Protein AF-0000000069326154 (afdb_homodimer)

Organism: Aedes albopictus (NCBI:txid7160)

Radius of gyration: 34.36 Å; Cα contacts (8 Å, |Δi|>4): 1667; chains: 2; bounding box: 72×97×134 Å

Foldseek 3Di:
DPVVVVVVVVVVVVPVPPCPVVPPAFEEEEEEQDPAPLWVLLVVLLVVLSVVNPHAYEYEYCDDDDDPRPRYHYDHLVCLNVLCVVQAALLLCLVVVHALVVNVLSVLVSVLVSLLVSCPRPVNLVCLVVVVVDAGLEYEYAQAQLQLVLLVCVSRVFAYEHEYAADQRQVLCLLQVWDRDQQQDPHQNQQDFHHDDPVSNVVSVVVVCCVVPPVSVVSQVSSQVVNCVRNHDPTDGSSVSSNRHQAYEYADDCLLPSDTGHFPRYDYAHCSSADDADDFDPVVVVLQVPWDQFEEEEDAGDSDALVSDDPQVLCLVLLLQLVDSHAYEYQHPDDDCNVPRDRYDYDVDDPLLNSLLDPRHAEYEYQQDRNSVRSNLLSLHAYEHEHRGTCRSVSQNSSVVLLQAHYDYPVRRGSVVVNVRVCCNRVPCSNSVSSPVSNVVSPPDPDHRSRVSSVVVVVCSVVRGNVVRGDPCSPPDPCVVVVVVVVVVVVVVVVVVVVVVVVVVVVVVVVCVVPPCVVVVVVVVVVVD/DVVVVVVVVVVVVVPVPPCPVVPPAFEEEEEEQDPAPLWVLLVVLLVVLSVVNPHAYEYEYCDDDDDPRPRYHYDHLVCLNVLCVVQAAQLLCVVVVHALVVNVLSVLVSVLVSLLVSCPPPVNLVCLVVVVVDAGLEYEYAQALLQLSLLVCVSRVFAYEHEYAALQRQLLCLLQVWDRDQQQDPHQNQQDFHHDDPVSNVVSVVVVCCVVPPVSVVSQVSSQVVNCVRNNDPTDGRSVSSNRHQAYEYADDCLLPSDTGHFPRYDYAHCSSADDADDFDPVVVVLQVPWDQFEEEEDAGDSDALVSDDPVVLVLVLVLQLVDSHAYEYQHPDDDCNVPRDRYDYDVDDPLLNSLLDPRHAEYEYQQDRNSVRSNLLSLHAYEHEHRGTCRSVSQNSSVVLLQAHYDYPVRRGSVVVNVRVCCNRVPCSNSVSSPVSNVVSPPDPDHRSRVSSVVVVVCSVVRGNVVRGDPCSPPDPCVVVVVVVVVVVVVVVVVVVVVVVVVVVVVVVVCVVPPCVVVVVVVVVVVD

InterPro domains:
  IPR002213 UDP-glucuronosyl/UDP-glucosyltransferase [PF00201] (36-503)
  IPR002213 UDP-glucuronosyl/UDP-glucosyltransferase [cd03784] (26-456)
  IPR035595 UDP-glycosyltransferase family, conserved site [PS00375] (349-392)
  IPR050271 UDP-glycosyltransferase [PTHR48043] (37-496)

Sequence (1058 aa):
MLAHKILDFAVLFAIVMTVASIVEGARILAIFPSPAKSHQIVFQALIKGLLERGHSMVVMTPDPFETDNPNITQINWNYAHKIMEENFDVAKLRQQNCNSLDIATGLLKVSEQFIKAEIAHPEVQALIRNANEEHFDVLIVEYFQMTPFFAFAELFDVPMIGVTSIDSISMAHQVIGNVMNVVAHQEMYHKFSTNPDFFQRIEAVVANLILDYYLMPREFVKYDRIIEQNFGSNMSKSMDLMHRIDFLMTNVDPTMGFIRPIVPQAIQLGFLHVKPPKPLPQELQQYLDASRHGVIYFSLGTLIRSDSINQKNLKIFVDTFKSLKYDILWKCDSEVNLNDTRNIKISKWFPQQDVLAHPNVKLFVTQGGQQSMEEAVDRQVPMVVIPFNFDQFGNGDKIVERGIGKSIWMENLSTDSLLSAIVEVIGNKKYKRNIERLSKLVRDQPMQPLDKAIWWTEYIIRNKGASHLRYKQARMPAWQYHYYDVVATLLAAALVIVALIAYVVKRLLSYLLLRGPWLAALRVKQKALMLAHKILDFAVLFAIVMTVASIVEGARILAIFPSPAKSHQIVFQALIKGLLERGHSMVVMTPDPFETDNPNITQINWNYAHKIMEENFDVAKLRQQNCNSLDIATGLLKVSEQFIKAEIAHPEVQALIRNANEEHFDVLIVEYFQMTPFFAFAELFDVPMIGVTSIDSISMAHQVIGNVMNVVAHQEMYHKFSTNPDFFQRIEAVVANLILDYYLMPREFVKYDRIIEQNFGSNMSKSMDLMHRIDFLMTNVDPTMGFIRPIVPQAIQLGFLHVKPPKPLPQELQQYLDASRHGVIYFSLGTLIRSDSINQKNLKIFVDTFKSLKYDILWKCDSEVNLNDTRNIKISKWFPQQDVLAHPNVKLFVTQGGQQSMEEAVDRQVPMVVIPFNFDQFGNGDKIVERGIGKSIWMENLSTDSLLSAIVEVIGNKKYKRNIERLSKLVRDQPMQPLDKAIWWTEYIIRNKGASHLRYKQARMPAWQYHYYDVVATLLAAALVIVALIAYVVKRLLSYLLLRGPWLAALRVKQKAL

Structure (mmCIF, N/CA/C/O backbone):
data_AF-0000000069326154-model_v1
#
loop_
_entity.id
_entity.type
_entity.pdbx_description
1 polymer 'Uncharacterized protein'
#
loop_
_atom_site.group_PDB
_atom_site.id
_atom_site.type_symbol
_atom_site.label_atom_id
_atom_site.label_alt_id
_atom_site.label_comp_id
_atom_site.label_asym_id
_atom_site.label_entity_id
_atom_site.label_seq_id
_atom_site.pdbx_PDB_ins_code
_atom_site.Cartn_x
_atom_site.Cartn_y
_atom_site.Cartn_z
_atom_site.occupancy
_atom_site.B_iso_or_equiv
_atom_site.auth_seq_id
_atom_site.auth_comp_id
_atom_site.auth_asym_id
_atom_site.auth_atom_id
_atom_site.pdbx_PDB_model_num
ATOM 1 N N . MET A 1 1 ? -1.409 15.516 -55.75 1 26.41 1 MET A N 1
ATOM 2 C CA . MET A 1 1 ? -0.53 15.562 -54.594 1 26.41 1 MET A CA 1
ATOM 3 C C . MET A 1 1 ? -1.259 16.125 -53.375 1 26.41 1 MET A C 1
ATOM 5 O O . MET A 1 1 ? -0.934 15.797 -52.25 1 26.41 1 MET A O 1
ATOM 9 N N . LEU A 1 2 ? -2.211 17.062 -53.656 1 26.81 2 LEU A N 1
ATOM 10 C CA . LEU A 1 2 ? -2.967 17.844 -52.688 1 26.81 2 LEU A CA 1
ATOM 11 C C . LEU A 1 2 ? -4.078 17.016 -52.031 1 26.81 2 LEU A C 1
ATOM 13 O O . LEU A 1 2 ? -4.453 17.25 -50.906 1 26.81 2 LEU A O 1
ATOM 17 N N . ALA A 1 3 ? -4.758 16.109 -52.781 1 33.72 3 ALA A N 1
ATOM 18 C CA . ALA A 1 3 ? -5.941 15.367 -52.344 1 33.72 3 ALA A CA 1
ATOM 19 C C . ALA A 1 3 ? -5.605 14.414 -51.188 1 33.72 3 ALA A C 1
ATOM 21 O O . ALA A 1 3 ? -6.473 14.078 -50.375 1 33.72 3 ALA A O 1
ATOM 22 N N . HIS A 1 4 ? -4.363 13.828 -51.188 1 32.44 4 HIS A N 1
ATOM 23 C CA . HIS A 1 4 ? -4.094 12.789 -50.188 1 32.44 4 HIS A CA 1
ATOM 24 C C . HIS A 1 4 ? -3.869 13.375 -48.812 1 32.44 4 HIS A C 1
ATOM 26 O O . HIS A 1 4 ? -3.842 12.641 -47.812 1 32.44 4 HIS A O 1
ATOM 32 N N . LYS A 1 5 ? -3.529 14.695 -48.75 1 36.53 5 LYS A N 1
ATOM 33 C CA . LYS A 1 5 ? -3.23 15.312 -47.469 1 36.53 5 LYS A CA 1
ATOM 34 C C . LYS A 1 5 ? -4.508 15.57 -46.688 1 36.53 5 LYS A C 1
ATOM 36 O O . LYS A 1 5 ? -4.473 15.672 -45.469 1 36.53 5 LYS A O 1
ATOM 41 N N . ILE A 1 6 ? -5.586 15.828 -47.469 1 36.91 6 ILE A N 1
ATOM 42 C CA . ILE A 1 6 ? -6.824 16.219 -46.781 1 36.91 6 ILE A CA 1
ATOM 43 C C . ILE A 1 6 ? -7.414 15.008 -46.062 1 36.91 6 ILE A C 1
ATOM 45 O O . ILE A 1 6 ? -7.945 15.141 -44.969 1 36.91 6 ILE A O 1
ATOM 49 N N . LEU A 1 7 ? -7.211 13.828 -46.719 1 36.66 7 LEU A N 1
ATOM 50 C CA . LEU A 1 7 ? -7.828 12.656 -46.125 1 36.66 7 LEU A CA 1
ATOM 51 C C . LEU A 1 7 ? -7.109 12.273 -44.812 1 36.66 7 LEU A C 1
ATOM 53 O O . LEU A 1 7 ? -7.742 11.812 -43.875 1 36.66 7 LEU A O 1
ATOM 57 N N . ASP A 1 8 ? -5.754 12.633 -44.844 1 38.06 8 ASP A N 1
ATOM 58 C CA . ASP A 1 8 ? -4.98 12.156 -43.688 1 38.06 8 ASP A CA 1
ATOM 59 C C . ASP A 1 8 ? -5.258 13.008 -42.469 1 38.06 8 ASP A C 1
ATOM 61 O O . ASP A 1 8 ? -5.172 12.508 -41.312 1 38.06 8 ASP A O 1
ATOM 65 N N . PHE A 1 9 ? -5.574 14.359 -42.688 1 36.44 9 PHE A N 1
ATOM 66 C CA . PHE A 1 9 ? -5.82 15.195 -41.531 1 36.44 9 PHE A CA 1
ATOM 67 C C . PHE A 1 9 ? -7.137 14.805 -40.875 1 36.44 9 PHE A C 1
ATOM 69 O O . PHE A 1 9 ? -7.301 14.984 -39.656 1 36.44 9 PHE A O 1
ATOM 76 N N . ALA A 1 10 ? -8.172 14.391 -41.625 1 34.44 10 ALA A N 1
ATOM 77 C CA . ALA A 1 10 ? -9.445 13.977 -41.062 1 34.44 10 ALA A CA 1
ATOM 78 C C . ALA A 1 10 ? -9.273 12.758 -40.156 1 34.44 10 ALA A C 1
ATOM 80 O O . ALA A 1 10 ? -9.93 12.656 -39.125 1 34.44 10 ALA A O 1
ATOM 81 N N . VAL A 1 11 ? -8.352 11.891 -40.625 1 36.06 11 VAL A N 1
ATOM 82 C CA . VAL A 1 11 ? -8.258 10.664 -39.844 1 36.06 11 VAL A CA 1
ATOM 83 C C . VAL A 1 11 ? -7.527 10.938 -38.531 1 36.06 11 VAL A C 1
ATOM 85 O O . VAL A 1 11 ? -7.895 10.398 -37.469 1 36.06 11 VAL A O 1
ATOM 88 N N . LEU A 1 12 ? -6.492 11.883 -38.656 1 33.88 12 LEU A N 1
ATOM 89 C CA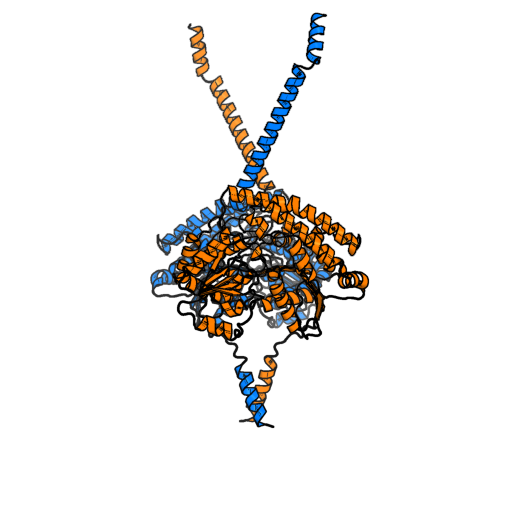 . LEU A 1 12 ? -5.746 12.07 -37.406 1 33.88 12 LEU A CA 1
ATOM 90 C C . LEU A 1 12 ? -6.586 12.812 -36.375 1 33.88 12 LEU A C 1
ATOM 92 O O . LEU A 1 12 ? -6.516 12.508 -35.188 1 33.88 12 LEU A O 1
ATOM 96 N N . PHE A 1 13 ? -7.391 13.805 -36.812 1 35.38 13 PHE A N 1
ATOM 97 C CA . PHE A 1 13 ? -8.281 14.492 -35.875 1 35.38 13 PHE A CA 1
ATOM 98 C C . PHE A 1 13 ? -9.25 13.508 -35.219 1 35.38 13 PHE A C 1
ATOM 100 O O . PHE A 1 13 ? -9.648 13.688 -34.062 1 35.38 13 PHE A O 1
ATOM 107 N N . ALA A 1 14 ? -9.648 12.484 -36 1 33.06 14 ALA A N 1
ATOM 108 C CA . ALA A 1 14 ? -10.609 11.562 -35.406 1 33.06 14 ALA A CA 1
ATOM 109 C C . ALA A 1 14 ? -9.984 10.812 -34.219 1 33.06 14 ALA A C 1
ATOM 111 O O . ALA A 1 14 ? -10.68 10.492 -33.25 1 33.06 14 ALA A O 1
ATOM 112 N N . ILE A 1 15 ? -8.656 10.484 -34.312 1 32.91 15 ILE A N 1
ATOM 113 C CA . ILE A 1 15 ? -8.273 9.438 -33.375 1 32.91 15 ILE A CA 1
ATOM 114 C C . ILE A 1 15 ? -7.945 10.062 -32.031 1 32.91 15 ILE A C 1
ATOM 116 O O . ILE A 1 15 ? -7.879 9.359 -31.016 1 32.91 15 ILE A O 1
ATOM 120 N N . VAL A 1 16 ? -7.383 11.273 -32.031 1 34.25 16 VAL A N 1
ATOM 121 C CA . VAL A 1 16 ? -7.199 11.625 -30.625 1 34.25 16 VAL A CA 1
ATOM 122 C C . VAL A 1 16 ? -8.562 11.812 -29.953 1 34.25 16 VAL A C 1
ATOM 124 O O . VAL A 1 16 ? -9.078 12.93 -29.875 1 34.25 16 VAL A O 1
ATOM 127 N N . MET A 1 17 ? -9.625 11.281 -30.484 1 30.34 17 MET A N 1
ATOM 128 C CA . MET A 1 17 ? -10.781 11.203 -29.594 1 30.34 17 MET A CA 1
ATOM 129 C C . MET A 1 17 ? -10.359 10.773 -28.188 1 30.34 17 MET A C 1
ATOM 131 O O . MET A 1 17 ? -9.938 9.641 -27.984 1 30.34 17 MET A O 1
ATOM 135 N N . THR A 1 18 ? -9.656 11.617 -27.391 1 34.66 18 THR A N 1
ATOM 136 C CA . THR A 1 18 ? -9.844 11.453 -25.953 1 34.66 18 THR A CA 1
ATOM 137 C C . THR A 1 18 ? -11.219 10.852 -25.656 1 34.66 18 THR A C 1
ATOM 139 O O . THR A 1 18 ? -12.242 11.461 -25.969 1 34.66 18 THR A O 1
ATOM 142 N N . VAL A 1 19 ? -11.414 9.719 -25.953 1 34.53 19 VAL A N 1
ATOM 143 C CA . VAL A 1 19 ? -12.586 9.141 -25.312 1 34.53 19 VAL A CA 1
ATOM 144 C C . VAL A 1 19 ? -12.766 9.742 -23.922 1 34.53 19 VAL A C 1
ATOM 146 O O . VAL A 1 19 ? -12.141 9.297 -22.969 1 34.53 19 VAL A O 1
ATOM 149 N N . ALA A 1 20 ? -12.68 11.039 -23.781 1 38.75 20 ALA A N 1
ATOM 150 C CA . ALA A 1 20 ? -13.398 11.539 -22.609 1 38.75 20 ALA A CA 1
ATOM 151 C C . ALA A 1 20 ? -14.664 10.727 -22.359 1 38.75 20 ALA A C 1
ATOM 153 O O . ALA A 1 20 ? -15.602 10.766 -23.156 1 38.75 20 ALA A O 1
ATOM 154 N N . SER A 1 21 ? -14.586 9.562 -21.891 1 41.5 21 SER A N 1
ATOM 155 C CA . SER A 1 21 ? -15.828 9 -21.359 1 41.5 21 SER A CA 1
ATOM 156 C C . SER A 1 21 ? -16.781 10.094 -20.906 1 41.5 21 SER A C 1
ATOM 158 O O . SER A 1 21 ? -16.422 10.914 -20.047 1 41.5 21 SER A O 1
ATOM 160 N N . ILE A 1 22 ? -17.422 10.711 -21.703 1 46.47 22 ILE A N 1
ATOM 161 C CA . ILE A 1 22 ? -18.562 11.516 -21.281 1 46.47 22 ILE A CA 1
ATOM 162 C C . ILE A 1 22 ? -19.109 10.969 -19.969 1 46.47 22 ILE A C 1
ATOM 164 O O . ILE A 1 22 ? -19.766 9.922 -19.953 1 46.47 22 ILE A O 1
ATOM 168 N N . VAL A 1 23 ? -18.281 10.961 -19.016 1 53.75 23 VAL A N 1
ATOM 169 C CA . VAL A 1 23 ? -18.891 10.609 -17.734 1 53.75 23 VAL A CA 1
ATOM 170 C C . VAL A 1 23 ? -20.109 11.484 -17.484 1 53.75 23 VAL A C 1
ATOM 172 O O . VAL A 1 23 ? -20.047 12.711 -17.641 1 53.75 23 VAL A O 1
ATOM 175 N N . GLU A 1 24 ? -21.219 11.047 -17.703 1 70.69 24 GLU A N 1
ATOM 176 C CA . GLU A 1 24 ? -22.422 11.695 -17.188 1 70.69 24 GLU A CA 1
ATOM 177 C C . GLU A 1 24 ? -22.188 12.25 -15.789 1 70.69 24 GLU A C 1
ATOM 179 O O . GLU A 1 24 ? -21.594 11.578 -14.938 1 70.69 24 GLU A O 1
ATOM 184 N N . GLY A 1 25 ? -22.141 13.555 -15.625 1 90.81 25 GLY A N 1
ATOM 185 C CA . GLY A 1 25 ? -21.969 14.234 -14.352 1 90.81 25 GLY A CA 1
ATOM 186 C C . GLY A 1 25 ? -22.719 13.578 -13.211 1 90.81 25 GLY A C 1
ATOM 187 O O . GLY A 1 25 ? -23.891 13.219 -13.352 1 90.81 25 GLY A O 1
ATOM 188 N N . ALA A 1 26 ? -21.953 13.195 -12.195 1 97.38 26 ALA A N 1
ATOM 189 C CA . ALA A 1 26 ? -22.547 12.609 -10.984 1 97.38 26 ALA A CA 1
ATOM 190 C C . ALA A 1 26 ? -22.953 13.695 -9.992 1 97.38 26 ALA A C 1
ATOM 192 O O . ALA A 1 26 ? -22.531 14.852 -10.125 1 97.38 26 ALA A O 1
ATOM 193 N N . ARG A 1 27 ? -23.859 13.375 -9.148 1 98.31 27 ARG A N 1
ATOM 194 C CA . ARG A 1 27 ? -24.25 14.25 -8.039 1 98.31 27 ARG A CA 1
ATOM 195 C C . ARG A 1 27 ? -23.547 13.836 -6.754 1 98.31 27 ARG A C 1
ATOM 197 O O . ARG A 1 27 ? -23.75 12.719 -6.262 1 98.31 27 ARG A O 1
ATOM 204 N N . ILE A 1 28 ? -22.719 14.727 -6.191 1 98.81 28 ILE A N 1
ATOM 205 C CA . ILE A 1 28 ? -21.797 14.383 -5.105 1 98.81 28 ILE A CA 1
ATOM 206 C C . ILE A 1 28 ? -22.156 15.203 -3.863 1 98.81 28 ILE A C 1
ATOM 208 O O . ILE A 1 28 ? -22.391 16.406 -3.953 1 98.81 28 ILE A O 1
ATOM 212 N N . LEU A 1 29 ? -22.312 14.555 -2.725 1 98.88 29 LEU A N 1
ATOM 213 C CA . LEU A 1 29 ? -22.359 15.227 -1.428 1 98.88 29 LEU A CA 1
ATOM 214 C C . LEU A 1 29 ? -20.984 15.25 -0.776 1 98.88 29 LEU A C 1
ATOM 216 O O . LEU A 1 29 ? -20.328 14.211 -0.634 1 98.88 29 LEU A O 1
ATOM 220 N N . ALA A 1 30 ? -20.453 16.438 -0.459 1 98.94 30 ALA A N 1
ATOM 221 C CA . ALA A 1 30 ? -19.156 16.594 0.166 1 98.94 30 ALA A CA 1
ATOM 222 C C . ALA A 1 30 ? -19.266 17.312 1.507 1 98.94 30 ALA A C 1
ATOM 224 O O . ALA A 1 30 ? -19.859 18.391 1.594 1 98.94 30 ALA A O 1
ATOM 225 N N . ILE A 1 31 ? -18.688 16.688 2.58 1 98.88 31 ILE A N 1
ATOM 226 C CA . ILE A 1 31 ? -18.828 17.219 3.926 1 98.88 31 ILE A CA 1
ATOM 227 C C . ILE A 1 31 ? -17.453 17.359 4.582 1 98.88 31 ILE A C 1
ATOM 229 O O . ILE A 1 31 ? -16.781 16.375 4.852 1 98.88 31 ILE A O 1
ATOM 233 N N . PHE A 1 32 ? -17.062 18.609 4.887 1 98.75 32 PHE A N 1
ATOM 234 C CA . PHE A 1 32 ? -15.766 18.922 5.477 1 98.75 32 PHE A CA 1
ATOM 235 C C . PHE A 1 32 ? -15.93 19.797 6.711 1 98.75 32 PHE A C 1
ATOM 237 O O . PHE A 1 32 ? -15.758 21.016 6.641 1 98.75 32 PHE A O 1
ATOM 244 N N . PRO A 1 33 ? -16.047 19.234 7.871 1 98.31 33 PRO A N 1
ATOM 245 C CA . PRO A 1 33 ? -16.547 19.969 9.047 1 98.31 33 PRO A CA 1
ATOM 246 C C . PRO A 1 33 ? -15.469 20.781 9.742 1 98.31 33 PRO A C 1
ATOM 248 O O . PRO A 1 33 ? -15.766 21.781 10.398 1 98.31 33 PRO A O 1
ATOM 251 N N . SER A 1 34 ? -14.234 20.422 9.711 1 96.12 34 SER A N 1
ATOM 252 C CA . SER A 1 34 ? -13.188 21.016 10.539 1 96.12 34 SER A CA 1
ATOM 253 C C . SER A 1 34 ? -12.977 22.484 10.203 1 96.12 34 SER A C 1
ATOM 255 O O . SER A 1 34 ? -12.695 22.828 9.055 1 96.12 34 SER A O 1
ATOM 257 N N . PRO A 1 35 ? -13.094 23.359 11.234 1 95.31 35 PRO A N 1
ATOM 258 C CA . PRO A 1 35 ? -12.812 24.766 10.992 1 95.31 35 PRO A CA 1
ATOM 259 C C . PRO A 1 35 ? -11.312 25.094 11.008 1 95.31 35 PRO A C 1
ATOM 261 O O . PRO A 1 35 ? -10.852 25.859 11.852 1 95.31 35 PRO A O 1
ATOM 264 N N . ALA A 1 36 ? -10.586 24.547 10.117 1 92.19 36 ALA A N 1
ATOM 265 C CA . ALA A 1 36 ? -9.156 24.734 9.898 1 92.19 36 ALA A CA 1
ATOM 266 C C . ALA A 1 36 ? -8.859 25.031 8.438 1 92.19 36 ALA A C 1
ATOM 268 O O . ALA A 1 36 ? -9.055 24.172 7.57 1 92.19 36 ALA A O 1
ATOM 269 N N . LYS A 1 37 ? -8.375 26.203 8.25 1 90.94 37 LYS A N 1
ATOM 270 C CA . LYS A 1 37 ? -8.148 26.656 6.883 1 90.94 37 LYS A CA 1
ATOM 271 C C . LYS A 1 37 ? -7.172 25.734 6.156 1 90.94 37 LYS A C 1
ATOM 273 O O . LYS A 1 37 ? -7.309 25.5 4.953 1 90.94 37 LYS A O 1
ATOM 278 N N . SER A 1 38 ? -6.168 25.25 6.879 1 91.19 38 SER A N 1
ATOM 279 C CA . SER A 1 38 ? -5.164 24.375 6.289 1 91.19 38 SER A CA 1
ATOM 280 C C . SER A 1 38 ? -5.793 23.094 5.762 1 91.19 38 SER A C 1
ATOM 282 O O . SER A 1 38 ? -5.34 22.547 4.758 1 91.19 38 SER A O 1
ATOM 284 N N . HIS A 1 39 ? -6.844 22.625 6.41 1 94.44 39 HIS A N 1
ATOM 285 C CA . HIS A 1 39 ? -7.574 21.469 5.922 1 94.44 39 HIS A CA 1
ATOM 286 C C . HIS A 1 39 ? -8.422 21.812 4.703 1 94.44 39 HIS A C 1
ATOM 288 O O . HIS A 1 39 ? -8.383 21.109 3.691 1 94.44 39 HIS A O 1
ATOM 294 N N . GLN A 1 40 ? -9.07 22.906 4.855 1 97 40 GLN A N 1
ATOM 295 C CA . GLN A 1 40 ? -10.109 23.266 3.9 1 97 40 GLN A CA 1
ATOM 296 C C . GLN A 1 40 ? -9.516 23.578 2.527 1 97 40 GLN A C 1
ATOM 298 O O . GLN A 1 40 ? -10.141 23.312 1.501 1 97 40 GLN A O 1
ATOM 303 N N . ILE A 1 41 ? -8.273 24.062 2.459 1 96.31 41 ILE A N 1
ATOM 304 C CA . ILE A 1 41 ? -7.684 24.391 1.165 1 96.31 41 ILE A CA 1
ATOM 305 C C . ILE A 1 41 ? -7.434 23.109 0.37 1 96.31 41 ILE A C 1
ATOM 307 O O . ILE A 1 41 ? -7.5 23.125 -0.862 1 96.31 41 ILE A O 1
ATOM 311 N N . VAL A 1 42 ? -7.156 22.047 1.034 1 97.94 42 VAL A N 1
ATOM 312 C CA . VAL A 1 42 ? -6.973 20.75 0.398 1 97.94 42 VAL A CA 1
ATOM 313 C C . VAL A 1 42 ? -8.305 20.266 -0.175 1 97.94 42 VAL A C 1
ATOM 315 O O . VAL A 1 42 ? -8.375 19.844 -1.335 1 97.94 42 VAL A O 1
ATOM 318 N N . PHE A 1 43 ? -9.344 20.344 0.611 1 98.5 43 PHE A N 1
ATOM 319 C CA . PHE A 1 43 ? -10.656 19.859 0.199 1 98.5 43 PHE A CA 1
ATOM 320 C C . PHE A 1 43 ? -11.211 20.719 -0.937 1 98.5 43 PHE A C 1
ATOM 322 O O . PHE A 1 43 ? -11.844 20.203 -1.857 1 98.5 43 PHE A O 1
ATOM 329 N N . GLN A 1 44 ? -10.938 22 -0.853 1 98.25 44 GLN A N 1
ATOM 330 C CA . GLN A 1 44 ? -11.391 22.906 -1.901 1 98.25 44 GLN A CA 1
ATOM 331 C C . GLN A 1 44 ? -10.766 22.547 -3.248 1 98.25 44 GLN A C 1
ATOM 333 O O . GLN A 1 44 ? -11.43 22.625 -4.285 1 98.25 44 GLN A O 1
ATOM 338 N N . ALA A 1 45 ? -9.492 22.172 -3.207 1 98.19 45 ALA A N 1
ATOM 339 C CA . ALA A 1 45 ? -8.82 21.766 -4.441 1 98.19 45 ALA A CA 1
ATOM 340 C C . ALA A 1 45 ? -9.531 20.578 -5.086 1 98.19 45 ALA A C 1
ATOM 342 O O . ALA A 1 45 ? -9.734 20.562 -6.301 1 98.19 45 ALA A O 1
ATOM 343 N N . LEU A 1 46 ? -9.906 19.609 -4.312 1 98.56 46 LEU A N 1
ATOM 344 C CA . LEU A 1 46 ? -10.617 18.438 -4.805 1 98.56 46 LEU A CA 1
ATOM 345 C C . LEU A 1 46 ? -11.977 18.828 -5.379 1 98.56 46 LEU A C 1
ATOM 347 O O . LEU A 1 46 ? -12.344 18.375 -6.469 1 98.56 46 LEU A O 1
ATOM 351 N N . ILE A 1 47 ? -12.727 19.688 -4.645 1 98.56 47 ILE A N 1
ATOM 352 C CA . ILE A 1 47 ? -14.062 20.125 -5.062 1 98.56 47 ILE A CA 1
ATOM 353 C C . ILE A 1 47 ? -13.969 20.844 -6.402 1 98.56 47 ILE A C 1
ATOM 355 O O . ILE A 1 47 ? -14.75 20.562 -7.32 1 98.56 47 ILE A O 1
ATOM 359 N N . LYS A 1 48 ? -13.047 21.719 -6.512 1 98.06 48 LYS A N 1
ATOM 360 C CA . LYS A 1 48 ? -12.891 22.469 -7.75 1 98.06 48 LYS A CA 1
ATOM 361 C C . LYS A 1 48 ? -12.555 21.562 -8.922 1 98.06 48 LYS A C 1
ATOM 363 O O . LYS A 1 48 ? -13.055 21.75 -10.031 1 98.06 48 LYS A O 1
ATOM 368 N N . GLY A 1 49 ? -11.656 20.547 -8.688 1 97.75 49 GLY A N 1
ATOM 369 C CA . GLY A 1 49 ? -11.344 19.578 -9.727 1 97.75 49 GLY A CA 1
ATOM 370 C C . GLY A 1 49 ? -12.555 18.797 -10.203 1 97.75 49 GLY A C 1
ATOM 371 O O . GLY A 1 49 ? -12.742 18.594 -11.406 1 97.75 49 GLY A O 1
ATOM 372 N N . LEU A 1 50 ? -13.391 18.391 -9.281 1 98.44 50 LEU A N 1
ATOM 373 C CA . LEU A 1 50 ? -14.586 17.625 -9.602 1 98.44 50 LEU A CA 1
ATOM 374 C C . LEU A 1 50 ? -15.609 18.484 -10.336 1 98.44 50 LEU A C 1
ATOM 376 O O . LEU A 1 50 ? -16.281 18 -11.25 1 98.44 50 LEU A O 1
ATOM 380 N N . LEU A 1 51 ? -15.75 19.766 -9.969 1 97.88 51 LEU A N 1
ATOM 381 C CA . LEU A 1 51 ? -16.641 20.703 -10.656 1 97.88 51 LEU A CA 1
ATOM 382 C C . LEU A 1 51 ? -16.203 20.891 -12.109 1 97.88 51 LEU A C 1
ATOM 384 O O . LEU A 1 51 ? -17.031 20.953 -13.008 1 97.88 51 LEU A O 1
ATOM 388 N N . GLU A 1 52 ? -14.875 20.984 -12.273 1 96.38 52 GLU A N 1
ATOM 389 C CA . GLU A 1 52 ? -14.328 21.188 -13.617 1 96.38 52 GLU A CA 1
ATOM 390 C C . GLU A 1 52 ? -14.633 19.984 -14.508 1 96.38 52 GLU A C 1
ATOM 392 O O . GLU A 1 52 ? -14.734 20.125 -15.734 1 96.38 52 GLU A O 1
ATOM 397 N N . ARG A 1 53 ? -14.797 18.828 -13.922 1 95.88 53 ARG A N 1
ATOM 398 C CA . ARG A 1 53 ? -15.109 17.609 -14.656 1 95.88 53 ARG A CA 1
ATOM 399 C C . ARG A 1 53 ? -16.594 17.516 -14.953 1 95.88 53 ARG A C 1
ATOM 401 O O . ARG A 1 53 ? -17.047 16.562 -15.586 1 95.88 53 ARG A O 1
ATOM 408 N N . GLY A 1 54 ? -17.422 18.422 -14.422 1 96.62 54 GLY A N 1
ATOM 409 C CA . GLY A 1 54 ? -18.828 18.5 -14.773 1 96.62 54 GLY A CA 1
ATOM 410 C C . GLY A 1 54 ? -19.734 17.875 -13.727 1 96.62 54 GLY A C 1
ATOM 411 O O . GLY A 1 54 ? -20.953 17.75 -13.945 1 96.62 54 GLY A O 1
ATOM 412 N N . HIS A 1 55 ? -19.234 17.547 -12.578 1 98.19 55 HIS A N 1
ATOM 413 C CA . HIS A 1 55 ? -20.062 16.969 -11.523 1 98.19 55 HIS A CA 1
ATOM 414 C C . HIS A 1 55 ? -20.875 18.047 -10.805 1 98.19 55 HIS A C 1
ATOM 416 O O . HIS A 1 55 ? -20.453 19.203 -10.75 1 98.19 55 HIS A O 1
ATOM 422 N N . SER A 1 56 ? -22.062 17.688 -10.344 1 97.94 56 SER A N 1
ATOM 423 C CA . SER A 1 56 ? -22.859 18.547 -9.477 1 97.94 56 SER A CA 1
ATOM 424 C C . SER A 1 56 ? -22.609 18.219 -8.008 1 97.94 56 SER A C 1
ATOM 426 O O . SER A 1 56 ? -22.484 17.047 -7.637 1 97.94 56 SER A O 1
ATOM 428 N N . MET A 1 57 ? -22.594 19.359 -7.18 1 98.12 57 MET A N 1
ATOM 429 C CA . MET A 1 57 ? -22.156 19.047 -5.816 1 98.12 57 MET A CA 1
ATOM 430 C C . MET A 1 57 ? -22.953 19.875 -4.797 1 98.12 57 MET A C 1
ATOM 432 O O . MET A 1 57 ? -23.328 21.016 -5.07 1 98.12 57 MET A O 1
ATOM 436 N N . VAL A 1 58 ? -23.266 19.266 -3.691 1 98.69 58 VAL A N 1
ATOM 437 C CA . VAL A 1 58 ? -23.625 19.938 -2.441 1 98.69 58 VAL A CA 1
ATOM 438 C C . VAL A 1 58 ? -22.469 19.828 -1.455 1 98.69 58 VAL A C 1
ATOM 440 O O . VAL A 1 58 ? -22.031 18.734 -1.109 1 98.69 58 VAL A O 1
ATOM 443 N N . VAL A 1 59 ? -21.938 20.984 -1.028 1 98.81 59 VAL A N 1
ATOM 444 C CA . VAL A 1 59 ? -20.75 21.016 -0.184 1 98.81 59 VAL A CA 1
ATOM 445 C C . VAL A 1 59 ? -21.078 21.672 1.15 1 98.81 59 VAL A C 1
ATOM 447 O O . VAL A 1 59 ? -21.609 22.781 1.182 1 98.81 59 VAL A O 1
ATOM 450 N N . MET A 1 60 ? -20.797 21 2.246 1 98.81 60 MET A N 1
ATOM 451 C CA . MET A 1 60 ? -20.875 21.578 3.586 1 98.81 60 MET A CA 1
ATOM 452 C C . MET A 1 60 ? -19.484 21.891 4.129 1 98.81 60 MET A C 1
ATOM 454 O O . MET A 1 60 ? -18.641 21.016 4.227 1 98.81 60 MET A O 1
ATOM 458 N N . THR A 1 61 ? -19.203 23.141 4.457 1 98.75 61 THR A N 1
ATOM 459 C CA . THR A 1 61 ? -17.844 23.516 4.816 1 98.75 61 THR A CA 1
ATOM 460 C C . THR A 1 61 ? -17.844 24.812 5.629 1 98.75 61 THR A C 1
ATOM 462 O O . THR A 1 61 ? -18.734 25.656 5.469 1 98.75 61 THR A O 1
ATOM 465 N N . PRO A 1 62 ? -16.891 24.969 6.512 1 98.31 62 PRO A N 1
ATOM 466 C CA . PRO A 1 62 ? -16.703 26.266 7.191 1 98.31 62 PRO A CA 1
ATOM 467 C C . PRO A 1 62 ? -16.062 27.312 6.297 1 98.31 62 PRO A C 1
ATOM 469 O O . PRO A 1 62 ? -16.031 28.5 6.648 1 98.31 62 PRO A O 1
ATOM 472 N N . ASP A 1 63 ? -15.547 26.875 5.156 1 97.5 63 ASP A N 1
ATOM 473 C CA . ASP A 1 63 ? -14.828 27.797 4.281 1 97.5 63 ASP A CA 1
ATOM 474 C C . ASP A 1 63 ? -15.367 27.734 2.854 1 97.5 63 ASP A C 1
ATOM 476 O O . ASP A 1 63 ? -14.641 27.359 1.927 1 97.5 63 ASP A O 1
ATOM 480 N N . PRO A 1 64 ? -16.578 28.172 2.691 1 97.75 64 PRO A N 1
ATOM 481 C CA . PRO A 1 64 ? -17.062 28.234 1.308 1 97.75 64 PRO A CA 1
ATOM 482 C C . PRO A 1 64 ? -16.219 29.172 0.436 1 97.75 64 PRO A C 1
ATOM 484 O O . PRO A 1 64 ? -15.523 30.047 0.953 1 97.75 64 PRO A O 1
ATOM 487 N N . PHE A 1 65 ? -16.172 28.891 -0.825 1 96.31 65 PHE A N 1
ATOM 488 C CA . PHE A 1 65 ? -15.414 29.734 -1.737 1 96.31 65 PHE A CA 1
ATOM 489 C C . PHE A 1 65 ? -16.328 30.344 -2.799 1 96.31 65 PHE A C 1
ATOM 491 O O . PHE A 1 65 ? -17.391 29.797 -3.092 1 96.31 65 PHE A O 1
ATOM 498 N N . GLU A 1 66 ? -15.922 31.469 -3.332 1 95.62 66 GLU A N 1
ATOM 499 C CA . GLU A 1 66 ? -16.688 32.156 -4.375 1 95.62 66 GLU A CA 1
ATOM 500 C C . GLU A 1 66 ? -16.516 31.469 -5.727 1 95.62 66 GLU A C 1
ATOM 502 O O . GLU A 1 66 ? -15.391 31.094 -6.098 1 95.62 66 GLU A O 1
ATOM 507 N N . THR A 1 67 ? -17.594 31.188 -6.285 1 96 67 THR A N 1
ATOM 508 C CA . THR A 1 67 ? -17.562 30.594 -7.617 1 96 67 THR A CA 1
ATOM 509 C C . THR A 1 67 ? -18.859 30.891 -8.359 1 96 67 THR A C 1
ATOM 511 O O . THR A 1 67 ? -19.922 31.062 -7.742 1 96 67 THR A O 1
ATOM 514 N N . ASP A 1 68 ? -18.766 30.984 -9.711 1 94.88 68 ASP A N 1
ATOM 515 C CA . ASP A 1 68 ? -19.953 31.188 -10.555 1 94.88 68 ASP A CA 1
ATOM 516 C C . ASP A 1 68 ? -20.422 29.875 -11.156 1 94.88 68 ASP A C 1
ATOM 518 O O . ASP A 1 68 ? -21.328 29.859 -12 1 94.88 68 ASP A O 1
ATOM 522 N N . ASN A 1 69 ? -19.781 28.828 -10.727 1 96.19 69 ASN A N 1
ATOM 523 C CA . ASN A 1 69 ? -20.203 27.531 -11.242 1 96.19 69 ASN A CA 1
ATOM 524 C C . ASN A 1 69 ? -21.594 27.141 -10.75 1 96.19 69 ASN A C 1
ATOM 526 O O . ASN A 1 69 ? -21.828 27.047 -9.547 1 96.19 69 ASN A O 1
ATOM 530 N N . PRO A 1 70 ? -22.594 26.906 -11.625 1 95.88 70 PRO A N 1
ATOM 531 C CA . PRO A 1 70 ? -23.969 26.641 -11.219 1 95.88 70 PRO A CA 1
ATOM 532 C C . PRO A 1 70 ? -24.156 25.25 -10.617 1 95.88 70 PRO A C 1
ATOM 534 O O . PRO A 1 70 ? -25.203 24.953 -10.039 1 95.88 70 PRO A O 1
ATOM 537 N N . ASN A 1 71 ? -23.109 24.391 -10.734 1 97.19 71 ASN A N 1
ATOM 538 C CA . ASN A 1 71 ? -23.25 22.984 -10.328 1 97.19 71 ASN A CA 1
ATOM 539 C C . ASN A 1 71 ? -22.938 22.812 -8.844 1 97.19 71 ASN A C 1
ATOM 541 O O . ASN A 1 71 ? -22.828 21.688 -8.359 1 97.19 71 ASN A O 1
ATOM 545 N N . ILE A 1 72 ? -22.812 23.906 -8.078 1 98 72 ILE A N 1
ATOM 546 C CA . ILE A 1 72 ? -22.406 23.734 -6.688 1 98 72 ILE A CA 1
ATOM 547 C C . ILE A 1 72 ? -23.375 24.484 -5.777 1 98 72 ILE A C 1
ATOM 549 O O . ILE A 1 72 ? -23.797 25.594 -6.098 1 98 72 ILE A O 1
ATOM 553 N N . THR A 1 73 ? -23.844 23.844 -4.785 1 98.12 73 THR A N 1
ATOM 554 C CA . THR A 1 73 ? -24.531 24.438 -3.637 1 98.12 73 THR A CA 1
ATOM 555 C C . THR A 1 73 ? -23.672 24.312 -2.377 1 98.12 73 THR A C 1
ATOM 557 O O . THR A 1 73 ? -23.266 23.203 -2.008 1 98.12 73 THR A O 1
ATOM 560 N N . GLN A 1 74 ? -23.391 25.406 -1.749 1 98.44 74 GLN A N 1
ATOM 561 C CA . GLN A 1 74 ? -22.547 25.375 -0.562 1 98.44 74 GLN A CA 1
ATOM 562 C C . GLN A 1 74 ? -23.344 25.719 0.693 1 98.44 74 GLN A C 1
ATOM 564 O O . GLN A 1 74 ? -24.031 26.734 0.733 1 98.44 74 GLN A O 1
ATOM 569 N N . ILE A 1 75 ? -23.312 24.828 1.663 1 98.62 75 ILE A N 1
ATOM 570 C CA . ILE A 1 75 ? -23.844 25.094 2.998 1 98.62 75 ILE A CA 1
ATOM 571 C C . ILE A 1 75 ? -22.75 25.688 3.877 1 98.62 75 ILE A C 1
ATOM 573 O O . ILE A 1 75 ? -21.734 25.031 4.152 1 98.62 75 ILE A O 1
ATOM 577 N N . ASN A 1 76 ? -22.938 26.891 4.367 1 98.44 76 ASN A N 1
ATOM 578 C CA . ASN A 1 76 ? -21.906 27.703 5.004 1 98.44 76 ASN A CA 1
ATOM 579 C C . ASN A 1 76 ? -21.875 27.484 6.516 1 98.44 76 ASN A C 1
ATOM 581 O O . ASN A 1 76 ? -22.797 27.891 7.227 1 98.44 76 ASN A O 1
ATOM 585 N N . TRP A 1 77 ? -20.75 26.922 7.035 1 98.5 77 TRP A N 1
ATOM 586 C CA . TRP A 1 77 ? -20.547 26.672 8.453 1 98.5 77 TRP A CA 1
ATOM 587 C C . TRP A 1 77 ? -19.484 27.594 9.023 1 98.5 77 TRP A C 1
ATOM 589 O O . TRP A 1 77 ? -18.734 27.219 9.93 1 98.5 77 TRP A O 1
ATOM 599 N N . ASN A 1 78 ? -19.359 28.766 8.508 1 97.25 78 ASN A N 1
ATOM 600 C CA . ASN A 1 78 ? -18.281 29.688 8.891 1 97.25 78 ASN A CA 1
ATOM 601 C C . ASN A 1 78 ? -18.297 29.953 10.391 1 97.25 78 ASN A C 1
ATOM 603 O O . ASN A 1 78 ? -17.25 30.25 10.969 1 97.25 78 ASN A O 1
ATOM 607 N N . TYR A 1 79 ? -19.453 29.828 11.086 1 97.25 79 TYR A N 1
ATOM 608 C CA . TYR A 1 79 ? -19.578 30.047 12.523 1 97.25 79 TYR A CA 1
ATOM 609 C C . TYR A 1 79 ? -18.734 29.047 13.305 1 97.25 79 TYR A C 1
ATOM 611 O O . TYR A 1 79 ? -18.438 29.281 14.484 1 97.25 79 TYR A O 1
ATOM 619 N N . ALA A 1 80 ? -18.391 27.922 12.719 1 97.12 80 ALA A N 1
ATOM 620 C CA . ALA A 1 80 ? -17.578 26.906 13.383 1 97.12 80 ALA A CA 1
ATOM 621 C C . ALA A 1 80 ? -16.203 27.453 13.766 1 97.12 80 ALA A C 1
ATOM 623 O O . ALA A 1 80 ? -15.633 27.047 14.781 1 97.12 80 ALA A O 1
ATOM 624 N N . HIS A 1 81 ? -15.648 28.391 12.984 1 94.44 81 HIS A N 1
ATOM 625 C CA . HIS A 1 81 ? -14.383 29.031 13.328 1 94.44 81 HIS A CA 1
ATOM 626 C C . HIS A 1 81 ? -14.477 29.766 14.656 1 94.44 81 HIS A C 1
ATOM 628 O O . HIS A 1 81 ? -13.547 29.734 15.461 1 94.44 81 HIS A O 1
ATOM 634 N N . LYS A 1 82 ? -15.523 30.453 14.805 1 94.44 82 LYS A N 1
ATOM 635 C CA . LYS A 1 82 ? -15.734 31.188 16.047 1 94.44 82 LYS A CA 1
ATOM 636 C C . LYS A 1 82 ? -15.82 30.234 17.234 1 94.44 82 LYS A C 1
ATOM 638 O O . LYS A 1 82 ? -15.266 30.516 18.297 1 94.44 82 LYS A O 1
ATOM 643 N N . ILE A 1 83 ? -16.5 29.109 17.062 1 95.5 83 ILE A N 1
ATOM 644 C CA . ILE A 1 83 ? -16.625 28.109 18.109 1 95.5 83 ILE A CA 1
ATOM 645 C C . ILE A 1 83 ? -15.234 27.609 18.5 1 95.5 83 ILE A C 1
ATOM 647 O O . ILE A 1 83 ? -14.914 27.484 19.688 1 95.5 83 ILE A O 1
ATOM 651 N N . MET A 1 84 ? -14.461 27.375 17.531 1 91.94 84 MET A N 1
ATOM 652 C CA . MET A 1 84 ? -13.094 26.906 17.766 1 91.94 84 MET A CA 1
ATOM 653 C C . MET A 1 84 ? -12.273 27.953 18.484 1 91.94 84 MET A C 1
ATOM 655 O O . MET A 1 84 ? -11.625 27.672 19.5 1 91.94 84 MET A O 1
ATOM 659 N N . GLU A 1 85 ? -12.305 29.172 18.016 1 87.75 85 GLU A N 1
ATOM 660 C CA . GLU A 1 85 ? -11.508 30.281 18.562 1 87.75 85 GLU A CA 1
ATOM 661 C C . GLU A 1 85 ? -11.867 30.547 20.016 1 87.75 85 GLU A C 1
ATOM 663 O O . GLU A 1 85 ? -10.992 30.859 20.828 1 87.75 85 GLU A O 1
ATOM 668 N N . GLU A 1 86 ? -13.07 30.391 20.359 1 90.19 86 GLU A N 1
ATOM 669 C CA . GLU A 1 86 ? -13.555 30.75 21.688 1 90.19 86 GLU A CA 1
ATOM 670 C C . GLU A 1 86 ? -13.297 29.625 22.688 1 90.19 86 GLU A C 1
ATOM 672 O O . GLU A 1 86 ? -13.25 29.875 23.906 1 90.19 86 GLU A O 1
ATOM 677 N N . ASN A 1 87 ? -13.047 28.438 22.141 1 88.38 87 ASN A N 1
ATOM 678 C CA . ASN A 1 87 ? -13.102 27.328 23.094 1 88.38 87 ASN A CA 1
ATOM 679 C C . ASN A 1 87 ? -11.797 26.531 23.094 1 88.38 87 ASN A C 1
ATOM 681 O O . ASN A 1 87 ? -11.578 25.703 23.984 1 88.38 87 ASN A O 1
ATOM 685 N N . PHE A 1 88 ? -10.938 26.812 22.219 1 83.81 88 PHE A N 1
ATOM 686 C CA . PHE A 1 88 ? -9.75 25.953 22.125 1 83.81 88 PHE A CA 1
ATOM 687 C C . PHE A 1 88 ? -8.57 26.734 21.562 1 83.81 88 PHE A C 1
ATOM 689 O O . PHE A 1 88 ? -8.633 27.266 20.438 1 83.81 88 PHE A O 1
ATOM 696 N N . ASP A 1 89 ? -7.516 26.781 22.25 1 79.12 89 ASP A N 1
ATOM 697 C CA . ASP A 1 89 ? -6.266 27.422 21.859 1 79.12 89 ASP A CA 1
ATOM 698 C C . ASP A 1 89 ? -5.07 26.516 22.156 1 79.12 89 ASP A C 1
ATOM 700 O O . ASP A 1 89 ? -4.527 26.547 23.266 1 79.12 89 ASP A O 1
ATOM 704 N N . VAL A 1 90 ? -4.605 25.891 21.109 1 75.88 90 VAL A N 1
ATOM 705 C CA . VAL A 1 90 ? -3.592 24.859 21.312 1 75.88 90 VAL A CA 1
ATOM 706 C C . VAL A 1 90 ? -2.254 25.5 21.656 1 75.88 90 VAL A C 1
ATOM 708 O O . VAL A 1 90 ? -1.486 24.969 22.453 1 75.88 90 VAL A O 1
ATOM 711 N N . ALA A 1 91 ? -1.948 26.609 21.047 1 72.94 91 ALA A N 1
ATOM 712 C CA . ALA A 1 91 ? -0.682 27.281 21.328 1 72.94 91 ALA A CA 1
ATOM 713 C C . ALA A 1 91 ? -0.582 27.672 22.812 1 72.94 91 ALA A C 1
ATOM 715 O O . ALA A 1 91 ? 0.466 27.5 23.438 1 72.94 91 ALA A O 1
ATOM 716 N N . LYS A 1 92 ? -1.652 28.156 23.281 1 75.44 92 LYS A N 1
ATOM 717 C CA . LYS A 1 92 ? -1.692 28.531 24.688 1 75.44 92 LYS A CA 1
ATOM 718 C C . LYS A 1 92 ? -1.532 27.312 25.578 1 75.44 92 LYS A C 1
ATOM 720 O O . LYS A 1 92 ? -0.776 27.344 26.562 1 75.44 92 LYS A O 1
ATOM 725 N N . LEU A 1 93 ? -2.145 26.281 25.234 1 77.38 93 LEU A N 1
ATOM 726 C CA . LEU A 1 93 ? -2.111 25.062 26.031 1 77.38 93 LEU A CA 1
ATOM 727 C C . LEU A 1 93 ? -0.709 24.453 26.047 1 77.38 93 LEU A C 1
ATOM 729 O O . LEU A 1 93 ? -0.235 24.016 27.094 1 77.38 93 LEU A O 1
ATOM 733 N N . ARG A 1 94 ? -0.071 24.5 24.938 1 73.62 94 ARG A N 1
ATOM 734 C CA . ARG A 1 94 ? 1.268 23.938 24.828 1 73.62 94 ARG A CA 1
ATOM 735 C C . ARG A 1 94 ? 2.281 24.766 25.594 1 73.62 94 ARG A C 1
ATOM 737 O O . ARG A 1 94 ? 3.189 24.234 26.234 1 73.62 94 ARG A O 1
ATOM 744 N N . GLN A 1 95 ? 2.117 26.062 25.5 1 71.5 95 GLN A N 1
ATOM 745 C CA . GLN A 1 95 ? 3.029 26.953 26.203 1 71.5 95 GLN A CA 1
ATOM 746 C C . GLN A 1 95 ? 2.836 26.859 27.719 1 71.5 95 GLN A C 1
ATOM 748 O O . GLN A 1 95 ? 3.732 27.203 28.484 1 71.5 95 GLN A O 1
ATOM 753 N N . GLN A 1 96 ? 1.627 26.312 28.094 1 72.62 96 GLN A N 1
ATOM 754 C CA . GLN A 1 96 ? 1.349 26.078 29.5 1 72.62 96 GLN A CA 1
ATOM 755 C C . GLN A 1 96 ? 1.737 24.672 29.922 1 72.62 96 GLN A C 1
ATOM 757 O O . GLN A 1 96 ? 1.42 24.234 31.031 1 72.62 96 GLN A O 1
ATOM 762 N N . ASN A 1 97 ? 2.338 23.969 29.062 1 70.25 97 ASN A N 1
ATOM 763 C CA . ASN A 1 97 ? 2.881 22.625 29.281 1 70.25 97 ASN A CA 1
ATOM 764 C C . ASN A 1 97 ? 1.775 21.609 29.578 1 70.25 97 ASN A C 1
ATOM 766 O O . ASN A 1 97 ? 1.926 20.75 30.438 1 70.25 97 ASN A O 1
ATOM 770 N N . CYS A 1 98 ? 0.732 21.828 28.922 1 73.69 98 CYS A N 1
ATOM 771 C CA . CYS A 1 98 ? -0.32 20.828 29.031 1 73.69 98 CYS A CA 1
ATOM 772 C C . CYS A 1 98 ? 0.087 19.531 28.328 1 73.69 98 CYS A C 1
ATOM 774 O O . CYS A 1 98 ? 0.767 19.562 27.312 1 73.69 98 CYS A O 1
ATOM 776 N N . ASN A 1 99 ? -0.316 18.438 28.906 1 73.88 99 ASN A N 1
ATOM 777 C CA . ASN A 1 99 ? 0.054 17.156 28.312 1 73.88 99 ASN A CA 1
ATOM 778 C C . ASN A 1 99 ? -0.8 16.844 27.094 1 73.88 99 ASN A C 1
ATOM 780 O O . ASN A 1 99 ? -1.803 17.516 26.844 1 73.88 99 ASN A O 1
ATOM 784 N N . SER A 1 100 ? -0.4 15.922 26.312 1 74.94 100 SER A N 1
ATOM 785 C CA . SER A 1 100 ? -1.024 15.578 25.031 1 74.94 100 SER A CA 1
ATOM 786 C C . SER A 1 100 ? -2.447 15.07 25.234 1 74.94 100 SER A C 1
ATOM 788 O O . SER A 1 100 ? -3.316 15.281 24.391 1 74.94 100 SER A O 1
ATOM 790 N N . LEU A 1 101 ? -2.68 14.492 26.375 1 77.5 101 LEU A N 1
ATOM 791 C CA . LEU A 1 101 ? -4.012 13.977 26.656 1 77.5 101 LEU A CA 1
ATOM 792 C C . LEU A 1 101 ? -5.004 15.109 26.875 1 77.5 101 LEU A C 1
ATOM 794 O O . LEU A 1 101 ? -6.152 15.031 26.438 1 77.5 101 LEU A O 1
ATOM 798 N N . ASP A 1 102 ? -4.5 16.109 27.531 1 79.5 102 ASP A N 1
ATOM 799 C CA . ASP A 1 102 ? -5.34 17.281 27.766 1 79.5 102 ASP A CA 1
ATOM 800 C C . ASP A 1 102 ? -5.66 18 26.453 1 79.5 102 ASP A C 1
ATOM 802 O O . ASP A 1 102 ? -6.785 18.453 26.25 1 79.5 102 ASP A O 1
ATOM 806 N N . ILE A 1 103 ? -4.742 18.078 25.688 1 81.38 103 ILE A N 1
ATOM 807 C CA . ILE A 1 103 ? -4.926 18.734 24.391 1 81.38 103 ILE A CA 1
ATOM 808 C C . ILE A 1 103 ? -5.914 17.922 23.547 1 81.38 103 ILE A C 1
ATOM 810 O O . ILE A 1 103 ? -6.824 18.484 22.938 1 81.38 103 ILE A O 1
ATOM 814 N N . ALA A 1 104 ? -5.754 16.641 23.578 1 83.62 104 ALA A N 1
ATOM 815 C CA . ALA A 1 104 ? -6.656 15.773 22.828 1 83.62 104 ALA A CA 1
ATOM 816 C C . ALA A 1 104 ? -8.086 15.883 23.344 1 83.62 104 ALA A C 1
ATOM 818 O O . ALA A 1 104 ? -9.031 15.953 22.547 1 83.62 104 ALA A O 1
ATOM 819 N N . THR A 1 105 ? -8.195 15.938 24.641 1 85.94 105 THR A N 1
ATOM 820 C CA . THR A 1 105 ? -9.516 16.031 25.25 1 85.94 105 THR A CA 1
ATOM 821 C C . THR A 1 105 ? -10.164 17.375 24.922 1 85.94 105 THR A C 1
ATOM 823 O O . THR A 1 105 ? -11.367 17.438 24.656 1 85.94 105 THR A O 1
ATOM 826 N N . GLY A 1 106 ? -9.32 18.438 24.984 1 86.44 106 GLY A N 1
ATOM 827 C CA . GLY A 1 106 ? -9.82 19.75 24.594 1 86.44 106 GLY A CA 1
ATOM 828 C C . GLY A 1 106 ? -10.289 19.812 23.156 1 86.44 106 GLY A C 1
ATOM 829 O O . GLY A 1 106 ? -11.336 20.406 22.859 1 86.44 106 GLY A O 1
ATOM 830 N N . LEU A 1 107 ? -9.547 19.203 22.312 1 88.06 107 LEU A N 1
ATOM 831 C CA . LEU A 1 107 ? -9.906 19.172 20.906 1 88.06 107 LEU A CA 1
ATOM 832 C C . LEU A 1 107 ? -11.203 18.391 20.688 1 88.06 107 LEU A C 1
ATOM 834 O O . LEU A 1 107 ? -12.047 18.812 19.875 1 88.06 107 LEU A O 1
ATOM 838 N N . LEU A 1 108 ? -11.352 17.297 21.344 1 91.06 108 LEU A N 1
ATOM 839 C CA . LEU A 1 108 ? -12.555 16.484 21.203 1 91.06 108 LEU A CA 1
ATOM 840 C C . LEU A 1 108 ? -13.781 17.234 21.719 1 91.06 108 LEU A C 1
ATOM 842 O O . LEU A 1 108 ? -14.859 17.141 21.125 1 91.06 108 LEU A O 1
ATOM 846 N N . LYS A 1 109 ? -13.57 17.969 22.781 1 92.56 109 LYS A N 1
ATOM 847 C CA . LYS A 1 109 ? -14.672 18.75 23.344 1 92.56 109 LYS A CA 1
ATOM 848 C C . LYS A 1 109 ? -15.148 19.812 22.375 1 92.56 109 LYS A C 1
ATOM 850 O O . LYS A 1 109 ? -16.344 19.984 22.156 1 92.56 109 LYS A O 1
ATOM 855 N N . VAL A 1 110 ? -14.227 20.547 21.844 1 94.44 110 VAL A N 1
ATOM 856 C CA . VAL A 1 110 ? -14.594 21.609 20.922 1 94.44 110 VAL A CA 1
ATOM 857 C C . VAL A 1 110 ? -15.172 21.016 19.641 1 94.44 110 VAL A C 1
ATOM 859 O O . VAL A 1 110 ? -16.078 21.578 19.031 1 94.44 110 VAL A O 1
ATOM 862 N N . SER A 1 111 ? -14.703 19.859 19.203 1 95.75 111 SER A N 1
ATOM 863 C CA . SER A 1 111 ? -15.234 19.172 18.047 1 95.75 111 SER A CA 1
ATOM 864 C C . SER A 1 111 ? -16.703 18.812 18.234 1 95.75 111 SER A C 1
ATOM 866 O O . SER A 1 111 ? -17.516 19 17.312 1 95.75 111 SER A O 1
ATOM 868 N N . GLU A 1 112 ? -16.969 18.312 19.391 1 96.12 112 GLU A N 1
ATOM 869 C CA . GLU A 1 112 ? -18.359 18.016 19.688 1 96.12 112 GLU A CA 1
ATOM 870 C C . GLU A 1 112 ? -19.25 19.25 19.531 1 96.12 112 GLU A C 1
ATOM 872 O O . GLU A 1 112 ? -20.359 19.156 19.016 1 96.12 112 GLU A O 1
ATOM 877 N N . GLN A 1 113 ? -18.75 20.391 19.953 1 96.62 113 GLN A N 1
ATOM 878 C CA . GLN A 1 113 ? -19.516 21.641 19.922 1 96.62 113 GLN A CA 1
ATOM 879 C C . GLN A 1 113 ? -19.812 22.062 18.484 1 96.62 113 GLN A C 1
ATOM 881 O O . GLN A 1 113 ? -20.953 22.375 18.141 1 96.62 113 GLN A O 1
ATOM 886 N N . PHE A 1 114 ? -18.812 22.047 17.656 1 97.25 114 PHE A N 1
ATOM 887 C CA . PHE A 1 114 ? -19.094 22.531 16.312 1 97.25 114 PHE A CA 1
ATOM 888 C C . PHE A 1 114 ? -19.844 21.484 15.516 1 97.25 114 PHE A C 1
ATOM 890 O O . PHE A 1 114 ? -20.625 21.828 14.609 1 97.25 114 PHE A O 1
ATOM 897 N N . ILE A 1 115 ? -19.688 20.188 15.805 1 98.12 115 ILE A N 1
ATOM 898 C CA . ILE A 1 115 ? -20.438 19.141 15.133 1 98.12 115 ILE A CA 1
ATOM 899 C C . ILE A 1 115 ? -21.938 19.312 15.438 1 98.12 115 ILE A C 1
ATOM 901 O O . ILE A 1 115 ? -22.766 19.234 14.531 1 98.12 115 ILE A O 1
ATOM 905 N N . LYS A 1 116 ? -22.25 19.562 16.719 1 97.75 116 LYS A N 1
ATOM 906 C CA . LYS A 1 116 ? -23.641 19.766 17.125 1 97.75 116 LYS A CA 1
ATOM 907 C C . LYS A 1 116 ? -24.234 20.984 16.406 1 97.75 116 LYS A C 1
ATOM 909 O O . LYS A 1 116 ? -25.359 20.938 15.922 1 97.75 116 LYS A O 1
ATOM 914 N N . ALA A 1 117 ? -23.438 22.016 16.344 1 98.25 117 ALA A N 1
ATOM 915 C CA . ALA A 1 117 ? -23.891 23.234 15.68 1 98.25 117 ALA A CA 1
ATOM 916 C C . ALA A 1 117 ? -24.078 23.016 14.18 1 98.25 117 ALA A C 1
ATOM 918 O O . ALA A 1 117 ? -25.047 23.516 13.594 1 98.25 117 ALA A O 1
ATOM 919 N N . GLU A 1 118 ? -23.203 22.297 13.57 1 98.69 118 GLU A N 1
ATOM 920 C CA . GLU A 1 118 ? -23.219 22.047 12.133 1 98.69 118 GLU A CA 1
ATOM 921 C C . GLU A 1 118 ? -24.391 21.156 11.742 1 98.69 118 GLU A C 1
ATOM 923 O O . GLU A 1 118 ? -25.078 21.422 10.758 1 98.69 118 GLU A O 1
ATOM 928 N N . ILE A 1 119 ? -24.609 20.094 12.516 1 98.38 119 ILE A N 1
ATOM 929 C CA . ILE A 1 119 ? -25.703 19.172 12.219 1 98.38 119 ILE A CA 1
ATOM 930 C C . ILE A 1 119 ? -27.047 19.875 12.406 1 98.38 119 ILE A C 1
ATOM 932 O O . ILE A 1 119 ? -28.016 19.609 11.695 1 98.38 119 ILE A O 1
ATOM 936 N N . ALA A 1 120 ? -27.094 20.844 13.289 1 97.81 120 ALA A N 1
ATOM 937 C CA . ALA A 1 120 ? -28.328 21.578 13.617 1 97.81 120 ALA A CA 1
ATOM 938 C C . ALA A 1 120 ? -28.625 22.641 12.57 1 97.81 120 ALA A C 1
ATOM 940 O O . ALA A 1 120 ? -29.719 23.219 12.547 1 97.81 120 ALA A O 1
ATOM 941 N N . HIS A 1 121 ? -27.672 22.922 11.688 1 98.19 121 HIS A N 1
ATOM 942 C CA . HIS A 1 121 ? -27.875 23.906 10.648 1 98.19 121 HIS A CA 1
ATOM 943 C C . HIS A 1 121 ? -29.172 23.641 9.891 1 98.19 121 HIS A C 1
ATOM 945 O O . HIS A 1 121 ? -29.469 22.5 9.531 1 98.19 121 HIS A O 1
ATOM 951 N N . PRO A 1 122 ? -29.969 24.656 9.562 1 98 122 PRO A N 1
ATOM 952 C CA . PRO A 1 122 ? -31.297 24.453 8.961 1 98 122 PRO A CA 1
ATOM 953 C C . PRO A 1 122 ? -31.219 23.734 7.617 1 98 122 PRO A C 1
ATOM 955 O O . PRO A 1 122 ? -32.062 22.859 7.336 1 98 122 PRO A O 1
ATOM 958 N N . GLU A 1 123 ? -30.281 24.078 6.812 1 98 123 GLU A N 1
ATOM 959 C CA . GLU A 1 123 ? -30.172 23.453 5.5 1 98 123 GLU A CA 1
ATOM 960 C C . GLU A 1 123 ? -29.75 21.984 5.621 1 98 123 GLU A C 1
ATOM 962 O O . GLU A 1 123 ? -30.125 21.156 4.789 1 98 123 GLU A O 1
ATOM 967 N N . VAL A 1 124 ? -28.938 21.688 6.605 1 98.56 124 VAL A N 1
ATOM 968 C CA . VAL A 1 124 ? -28.562 20.297 6.867 1 98.56 124 VAL A CA 1
ATOM 969 C C . VAL A 1 124 ? -29.781 19.516 7.332 1 98.56 124 VAL A C 1
ATOM 971 O O . VAL A 1 124 ? -30.031 18.406 6.844 1 98.56 124 VAL A O 1
ATOM 974 N N . GLN A 1 125 ? -30.531 20.125 8.273 1 98.25 125 GLN A N 1
ATOM 975 C CA . GLN A 1 125 ? -31.734 19.484 8.773 1 98.25 125 GLN A CA 1
ATOM 976 C C . GLN A 1 125 ? -32.75 19.281 7.648 1 98.25 125 GLN A C 1
ATOM 978 O O . GLN A 1 125 ? -33.438 18.266 7.617 1 98.25 125 GLN A O 1
ATOM 983 N N . ALA A 1 126 ? -32.844 20.203 6.75 1 97.69 126 ALA A N 1
ATOM 984 C CA . ALA A 1 126 ? -33.75 20.062 5.605 1 97.69 126 ALA A CA 1
ATOM 985 C C . ALA A 1 126 ? -33.344 18.875 4.727 1 97.69 126 ALA A C 1
ATOM 987 O O . ALA A 1 126 ? -34.188 18.156 4.219 1 97.69 126 ALA A O 1
ATOM 988 N N . LEU A 1 127 ? -32.031 18.75 4.504 1 97.38 127 LEU A N 1
ATOM 989 C CA . LEU A 1 127 ? -31.531 17.625 3.709 1 97.38 127 LEU A CA 1
ATOM 990 C C . LEU A 1 127 ? -31.875 16.297 4.363 1 97.38 127 LEU A C 1
ATOM 992 O O . LEU A 1 127 ? -32.219 15.336 3.672 1 97.38 127 LEU A O 1
ATOM 996 N N . ILE A 1 128 ? -31.781 16.203 5.707 1 97.81 128 ILE A N 1
ATOM 997 C CA . ILE A 1 128 ? -32.062 15 6.457 1 97.81 128 ILE A CA 1
ATOM 998 C C . ILE A 1 128 ? -33.562 14.695 6.367 1 97.81 128 ILE A C 1
ATOM 1000 O O . ILE A 1 128 ? -33.969 13.562 6.074 1 97.81 128 ILE A O 1
ATOM 1004 N N . ARG A 1 129 ? -34.406 15.664 6.508 1 96.44 129 ARG A N 1
ATOM 1005 C CA . ARG A 1 129 ? -35.844 15.5 6.52 1 96.44 129 ARG A CA 1
ATOM 1006 C C . ARG A 1 129 ? -36.375 15.117 5.137 1 96.44 129 ARG A C 1
ATOM 1008 O O . ARG A 1 129 ? -37.312 14.328 5.02 1 96.44 129 ARG A O 1
ATOM 1015 N N . ASN A 1 130 ? -35.719 15.672 4.121 1 96.06 130 ASN A N 1
ATOM 1016 C CA . ASN A 1 130 ? -36.188 15.453 2.758 1 96.06 130 ASN A CA 1
ATOM 1017 C C . ASN A 1 130 ? -35.281 14.477 2.004 1 96.06 130 ASN A C 1
ATOM 1019 O O . ASN A 1 130 ? -35.062 14.633 0.802 1 96.06 130 ASN A O 1
ATOM 1023 N N . ALA A 1 131 ? -34.656 13.594 2.674 1 95.5 131 ALA A N 1
ATOM 1024 C CA . ALA A 1 131 ? -33.688 12.68 2.098 1 95.5 131 ALA A CA 1
ATOM 1025 C C . ALA A 1 131 ? -34.281 11.898 0.934 1 95.5 131 ALA A C 1
ATOM 1027 O O . ALA A 1 131 ? -33.594 11.578 -0.031 1 95.5 131 ALA A O 1
ATOM 1028 N N . ASN A 1 132 ? -35.531 11.633 0.95 1 94.31 132 ASN A N 1
ATOM 1029 C CA . ASN A 1 132 ? -36.188 10.844 -0.084 1 94.31 132 ASN A CA 1
ATOM 1030 C C . ASN A 1 132 ? -36.344 11.633 -1.38 1 94.31 132 ASN A C 1
ATOM 1032 O O . ASN A 1 132 ? -36.625 11.055 -2.438 1 94.31 132 ASN A O 1
ATOM 1036 N N . GLU A 1 133 ? -36.188 12.883 -1.295 1 93.62 133 GLU A N 1
ATOM 1037 C CA . GLU A 1 133 ? -36.344 13.75 -2.461 1 93.62 133 GLU A CA 1
ATOM 1038 C C . GLU A 1 133 ? -35 14.062 -3.1 1 93.62 133 GLU A C 1
ATOM 1040 O O . GLU A 1 133 ? -34.938 14.711 -4.141 1 93.62 133 GLU A O 1
ATOM 1045 N N . GLU A 1 134 ? -34.031 13.617 -2.473 1 92.94 134 GLU A N 1
ATOM 1046 C CA . GLU A 1 134 ? -32.656 13.898 -2.926 1 92.94 134 GLU A CA 1
ATOM 1047 C C . GLU A 1 134 ? -31.922 12.617 -3.311 1 92.94 134 GLU A C 1
ATOM 1049 O O . GLU A 1 134 ? -32.219 11.547 -2.787 1 92.94 134 GLU A O 1
ATOM 1054 N N . HIS A 1 135 ? -31.094 12.805 -4.285 1 95.06 135 HIS A N 1
ATOM 1055 C CA . HIS A 1 135 ? -30.266 11.68 -4.711 1 95.06 135 HIS A CA 1
ATOM 1056 C C . HIS A 1 135 ? -28.812 12.086 -4.855 1 95.06 135 HIS A C 1
ATOM 1058 O O . HIS A 1 135 ? -28.516 13.18 -5.348 1 95.06 135 HIS A O 1
ATOM 1064 N N . PHE A 1 136 ? -27.938 11.25 -4.379 1 98.44 136 PHE A N 1
ATOM 1065 C CA . PHE A 1 136 ? -26.5 11.406 -4.555 1 98.44 136 PHE A CA 1
ATOM 1066 C C . PHE A 1 136 ? -25.875 10.109 -5.07 1 98.44 136 PHE A C 1
ATOM 1068 O O . PHE A 1 136 ? -26.453 9.031 -4.922 1 98.44 136 PHE A O 1
ATOM 1075 N N . ASP A 1 137 ? -24.703 10.25 -5.703 1 98.56 137 ASP A N 1
ATOM 1076 C CA . ASP A 1 137 ? -24 9.078 -6.223 1 98.56 137 ASP A CA 1
ATOM 1077 C C . ASP A 1 137 ? -22.875 8.656 -5.285 1 98.56 137 ASP A C 1
ATOM 1079 O O . ASP A 1 137 ? -22.438 7.508 -5.324 1 98.56 137 ASP A O 1
ATOM 1083 N N . VAL A 1 138 ? -22.422 9.578 -4.461 1 98.75 138 VAL A N 1
ATOM 1084 C CA . VAL A 1 138 ? -21.312 9.289 -3.559 1 98.75 138 VAL A CA 1
ATOM 1085 C C . VAL A 1 138 ? -21.234 10.359 -2.473 1 98.75 138 VAL A C 1
ATOM 1087 O O . VAL A 1 138 ? -21.688 11.492 -2.676 1 98.75 138 VAL A O 1
ATOM 1090 N N . LEU A 1 139 ? -20.781 9.992 -1.32 1 98.81 139 LEU A N 1
ATOM 1091 C CA . LEU A 1 139 ? -20.438 10.898 -0.231 1 98.81 139 LEU A CA 1
ATOM 1092 C C . LEU A 1 139 ? -18.938 11.023 -0.08 1 98.81 139 LEU A C 1
ATOM 1094 O O . LEU A 1 139 ? -18.234 10.008 0.008 1 98.81 139 LEU A O 1
ATOM 1098 N N . ILE A 1 140 ? -18.406 12.227 -0.138 1 98.88 140 ILE A N 1
ATOM 1099 C CA . ILE A 1 140 ? -17.016 12.516 0.21 1 98.88 140 ILE A CA 1
ATOM 1100 C C . ILE A 1 140 ? -16.953 13.227 1.562 1 98.88 140 ILE A C 1
ATOM 1102 O O . ILE A 1 140 ? -17.594 14.266 1.755 1 98.88 140 ILE A O 1
ATOM 1106 N N . VAL A 1 141 ? -16.188 12.703 2.492 1 98.69 141 VAL A N 1
ATOM 1107 C CA . VAL A 1 141 ? -16.203 13.266 3.838 1 98.69 141 VAL A CA 1
ATOM 1108 C C . VAL A 1 141 ? -14.781 13.438 4.344 1 98.69 141 VAL A C 1
ATOM 1110 O O . VAL A 1 141 ? -13.891 12.656 3.986 1 98.69 141 VAL A O 1
ATOM 1113 N N . GLU A 1 142 ? -14.555 14.516 5.074 1 98.38 142 GLU A N 1
ATOM 1114 C CA . GLU A 1 142 ? -13.352 14.555 5.902 1 98.38 142 GLU A CA 1
ATOM 1115 C C . GLU A 1 142 ? -13.328 13.391 6.891 1 98.38 142 GLU A C 1
ATOM 1117 O O . GLU A 1 142 ? -14.18 13.305 7.773 1 98.38 142 GLU A O 1
ATOM 1122 N N . TYR A 1 143 ? -12.336 12.508 6.73 1 97 143 TYR A N 1
ATOM 1123 C CA . TYR A 1 143 ? -12.414 11.227 7.418 1 97 143 TYR A CA 1
ATOM 1124 C C . TYR A 1 143 ? -11.555 11.227 8.672 1 97 143 TYR A C 1
ATOM 1126 O O . TYR A 1 143 ? -10.469 10.633 8.695 1 97 143 TYR A O 1
ATOM 1134 N N . PHE A 1 144 ? -12.07 11.82 9.672 1 91.5 144 PHE A N 1
ATOM 1135 C CA . PHE A 1 144 ? -11.578 11.75 11.039 1 91.5 144 PHE A CA 1
ATOM 1136 C C . PHE A 1 144 ? -12.57 11.023 11.938 1 91.5 144 PHE A C 1
ATOM 1138 O O . PHE A 1 144 ? -13.18 10.031 11.523 1 91.5 144 PHE A O 1
ATOM 1145 N N . GLN A 1 145 ? -12.836 11.5 13.109 1 90.38 145 GLN A N 1
ATOM 1146 C CA . GLN A 1 145 ? -13.719 10.781 14.016 1 90.38 145 GLN A CA 1
ATOM 1147 C C . GLN A 1 145 ? -15.125 11.375 14.008 1 90.38 145 GLN A C 1
ATOM 1149 O O . GLN A 1 145 ? -15.953 11.031 14.859 1 90.38 145 GLN A O 1
ATOM 1154 N N . MET A 1 146 ? -15.469 12.227 13.008 1 96.12 146 MET A N 1
ATOM 1155 C CA . MET A 1 146 ? -16.75 12.945 13.016 1 96.12 146 MET A CA 1
ATOM 1156 C C . MET A 1 146 ? -17.844 12.117 12.352 1 96.12 146 MET A C 1
ATOM 1158 O O . MET A 1 146 ? -18.375 12.508 11.312 1 96.12 146 MET A O 1
ATOM 1162 N N . THR A 1 147 ? -18.297 11.086 13.008 1 97.88 147 THR A N 1
ATOM 1163 C CA . THR A 1 147 ? -19.094 10 12.445 1 97.88 147 THR A CA 1
ATOM 1164 C C . THR A 1 147 ? -20.547 10.445 12.219 1 97.88 147 THR A C 1
ATOM 1166 O O . THR A 1 147 ? -21.266 9.852 11.414 1 97.88 147 THR A O 1
ATOM 1169 N N . PRO A 1 148 ? -21.078 11.5 12.969 1 98.5 148 PRO A N 1
ATOM 1170 C CA . PRO A 1 148 ? -22.422 11.953 12.617 1 98.5 148 PRO A CA 1
ATOM 1171 C C . PRO A 1 148 ? -22.562 12.297 11.141 1 98.5 148 PRO A C 1
ATOM 1173 O O . PRO A 1 148 ? -23.625 12.094 10.555 1 98.5 148 PRO A O 1
ATOM 1176 N N . PHE A 1 149 ? -21.531 12.719 10.523 1 98.75 149 PHE A N 1
ATOM 1177 C CA . PHE A 1 149 ? -21.594 13.086 9.109 1 98.75 149 PHE A CA 1
ATOM 1178 C C . PHE A 1 149 ? -21.469 11.859 8.227 1 98.75 149 PHE A C 1
ATOM 1180 O O . PHE A 1 149 ? -21.797 11.898 7.039 1 98.75 149 PHE A O 1
ATOM 1187 N N . PHE A 1 150 ? -20.938 10.758 8.781 1 98.62 150 PHE A N 1
ATOM 1188 C CA . PHE A 1 150 ? -20.844 9.508 8.023 1 98.62 150 PHE A CA 1
ATOM 1189 C C . PHE A 1 150 ? -22.219 8.883 7.855 1 98.62 150 PHE A C 1
ATOM 1191 O O . PHE A 1 150 ? -22.422 8.055 6.965 1 98.62 150 PHE A O 1
ATOM 1198 N N . ALA A 1 151 ? -23.156 9.297 8.727 1 98.56 151 ALA A N 1
ATOM 1199 C CA . ALA A 1 151 ? -24.531 8.781 8.688 1 98.56 151 ALA A CA 1
ATOM 1200 C C . ALA A 1 151 ? -25.203 9.109 7.355 1 98.56 151 ALA A C 1
ATOM 1202 O O . ALA A 1 151 ? -26.109 8.398 6.926 1 98.56 151 ALA A O 1
ATOM 1203 N N . PHE A 1 152 ? -24.734 10.117 6.672 1 98.69 152 PHE A N 1
ATOM 1204 C CA . PHE A 1 152 ? -25.312 10.508 5.395 1 98.69 152 PHE A CA 1
ATOM 1205 C C . PHE A 1 152 ? -25.109 9.422 4.348 1 98.69 152 PHE A C 1
ATOM 1207 O O . PHE A 1 152 ? -25.891 9.289 3.416 1 98.69 152 PHE A O 1
ATOM 1214 N N . ALA A 1 153 ? -24 8.672 4.449 1 98.38 153 ALA A N 1
ATOM 1215 C CA . ALA A 1 153 ? -23.781 7.562 3.521 1 98.38 153 ALA A CA 1
ATOM 1216 C C . ALA A 1 153 ? -24.891 6.531 3.615 1 98.38 153 ALA A C 1
ATOM 1218 O O . ALA A 1 153 ? -25.312 5.965 2.602 1 98.38 153 ALA A O 1
ATOM 1219 N N . GLU A 1 154 ? -25.281 6.254 4.844 1 97.31 154 GLU A N 1
ATOM 1220 C CA . GLU A 1 154 ? -26.375 5.312 5.062 1 97.31 154 GLU A CA 1
ATOM 1221 C C . GLU A 1 154 ? -27.719 5.934 4.707 1 97.31 154 GLU A C 1
ATOM 1223 O O . GLU A 1 154 ? -28.578 5.27 4.121 1 97.31 154 GLU A O 1
ATOM 1228 N N . LEU A 1 155 ? -27.922 7.188 5.102 1 97.94 155 LEU A N 1
ATOM 1229 C CA . LEU A 1 155 ? -29.156 7.895 4.816 1 97.94 155 LEU A CA 1
ATOM 1230 C C . LEU A 1 155 ? -29.484 7.848 3.328 1 97.94 155 LEU A C 1
ATOM 1232 O O . LEU A 1 155 ? -30.625 7.594 2.949 1 97.94 155 LEU A O 1
ATOM 1236 N N . PHE A 1 156 ? -28.516 8.047 2.475 1 98.06 156 PHE A N 1
ATOM 1237 C CA . PHE A 1 156 ? -28.734 8.125 1.035 1 98.06 156 PHE A CA 1
ATOM 1238 C C . PHE A 1 156 ? -28.344 6.812 0.361 1 98.06 156 PHE A C 1
ATOM 1240 O O . PHE A 1 156 ? -28.5 6.66 -0.851 1 98.06 156 PHE A O 1
ATOM 1247 N N . ASP A 1 157 ? -27.766 5.828 1.118 1 97.19 157 ASP A N 1
ATOM 1248 C CA . ASP A 1 157 ? -27.328 4.527 0.633 1 97.19 157 ASP A CA 1
ATOM 1249 C C . ASP A 1 157 ? -26.328 4.684 -0.522 1 97.19 157 ASP A C 1
ATOM 1251 O O . ASP A 1 157 ? -26.547 4.141 -1.607 1 97.19 157 ASP A O 1
ATOM 1255 N N . VAL A 1 158 ? -25.266 5.367 -0.277 1 98.31 158 VAL A N 1
ATOM 1256 C CA . VAL A 1 158 ? -24.266 5.648 -1.287 1 98.31 158 VAL A CA 1
ATOM 1257 C C . VAL A 1 158 ? -22.875 5.262 -0.758 1 98.31 158 VAL A C 1
ATOM 1259 O O . VAL A 1 158 ? -22.688 5.148 0.455 1 98.31 158 VAL A O 1
ATOM 1262 N N . PRO A 1 159 ? -21.922 4.992 -1.673 1 98.62 159 PRO A N 1
ATOM 1263 C CA . PRO A 1 159 ? -20.547 4.766 -1.225 1 98.62 159 PRO A CA 1
ATOM 1264 C C . PRO A 1 159 ? -19.938 5.984 -0.525 1 98.62 159 PRO A C 1
ATOM 1266 O O . PRO A 1 159 ? -20.375 7.113 -0.76 1 98.62 159 PRO A O 1
ATOM 1269 N N . MET A 1 160 ? -18.969 5.742 0.326 1 98.75 160 MET A N 1
ATOM 1270 C CA . MET A 1 160 ? -18.344 6.805 1.105 1 98.75 160 MET A CA 1
ATOM 1271 C C . MET A 1 160 ? -16.844 6.859 0.836 1 98.75 160 MET A C 1
ATOM 1273 O O . MET A 1 160 ? -16.141 5.867 1.013 1 98.75 160 MET A O 1
ATOM 1277 N N . ILE A 1 161 ? -16.391 7.996 0.388 1 98.88 161 ILE A N 1
ATOM 1278 C CA . ILE A 1 161 ? -14.961 8.281 0.216 1 98.88 161 ILE A CA 1
ATOM 1279 C C . ILE A 1 161 ? -14.477 9.172 1.357 1 98.88 161 ILE A C 1
ATOM 1281 O O . ILE A 1 161 ? -15.039 10.234 1.613 1 98.88 161 ILE A O 1
ATOM 1285 N N . GLY A 1 162 ? -13.523 8.656 2.078 1 98.62 162 GLY A N 1
ATOM 1286 C CA . GLY A 1 162 ? -12.859 9.484 3.078 1 98.62 162 GLY A CA 1
ATOM 1287 C C . GLY A 1 162 ? -11.656 10.227 2.539 1 98.62 162 GLY A C 1
ATOM 1288 O O . GLY A 1 162 ? -10.867 9.664 1.771 1 98.62 162 GLY A O 1
ATOM 1289 N N . VAL A 1 163 ? -11.531 11.5 2.924 1 98.56 163 VAL A N 1
ATOM 1290 C CA . VAL A 1 163 ? -10.367 12.289 2.559 1 98.56 163 VAL A CA 1
ATOM 1291 C C . VAL A 1 163 ? -9.75 12.914 3.811 1 98.56 163 VAL A C 1
ATOM 1293 O O . VAL A 1 163 ? -10.477 13.383 4.695 1 98.56 163 VAL A O 1
ATOM 1296 N N . THR A 1 164 ? -8.477 12.82 3.895 1 97.06 164 THR A N 1
ATOM 1297 C CA . THR A 1 164 ? -7.758 13.469 4.984 1 97.06 164 THR A CA 1
ATOM 1298 C C . THR A 1 164 ? -6.742 14.477 4.445 1 97.06 164 THR A C 1
ATOM 1300 O O . THR A 1 164 ? -6.219 14.297 3.342 1 97.06 164 THR A O 1
ATOM 1303 N N . SER A 1 165 ? -6.488 15.492 5.223 1 95.44 165 SER A N 1
ATOM 1304 C CA . SER A 1 165 ? -5.508 16.5 4.828 1 95.44 165 SER A CA 1
ATOM 1305 C C . SER A 1 165 ? -4.125 16.188 5.383 1 95.44 165 SER A C 1
ATOM 1307 O O . SER A 1 165 ? -3.129 16.781 4.973 1 95.44 165 SER A O 1
ATOM 1309 N N . ILE A 1 166 ? -4.043 15.164 6.285 1 92.12 166 ILE A N 1
ATOM 1310 C CA . ILE A 1 166 ? -2.789 14.758 6.906 1 92.12 166 ILE A CA 1
ATOM 1311 C C . ILE A 1 166 ? -2.713 13.234 6.969 1 92.12 166 ILE A C 1
ATOM 1313 O O . ILE A 1 166 ? -3.715 12.547 6.758 1 92.12 166 ILE A O 1
ATOM 1317 N N . ASP A 1 167 ? -1.558 12.68 7.285 1 87.62 167 ASP A N 1
ATOM 1318 C CA . ASP A 1 167 ? -1.346 11.242 7.348 1 87.62 167 ASP A CA 1
ATOM 1319 C C . ASP A 1 167 ? -1.583 10.711 8.758 1 87.62 167 ASP A C 1
ATOM 1321 O O . ASP A 1 167 ? -2.035 9.578 8.938 1 87.62 167 ASP A O 1
ATOM 1325 N N . SER A 1 168 ? -1.213 11.492 9.719 1 79.88 168 SER A N 1
ATOM 1326 C CA . SER A 1 168 ? -1.146 11.031 11.102 1 79.88 168 SER A CA 1
ATOM 1327 C C . SER A 1 168 ? -2.539 10.867 11.695 1 79.88 168 SER A C 1
ATOM 1329 O O . SER A 1 168 ? -2.873 11.508 12.695 1 79.88 168 SER A O 1
ATOM 1331 N N . ILE A 1 169 ? -3.312 10.047 11.086 1 86.06 169 ILE A N 1
ATOM 1332 C CA . ILE A 1 169 ? -4.664 9.695 11.516 1 86.06 169 ILE A CA 1
ATOM 1333 C C . ILE A 1 169 ? -4.77 8.188 11.711 1 86.06 169 ILE A C 1
ATOM 1335 O O . ILE A 1 169 ? -5.332 7.484 10.875 1 86.06 169 ILE A O 1
ATOM 1339 N N . SER A 1 170 ? -4.43 7.75 12.836 1 89.19 170 SER A N 1
ATOM 1340 C CA . SER A 1 170 ? -4.262 6.328 13.141 1 89.19 170 SER A CA 1
ATOM 1341 C C . SER A 1 170 ? -5.562 5.562 12.922 1 89.19 170 SER A C 1
ATOM 1343 O O . SER A 1 170 ? -5.566 4.492 12.312 1 89.19 170 SER A O 1
ATOM 1345 N N . MET A 1 171 ? -6.672 6.164 13.391 1 90.5 171 MET A N 1
ATOM 1346 C CA . MET A 1 171 ? -7.949 5.461 13.328 1 90.5 171 MET A CA 1
ATOM 1347 C C . MET A 1 171 ? -8.367 5.219 11.883 1 90.5 171 MET A C 1
ATOM 1349 O O . MET A 1 171 ? -8.891 4.152 11.555 1 90.5 171 MET A O 1
ATOM 1353 N N . ALA A 1 172 ? -8.188 6.195 11.031 1 93.81 172 ALA A N 1
ATOM 1354 C CA . ALA A 1 172 ? -8.531 6.051 9.617 1 93.81 172 ALA A CA 1
ATOM 1355 C C . ALA A 1 172 ? -7.738 4.914 8.977 1 93.81 172 ALA A C 1
ATOM 1357 O O . ALA A 1 172 ? -8.297 4.102 8.234 1 93.81 172 ALA A O 1
ATOM 1358 N N . HIS A 1 173 ? -6.438 4.855 9.273 1 95.12 173 HIS A N 1
ATOM 1359 C CA . HIS A 1 173 ? -5.57 3.814 8.742 1 95.12 173 HIS A CA 1
ATOM 1360 C C . HIS A 1 173 ? -5.977 2.439 9.258 1 95.12 173 HIS A C 1
ATOM 1362 O O . HIS A 1 173 ? -6.047 1.476 8.492 1 95.12 173 HIS A O 1
ATOM 1368 N N . GLN A 1 174 ? -6.254 2.432 10.508 1 93 174 GLN A N 1
ATOM 1369 C CA . GLN A 1 174 ? -6.633 1.165 11.125 1 93 174 GLN A CA 1
ATOM 1370 C C . GLN A 1 174 ? -7.926 0.624 10.523 1 93 174 GLN A C 1
ATOM 1372 O O . GLN A 1 174 ? -8.016 -0.563 10.203 1 93 174 GLN A O 1
ATOM 1377 N N . VAL A 1 175 ? -8.922 1.484 10.375 1 94.5 175 VAL A N 1
ATOM 1378 C CA . VAL A 1 175 ? -10.25 1.074 9.93 1 94.5 175 VAL A CA 1
ATOM 1379 C C . VAL A 1 175 ? -10.18 0.558 8.492 1 94.5 175 VAL A C 1
ATOM 1381 O O . VAL A 1 175 ? -10.758 -0.484 8.172 1 94.5 175 VAL A O 1
ATOM 1384 N N . ILE A 1 176 ? -9.406 1.224 7.625 1 95.81 176 ILE A N 1
ATOM 1385 C CA . ILE A 1 176 ? -9.383 0.862 6.211 1 95.81 176 ILE A CA 1
ATOM 1386 C C . ILE A 1 176 ? -8.453 -0.328 6 1 95.81 176 ILE A C 1
ATOM 1388 O O . ILE A 1 176 ? -8.539 -1.021 4.984 1 95.81 176 ILE A O 1
ATOM 1392 N N . GLY A 1 177 ? -7.496 -0.556 6.926 1 95.31 177 GLY A N 1
ATOM 1393 C CA . GLY A 1 177 ? -6.609 -1.707 6.84 1 95.31 177 GLY A CA 1
ATOM 1394 C C . GLY A 1 177 ? -5.184 -1.336 6.48 1 95.31 177 GLY A C 1
ATOM 1395 O O . GLY A 1 177 ? -4.34 -2.213 6.277 1 95.31 177 GLY A O 1
ATOM 1396 N N . ASN A 1 178 ? -4.863 -0.032 6.391 1 96.5 178 ASN A N 1
ATOM 1397 C CA . ASN A 1 178 ? -3.465 0.382 6.324 1 96.5 178 ASN A CA 1
ATOM 1398 C C . ASN A 1 178 ? -2.701 -0.009 7.586 1 96.5 178 ASN A C 1
ATOM 1400 O O . ASN A 1 178 ? -3.305 -0.221 8.641 1 96.5 178 ASN A O 1
ATOM 1404 N N . VAL A 1 179 ? -1.403 -0.077 7.41 1 93 179 VAL A N 1
ATOM 1405 C CA . VAL A 1 179 ? -0.614 -0.375 8.602 1 93 179 VAL A CA 1
ATOM 1406 C C . VAL A 1 179 ? -0.663 0.809 9.562 1 93 179 VAL A C 1
ATOM 1408 O O . VAL A 1 179 ? -0.345 1.938 9.18 1 93 179 VAL A O 1
ATOM 1411 N N . MET A 1 180 ? -1.146 0.519 10.695 1 91.62 180 MET A N 1
ATOM 1412 C CA . MET A 1 180 ? -1.104 1.45 11.82 1 91.62 180 MET A CA 1
ATOM 1413 C C . MET A 1 180 ? -0.201 0.923 12.93 1 91.62 180 MET A C 1
ATOM 1415 O O . MET A 1 180 ? -0.546 -0.045 13.609 1 91.62 180 MET A O 1
ATOM 1419 N N . ASN A 1 181 ? 0.954 1.427 13 1 91.62 181 ASN A N 1
ATOM 1420 C CA . ASN A 1 181 ? 1.97 1.048 13.977 1 91.62 181 ASN A CA 1
ATOM 1421 C C . ASN A 1 181 ? 2.533 2.266 14.703 1 91.62 181 ASN A C 1
ATOM 1423 O O . ASN A 1 181 ? 3.291 3.045 14.125 1 91.62 181 ASN A O 1
ATOM 1427 N N . VAL A 1 182 ? 2.307 2.385 15.945 1 88.75 182 VAL A N 1
ATOM 1428 C CA . VAL A 1 182 ? 2.584 3.609 16.688 1 88.75 182 VAL A CA 1
ATOM 1429 C C . VAL A 1 182 ? 4.086 3.729 16.953 1 88.75 182 VAL A C 1
ATOM 1431 O O . VAL A 1 182 ? 4.578 4.805 17.297 1 88.75 182 VAL A O 1
ATOM 1434 N N . VAL A 1 183 ? 4.75 2.662 16.781 1 89.12 183 VAL A N 1
ATOM 1435 C CA . VAL A 1 183 ? 6.195 2.699 16.984 1 89.12 183 VAL A CA 1
ATOM 1436 C C . VAL A 1 183 ? 6.891 3.006 15.664 1 89.12 183 VAL A C 1
ATOM 1438 O O . VAL A 1 183 ? 7.934 3.664 15.641 1 89.12 183 VAL A O 1
ATOM 1441 N N . ALA A 1 184 ? 6.266 2.57 14.586 1 90.12 184 ALA A N 1
ATOM 1442 C CA . ALA A 1 184 ? 6.875 2.725 13.266 1 90.12 184 ALA A CA 1
ATOM 1443 C C . ALA A 1 184 ? 6.461 4.047 12.625 1 90.12 184 ALA A C 1
ATOM 1445 O O . ALA A 1 184 ? 7.199 4.602 11.805 1 90.12 184 ALA A O 1
ATOM 1446 N N . HIS A 1 185 ? 5.262 4.504 12.984 1 89.69 185 HIS A N 1
ATOM 1447 C CA . HIS A 1 185 ? 4.73 5.711 12.359 1 89.69 185 HIS A CA 1
ATOM 1448 C C . HIS A 1 185 ? 4.41 6.773 13.406 1 89.69 185 HIS A C 1
ATOM 1450 O O . HIS A 1 185 ? 3.744 6.488 14.406 1 89.69 185 HIS A O 1
ATOM 1456 N N . GLN A 1 186 ? 4.832 7.902 13.109 1 83.25 186 GLN A N 1
ATOM 1457 C CA . GLN A 1 186 ? 4.539 9.008 14.023 1 83.25 186 GLN A CA 1
ATOM 1458 C C . GLN A 1 186 ? 3.102 9.492 13.844 1 83.25 186 GLN A C 1
ATOM 1460 O O . GLN A 1 186 ? 2.686 9.828 12.734 1 83.25 186 GLN A O 1
ATOM 1465 N N . GLU A 1 187 ? 2.43 9.5 14.891 1 83.25 187 GLU A N 1
ATOM 1466 C CA . GLU A 1 187 ? 1.065 10.016 14.914 1 83.25 187 GLU A CA 1
ATOM 1467 C C . GLU A 1 187 ? 1.012 11.398 15.562 1 83.25 187 GLU A C 1
ATOM 1469 O O . GLU A 1 187 ? 1.998 11.859 16.141 1 83.25 187 GLU A O 1
ATOM 1474 N N . MET A 1 188 ? -0.068 12.039 15.43 1 77.94 188 MET A N 1
ATOM 1475 C CA . MET A 1 188 ? -0.187 13.453 15.789 1 77.94 188 MET A CA 1
ATOM 1476 C C . MET A 1 188 ? 0.026 13.648 17.281 1 77.94 188 MET A C 1
ATOM 1478 O O . MET A 1 188 ? 0.403 14.734 17.719 1 77.94 188 MET A O 1
ATOM 1482 N N . TYR A 1 189 ? -0.105 12.648 18.062 1 72.19 189 TYR A N 1
ATOM 1483 C CA . TYR A 1 189 ? -0.006 12.82 19.5 1 72.19 189 TYR A CA 1
ATOM 1484 C C . TYR A 1 189 ? 1.388 12.453 20 1 72.19 189 TYR A C 1
ATOM 1486 O O . TYR A 1 189 ? 1.674 12.562 21.203 1 72.19 189 TYR A O 1
ATOM 1494 N N . HIS A 1 190 ? 2.225 12.086 19.062 1 75.88 190 HIS A N 1
ATOM 1495 C CA . HIS A 1 190 ? 3.574 11.695 19.453 1 75.88 190 HIS A CA 1
ATOM 1496 C C . HIS A 1 190 ? 4.523 12.883 19.438 1 75.88 190 HIS A C 1
ATOM 1498 O O . HIS A 1 190 ? 4.438 13.734 18.547 1 75.88 190 HIS A O 1
ATOM 1504 N N . LYS A 1 191 ? 5.289 12.945 20.516 1 71.12 191 LYS A N 1
ATOM 1505 C CA . LYS A 1 191 ? 6.332 13.961 20.562 1 71.12 191 LYS A CA 1
ATOM 1506 C C . LYS A 1 191 ? 7.723 13.328 20.547 1 71.12 191 LYS A C 1
ATOM 1508 O O . LYS A 1 191 ? 8.508 13.523 21.469 1 71.12 191 LYS A O 1
ATOM 1513 N N . PHE A 1 192 ? 7.953 12.422 19.656 1 68.44 192 PHE A N 1
ATOM 1514 C CA . PHE A 1 192 ? 9.297 11.875 19.516 1 68.44 192 PHE A CA 1
ATOM 1515 C C . PHE A 1 192 ? 9.648 11.703 18.047 1 68.44 192 PHE A C 1
ATOM 1517 O O . PHE A 1 192 ? 8.766 11.68 17.188 1 68.44 192 PHE A O 1
ATOM 1524 N N . SER A 1 193 ? 10.938 11.719 17.859 1 66 193 SER A N 1
ATOM 1525 C CA . SER A 1 193 ? 11.484 11.617 16.5 1 66 193 SER A CA 1
ATOM 1526 C C . SER A 1 193 ? 11.43 10.18 16 1 66 193 SER A C 1
ATOM 1528 O O . SER A 1 193 ? 10.961 9.281 16.703 1 66 193 SER A O 1
ATOM 1530 N N . THR A 1 194 ? 12.062 10.078 14.758 1 68.25 194 THR A N 1
ATOM 1531 C CA . THR A 1 194 ? 12.133 8.797 14.062 1 68.25 194 THR A CA 1
ATOM 1532 C C . THR A 1 194 ? 12.992 7.805 14.844 1 68.25 194 THR A C 1
ATOM 1534 O O . THR A 1 194 ? 13.977 8.195 15.477 1 68.25 194 THR A O 1
ATOM 1537 N N . ASN A 1 195 ? 12.664 6.676 15.406 1 78.56 195 ASN A N 1
ATOM 1538 C CA . ASN A 1 195 ? 13.328 5.586 16.109 1 78.56 195 ASN A CA 1
ATOM 1539 C C . ASN A 1 195 ? 13.172 5.723 17.625 1 78.56 195 ASN A C 1
ATOM 1541 O O . ASN A 1 195 ? 14.148 5.941 18.344 1 78.56 195 ASN A O 1
ATOM 1545 N N . PRO A 1 196 ? 12.125 5.641 18.047 1 86.81 196 PRO A N 1
ATOM 1546 C CA . PRO A 1 196 ? 11.859 5.816 19.484 1 86.81 196 PRO A CA 1
ATOM 1547 C C . PRO A 1 196 ? 12.625 4.82 20.344 1 86.81 196 PRO A C 1
ATOM 1549 O O . PRO A 1 196 ? 12.805 3.664 19.953 1 86.81 196 PRO A O 1
ATOM 1552 N N . ASP A 1 197 ? 13.07 5.324 21.5 1 89.88 197 ASP A N 1
ATOM 1553 C CA . ASP A 1 197 ? 13.664 4.414 22.469 1 89.88 197 ASP A CA 1
ATOM 1554 C C . ASP A 1 197 ? 12.594 3.6 23.203 1 89.88 197 ASP A C 1
ATOM 1556 O O . ASP A 1 197 ? 11.414 3.68 22.859 1 89.88 197 ASP A O 1
ATOM 1560 N N . PHE A 1 198 ? 13.078 2.738 24.203 1 92.88 198 PHE A N 1
ATOM 1561 C CA . PHE A 1 198 ? 12.164 1.795 24.844 1 92.88 198 PHE A CA 1
ATOM 1562 C C . PHE A 1 198 ? 11.047 2.529 25.562 1 92.88 198 PHE A C 1
ATOM 1564 O O . PHE A 1 198 ? 9.875 2.146 25.453 1 92.88 198 PHE A O 1
ATOM 1571 N N . PHE A 1 199 ? 11.289 3.596 26.25 1 91.19 199 PHE A N 1
ATOM 1572 C CA . PHE A 1 199 ? 10.289 4.32 27.031 1 91.19 199 PHE A CA 1
ATOM 1573 C C . PHE A 1 199 ? 9.344 5.094 26.109 1 91.19 199 PHE A C 1
ATOM 1575 O O . PHE A 1 199 ? 8.156 5.215 26.406 1 91.19 199 PHE A O 1
ATOM 1582 N N . GLN A 1 200 ? 9.891 5.648 25.062 1 90.12 200 GLN A N 1
ATOM 1583 C CA . GLN A 1 200 ? 9.055 6.324 24.078 1 90.12 200 GLN A CA 1
ATOM 1584 C C . GLN A 1 200 ? 8.078 5.348 23.422 1 90.12 200 GLN A C 1
ATOM 1586 O O . GLN A 1 200 ? 6.941 5.715 23.125 1 90.12 200 GLN A O 1
ATOM 1591 N N . ARG A 1 201 ? 8.57 4.133 23.219 1 92.69 201 ARG A N 1
ATOM 1592 C CA . ARG A 1 201 ? 7.691 3.113 22.656 1 92.69 201 ARG A CA 1
ATOM 1593 C C . ARG A 1 201 ? 6.578 2.752 23.641 1 92.69 201 ARG A C 1
ATOM 1595 O O . ARG A 1 201 ? 5.434 2.545 23.234 1 92.69 201 ARG A O 1
ATOM 1602 N N . ILE A 1 202 ? 6.926 2.678 24.906 1 92.69 202 ILE A N 1
ATOM 1603 C CA . ILE A 1 202 ? 5.906 2.428 25.922 1 92.69 202 ILE A CA 1
ATOM 1604 C C . ILE A 1 202 ? 4.867 3.547 25.891 1 92.69 202 ILE A C 1
ATOM 1606 O O . ILE A 1 202 ? 3.66 3.283 25.906 1 92.69 202 ILE A O 1
ATOM 1610 N N . GLU A 1 203 ? 5.34 4.781 25.859 1 89.12 203 GLU A N 1
ATOM 1611 C CA . GLU A 1 203 ? 4.441 5.934 25.812 1 89.12 203 GLU A CA 1
ATOM 1612 C C . GLU A 1 203 ? 3.527 5.871 24.594 1 89.12 203 GLU A C 1
ATOM 1614 O O . GLU A 1 203 ? 2.33 6.145 24.688 1 89.12 203 GLU A O 1
ATOM 1619 N N . ALA A 1 204 ? 4.133 5.543 23.484 1 89.12 204 ALA A N 1
ATOM 1620 C CA . ALA A 1 204 ? 3.373 5.48 22.234 1 89.12 204 ALA A CA 1
ATOM 1621 C C . ALA A 1 204 ? 2.277 4.422 22.312 1 89.12 204 ALA A C 1
ATOM 1623 O O . ALA A 1 204 ? 1.131 4.676 21.938 1 89.12 204 ALA A O 1
ATOM 1624 N N . VAL A 1 205 ? 2.643 3.258 22.812 1 91.06 205 VAL A N 1
ATOM 1625 C CA . VAL A 1 205 ? 1.699 2.146 22.875 1 91.06 205 VAL A CA 1
ATOM 1626 C C . VAL A 1 205 ? 0.598 2.467 23.891 1 91.06 205 VAL A C 1
ATOM 1628 O O . VAL A 1 205 ? -0.586 2.262 23.609 1 91.06 205 VAL A O 1
ATOM 1631 N N . VAL A 1 206 ? 0.956 2.963 25 1 90.31 206 VAL A N 1
ATOM 1632 C CA . VAL A 1 206 ? -0.004 3.275 26.047 1 90.31 206 VAL A CA 1
ATOM 1633 C C . VAL A 1 206 ? -0.942 4.387 25.578 1 90.31 206 VAL A C 1
ATOM 1635 O O . VAL A 1 206 ? -2.154 4.316 25.797 1 90.31 206 VAL A O 1
ATOM 1638 N N . ALA A 1 207 ? -0.368 5.449 24.969 1 87.5 207 ALA A N 1
ATOM 1639 C CA . ALA A 1 207 ? -1.189 6.535 24.438 1 87.5 207 ALA A CA 1
ATOM 1640 C C . ALA A 1 207 ? -2.211 6.008 23.438 1 87.5 207 ALA A C 1
ATOM 1642 O O . ALA A 1 207 ? -3.367 6.441 23.422 1 87.5 207 ALA A O 1
ATOM 1643 N N . ASN A 1 208 ? -1.755 5.125 22.641 1 88.56 208 ASN A N 1
ATOM 1644 C CA . ASN A 1 208 ? -2.654 4.543 21.641 1 88.56 208 ASN A CA 1
ATOM 1645 C C . ASN A 1 208 ? -3.766 3.732 22.297 1 88.56 208 ASN A C 1
ATOM 1647 O O . ASN A 1 208 ? -4.914 3.76 21.859 1 88.56 208 ASN A O 1
ATOM 1651 N N . LEU A 1 209 ? -3.443 2.984 23.312 1 88.88 209 LEU A N 1
ATOM 1652 C CA . LEU A 1 209 ? -4.438 2.201 24.031 1 88.88 209 LEU A CA 1
ATOM 1653 C C . LEU A 1 209 ? -5.469 3.107 24.688 1 88.88 209 LEU A C 1
ATOM 1655 O O . LEU A 1 209 ? -6.668 2.82 24.656 1 88.88 209 LEU A O 1
ATOM 1659 N N . ILE A 1 210 ? -5.02 4.156 25.266 1 89.88 210 ILE A N 1
ATOM 1660 C CA . ILE A 1 210 ? -5.914 5.109 25.906 1 89.88 210 ILE A CA 1
ATOM 1661 C C . ILE A 1 210 ? -6.836 5.742 24.875 1 89.88 210 ILE A C 1
ATOM 1663 O O . ILE A 1 210 ? -8.039 5.887 25.094 1 89.88 210 ILE A O 1
ATOM 1667 N N . LEU A 1 211 ? -6.258 6.098 23.766 1 88.19 211 LEU A N 1
ATOM 1668 C CA . LEU A 1 211 ? -7.051 6.703 22.703 1 88.19 211 LEU A CA 1
ATOM 1669 C C . LEU A 1 211 ? -8.109 5.734 22.188 1 88.19 211 LEU A C 1
ATOM 1671 O O . LEU A 1 211 ? -9.289 6.082 22.109 1 88.19 211 LEU A O 1
ATOM 1675 N N . ASP A 1 212 ? -7.75 4.52 21.922 1 87.88 212 ASP A N 1
ATOM 1676 C CA . ASP A 1 212 ? -8.609 3.549 21.234 1 87.88 212 ASP A CA 1
ATOM 1677 C C . ASP A 1 212 ? -9.664 2.986 22.188 1 87.88 212 ASP A C 1
ATOM 1679 O O . ASP A 1 212 ? -10.781 2.68 21.781 1 87.88 212 ASP A O 1
ATOM 1683 N N . TYR A 1 213 ? -9.273 2.879 23.469 1 90.81 213 TYR A N 1
ATOM 1684 C CA . TYR A 1 213 ? -10.148 2.096 24.328 1 90.81 213 TYR A CA 1
ATOM 1685 C C . TYR A 1 213 ? -10.766 2.971 25.406 1 90.81 213 TYR A C 1
ATOM 1687 O O . TYR A 1 213 ? -11.648 2.523 26.156 1 90.81 213 TYR A O 1
ATOM 1695 N N . TYR A 1 214 ? -10.344 4.156 25.453 1 92.44 214 TYR A N 1
ATOM 1696 C CA . TYR A 1 214 ? -10.93 5.023 26.469 1 92.44 214 TYR A CA 1
ATOM 1697 C C . TYR A 1 214 ? -11.5 6.289 25.844 1 92.44 214 TYR A C 1
ATOM 1699 O O . TYR A 1 214 ? -12.703 6.547 25.938 1 92.44 214 TYR A O 1
ATOM 1707 N N . LEU A 1 215 ? -10.719 7.07 25.156 1 91.56 215 LEU A N 1
ATOM 1708 C CA . LEU A 1 215 ? -11.141 8.375 24.656 1 91.56 215 LEU A CA 1
ATOM 1709 C C . LEU A 1 215 ? -12.141 8.234 23.531 1 91.56 215 LEU A C 1
ATOM 1711 O O . LEU A 1 215 ? -13.227 8.812 23.578 1 91.56 215 LEU A O 1
ATOM 1715 N N . MET A 1 216 ? -11.82 7.453 22.531 1 92.5 216 MET A N 1
ATOM 1716 C CA . MET A 1 216 ? -12.641 7.387 21.328 1 92.5 216 MET A CA 1
ATOM 1717 C C . MET A 1 216 ? -13.984 6.719 21.625 1 92.5 216 MET A C 1
ATOM 1719 O O . MET A 1 216 ? -15.031 7.199 21.188 1 92.5 216 MET A O 1
ATOM 1723 N N . PRO A 1 217 ? -14.008 5.621 22.375 1 93.94 217 PRO A N 1
ATOM 1724 C CA . PRO A 1 217 ? -15.312 5.035 22.688 1 93.94 217 PRO A CA 1
ATOM 1725 C C . PRO A 1 217 ? -16.234 6.012 23.422 1 93.94 217 PRO A C 1
ATOM 1727 O O . PRO A 1 217 ? -17.438 6.035 23.172 1 93.94 217 PRO A O 1
ATOM 1730 N N . ARG A 1 218 ? -15.68 6.781 24.281 1 94.5 218 ARG A N 1
ATOM 1731 C CA . ARG A 1 218 ? -16.469 7.777 24.984 1 94.5 218 ARG A CA 1
ATOM 1732 C C . ARG A 1 218 ? -17 8.844 24.031 1 94.5 218 ARG A C 1
ATOM 1734 O O . ARG A 1 218 ? -18.141 9.289 24.172 1 94.5 218 ARG A O 1
ATOM 1741 N N . GLU A 1 219 ? -16.156 9.297 23.156 1 95.06 219 GLU A N 1
ATOM 1742 C CA . GLU A 1 219 ? -16.578 10.266 22.141 1 95.06 219 GLU A CA 1
ATOM 1743 C C . GLU A 1 219 ? -17.672 9.695 21.25 1 95.06 219 GLU A C 1
ATOM 1745 O O . GLU A 1 219 ? -18.609 10.398 20.891 1 95.06 219 GLU A O 1
ATOM 1750 N N . PHE A 1 220 ? -17.562 8.445 20.906 1 97.06 220 PHE A N 1
ATOM 1751 C CA . PHE A 1 220 ? -18.516 7.809 19.984 1 97.06 220 PHE A CA 1
ATOM 1752 C C . PHE A 1 220 ? -19.875 7.656 20.641 1 97.06 220 PHE A C 1
ATOM 1754 O O . PHE A 1 220 ? -20.906 7.719 19.969 1 97.06 220 PHE A O 1
ATOM 1761 N N . VAL A 1 221 ? -19.891 7.508 21.953 1 97.12 221 VAL A N 1
ATOM 1762 C CA . VAL A 1 221 ? -21.172 7.469 22.656 1 97.12 221 VAL A CA 1
ATOM 1763 C C . VAL A 1 221 ? -21.906 8.789 22.469 1 97.12 221 VAL A C 1
ATOM 1765 O O . VAL A 1 221 ? -23.125 8.797 22.219 1 97.12 221 VAL A O 1
ATOM 1768 N N . LYS A 1 222 ? -21.219 9.875 22.609 1 97.25 222 LYS A N 1
ATOM 1769 C CA . LYS A 1 222 ? -21.812 11.195 22.375 1 97.25 222 LYS A CA 1
ATOM 1770 C C . LYS A 1 222 ? -22.281 11.336 20.938 1 97.25 222 LYS A C 1
ATOM 1772 O O . LYS A 1 222 ? -23.391 11.836 20.688 1 97.25 222 LYS A O 1
ATOM 1777 N N . TYR A 1 223 ? -21.469 10.93 20 1 98.19 223 TYR A N 1
ATOM 1778 C CA . TYR A 1 223 ? -21.812 11.016 18.594 1 98.19 223 TYR A CA 1
ATOM 1779 C C . TYR A 1 223 ? -23.016 10.133 18.266 1 98.19 223 TYR A C 1
ATOM 1781 O O . TYR A 1 223 ? -23.859 10.5 17.438 1 98.19 223 TYR A O 1
ATOM 1789 N N . ASP A 1 224 ? -23.078 8.977 18.891 1 98.25 224 ASP A N 1
ATOM 1790 C CA . ASP A 1 224 ? -24.203 8.086 18.688 1 98.25 224 ASP A CA 1
ATOM 1791 C C . ASP A 1 224 ? -25.516 8.758 19.109 1 98.25 224 ASP A C 1
ATOM 1793 O O . ASP A 1 224 ? -26.547 8.555 18.469 1 98.25 224 ASP A O 1
ATOM 1797 N N . ARG A 1 225 ? -25.469 9.508 20.172 1 97.88 225 ARG A N 1
ATOM 1798 C CA . ARG A 1 225 ? -26.656 10.258 20.594 1 97.88 225 ARG A CA 1
ATOM 1799 C C . ARG A 1 225 ? -27.047 11.312 19.562 1 97.88 225 ARG A C 1
ATOM 1801 O O . ARG A 1 225 ? -28.219 11.477 19.25 1 97.88 225 ARG A O 1
ATOM 1808 N N . ILE A 1 226 ? -26.062 12 19.031 1 98.12 226 ILE A N 1
ATOM 1809 C CA . ILE A 1 226 ? -26.297 13 18 1 98.12 226 ILE A CA 1
ATOM 1810 C C . ILE A 1 226 ? -26.922 12.328 16.766 1 98.12 226 ILE A C 1
ATOM 1812 O O . ILE A 1 226 ? -27.875 12.852 16.188 1 98.12 226 ILE A O 1
ATOM 1816 N N . ILE A 1 227 ? -26.391 11.18 16.375 1 98.5 227 ILE A N 1
ATOM 1817 C CA . ILE A 1 227 ? -26.875 10.43 15.219 1 98.5 227 ILE A CA 1
ATOM 1818 C C . ILE A 1 227 ? -28.312 9.992 15.445 1 98.5 227 ILE A C 1
ATOM 1820 O O . ILE A 1 227 ? -29.172 10.195 14.586 1 98.5 227 ILE A O 1
ATOM 1824 N N . GLU A 1 228 ? -28.578 9.477 16.594 1 97.94 228 GLU A N 1
ATOM 1825 C CA . GLU A 1 228 ? -29.922 9 16.922 1 97.94 228 GLU A CA 1
ATOM 1826 C C . GLU A 1 228 ? -30.938 10.148 16.922 1 97.94 228 GLU A C 1
ATOM 1828 O O . GLU A 1 228 ? -32.031 10.008 16.391 1 97.94 228 GLU A O 1
ATOM 1833 N N . GLN A 1 229 ? -30.594 11.234 17.438 1 97.75 229 GLN A N 1
ATOM 1834 C CA . GLN A 1 229 ? -31.484 12.391 17.578 1 97.75 229 GLN A CA 1
ATOM 1835 C C . GLN A 1 229 ? -31.797 13.008 16.219 1 97.75 229 GLN A C 1
ATOM 1837 O O . GLN A 1 229 ? -32.875 13.547 16.016 1 97.75 229 GLN A O 1
ATOM 1842 N N . ASN A 1 230 ? -30.891 12.922 15.281 1 97.81 230 ASN A N 1
ATOM 1843 C CA . ASN A 1 230 ? -31.062 13.672 14.039 1 97.81 230 ASN A CA 1
ATOM 1844 C C . ASN A 1 230 ? -31.438 12.758 12.875 1 97.81 230 ASN A C 1
ATOM 1846 O O . ASN A 1 230 ? -32.094 13.188 11.938 1 97.81 230 ASN A O 1
ATOM 1850 N N . PHE A 1 231 ? -30.984 11.492 12.891 1 97.62 231 PHE A N 1
ATOM 1851 C CA . PHE A 1 231 ? -31.172 10.602 11.758 1 97.62 231 PHE A CA 1
ATOM 1852 C C . PHE A 1 231 ? -32.156 9.492 12.102 1 97.62 231 PHE A C 1
ATOM 1854 O O . PHE A 1 231 ? -32.656 8.789 11.211 1 97.62 231 PHE A O 1
ATOM 1861 N N . GLY A 1 232 ? -32.469 9.273 13.383 1 95.75 232 GLY A N 1
ATOM 1862 C CA . GLY A 1 232 ? -33.375 8.234 13.805 1 95.75 232 GLY A CA 1
ATOM 1863 C C . GLY A 1 232 ? -32.688 7.078 14.508 1 95.75 232 GLY A C 1
ATOM 1864 O O . GLY A 1 232 ? -31.484 6.914 14.406 1 95.75 232 GLY A O 1
ATOM 1865 N N . SER A 1 233 ? -33.375 6.254 15.172 1 93.81 233 SER A N 1
ATOM 1866 C CA . SER A 1 233 ? -32.875 5.195 16.031 1 93.81 233 SER A CA 1
ATOM 1867 C C . SER A 1 233 ? -32.406 3.998 15.219 1 93.81 233 SER A C 1
ATOM 1869 O O . SER A 1 233 ? -31.656 3.152 15.719 1 93.81 233 SER A O 1
ATOM 1871 N N . ASN A 1 234 ? -32.719 3.906 13.992 1 95.12 234 ASN A N 1
ATOM 1872 C CA . ASN A 1 234 ? -32.375 2.764 13.164 1 95.12 234 ASN A CA 1
ATOM 1873 C C . ASN A 1 234 ? -31 2.975 12.492 1 95.12 234 ASN A C 1
ATOM 1875 O O . ASN A 1 234 ? -30.469 2.062 11.859 1 95.12 234 ASN A O 1
ATOM 1879 N N . MET A 1 235 ? -30.469 4.141 12.609 1 96.81 235 MET A N 1
ATOM 1880 C CA . MET A 1 235 ? -29.172 4.434 12.016 1 96.81 235 MET A CA 1
ATOM 1881 C C . MET A 1 235 ? -28.062 3.674 12.727 1 96.81 235 MET A C 1
ATOM 1883 O O . MET A 1 235 ? -28.125 3.457 13.938 1 96.81 235 MET A O 1
ATOM 1887 N N . SER A 1 236 ? -27.031 3.229 11.961 1 97.75 236 SER A N 1
ATOM 1888 C CA . SER A 1 236 ? -25.875 2.547 12.523 1 97.75 236 SER A CA 1
ATOM 1889 C C . SER A 1 236 ? -25.125 3.443 13.5 1 97.75 236 SER A C 1
ATOM 1891 O O . SER A 1 236 ? -25.219 4.672 13.43 1 97.75 236 SER A O 1
ATOM 1893 N N . LYS A 1 237 ? -24.391 2.816 14.359 1 97.5 237 LYS A N 1
ATOM 1894 C CA . LYS A 1 237 ? -23.594 3.535 15.344 1 97.5 237 LYS A CA 1
ATOM 1895 C C . LYS A 1 237 ? -22.234 3.947 14.75 1 97.5 237 LYS A C 1
ATOM 1897 O O . LYS A 1 237 ? -21.891 3.541 13.641 1 97.5 237 LYS A O 1
ATOM 1902 N N . SER A 1 238 ? -21.547 4.766 15.539 1 97.44 238 SER A N 1
ATOM 1903 C CA . SER A 1 238 ? -20.328 5.438 15.07 1 97.44 238 SER A CA 1
ATOM 1904 C C . SER A 1 238 ? -19.312 4.434 14.547 1 97.44 238 SER A C 1
ATOM 1906 O O . SER A 1 238 ? -18.781 4.598 13.445 1 97.44 238 SER A O 1
ATOM 1908 N N . MET A 1 239 ? -19 3.406 15.273 1 94.44 239 MET A N 1
ATOM 1909 C CA . MET A 1 239 ? -17.984 2.453 14.859 1 94.44 239 MET A CA 1
ATOM 1910 C C . MET A 1 239 ? -18.375 1.746 13.57 1 94.44 239 MET A C 1
ATOM 1912 O O . MET A 1 239 ? -17.531 1.525 12.695 1 94.44 239 MET A O 1
ATOM 1916 N N . ASP A 1 240 ? -19.594 1.373 13.469 1 96.12 240 ASP A N 1
ATOM 1917 C CA . ASP A 1 240 ? -20.094 0.738 12.258 1 96.12 240 ASP A CA 1
ATOM 1918 C C . ASP A 1 240 ? -20.031 1.701 11.07 1 96.12 240 ASP A C 1
ATOM 1920 O O . ASP A 1 240 ? -19.719 1.296 9.945 1 96.12 240 ASP A O 1
ATOM 1924 N N . LEU A 1 241 ? -20.359 2.945 11.344 1 97.75 241 LEU A N 1
ATOM 1925 C CA . LEU A 1 241 ? -20.328 3.953 10.289 1 97.75 241 LEU A CA 1
ATOM 1926 C C . LEU A 1 241 ? -18.891 4.184 9.812 1 97.75 241 LEU A C 1
ATOM 1928 O O . LEU A 1 241 ? -18.656 4.43 8.633 1 97.75 241 LEU A O 1
ATOM 1932 N N . MET A 1 242 ? -17.969 4.172 10.75 1 96.44 242 MET A N 1
ATOM 1933 C CA . MET A 1 242 ? -16.562 4.27 10.352 1 96.44 242 MET A CA 1
ATOM 1934 C C . MET A 1 242 ? -16.188 3.152 9.383 1 96.44 242 MET A C 1
ATOM 1936 O O . MET A 1 242 ? -15.508 3.393 8.383 1 96.44 242 MET A O 1
ATOM 1940 N N . HIS A 1 243 ? -16.703 1.944 9.617 1 94.94 243 HIS A N 1
ATOM 1941 C CA . HIS A 1 243 ? -16.328 0.761 8.852 1 94.94 243 HIS A CA 1
ATOM 1942 C C . HIS A 1 243 ? -17.047 0.731 7.508 1 94.94 243 HIS A C 1
ATOM 1944 O O . HIS A 1 243 ? -16.75 -0.114 6.66 1 94.94 243 HIS A O 1
ATOM 1950 N N . ARG A 1 244 ? -17.891 1.672 7.219 1 95.81 244 ARG A N 1
ATOM 1951 C CA . ARG A 1 244 ? -18.625 1.741 5.953 1 95.81 244 ARG A CA 1
ATOM 1952 C C . ARG A 1 244 ? -17.75 2.369 4.863 1 95.81 244 ARG A C 1
ATOM 1954 O O . ARG A 1 244 ? -18.125 2.363 3.688 1 95.81 244 ARG A O 1
ATOM 1961 N N . ILE A 1 245 ? -16.625 2.865 5.188 1 97.25 245 ILE A N 1
ATOM 1962 C CA . ILE A 1 245 ? -15.781 3.572 4.234 1 97.25 245 ILE A CA 1
ATOM 1963 C C . ILE A 1 245 ? -15.453 2.658 3.057 1 97.25 245 ILE A C 1
ATOM 1965 O O . ILE A 1 245 ? -15.172 1.473 3.244 1 97.25 245 ILE A O 1
ATOM 1969 N N . ASP A 1 246 ? -15.555 3.199 1.854 1 97.94 246 ASP A N 1
ATOM 1970 C CA . ASP A 1 246 ? -15.273 2.438 0.641 1 97.94 246 ASP A CA 1
ATOM 1971 C C . ASP A 1 246 ? -13.875 2.75 0.111 1 97.94 246 ASP A C 1
ATOM 1973 O O . ASP A 1 246 ? -13.258 1.911 -0.546 1 97.94 246 ASP A O 1
ATOM 1977 N N . PHE A 1 247 ? -13.406 3.926 0.362 1 98.5 247 PHE A N 1
ATOM 1978 C CA . PHE A 1 247 ? -12.141 4.363 -0.207 1 98.5 247 PHE A CA 1
ATOM 1979 C C . PHE A 1 247 ? -11.539 5.5 0.614 1 98.5 247 PHE A C 1
ATOM 1981 O O . PHE A 1 247 ? -12.266 6.379 1.087 1 98.5 247 PHE A O 1
ATOM 1988 N N . LEU A 1 248 ? -10.227 5.477 0.804 1 98.5 248 LEU A N 1
ATOM 1989 C CA . LEU A 1 248 ? -9.555 6.492 1.607 1 98.5 248 LEU A CA 1
ATOM 1990 C C . LEU A 1 248 ? -8.508 7.23 0.784 1 98.5 248 LEU A C 1
ATOM 1992 O O . LEU A 1 248 ? -7.668 6.602 0.138 1 98.5 248 LEU A O 1
ATOM 1996 N N . MET A 1 249 ? -8.609 8.516 0.791 1 98.5 249 MET A N 1
ATOM 1997 C CA . MET A 1 249 ? -7.59 9.367 0.181 1 98.5 249 MET A CA 1
ATOM 1998 C C . MET A 1 249 ? -6.863 10.195 1.238 1 98.5 249 MET A C 1
ATOM 2000 O O . MET A 1 249 ? -7.492 10.969 1.966 1 98.5 249 MET A O 1
ATOM 2004 N N . THR A 1 250 ? -5.594 9.992 1.341 1 97.38 250 THR A N 1
ATOM 2005 C CA . THR A 1 250 ? -4.801 10.805 2.258 1 97.38 250 THR A CA 1
ATOM 2006 C C . THR A 1 250 ? -3.938 11.797 1.489 1 97.38 250 THR A C 1
ATOM 2008 O O . THR A 1 250 ? -3.219 11.422 0.562 1 97.38 250 THR A O 1
ATOM 2011 N N . ASN A 1 251 ? -4.02 13.062 1.836 1 97 251 ASN A N 1
ATOM 2012 C CA . ASN A 1 251 ? -3.275 14.094 1.119 1 97 251 ASN A CA 1
ATOM 2013 C C . ASN A 1 251 ? -1.822 14.156 1.583 1 97 251 ASN A C 1
ATOM 2015 O O . ASN A 1 251 ? -1.385 15.172 2.125 1 97 251 ASN A O 1
ATOM 2019 N N . VAL A 1 252 ? -1.077 13.133 1.282 1 95.12 252 VAL A N 1
ATOM 2020 C CA . VAL A 1 252 ? 0.346 13.078 1.601 1 95.12 252 VAL A CA 1
ATOM 2021 C C . VAL A 1 252 ? 1.106 12.422 0.451 1 95.12 252 VAL A C 1
ATOM 2023 O O . VAL A 1 252 ? 0.553 11.594 -0.274 1 95.12 252 VAL A O 1
ATOM 2026 N N . ASP A 1 253 ? 2.273 12.844 0.287 1 96.31 253 ASP A N 1
ATOM 2027 C CA . ASP A 1 253 ? 3.154 12.266 -0.724 1 96.31 253 ASP A CA 1
ATOM 2028 C C . ASP A 1 253 ? 4.246 11.414 -0.079 1 96.31 253 ASP A C 1
ATOM 2030 O O . ASP A 1 253 ? 5.035 11.914 0.728 1 96.31 253 ASP A O 1
ATOM 2034 N N . PRO A 1 254 ? 4.324 10.172 -0.49 1 96.06 254 PRO A N 1
ATOM 2035 C CA . PRO A 1 254 ? 5.32 9.305 0.14 1 96.06 254 PRO A CA 1
ATOM 2036 C C . PRO A 1 254 ? 6.75 9.82 -0.04 1 96.06 254 PRO A C 1
ATOM 2038 O O . PRO A 1 254 ? 7.609 9.57 0.81 1 96.06 254 PRO A O 1
ATOM 2041 N N . THR A 1 255 ? 7.082 10.562 -1.077 1 96.69 255 THR A N 1
ATOM 2042 C CA . THR A 1 255 ? 8.43 11.062 -1.332 1 96.69 255 THR A CA 1
ATOM 2043 C C . THR A 1 255 ? 8.867 12.023 -0.229 1 96.69 255 THR A C 1
ATOM 2045 O O . THR A 1 255 ? 10.062 12.188 0.012 1 96.69 255 THR A O 1
ATOM 2048 N N . MET A 1 256 ? 7.879 12.562 0.516 1 95.56 256 MET A N 1
ATOM 2049 C CA . MET A 1 256 ? 8.164 13.5 1.594 1 95.56 256 MET A CA 1
ATOM 2050 C C . MET A 1 256 ? 8.523 12.766 2.879 1 95.56 256 MET A C 1
ATOM 2052 O O . MET A 1 256 ? 8.953 13.383 3.855 1 95.56 256 MET A O 1
ATOM 2056 N N . GLY A 1 257 ? 8.32 11.531 2.836 1 92.5 257 GLY A N 1
ATOM 2057 C CA . GLY A 1 257 ? 8.68 10.75 4.008 1 92.5 257 GLY A CA 1
ATOM 2058 C C . GLY A 1 257 ? 7.5 10.047 4.641 1 92.5 257 GLY A C 1
ATOM 2059 O O . GLY A 1 257 ? 7.656 9.312 5.617 1 92.5 257 GLY A O 1
ATOM 2060 N N . PHE A 1 258 ? 6.34 10.258 4.105 1 92.31 258 PHE A N 1
ATOM 2061 C CA . PHE A 1 258 ? 5.141 9.602 4.613 1 92.31 258 PHE A CA 1
ATOM 2062 C C . PHE A 1 258 ? 5.008 8.195 4.039 1 92.31 258 PHE A C 1
ATOM 2064 O O . PHE A 1 258 ? 4.137 7.941 3.205 1 92.31 258 PHE A O 1
ATOM 2071 N N . ILE A 1 259 ? 5.863 7.344 4.578 1 94.62 259 ILE A N 1
ATOM 2072 C CA . ILE A 1 259 ? 5.941 5.992 4.035 1 94.62 259 ILE A CA 1
ATOM 2073 C C . ILE A 1 259 ? 5.23 5.02 4.977 1 94.62 259 ILE A C 1
ATOM 2075 O O . ILE A 1 259 ? 5.578 4.922 6.156 1 94.62 259 ILE A O 1
ATOM 2079 N N . ARG A 1 260 ? 4.223 4.391 4.48 1 94 260 ARG A N 1
ATOM 2080 C CA . ARG A 1 260 ? 3.455 3.371 5.191 1 94 260 ARG A CA 1
ATOM 2081 C C . ARG A 1 260 ? 2.834 2.375 4.215 1 94 260 ARG A C 1
ATOM 2083 O O . ARG A 1 260 ? 2.412 2.752 3.121 1 94 260 ARG A O 1
ATOM 2090 N N . PRO A 1 261 ? 2.818 1.071 4.605 1 97.19 261 PRO A N 1
ATOM 2091 C CA . PRO A 1 261 ? 2.059 0.153 3.754 1 97.19 261 PRO A CA 1
ATOM 2092 C C . PRO A 1 261 ? 0.564 0.466 3.734 1 97.19 261 PRO A C 1
ATOM 2094 O O . PRO A 1 261 ? -0.041 0.671 4.789 1 97.19 261 PRO A O 1
ATOM 2097 N N . ILE A 1 262 ? 0.025 0.506 2.602 1 97.94 262 ILE A N 1
ATOM 2098 C CA . ILE A 1 262 ? -1.392 0.831 2.471 1 97.94 262 ILE A CA 1
ATOM 2099 C C . ILE A 1 262 ? -2.092 -0.239 1.637 1 97.94 262 ILE A C 1
ATOM 2101 O O . ILE A 1 262 ? -1.44 -0.993 0.91 1 97.94 262 ILE A O 1
ATOM 2105 N N . VAL A 1 263 ? -3.377 -0.348 1.789 1 97.88 263 VAL A N 1
ATOM 2106 C CA . VAL A 1 263 ? -4.184 -1.315 1.053 1 97.88 263 VAL A CA 1
ATOM 2107 C C . VAL A 1 263 ? -4.664 -0.698 -0.259 1 97.88 263 VAL A C 1
ATOM 2109 O O . VAL A 1 263 ? -4.582 0.518 -0.446 1 97.88 263 VAL A O 1
ATOM 2112 N N . PRO A 1 264 ? -5.199 -1.503 -1.169 1 97.19 264 PRO A N 1
ATOM 2113 C CA . PRO A 1 264 ? -5.637 -0.992 -2.469 1 97.19 264 PRO A CA 1
ATOM 2114 C C . PRO A 1 264 ? -6.844 -0.063 -2.359 1 97.19 264 PRO A C 1
ATOM 2116 O O . PRO A 1 264 ? -7.125 0.701 -3.287 1 97.19 264 PRO A O 1
ATOM 2119 N N . GLN A 1 265 ? -7.543 -0.031 -1.272 1 97.5 265 GLN A N 1
ATOM 2120 C CA . GLN A 1 265 ? -8.68 0.851 -1.04 1 97.5 265 GLN A CA 1
ATOM 2121 C C . GLN A 1 265 ? -8.219 2.236 -0.592 1 97.5 265 GLN A C 1
ATOM 2123 O O . GLN A 1 265 ? -9.039 3.08 -0.229 1 97.5 265 GLN A O 1
ATOM 2128 N N . ALA A 1 266 ? -6.961 2.42 -0.615 1 97.88 266 ALA A N 1
ATOM 2129 C CA . ALA A 1 266 ? -6.426 3.707 -0.178 1 97.88 266 ALA A CA 1
ATOM 2130 C C . ALA A 1 266 ? -5.371 4.219 -1.152 1 97.88 266 ALA A C 1
ATOM 2132 O O . ALA A 1 266 ? -4.645 3.432 -1.763 1 97.88 266 ALA A O 1
ATOM 2133 N N . ILE A 1 267 ? -5.309 5.527 -1.269 1 97.5 267 ILE A N 1
ATOM 2134 C CA . ILE A 1 267 ? -4.254 6.133 -2.072 1 97.5 267 ILE A CA 1
ATOM 2135 C C . ILE A 1 267 ? -3.656 7.324 -1.324 1 97.5 267 ILE A C 1
ATOM 2137 O O . ILE A 1 267 ? -4.312 7.914 -0.462 1 97.5 267 ILE A O 1
ATOM 2141 N N . GLN A 1 268 ? -2.453 7.516 -1.61 1 97.25 268 GLN A N 1
ATOM 2142 C CA . GLN A 1 268 ? -1.759 8.711 -1.143 1 97.25 268 GLN A CA 1
ATOM 2143 C C . GLN A 1 268 ? -1.64 9.75 -2.256 1 97.25 268 GLN A C 1
ATOM 2145 O O . GLN A 1 268 ? -1.402 9.398 -3.414 1 97.25 268 GLN A O 1
ATOM 2150 N N . LEU A 1 269 ? -1.895 10.969 -1.941 1 97.81 269 LEU A N 1
ATOM 2151 C CA . LEU A 1 269 ? -1.874 12.086 -2.883 1 97.81 269 LEU A CA 1
ATOM 2152 C C . LEU A 1 269 ? -0.767 13.078 -2.531 1 97.81 269 LEU A C 1
ATOM 2154 O O . LEU A 1 269 ? 0.418 12.75 -2.643 1 97.81 269 LEU A O 1
ATOM 2158 N N . GLY A 1 270 ? -1.073 14.211 -2.127 1 96.62 270 GLY A N 1
ATOM 2159 C CA . GLY A 1 270 ? -0.16 15.273 -1.75 1 96.62 270 GLY A CA 1
ATOM 2160 C C . GLY A 1 270 ? -0.243 16.484 -2.664 1 96.62 270 GLY A C 1
ATOM 2161 O O . GLY A 1 270 ? -0.68 16.375 -3.812 1 96.62 270 GLY A O 1
ATOM 2162 N N . PHE A 1 271 ? -0.072 17.641 -2.164 1 97.69 271 PHE A N 1
ATOM 2163 C CA . PHE A 1 271 ? 0.115 18.875 -2.92 1 97.69 271 PHE A CA 1
ATOM 2164 C C . PHE A 1 271 ? -1.171 19.266 -3.633 1 97.69 271 PHE A C 1
ATOM 2166 O O . PHE A 1 271 ? -1.134 19.984 -4.633 1 97.69 271 PHE A O 1
ATOM 2173 N N . LEU A 1 272 ? -2.297 18.797 -3.188 1 97.88 272 LEU A N 1
ATOM 2174 C CA . LEU A 1 272 ? -3.559 19.078 -3.863 1 97.88 272 LEU A CA 1
ATOM 2175 C C . LEU A 1 272 ? -3.812 20.594 -3.93 1 97.88 272 LEU A C 1
ATOM 2177 O O . LEU A 1 272 ? -4.348 21.094 -4.922 1 97.88 272 LEU A O 1
ATOM 2181 N N . HIS A 1 273 ? -3.391 21.297 -2.867 1 97.31 273 HIS A N 1
ATOM 2182 C CA . HIS A 1 273 ? -3.738 22.703 -2.719 1 97.31 273 HIS A CA 1
ATOM 2183 C C . HIS A 1 273 ? -2.746 23.594 -3.455 1 97.31 273 HIS A C 1
ATOM 2185 O O . HIS A 1 273 ? -2.971 24.797 -3.592 1 97.31 273 HIS A O 1
ATOM 2191 N N . VAL A 1 274 ? -1.643 23.031 -3.873 1 97.38 274 VAL A N 1
ATOM 2192 C CA . VAL A 1 274 ? -0.574 23.828 -4.465 1 97.38 274 VAL A CA 1
ATOM 2193 C C . VAL A 1 274 ? -0.985 24.281 -5.859 1 97.38 274 VAL A C 1
ATOM 2195 O O . VAL A 1 274 ? -1.405 23.469 -6.691 1 97.38 274 VAL A O 1
ATOM 2198 N N . LYS A 1 275 ? -0.854 25.578 -6.098 1 95.06 275 LYS A N 1
ATOM 2199 C CA . LYS A 1 275 ? -1.215 26.203 -7.367 1 95.06 275 LYS A CA 1
ATOM 2200 C C . LYS A 1 275 ? -0.002 26.859 -8.023 1 95.06 275 LYS A C 1
ATOM 2202 O O . LYS A 1 275 ? 0.993 27.141 -7.352 1 95.06 275 LYS A O 1
ATOM 2207 N N . PRO A 1 276 ? -0.079 27.047 -9.336 1 95 276 PRO A N 1
ATOM 2208 C CA . PRO A 1 276 ? 0.999 27.828 -9.969 1 95 276 PRO A CA 1
ATOM 2209 C C . PRO A 1 276 ? 1.152 29.219 -9.375 1 95 276 PRO A C 1
ATOM 2211 O O . PRO A 1 276 ? 0.16 29.844 -9 1 95 276 PRO A O 1
ATOM 2214 N N . PRO A 1 277 ? 2.35 29.688 -9.344 1 96.06 277 PRO A N 1
ATOM 2215 C CA . PRO A 1 277 ? 2.584 31.016 -8.75 1 96.06 277 PRO A CA 1
ATOM 2216 C C . PRO A 1 277 ? 1.886 32.125 -9.523 1 96.06 277 PRO A C 1
ATOM 2218 O O . PRO A 1 277 ? 1.836 32.094 -10.75 1 96.06 277 PRO A O 1
ATOM 2221 N N . LYS A 1 278 ? 1.425 33.094 -8.773 1 96.31 278 LYS A N 1
ATOM 2222 C CA . LYS A 1 278 ? 0.849 34.312 -9.32 1 96.31 278 LYS A CA 1
ATOM 2223 C C . LYS A 1 278 ? 1.749 35.5 -9.039 1 96.31 278 LYS A C 1
ATOM 2225 O O . LYS A 1 278 ? 2.59 35.469 -8.141 1 96.31 278 LYS A O 1
ATOM 2230 N N . PRO A 1 279 ? 1.521 36.594 -9.844 1 96.56 279 PRO A N 1
ATOM 2231 C CA . PRO A 1 279 ? 2.305 37.781 -9.562 1 96.56 279 PRO A CA 1
ATOM 2232 C C . PRO A 1 279 ? 2.01 38.375 -8.188 1 96.56 279 PRO A C 1
ATOM 2234 O O . PRO A 1 279 ? 0.855 38.406 -7.75 1 96.56 279 PRO A O 1
ATOM 2237 N N . LEU A 1 280 ? 3.08 38.906 -7.617 1 97.56 280 LEU A N 1
ATOM 2238 C CA . LEU A 1 280 ? 2.939 39.531 -6.305 1 97.56 280 LEU A CA 1
ATOM 2239 C C . LEU A 1 280 ? 2.404 40.938 -6.43 1 97.56 280 LEU A C 1
ATOM 2241 O O . LEU A 1 280 ? 2.609 41.594 -7.453 1 97.56 280 LEU A O 1
ATOM 2245 N N . PRO A 1 281 ? 1.69 41.406 -5.285 1 96.31 281 PRO A N 1
ATOM 2246 C CA . PRO A 1 281 ? 1.409 42.844 -5.262 1 96.31 281 PRO A CA 1
ATOM 2247 C C . PRO A 1 281 ? 2.664 43.688 -5.441 1 96.31 281 PRO A C 1
ATOM 2249 O O . PRO A 1 281 ? 3.73 43.344 -4.93 1 96.31 281 PRO A O 1
ATOM 2252 N N . GLN A 1 282 ? 2.52 44.812 -6.09 1 96.19 282 GLN A N 1
ATOM 2253 C CA . GLN A 1 282 ? 3.645 45.625 -6.535 1 96.19 282 GLN A CA 1
ATOM 2254 C C . GLN A 1 282 ? 4.559 46 -5.367 1 96.19 282 GLN A C 1
ATOM 2256 O O . GLN A 1 282 ? 5.781 45.844 -5.465 1 96.19 282 GLN A O 1
ATOM 2261 N N . GLU A 1 283 ? 4.027 46.406 -4.301 1 95.69 283 GLU A N 1
ATOM 2262 C CA . GLU A 1 283 ? 4.82 46.812 -3.143 1 95.69 283 GLU A CA 1
ATOM 2263 C C . GLU A 1 283 ? 5.633 45.656 -2.592 1 95.69 283 GLU A C 1
ATOM 2265 O O . GLU A 1 283 ? 6.797 45.812 -2.223 1 95.69 283 GLU A O 1
ATOM 2270 N N . LEU A 1 284 ? 5.004 44.531 -2.504 1 96.94 284 LEU A N 1
ATOM 2271 C CA . LEU A 1 284 ? 5.672 43.344 -1.993 1 96.94 284 LEU A CA 1
ATOM 2272 C C . LEU A 1 284 ? 6.754 42.875 -2.957 1 96.94 284 LEU A C 1
ATOM 2274 O O . LEU A 1 284 ? 7.836 42.469 -2.529 1 96.94 284 LEU A O 1
ATOM 2278 N N . GLN A 1 285 ? 6.473 42.875 -4.25 1 97.25 285 GLN A N 1
ATOM 2279 C CA . GLN A 1 285 ? 7.449 42.531 -5.273 1 97.25 285 GLN A CA 1
ATOM 2280 C C . GLN A 1 285 ? 8.703 43.406 -5.16 1 97.25 285 GLN A C 1
ATOM 2282 O O . GLN A 1 285 ? 9.82 42.906 -5.184 1 97.25 285 GLN A O 1
ATOM 2287 N N . GLN A 1 286 ? 8.469 44.688 -5.02 1 96.5 286 GLN A N 1
ATOM 2288 C CA . GLN A 1 286 ? 9.578 45.625 -4.918 1 96.5 286 GLN A CA 1
ATOM 2289 C C . GLN A 1 286 ? 10.406 45.375 -3.664 1 96.5 286 GLN A C 1
ATOM 2291 O O . GLN A 1 286 ? 11.641 45.438 -3.701 1 96.5 286 GLN A O 1
ATOM 2296 N N . TYR A 1 287 ? 9.672 45.094 -2.639 1 95.94 287 TYR A N 1
ATOM 2297 C CA . TYR A 1 287 ? 10.336 44.812 -1.374 1 95.94 287 TYR A CA 1
ATOM 2298 C C . TYR A 1 287 ? 11.25 43.594 -1.504 1 95.94 287 TYR A C 1
ATOM 2300 O O . TYR A 1 287 ? 12.398 43.625 -1.055 1 95.94 287 TYR A O 1
ATOM 2308 N N . LEU A 1 288 ? 10.82 42.562 -2.098 1 97.94 288 LEU A N 1
ATOM 2309 C CA . LEU A 1 288 ? 11.578 41.344 -2.25 1 97.94 288 LEU A CA 1
ATOM 2310 C C . LEU A 1 288 ? 12.719 41.531 -3.24 1 97.94 288 LEU A C 1
ATOM 2312 O O . LEU A 1 288 ? 13.828 41.031 -3.01 1 97.94 288 LEU A O 1
ATOM 2316 N N . ASP A 1 289 ? 12.508 42.25 -4.301 1 97.25 289 ASP A N 1
ATOM 2317 C CA . ASP A 1 289 ? 13.516 42.5 -5.324 1 97.25 289 ASP A CA 1
ATOM 2318 C C . ASP A 1 289 ? 14.688 43.312 -4.758 1 97.25 289 ASP A C 1
ATOM 2320 O O . ASP A 1 289 ? 15.828 43.156 -5.18 1 97.25 289 ASP A O 1
ATOM 2324 N N . ALA A 1 290 ? 14.391 44.156 -3.889 1 95.88 290 ALA A N 1
ATOM 2325 C CA . ALA A 1 290 ? 15.375 45.094 -3.377 1 95.88 290 ALA A CA 1
ATOM 2326 C C . ALA A 1 290 ? 16.297 44.438 -2.354 1 95.88 290 ALA A C 1
ATOM 2328 O O . ALA A 1 290 ? 17.344 44.969 -2.014 1 95.88 290 ALA A O 1
ATOM 2329 N N . SER A 1 291 ? 15.859 43.281 -1.929 1 96.69 291 SER A N 1
ATOM 2330 C CA . SER A 1 291 ? 16.656 42.625 -0.896 1 96.69 291 SER A CA 1
ATOM 2331 C C . SER A 1 291 ? 18.031 42.188 -1.431 1 96.69 291 SER A C 1
ATOM 2333 O O . SER A 1 291 ? 18.109 41.469 -2.424 1 96.69 291 SER A O 1
ATOM 2335 N N . ARG A 1 292 ? 19.031 42.531 -0.771 1 95.25 292 ARG A N 1
ATOM 2336 C CA . ARG A 1 292 ? 20.391 42.312 -1.247 1 95.25 292 ARG A CA 1
ATOM 2337 C C . ARG A 1 292 ? 20.891 40.938 -0.859 1 95.25 292 ARG A C 1
ATOM 2339 O O . ARG A 1 292 ? 21.609 40.281 -1.631 1 95.25 292 ARG A O 1
ATOM 2346 N N . HIS A 1 293 ? 20.562 40.5 0.305 1 96.31 293 HIS A N 1
ATOM 2347 C CA . HIS A 1 293 ? 21.141 39.281 0.825 1 96.31 293 HIS A CA 1
ATOM 2348 C C . HIS A 1 293 ? 20.109 38.156 0.823 1 96.31 293 HIS A C 1
ATOM 2350 O O . HIS A 1 293 ? 20.453 37 1.085 1 96.31 293 HIS A O 1
ATOM 2356 N N . GLY A 1 294 ? 18.875 38.5 0.547 1 97.69 294 GLY A N 1
ATOM 2357 C CA . GLY A 1 294 ? 17.812 37.5 0.552 1 97.69 294 GLY A CA 1
ATOM 2358 C C . GLY A 1 294 ? 16.766 37.75 1.621 1 97.69 294 GLY A C 1
ATOM 2359 O O . GLY A 1 294 ? 16.969 38.562 2.508 1 97.69 294 GLY A O 1
ATOM 2360 N N . VAL A 1 295 ? 15.695 37 1.521 1 98.56 295 VAL A N 1
ATOM 2361 C CA . VAL A 1 295 ? 14.547 37.188 2.398 1 98.56 295 VAL A CA 1
ATOM 2362 C C . VAL A 1 295 ? 14.234 35.906 3.135 1 98.56 295 VAL A C 1
ATOM 2364 O O . VAL A 1 295 ? 14.336 34.812 2.562 1 98.56 295 VAL A O 1
ATOM 2367 N N . ILE A 1 296 ? 13.922 36 4.406 1 98.56 296 ILE A N 1
ATOM 2368 C CA . ILE A 1 296 ? 13.375 34.938 5.215 1 98.56 296 ILE A CA 1
ATOM 2369 C C . ILE A 1 296 ? 11.883 35.156 5.434 1 98.56 296 ILE A C 1
ATOM 2371 O O . ILE A 1 296 ? 11.469 36.219 5.891 1 98.56 296 ILE A O 1
ATOM 2375 N N . TYR A 1 297 ? 11.102 34.219 4.988 1 98.38 297 TYR A N 1
ATOM 2376 C CA . TYR A 1 297 ? 9.672 34.25 5.262 1 98.38 297 TYR A CA 1
ATOM 2377 C C . TYR A 1 297 ? 9.328 33.531 6.551 1 98.38 297 TYR A C 1
ATOM 2379 O O . TYR A 1 297 ? 9.664 32.344 6.707 1 98.38 297 TYR A O 1
ATOM 2387 N N . PHE A 1 298 ? 8.75 34.219 7.523 1 96.62 298 PHE A N 1
ATOM 2388 C CA . PHE A 1 298 ? 8.383 33.656 8.82 1 96.62 298 PHE A CA 1
ATOM 2389 C C . PHE A 1 298 ? 6.871 33.656 9.008 1 96.62 298 PHE A C 1
ATOM 2391 O O . PHE A 1 298 ? 6.246 34.719 9.031 1 96.62 298 PHE A O 1
ATOM 2398 N N . SER A 1 299 ? 6.324 32.406 9.109 1 93.25 299 SER A N 1
ATOM 2399 C CA . SER A 1 299 ? 4.895 32.219 9.344 1 93.25 299 SER A CA 1
ATOM 2400 C C . SER A 1 299 ? 4.633 31.031 10.242 1 93.25 299 SER A C 1
ATOM 2402 O O . SER A 1 299 ? 5.129 29.938 9.984 1 93.25 299 SER A O 1
ATOM 2404 N N . LEU A 1 300 ? 3.846 31.219 11.266 1 84.5 300 LEU A N 1
ATOM 2405 C CA . LEU A 1 300 ? 3.531 30.125 12.172 1 84.5 300 LEU A CA 1
ATOM 2406 C C . LEU A 1 300 ? 2.115 29.609 11.938 1 84.5 300 LEU A C 1
ATOM 2408 O O . LEU A 1 300 ? 1.474 29.094 12.852 1 84.5 300 LEU A O 1
ATOM 2412 N N . GLY A 1 301 ? 1.648 29.797 10.789 1 75 301 GLY A N 1
ATOM 2413 C CA . GLY A 1 301 ? 0.395 29.203 10.359 1 75 301 GLY A CA 1
ATOM 2414 C C . GLY A 1 301 ? -0.826 29.891 10.945 1 75 301 GLY A C 1
ATOM 2415 O O . GLY A 1 301 ? -0.727 30.984 11.484 1 75 301 GLY A O 1
ATOM 2416 N N . THR A 1 302 ? -1.952 29.281 10.766 1 65.62 302 THR A N 1
ATOM 2417 C CA . THR A 1 302 ? -3.242 29.875 11.109 1 65.62 302 THR A CA 1
ATOM 2418 C C . THR A 1 302 ? -3.637 29.516 12.539 1 65.62 302 THR A C 1
ATOM 2420 O O . THR A 1 302 ? -4.438 30.203 13.164 1 65.62 302 THR A O 1
ATOM 2423 N N . LEU A 1 303 ? -3.021 28.484 12.945 1 58.75 303 LEU A N 1
ATOM 2424 C CA . LEU A 1 303 ? -3.484 27.969 14.234 1 58.75 303 LEU A CA 1
ATOM 2425 C C . LEU A 1 303 ? -2.797 28.688 15.383 1 58.75 303 LEU A C 1
ATOM 2427 O O . LEU A 1 303 ? -3.309 28.703 16.5 1 58.75 303 LEU A O 1
ATOM 2431 N N . ILE A 1 304 ? -1.671 29.172 15.055 1 62.12 304 ILE A N 1
ATOM 2432 C CA . ILE A 1 304 ? -0.924 29.875 16.094 1 62.12 304 ILE A CA 1
ATOM 2433 C C . ILE A 1 304 ? -1.151 31.375 15.961 1 62.12 304 ILE A C 1
ATOM 2435 O O . ILE A 1 304 ? -0.604 32.031 15.062 1 62.12 304 ILE A O 1
ATOM 2439 N N . ARG A 1 305 ? -1.991 31.766 16.844 1 66.38 305 ARG A N 1
ATOM 2440 C CA . ARG A 1 305 ? -2.227 33.188 16.891 1 66.38 305 ARG A CA 1
ATOM 2441 C C . ARG A 1 305 ? -1.05 33.938 17.547 1 66.38 305 ARG A C 1
ATOM 2443 O O . ARG A 1 305 ? -0.456 33.438 18.5 1 66.38 305 ARG A O 1
ATOM 2450 N N . SER A 1 306 ? -0.685 34.844 16.922 1 61.94 306 SER A N 1
ATOM 2451 C CA . SER A 1 306 ? 0.466 35.594 17.406 1 61.94 306 SER A CA 1
ATOM 2452 C C . SER A 1 306 ? 0.242 36.094 18.844 1 61.94 306 SER A C 1
ATOM 2454 O O . SER A 1 306 ? 1.191 36.188 19.625 1 61.94 306 SER A O 1
ATOM 2456 N N . ASP A 1 307 ? -1.009 36.219 19.094 1 67.38 307 ASP A N 1
ATOM 2457 C CA . ASP A 1 307 ? -1.278 36.656 20.453 1 67.38 307 ASP A CA 1
ATOM 2458 C C . ASP A 1 307 ? -1.119 35.5 21.453 1 67.38 307 ASP A C 1
ATOM 2460 O O . ASP A 1 307 ? -1.086 35.75 22.656 1 67.38 307 ASP A O 1
ATOM 2464 N N . SER A 1 308 ? -0.931 34.406 20.828 1 73.19 308 SER A N 1
ATOM 2465 C CA . SER A 1 308 ? -0.795 33.219 21.688 1 73.19 308 SER A CA 1
ATOM 2466 C C . SER A 1 308 ? 0.67 32.938 21.984 1 73.19 308 SER A C 1
ATOM 2468 O O . SER A 1 308 ? 0.978 32.094 22.844 1 73.19 308 SER A O 1
ATOM 2470 N N . ILE A 1 309 ? 1.5 33.688 21.312 1 76.19 309 ILE A N 1
ATOM 2471 C CA . ILE A 1 309 ? 2.926 33.5 21.562 1 76.19 309 ILE A CA 1
ATOM 2472 C C . ILE A 1 309 ? 3.348 34.281 22.797 1 76.19 309 ILE A C 1
ATOM 2474 O O . ILE A 1 309 ? 3.084 35.469 22.891 1 76.19 309 ILE A O 1
ATOM 2478 N N . ASN A 1 310 ? 3.924 33.594 23.672 1 80.69 310 ASN A N 1
ATOM 2479 C CA . ASN A 1 310 ? 4.324 34.281 24.891 1 80.69 310 ASN A CA 1
ATOM 2480 C C . ASN A 1 310 ? 5.473 35.25 24.641 1 80.69 310 ASN A C 1
ATOM 2482 O O . ASN A 1 310 ? 6.148 35.156 23.609 1 80.69 310 ASN A O 1
ATOM 2486 N N . GLN A 1 311 ? 5.711 36.094 25.531 1 82.75 311 GLN A N 1
ATOM 2487 C CA . GLN A 1 311 ? 6.672 37.188 25.406 1 82.75 311 GLN A CA 1
ATOM 2488 C C . GLN A 1 311 ? 8.094 36.656 25.266 1 82.75 311 GLN A C 1
ATOM 2490 O O . GLN A 1 311 ? 8.914 37.25 24.547 1 82.75 311 GLN A O 1
ATOM 2495 N N . LYS A 1 312 ? 8.305 35.625 25.906 1 86.38 312 LYS A N 1
ATOM 2496 C CA . LYS A 1 312 ? 9.641 35.031 25.844 1 86.38 312 LYS A CA 1
ATOM 2497 C C . LYS A 1 312 ? 9.984 34.594 24.422 1 86.38 312 LYS A C 1
ATOM 2499 O O . LYS A 1 312 ? 11.047 34.938 23.906 1 86.38 312 LYS A O 1
ATOM 2504 N N . ASN A 1 313 ? 9.141 33.875 23.828 1 86.88 313 ASN A N 1
ATOM 2505 C CA . ASN A 1 313 ? 9.383 33.406 22.484 1 86.88 313 ASN A CA 1
ATOM 2506 C C . ASN A 1 313 ? 9.383 34.531 21.469 1 86.88 313 ASN A C 1
ATOM 2508 O O . ASN A 1 313 ? 10.164 34.531 20.516 1 86.88 313 ASN A O 1
ATOM 2512 N N . LEU A 1 314 ? 8.523 35.469 21.703 1 87.44 314 LEU A N 1
ATOM 2513 C CA . LEU A 1 314 ? 8.492 36.625 20.828 1 87.44 314 LEU A CA 1
ATOM 2514 C C . LEU A 1 314 ? 9.836 37.375 20.844 1 87.44 314 LEU A C 1
ATOM 2516 O O . LEU A 1 314 ? 10.32 37.812 19.797 1 87.44 314 LEU A O 1
ATOM 2520 N N . LYS A 1 315 ? 10.32 37.5 21.984 1 89.06 315 LYS A N 1
ATOM 2521 C CA . LYS A 1 315 ? 11.617 38.156 22.141 1 89.06 315 LYS A CA 1
ATOM 2522 C C . LYS A 1 315 ? 12.711 37.375 21.406 1 89.06 315 LYS A C 1
ATOM 2524 O O . LYS A 1 315 ? 13.594 37.969 20.797 1 89.06 315 LYS A O 1
ATOM 2529 N N . ILE A 1 316 ? 12.641 36.094 21.484 1 92.69 316 ILE A N 1
ATOM 2530 C CA . ILE A 1 316 ? 13.617 35.25 20.797 1 92.69 316 ILE A CA 1
ATOM 2531 C C . ILE A 1 316 ? 13.562 35.5 19.297 1 92.69 316 ILE A C 1
ATOM 2533 O O . ILE A 1 316 ? 14.594 35.688 18.641 1 92.69 316 ILE A O 1
ATOM 2537 N N . PHE A 1 317 ? 12.367 35.562 18.75 1 92.25 317 PHE A N 1
ATOM 2538 C CA . PHE A 1 317 ? 12.195 35.781 17.312 1 92.25 317 PHE A CA 1
ATOM 2539 C C . PHE A 1 317 ? 12.727 37.156 16.906 1 92.25 317 PHE A C 1
ATOM 2541 O O . PHE A 1 317 ? 13.516 37.281 15.969 1 92.25 317 PHE A O 1
ATOM 2548 N N . VAL A 1 318 ? 12.344 38.156 17.672 1 91.5 318 VAL A N 1
ATOM 2549 C CA . VAL A 1 318 ? 12.727 39.531 17.344 1 91.5 318 VAL A CA 1
ATOM 2550 C C . VAL A 1 318 ? 14.242 39.688 17.438 1 91.5 318 VAL A C 1
ATOM 2552 O O . VAL A 1 318 ? 14.867 40.219 16.516 1 91.5 318 VAL A O 1
ATOM 2555 N N . ASP A 1 319 ? 14.781 39.156 18.5 1 92.88 319 ASP A N 1
ATOM 2556 C CA . ASP A 1 319 ? 16.219 39.281 18.703 1 92.88 319 ASP A CA 1
ATOM 2557 C C . ASP A 1 319 ? 17 38.562 17.609 1 92.88 319 ASP A C 1
ATOM 2559 O O . ASP A 1 319 ? 18.016 39.062 17.125 1 92.88 319 ASP A O 1
ATOM 2563 N N . THR A 1 320 ? 16.547 37.406 17.266 1 95.81 320 THR A N 1
ATOM 2564 C CA . THR A 1 320 ? 17.203 36.625 16.234 1 95.81 320 THR A CA 1
ATOM 2565 C C . THR A 1 320 ? 17.125 37.312 14.883 1 95.81 320 THR A C 1
ATOM 2567 O O . THR A 1 320 ? 18.141 37.5 14.211 1 95.81 320 THR A O 1
ATOM 2570 N N . PHE A 1 321 ? 16.016 37.812 14.516 1 95.25 321 PHE A N 1
ATOM 2571 C CA . PHE A 1 321 ? 15.773 38.375 13.188 1 95.25 321 PHE A CA 1
ATOM 2572 C C . PHE A 1 321 ? 16.484 39.719 13.031 1 95.25 321 PHE A C 1
ATOM 2574 O O . PHE A 1 321 ? 16.984 40.031 11.953 1 95.25 321 PHE A O 1
ATOM 2581 N N . LYS A 1 322 ? 16.516 40.375 14.094 1 92.75 322 LYS A N 1
ATOM 2582 C CA . LYS A 1 322 ? 17.203 41.688 14.07 1 92.75 322 LYS A CA 1
ATOM 2583 C C . LYS A 1 322 ? 18.703 41.5 13.828 1 92.75 322 LYS A C 1
ATOM 2585 O O . LYS A 1 322 ? 19.344 42.406 13.258 1 92.75 322 LYS A O 1
ATOM 2590 N N . SER A 1 323 ? 19.203 40.469 14.234 1 93.38 323 SER A N 1
ATOM 2591 C CA . SER A 1 323 ? 20.641 40.25 14.18 1 93.38 323 SER A CA 1
ATOM 2592 C C . SER A 1 323 ? 21.062 39.719 12.82 1 93.38 323 SER A C 1
ATOM 2594 O O . SER A 1 323 ? 22.266 39.625 12.523 1 93.38 323 SER A O 1
ATOM 2596 N N . LEU A 1 324 ? 20.172 39.438 11.922 1 96 324 LEU A N 1
ATOM 2597 C CA . LEU A 1 324 ? 20.469 38.812 10.641 1 96 324 LEU A CA 1
ATOM 2598 C C . LEU A 1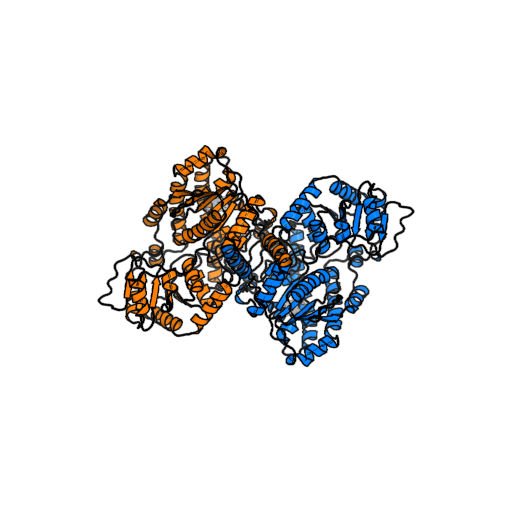 324 ? 20.656 39.875 9.547 1 96 324 LEU A C 1
ATOM 2600 O O . LEU A 1 324 ? 20.062 40.969 9.609 1 96 324 LEU A O 1
ATOM 2604 N N . LYS A 1 325 ? 21.469 39.594 8.57 1 95.81 325 LYS A N 1
ATOM 2605 C CA . LYS A 1 325 ? 21.656 40.469 7.422 1 95.81 325 LYS A CA 1
ATOM 2606 C C . LYS A 1 325 ? 20.5 40.344 6.445 1 95.81 325 LYS A C 1
ATOM 2608 O O . LYS A 1 325 ? 20.344 41.188 5.555 1 95.81 325 LYS A O 1
ATOM 2613 N N . TYR A 1 326 ? 19.656 39.344 6.613 1 97.56 326 TYR A N 1
ATOM 2614 C CA . TYR A 1 326 ? 18.531 39.062 5.719 1 97.56 326 TYR A CA 1
ATOM 2615 C C . TYR A 1 326 ? 17.344 39.938 6.062 1 97.56 326 TYR A C 1
ATOM 2617 O O . TYR A 1 326 ? 17.203 40.375 7.203 1 97.56 326 TYR A O 1
ATOM 2625 N N . ASP A 1 327 ? 16.531 40.188 5.086 1 97.31 327 ASP A N 1
ATOM 2626 C CA . ASP A 1 327 ? 15.234 40.812 5.336 1 97.31 327 ASP A CA 1
ATOM 2627 C C . ASP A 1 327 ? 14.203 39.75 5.77 1 97.31 327 ASP A C 1
ATOM 2629 O O . ASP A 1 327 ? 14.242 38.625 5.312 1 97.31 327 ASP A O 1
ATOM 2633 N N . ILE A 1 328 ? 13.328 40.219 6.684 1 96.94 328 ILE A N 1
ATOM 2634 C CA . ILE A 1 328 ? 12.367 39.281 7.25 1 96.94 328 ILE A CA 1
ATOM 2635 C C . ILE A 1 328 ? 10.953 39.688 6.855 1 96.94 328 ILE A C 1
ATOM 2637 O O . ILE A 1 328 ? 10.539 40.812 7.082 1 96.94 328 ILE A O 1
ATOM 2641 N N . LEU A 1 329 ? 10.258 38.781 6.238 1 96.12 329 LEU A N 1
ATOM 2642 C CA . LEU A 1 329 ? 8.812 38.906 6.086 1 96.12 329 LEU A CA 1
ATOM 2643 C C . LEU A 1 329 ? 8.086 38.094 7.145 1 96.12 329 LEU A C 1
ATOM 2645 O O . LEU A 1 329 ? 8.141 36.844 7.121 1 96.12 329 LEU A O 1
ATOM 2649 N N . TRP A 1 330 ? 7.402 38.75 8.039 1 93.81 330 TRP A N 1
ATOM 2650 C CA . TRP A 1 330 ? 6.805 38.094 9.195 1 93.81 330 TRP A CA 1
ATOM 2651 C C . TRP A 1 330 ? 5.285 38.219 9.156 1 93.81 330 TRP A C 1
ATOM 2653 O O . TRP A 1 330 ? 4.73 39.312 9.336 1 93.81 330 TRP A O 1
ATOM 2663 N N . LYS A 1 331 ? 4.633 37.094 8.914 1 92.38 331 LYS A N 1
ATOM 2664 C CA . LYS A 1 331 ? 3.178 37.031 9.031 1 92.38 331 LYS A CA 1
ATOM 2665 C C . LYS A 1 331 ? 2.742 36.938 10.492 1 92.38 331 LYS A C 1
ATOM 2667 O O . LYS A 1 331 ? 2.949 35.906 11.148 1 92.38 331 LYS A O 1
ATOM 2672 N N . CYS A 1 332 ? 2.162 38 10.961 1 83.75 332 CYS A N 1
ATOM 2673 C CA . CYS A 1 332 ? 1.782 38.094 12.367 1 83.75 332 CYS A CA 1
ATOM 2674 C C . CYS A 1 332 ? 0.52 38.938 12.539 1 83.75 332 CYS A C 1
ATOM 2676 O O . CYS A 1 332 ? 0.399 40 11.953 1 83.75 332 CYS A O 1
ATOM 2678 N N . ASP A 1 333 ? -0.406 38.344 13.344 1 75.38 333 ASP A N 1
ATOM 2679 C CA . ASP A 1 333 ? -1.687 39 13.539 1 75.38 333 ASP A CA 1
ATOM 2680 C C . ASP A 1 333 ? -1.599 40.031 14.672 1 75.38 333 ASP A C 1
ATOM 2682 O O . ASP A 1 333 ? -2.527 40.812 14.875 1 75.38 333 ASP A O 1
ATOM 2686 N N . SER A 1 334 ? -0.537 40.031 15.352 1 73.69 334 SER A N 1
ATOM 2687 C CA . SER A 1 334 ? -0.442 40.938 16.516 1 73.69 334 SER A CA 1
ATOM 2688 C C . SER A 1 334 ? 0.568 42.031 16.281 1 73.69 334 SER A C 1
ATOM 2690 O O . SER A 1 334 ? 1.357 42 15.336 1 73.69 334 SER A O 1
ATOM 2692 N N . GLU A 1 335 ? 0.367 43.031 17.188 1 72.62 335 GLU A N 1
ATOM 2693 C CA . GLU A 1 335 ? 1.317 44.125 17.156 1 72.62 335 GLU A CA 1
ATOM 2694 C C . GLU A 1 335 ? 2.623 43.75 17.844 1 72.62 335 GLU A C 1
ATOM 2696 O O . GLU A 1 335 ? 2.607 43.219 18.953 1 72.62 335 GLU A O 1
ATOM 2701 N N . VAL A 1 336 ? 3.572 43.781 17.078 1 77.69 336 VAL A N 1
ATOM 2702 C CA . VAL A 1 336 ? 4.898 43.469 17.625 1 77.69 336 VAL A CA 1
ATOM 2703 C C . VAL A 1 336 ? 5.727 44.75 17.656 1 77.69 336 VAL A C 1
ATOM 2705 O O . VAL A 1 336 ? 5.699 45.562 16.719 1 77.69 336 VAL A O 1
ATOM 2708 N N . ASN A 1 337 ? 6.258 45.062 18.812 1 75.88 337 ASN A N 1
ATOM 2709 C CA . ASN A 1 337 ? 7.152 46.219 18.922 1 75.88 337 ASN A CA 1
ATOM 2710 C C . ASN A 1 337 ? 8.516 45.906 18.297 1 75.88 337 ASN A C 1
ATOM 2712 O O . ASN A 1 337 ? 9.312 45.156 18.844 1 75.88 337 ASN A O 1
ATOM 2716 N N . LEU A 1 338 ? 8.773 46.469 17.156 1 77.81 338 LEU A N 1
ATOM 2717 C CA . LEU A 1 338 ? 10 46.156 16.406 1 77.81 338 LEU A CA 1
ATOM 2718 C C . LEU A 1 338 ? 11.094 47.188 16.75 1 77.81 338 LEU A C 1
ATOM 2720 O O . LEU A 1 338 ? 12.258 46.969 16.391 1 77.81 338 LEU A O 1
ATOM 2724 N N . ASN A 1 339 ? 10.93 47.969 17.891 1 66.12 339 ASN A N 1
ATOM 2725 C CA . ASN A 1 339 ? 11.875 48.938 18.406 1 66.12 339 ASN A CA 1
ATOM 2726 C C . ASN A 1 339 ? 12.828 49.438 17.312 1 66.12 339 ASN A C 1
ATOM 2728 O O . ASN A 1 339 ? 14.047 49.375 17.469 1 66.12 339 ASN A O 1
ATOM 2732 N N . ASP A 1 340 ? 12.531 49.875 16.094 1 67.5 340 ASP A N 1
ATOM 2733 C CA . ASP A 1 340 ? 13.344 50.562 15.102 1 67.5 340 ASP A CA 1
ATOM 2734 C C . ASP A 1 340 ? 14.07 49.562 14.203 1 67.5 340 ASP A C 1
ATOM 2736 O O . ASP A 1 340 ? 15.148 49.875 13.688 1 67.5 340 ASP A O 1
ATOM 2740 N N . THR A 1 341 ? 13.633 48.375 14.125 1 76 341 THR A N 1
ATOM 2741 C CA . THR A 1 341 ? 14.258 47.406 13.234 1 76 341 THR A CA 1
ATOM 2742 C C . THR A 1 341 ? 13.883 47.719 11.781 1 76 341 THR A C 1
ATOM 2744 O O . THR A 1 341 ? 12.727 48.031 11.484 1 76 341 THR A O 1
ATOM 2747 N N . ARG A 1 342 ? 14.914 47.688 10.883 1 82.75 342 ARG A N 1
ATOM 2748 C CA . ARG A 1 342 ? 14.703 48.094 9.5 1 82.75 342 ARG A CA 1
ATOM 2749 C C . ARG A 1 342 ? 14.531 46.875 8.586 1 82.75 342 ARG A C 1
ATOM 2751 O O . ARG A 1 342 ? 14.023 47 7.473 1 82.75 342 ARG A O 1
ATOM 2758 N N . ASN A 1 343 ? 14.859 45.75 9.102 1 93.31 343 ASN A N 1
ATOM 2759 C CA . ASN A 1 343 ? 14.875 44.656 8.156 1 93.31 343 ASN A CA 1
ATOM 2760 C C . ASN A 1 343 ? 13.68 43.719 8.352 1 93.31 343 ASN A C 1
ATOM 2762 O O . ASN A 1 343 ? 13.648 42.625 7.809 1 93.31 343 ASN A O 1
ATOM 2766 N N . ILE A 1 344 ? 12.711 44.125 9.195 1 94.12 344 ILE A N 1
ATOM 2767 C CA . ILE A 1 344 ? 11.562 43.25 9.461 1 94.12 344 ILE A CA 1
ATOM 2768 C C . ILE A 1 344 ? 10.289 43.906 8.961 1 94.12 344 ILE A C 1
ATOM 2770 O O . ILE A 1 344 ? 9.961 45.031 9.375 1 94.12 344 ILE A O 1
ATOM 2774 N N . LYS A 1 345 ? 9.617 43.25 8.102 1 92.38 345 LYS A N 1
ATOM 2775 C CA . LYS A 1 345 ? 8.305 43.688 7.633 1 92.38 345 LYS A CA 1
ATOM 2776 C C . LYS A 1 345 ? 7.207 42.75 8.148 1 92.38 345 LYS A C 1
ATOM 2778 O O . LYS A 1 345 ? 7.266 41.531 7.934 1 92.38 345 LYS A O 1
ATOM 2783 N N . ILE A 1 346 ? 6.184 43.281 8.812 1 91.06 346 ILE A N 1
ATOM 2784 C CA . ILE A 1 346 ? 5.113 42.5 9.414 1 91.06 346 ILE A CA 1
ATOM 2785 C C . ILE A 1 346 ? 3.799 42.781 8.688 1 91.06 346 ILE A C 1
ATOM 2787 O O . ILE A 1 346 ? 3.518 43.906 8.305 1 91.06 346 ILE A O 1
ATOM 2791 N N . SER A 1 347 ? 3.109 41.75 8.422 1 89.62 347 SER A N 1
ATOM 2792 C CA . SER A 1 347 ? 1.757 41.875 7.887 1 89.62 347 SER A CA 1
ATOM 2793 C C . SER A 1 347 ? 0.864 40.75 8.398 1 89.62 347 SER A C 1
ATOM 2795 O O . SER A 1 347 ? 1.355 39.688 8.789 1 89.62 347 SER A O 1
ATOM 2797 N N . LYS A 1 348 ? -0.424 41 8.422 1 87.19 348 LYS A N 1
ATOM 2798 C CA . LYS A 1 348 ? -1.389 40 8.883 1 87.19 348 LYS A CA 1
ATOM 2799 C C . LYS A 1 348 ? -1.543 38.875 7.871 1 87.19 348 LYS A C 1
ATOM 2801 O O . LYS A 1 348 ? -1.982 37.781 8.219 1 87.19 348 LYS A O 1
ATOM 2806 N N . TRP A 1 349 ? -1.265 39.25 6.664 1 89.12 349 TRP A N 1
ATOM 2807 C CA . TRP A 1 349 ? -1.422 38.25 5.621 1 89.12 349 TRP A CA 1
ATOM 2808 C C . TRP A 1 349 ? -0.419 38.469 4.492 1 89.12 349 TRP A C 1
ATOM 2810 O O . TRP A 1 349 ? -0.115 39.625 4.141 1 89.12 349 TRP A O 1
ATOM 2820 N N . PHE A 1 350 ? 0.131 37.375 3.955 1 94.12 350 PHE A N 1
ATOM 2821 C CA . PHE A 1 350 ? 0.927 37.312 2.734 1 94.12 350 PHE A CA 1
ATOM 2822 C C . PHE A 1 350 ? 0.45 36.219 1.808 1 94.12 350 PHE A C 1
ATOM 2824 O O . PHE A 1 350 ? -0.053 35.188 2.27 1 94.12 350 PHE A O 1
ATOM 2831 N N . PRO A 1 351 ? 0.449 36.469 0.497 1 95.88 351 PRO A N 1
ATOM 2832 C CA . PRO A 1 351 ? 0.245 35.312 -0.399 1 95.88 351 PRO A CA 1
ATOM 2833 C C . PRO A 1 351 ? 1.392 34.312 -0.342 1 95.88 351 PRO A C 1
ATOM 2835 O O . PRO A 1 351 ? 2.258 34.312 -1.221 1 95.88 351 PRO A O 1
ATOM 2838 N N . GLN A 1 352 ? 1.365 33.469 0.579 1 96.12 352 GLN A N 1
ATOM 2839 C CA . GLN A 1 352 ? 2.471 32.594 0.991 1 96.12 352 GLN A CA 1
ATOM 2840 C C . GLN A 1 352 ? 3.053 31.844 -0.199 1 96.12 352 GLN A C 1
ATOM 2842 O O . GLN A 1 352 ? 4.27 31.828 -0.405 1 96.12 352 GLN A O 1
ATOM 2847 N N . GLN A 1 353 ? 2.211 31.188 -0.989 1 97.06 353 GLN A N 1
ATOM 2848 C CA . GLN A 1 353 ? 2.693 30.375 -2.109 1 97.06 353 GLN A CA 1
ATOM 2849 C C . GLN A 1 353 ? 3.461 31.234 -3.109 1 97.06 353 GLN A C 1
ATOM 2851 O O . GLN A 1 353 ? 4.484 30.812 -3.648 1 97.06 353 GLN A O 1
ATOM 2856 N N . ASP A 1 354 ? 2.959 32.438 -3.295 1 98.31 354 ASP A N 1
ATOM 2857 C CA . ASP A 1 354 ? 3.594 33.344 -4.25 1 98.31 354 ASP A CA 1
ATOM 2858 C C . ASP A 1 354 ? 4.875 33.969 -3.668 1 98.31 354 ASP A C 1
ATOM 2860 O O . ASP A 1 354 ? 5.844 34.188 -4.395 1 98.31 354 ASP A O 1
ATOM 2864 N N . VAL A 1 355 ? 4.859 34.219 -2.404 1 98.25 355 VAL A N 1
ATOM 2865 C CA . VAL A 1 355 ? 6.051 34.719 -1.726 1 98.25 355 VAL A CA 1
ATOM 2866 C C . VAL A 1 355 ? 7.168 33.688 -1.81 1 98.25 355 VAL A C 1
ATOM 2868 O O . VAL A 1 355 ? 8.305 34 -2.17 1 98.25 355 VAL A O 1
ATOM 2871 N N . LEU A 1 356 ? 6.844 32.438 -1.561 1 98.44 356 LEU A N 1
ATOM 2872 C CA . LEU A 1 356 ? 7.824 31.359 -1.555 1 98.44 356 LEU A CA 1
ATOM 2873 C C . LEU A 1 356 ? 8.391 31.141 -2.951 1 98.44 356 LEU A C 1
ATOM 2875 O O . LEU A 1 356 ? 9.484 30.578 -3.102 1 98.44 356 LEU A O 1
ATOM 2879 N N . ALA A 1 357 ? 7.656 31.578 -3.939 1 98.38 357 ALA A N 1
ATOM 2880 C CA . ALA A 1 357 ? 8.078 31.359 -5.32 1 98.38 357 ALA A CA 1
ATOM 2881 C C . ALA A 1 357 ? 9.109 32.406 -5.742 1 98.38 357 ALA A C 1
ATOM 2883 O O . ALA A 1 357 ? 9.773 32.25 -6.773 1 98.38 357 ALA A O 1
ATOM 2884 N N . HIS A 1 358 ? 9.289 33.469 -5.004 1 98.38 358 HIS A N 1
ATOM 2885 C CA . HIS A 1 358 ? 10.227 34.531 -5.363 1 98.38 358 HIS A CA 1
ATOM 2886 C C . HIS A 1 358 ? 11.664 34.062 -5.195 1 98.38 358 HIS A C 1
ATOM 2888 O O . HIS A 1 358 ? 12.016 33.469 -4.176 1 98.38 358 HIS A O 1
ATOM 2894 N N . PRO A 1 359 ? 12.555 34.344 -6.105 1 97.25 359 PRO A N 1
ATOM 2895 C CA . PRO A 1 359 ? 13.922 33.812 -6.086 1 97.25 359 PRO A CA 1
ATOM 2896 C C . PRO A 1 359 ? 14.742 34.344 -4.914 1 97.25 359 PRO A C 1
ATOM 2898 O O . PRO A 1 359 ? 15.719 33.719 -4.504 1 97.25 359 PRO A O 1
ATOM 2901 N N . ASN A 1 360 ? 14.312 35.469 -4.332 1 98.25 360 ASN A N 1
ATOM 2902 C CA . ASN A 1 360 ? 15.094 36.031 -3.24 1 98.25 360 ASN A CA 1
ATOM 2903 C C . ASN A 1 360 ? 14.703 35.438 -1.893 1 98.25 360 ASN A C 1
ATOM 2905 O O . ASN A 1 360 ? 15.352 35.719 -0.878 1 98.25 360 ASN A O 1
ATOM 2909 N N . VAL A 1 361 ? 13.656 34.656 -1.831 1 98.69 361 VAL A N 1
ATOM 2910 C CA . VAL A 1 361 ? 13.305 33.969 -0.589 1 98.69 361 VAL A CA 1
ATOM 2911 C C . VAL A 1 361 ? 14.219 32.75 -0.394 1 98.69 361 VAL A C 1
ATOM 2913 O O . VAL A 1 361 ? 14.18 31.812 -1.18 1 98.69 361 VAL A O 1
ATOM 2916 N N . LYS A 1 362 ? 14.969 32.844 0.673 1 98.44 362 LYS A N 1
ATOM 2917 C CA . LYS A 1 362 ? 16.031 31.844 0.855 1 98.44 362 LYS A CA 1
ATOM 2918 C C . LYS A 1 362 ? 15.633 30.797 1.904 1 98.44 362 LYS A C 1
ATOM 2920 O O . LYS A 1 362 ? 16.203 29.703 1.946 1 98.44 362 LYS A O 1
ATOM 2925 N N . LEU A 1 363 ? 14.719 31.188 2.719 1 98.75 363 LEU A N 1
ATOM 2926 C CA . LEU A 1 363 ? 14.375 30.328 3.846 1 98.75 363 LEU A CA 1
ATOM 2927 C C . LEU A 1 363 ? 12.93 30.562 4.281 1 98.75 363 LEU A C 1
ATOM 2929 O O . LEU A 1 363 ? 12.445 31.703 4.273 1 98.75 363 LEU A O 1
ATOM 2933 N N . PHE A 1 364 ? 12.266 29.516 4.613 1 98.75 364 PHE A N 1
ATOM 2934 C CA . PHE A 1 364 ? 10.938 29.562 5.215 1 98.75 364 PHE A CA 1
ATOM 2935 C C . PHE A 1 364 ? 10.984 29.062 6.66 1 98.75 364 PHE A C 1
ATOM 2937 O O . PHE A 1 364 ? 11.266 27.891 6.914 1 98.75 364 PHE A O 1
ATOM 2944 N N . VAL A 1 365 ? 10.805 29.906 7.602 1 97.81 365 VAL A N 1
ATOM 2945 C CA . VAL A 1 365 ? 10.656 29.531 9.008 1 97.81 365 VAL A CA 1
ATOM 2946 C C . VAL A 1 365 ? 9.18 29.328 9.336 1 97.81 365 VAL A C 1
ATOM 2948 O O . VAL A 1 365 ? 8.375 30.266 9.219 1 97.81 365 VAL A O 1
ATOM 2951 N N . THR A 1 366 ? 8.812 28.109 9.711 1 95.44 366 THR A N 1
ATOM 2952 C CA . THR A 1 366 ? 7.402 27.766 9.852 1 95.44 366 THR A CA 1
ATOM 2953 C C . THR A 1 366 ? 7.199 26.797 11.008 1 95.44 366 THR A C 1
ATOM 2955 O O . THR A 1 366 ? 8.172 26.328 11.609 1 95.44 366 THR A O 1
ATOM 2958 N N . GLN A 1 367 ? 5.996 26.578 11.375 1 91.75 367 GLN A N 1
ATOM 2959 C CA . GLN A 1 367 ? 5.676 25.641 12.445 1 91.75 367 GLN A CA 1
ATOM 2960 C C . GLN A 1 367 ? 5.699 24.203 11.938 1 91.75 367 GLN A C 1
ATOM 2962 O O . GLN A 1 367 ? 5.715 23.25 12.727 1 91.75 367 GLN A O 1
ATOM 2967 N N . GLY A 1 368 ? 5.637 24.047 10.641 1 92.25 368 GLY A N 1
ATOM 2968 C CA . GLY A 1 368 ? 5.754 22.703 10.094 1 92.25 368 GLY A CA 1
ATOM 2969 C C . GLY A 1 368 ? 4.414 22.062 9.766 1 92.25 368 GLY A C 1
ATOM 2970 O O . GLY A 1 368 ? 4.246 20.859 9.875 1 92.25 368 GLY A O 1
ATOM 2971 N N . GLY A 1 369 ? 3.424 22.922 9.406 1 92.25 369 GLY A N 1
ATOM 2972 C CA . GLY A 1 369 ? 2.203 22.359 8.844 1 92.25 369 GLY A CA 1
ATOM 2973 C C . GLY A 1 369 ? 2.428 21.641 7.531 1 92.25 369 GLY A C 1
ATOM 2974 O O . GLY A 1 369 ? 3.25 22.047 6.715 1 92.25 369 GLY A O 1
ATOM 2975 N N . GLN A 1 370 ? 1.714 20.641 7.355 1 93.06 370 GLN A N 1
ATOM 2976 C CA . GLN A 1 370 ? 1.923 19.781 6.188 1 93.06 370 GLN A CA 1
ATOM 2977 C C . GLN A 1 370 ? 1.751 20.578 4.895 1 93.06 370 GLN A C 1
ATOM 2979 O O . GLN A 1 370 ? 2.543 20.438 3.963 1 93.06 370 GLN A O 1
ATOM 2984 N N . GLN A 1 371 ? 0.719 21.406 4.805 1 95.06 371 GLN A N 1
ATOM 2985 C CA . GLN A 1 371 ? 0.452 22.172 3.584 1 95.06 371 GLN A CA 1
ATOM 2986 C C . GLN A 1 371 ? 1.552 23.188 3.322 1 95.06 371 GLN A C 1
ATOM 2988 O O . GLN A 1 371 ? 1.955 23.406 2.176 1 95.06 371 GLN A O 1
ATOM 2993 N N . SER A 1 372 ? 1.998 23.797 4.371 1 95.5 372 SER A N 1
ATOM 2994 C CA . SER A 1 372 ? 3.1 24.75 4.238 1 95.5 372 SER A CA 1
ATOM 2995 C C . SER A 1 372 ? 4.375 24.047 3.777 1 95.5 372 SER A C 1
ATOM 2997 O O . SER A 1 372 ? 5.113 24.578 2.943 1 95.5 372 SER A O 1
ATOM 2999 N N . MET A 1 373 ? 4.609 22.969 4.336 1 95.81 373 MET A N 1
ATOM 3000 C CA . MET A 1 373 ? 5.777 22.188 3.941 1 95.81 373 MET A CA 1
ATOM 3001 C C . MET A 1 373 ? 5.715 21.812 2.463 1 95.81 373 MET A C 1
ATOM 3003 O O . MET A 1 373 ? 6.723 21.891 1.758 1 95.81 373 MET A O 1
ATOM 3007 N N . GLU A 1 374 ? 4.555 21.375 2.037 1 97.5 374 GLU A N 1
ATOM 3008 C CA . GLU A 1 374 ? 4.371 21.047 0.63 1 97.5 374 GLU A CA 1
ATOM 3009 C C . GLU A 1 374 ? 4.641 22.25 -0.27 1 97.5 374 GLU A C 1
ATOM 3011 O O . GLU A 1 374 ? 5.27 22.109 -1.32 1 97.5 374 GLU A O 1
ATOM 3016 N N . GLU A 1 375 ? 4.18 23.406 0.143 1 97.88 375 GLU A N 1
ATOM 3017 C CA . GLU A 1 375 ? 4.418 24.625 -0.625 1 97.88 375 GLU A CA 1
ATOM 3018 C C . GLU A 1 375 ? 5.906 24.938 -0.712 1 97.88 375 GLU A C 1
ATOM 3020 O O . GLU A 1 375 ? 6.41 25.297 -1.778 1 97.88 375 GLU A O 1
ATOM 3025 N N . ALA A 1 376 ? 6.543 24.781 0.41 1 98.44 376 ALA A N 1
ATOM 3026 C CA . ALA A 1 376 ? 7.98 25.047 0.445 1 98.44 376 ALA A CA 1
ATOM 3027 C C . ALA A 1 376 ? 8.734 24.109 -0.488 1 98.44 376 ALA A C 1
ATOM 3029 O O . ALA A 1 376 ? 9.641 24.531 -1.206 1 98.44 376 ALA A O 1
ATOM 3030 N N . VAL A 1 377 ? 8.375 22.859 -0.483 1 98.5 377 VAL A N 1
ATOM 3031 C CA . VAL A 1 377 ? 9.031 21.859 -1.328 1 98.5 377 VAL A CA 1
ATOM 3032 C C . VAL A 1 377 ? 8.758 22.172 -2.797 1 98.5 377 VAL A C 1
ATOM 3034 O O . VAL A 1 377 ? 9.672 22.141 -3.627 1 98.5 377 VAL A O 1
ATOM 3037 N N . ASP A 1 378 ? 7.516 22.469 -3.068 1 98.25 378 ASP A N 1
ATOM 3038 C CA . ASP A 1 378 ? 7.148 22.797 -4.445 1 98.25 378 ASP A CA 1
ATOM 3039 C C . ASP A 1 378 ? 7.938 23.984 -4.957 1 98.25 378 ASP A C 1
ATOM 3041 O O . ASP A 1 378 ? 8.305 24.047 -6.133 1 98.25 378 ASP A O 1
ATOM 3045 N N . ARG A 1 379 ? 8.188 24.938 -4.082 1 98.56 379 ARG A N 1
ATOM 3046 C CA . ARG A 1 379 ? 8.867 26.172 -4.457 1 98.56 379 ARG A CA 1
ATOM 3047 C C . ARG A 1 379 ? 10.367 26.062 -4.234 1 98.56 379 ARG A C 1
ATOM 3049 O O . ARG A 1 379 ? 11.117 27 -4.523 1 98.56 379 ARG A O 1
ATOM 3056 N N . GLN A 1 380 ? 10.844 24.953 -3.668 1 98.5 380 GLN A N 1
ATOM 3057 C CA . GLN A 1 380 ? 12.25 24.656 -3.465 1 98.5 380 GLN A CA 1
ATOM 3058 C C . GLN A 1 380 ? 12.891 25.625 -2.471 1 98.5 380 GLN A C 1
ATOM 3060 O O . GLN A 1 380 ? 13.977 26.141 -2.719 1 98.5 380 GLN A O 1
ATOM 3065 N N . VAL A 1 381 ? 12.18 25.891 -1.387 1 98.81 381 VAL A N 1
ATOM 3066 C CA . VAL A 1 381 ? 12.688 26.766 -0.329 1 98.81 381 VAL A CA 1
ATOM 3067 C C . VAL A 1 381 ? 12.961 25.938 0.929 1 98.81 381 VAL A C 1
ATOM 3069 O O . VAL A 1 381 ? 12.039 25.375 1.523 1 98.81 381 VAL A O 1
ATOM 3072 N N . PRO A 1 382 ? 14.195 25.844 1.375 1 98.75 382 PRO A N 1
ATOM 3073 C CA . PRO A 1 382 ? 14.492 25.125 2.615 1 98.75 382 PRO A CA 1
ATOM 3074 C C . PRO A 1 382 ? 13.766 25.703 3.824 1 98.75 382 PRO A C 1
ATOM 3076 O O . PRO A 1 382 ? 13.227 26.812 3.756 1 98.75 382 PRO A O 1
ATOM 3079 N N . MET A 1 383 ? 13.812 24.922 4.961 1 98.75 383 MET A N 1
ATOM 3080 C CA . MET A 1 383 ? 12.938 25.328 6.055 1 98.75 383 MET A CA 1
ATOM 3081 C C . MET A 1 383 ? 13.648 25.188 7.398 1 98.75 383 MET A C 1
ATOM 3083 O O . MET A 1 383 ? 14.555 24.359 7.543 1 98.75 383 MET A O 1
ATOM 3087 N N . VAL A 1 384 ? 13.297 26.016 8.281 1 98.44 384 VAL A N 1
ATOM 3088 C CA . VAL A 1 384 ? 13.461 25.797 9.719 1 98.44 384 VAL A CA 1
ATOM 3089 C C . VAL A 1 384 ? 12.094 25.656 10.383 1 98.44 384 VAL A C 1
ATOM 3091 O O . VAL A 1 384 ? 11.289 26.594 10.352 1 98.44 384 VAL A O 1
ATOM 3094 N N . VAL A 1 385 ? 11.883 24.5 10.93 1 96.5 385 VAL A N 1
ATOM 3095 C CA . VAL A 1 385 ? 10.562 24.188 11.477 1 96.5 385 VAL A CA 1
ATOM 3096 C C . VAL A 1 385 ? 10.602 24.266 13 1 96.5 385 VAL A C 1
ATOM 3098 O O . VAL A 1 385 ? 11.5 23.688 13.633 1 96.5 385 VAL A O 1
ATOM 3101 N N . ILE A 1 386 ? 9.703 24.984 13.523 1 93.06 386 ILE A N 1
ATOM 3102 C CA . ILE A 1 386 ? 9.492 25.078 14.961 1 93.06 386 ILE A CA 1
ATOM 3103 C C . ILE A 1 386 ? 8.109 24.547 15.32 1 93.06 386 ILE A C 1
ATOM 3105 O O . ILE A 1 386 ? 7.145 25.312 15.406 1 93.06 386 ILE A O 1
ATOM 3109 N N . PRO A 1 387 ? 8.055 23.203 15.617 1 89.5 387 PRO A N 1
ATOM 3110 C CA . PRO A 1 387 ? 6.742 22.594 15.836 1 89.5 387 PRO A CA 1
ATOM 3111 C C . PRO A 1 387 ? 6.121 23 17.172 1 89.5 387 PRO A C 1
ATOM 3113 O O . PRO A 1 387 ? 6.832 23.125 18.172 1 89.5 387 PRO A O 1
ATOM 3116 N N . PHE A 1 388 ? 4.789 23.203 17.156 1 79 388 PHE A N 1
ATOM 3117 C CA . PHE A 1 388 ? 4.051 23.562 18.359 1 79 388 PHE A CA 1
ATOM 3118 C C . PHE A 1 388 ? 3.102 22.438 18.766 1 79 388 PHE A C 1
ATOM 3120 O O . PHE A 1 388 ? 2.928 22.156 19.953 1 79 388 PHE A O 1
ATOM 3127 N N . ASN A 1 389 ? 2.486 21.875 17.656 1 76.06 389 ASN A N 1
ATOM 3128 C CA . ASN A 1 389 ? 1.438 20.938 18.031 1 76.06 389 ASN A CA 1
ATOM 3129 C C . ASN A 1 389 ? 1.204 19.891 16.953 1 76.06 389 ASN A C 1
ATOM 3131 O O . ASN A 1 389 ? 1.608 20.078 15.797 1 76.06 389 ASN A O 1
ATOM 3135 N N . PHE A 1 390 ? 0.597 18.688 17.438 1 82.06 390 PHE A N 1
ATOM 3136 C CA . PHE A 1 390 ? -0.006 17.656 16.609 1 82.06 390 PHE A CA 1
ATOM 3137 C C . PHE A 1 390 ? 1.02 17.062 15.648 1 82.06 390 PHE A C 1
ATOM 3139 O O . PHE A 1 390 ? 2.057 16.562 16.078 1 82.06 390 PHE A O 1
ATOM 3146 N N . ASP A 1 391 ? 0.704 17.234 14.273 1 85.75 391 ASP A N 1
ATOM 3147 C CA . ASP A 1 391 ? 1.503 16.5 13.297 1 85.75 391 ASP A CA 1
ATOM 3148 C C . ASP A 1 391 ? 2.791 17.25 12.969 1 85.75 391 ASP A C 1
ATOM 3150 O O . ASP A 1 391 ? 3.666 16.719 12.281 1 85.75 391 ASP A O 1
ATOM 3154 N N . GLN A 1 392 ? 2.98 18.359 13.586 1 89.75 392 GLN A N 1
ATOM 3155 C CA . GLN A 1 392 ? 4.094 19.234 13.227 1 89.75 392 GLN A CA 1
ATOM 3156 C C . GLN A 1 392 ? 5.43 18.625 13.648 1 89.75 392 GLN A C 1
ATOM 3158 O O . GLN A 1 392 ? 6.445 18.828 12.977 1 89.75 392 GLN A O 1
ATOM 3163 N N . PHE A 1 393 ? 5.391 17.906 14.75 1 87.69 393 PHE A N 1
ATOM 3164 C CA . PHE A 1 393 ? 6.617 17.266 15.211 1 87.69 393 PHE A CA 1
ATOM 3165 C C . PHE A 1 393 ? 7.098 16.234 14.211 1 87.69 393 PHE A C 1
ATOM 3167 O O . PHE A 1 393 ? 8.273 16.203 13.852 1 87.69 393 PHE A O 1
ATOM 3174 N N . GLY A 1 394 ? 6.145 15.414 13.805 1 89.19 394 GLY A N 1
ATOM 3175 C CA . GLY A 1 394 ? 6.48 14.43 12.789 1 89.19 394 GLY A CA 1
ATOM 3176 C C . GLY A 1 394 ? 6.902 15.047 11.469 1 89.19 394 GLY A C 1
ATOM 3177 O O . GLY A 1 394 ? 7.809 14.539 10.805 1 89.19 394 GLY A O 1
ATOM 3178 N N . ASN A 1 395 ? 6.262 16.109 11.094 1 92.31 395 ASN A N 1
ATOM 3179 C CA . ASN A 1 395 ? 6.621 16.828 9.875 1 92.31 395 ASN A CA 1
ATOM 3180 C C . ASN A 1 395 ? 8.039 17.391 9.945 1 92.31 395 ASN A C 1
ATOM 3182 O O . ASN A 1 395 ? 8.789 17.312 8.969 1 92.31 395 ASN A O 1
ATOM 3186 N N . GLY A 1 396 ? 8.352 17.969 11.109 1 92.44 396 GLY A N 1
ATOM 3187 C CA . GLY A 1 396 ? 9.703 18.453 11.32 1 92.44 396 GLY A CA 1
ATOM 3188 C C . GLY A 1 396 ? 10.758 17.375 11.156 1 92.44 396 GLY A C 1
ATOM 3189 O O . GLY A 1 396 ? 11.82 17.609 10.578 1 92.44 396 GLY A O 1
ATOM 3190 N N . ASP A 1 397 ? 10.453 16.234 11.633 1 90.94 397 ASP A N 1
ATOM 3191 C CA . ASP A 1 397 ? 11.367 15.102 11.508 1 90.94 397 ASP A CA 1
ATOM 3192 C C . ASP A 1 397 ? 11.586 14.727 10.047 1 90.94 397 ASP A C 1
ATOM 3194 O O . ASP A 1 397 ? 12.695 14.359 9.648 1 90.94 397 ASP A O 1
ATOM 3198 N N . LYS A 1 398 ? 10.602 14.781 9.312 1 92.56 398 LYS A N 1
ATOM 3199 C CA . LYS A 1 398 ? 10.688 14.414 7.898 1 92.56 398 LYS A CA 1
ATOM 3200 C C . LYS A 1 398 ? 11.562 15.406 7.129 1 92.56 398 LYS A C 1
ATOM 3202 O O . LYS A 1 398 ? 12.227 15.031 6.16 1 92.56 398 LYS A O 1
ATOM 3207 N N . ILE A 1 399 ? 11.469 16.656 7.496 1 94.75 399 ILE A N 1
ATOM 3208 C CA . ILE A 1 399 ? 12.273 17.688 6.855 1 94.75 399 ILE A CA 1
ATOM 3209 C C . ILE A 1 399 ? 13.75 17.438 7.129 1 94.75 399 ILE A C 1
ATOM 3211 O O . ILE A 1 399 ? 14.594 17.609 6.246 1 94.75 399 ILE A O 1
ATOM 3215 N N . VAL A 1 400 ? 14.016 17.062 8.352 1 95.19 400 VAL A N 1
ATOM 3216 C CA . VAL A 1 400 ? 15.391 16.766 8.742 1 95.19 400 VAL A CA 1
ATOM 3217 C C . VAL A 1 400 ? 15.867 15.5 8.031 1 95.19 400 VAL A C 1
ATOM 3219 O O . VAL A 1 400 ? 16.984 15.461 7.496 1 95.19 400 VAL A O 1
ATOM 3222 N N . GLU A 1 401 ? 15.023 14.555 7.945 1 93.75 401 GLU A N 1
ATOM 3223 C CA . GLU A 1 401 ? 15.367 13.281 7.312 1 93.75 401 GLU A CA 1
ATOM 3224 C C . GLU A 1 401 ? 15.664 13.469 5.828 1 93.75 401 GLU A C 1
ATOM 3226 O O . GLU A 1 401 ? 16.547 12.812 5.281 1 93.75 401 GLU A O 1
ATOM 3231 N N . ARG A 1 402 ? 14.938 14.312 5.191 1 96.5 402 ARG A N 1
ATOM 3232 C CA . ARG A 1 402 ? 15.109 14.539 3.76 1 96.5 402 ARG A CA 1
ATOM 3233 C C . ARG A 1 402 ? 16.234 15.539 3.49 1 96.5 402 ARG A C 1
ATOM 3235 O O . ARG A 1 402 ? 16.578 15.789 2.334 1 96.5 402 ARG A O 1
ATOM 3242 N N . GLY A 1 403 ? 16.766 16.141 4.551 1 97.75 403 GLY A N 1
ATOM 3243 C CA . GLY A 1 403 ? 17.891 17.062 4.43 1 97.75 403 GLY A CA 1
ATOM 3244 C C . GLY A 1 403 ? 17.484 18.391 3.816 1 97.75 403 GLY A C 1
ATOM 3245 O O . GLY A 1 403 ? 18.281 19.016 3.104 1 97.75 403 GLY A O 1
ATOM 3246 N N . ILE A 1 404 ? 16.25 18.781 4.043 1 98.56 404 ILE A N 1
ATOM 3247 C CA . ILE A 1 404 ? 15.781 20 3.387 1 98.56 404 ILE A CA 1
ATOM 3248 C C . ILE A 1 404 ? 15.555 21.094 4.426 1 98.56 404 ILE A C 1
ATOM 3250 O O . ILE A 1 404 ? 14.969 22.125 4.121 1 98.56 404 ILE A O 1
ATOM 3254 N N . GLY A 1 405 ? 15.977 20.875 5.621 1 98.38 405 GLY A N 1
ATOM 3255 C CA . GLY A 1 405 ? 15.852 21.859 6.684 1 98.38 405 GLY A CA 1
ATOM 3256 C C . GLY A 1 405 ? 16.234 21.328 8.047 1 98.38 405 GLY A C 1
ATOM 3257 O O . GLY A 1 405 ? 16.875 20.281 8.148 1 98.38 405 GLY A O 1
ATOM 3258 N N . LYS A 1 406 ? 15.906 22.156 9.062 1 98 406 LYS A N 1
ATOM 3259 C CA . LYS A 1 406 ? 16.141 21.812 10.461 1 98 406 LYS A CA 1
ATOM 3260 C C . LYS A 1 406 ? 14.867 21.969 11.281 1 98 406 LYS A C 1
ATOM 3262 O O . LYS A 1 406 ? 13.938 22.672 10.875 1 98 406 LYS A O 1
ATOM 3267 N N . SER A 1 407 ? 14.836 21.234 12.336 1 95.62 407 SER A N 1
ATOM 3268 C CA . SER A 1 407 ? 13.719 21.312 13.266 1 95.62 407 SER A CA 1
ATOM 3269 C C . SER A 1 407 ? 14.195 21.641 14.68 1 95.62 407 SER A C 1
ATOM 3271 O O . SER A 1 407 ? 15.133 21.031 15.18 1 95.62 407 SER A O 1
ATOM 3273 N N . ILE A 1 408 ? 13.578 22.703 15.234 1 94.62 408 ILE A N 1
ATOM 3274 C CA . ILE A 1 408 ? 13.891 23.109 16.594 1 94.62 408 ILE A CA 1
ATOM 3275 C C . ILE A 1 408 ? 12.625 23.047 17.453 1 94.62 408 ILE A C 1
ATOM 3277 O O . ILE A 1 408 ? 11.695 23.812 17.25 1 94.62 408 ILE A O 1
ATOM 3281 N N . TRP A 1 409 ? 12.664 22.203 18.422 1 87.69 409 TRP A N 1
ATOM 3282 C CA . TRP A 1 409 ? 11.523 22.109 19.312 1 87.69 409 TRP A CA 1
ATOM 3283 C C . TRP A 1 409 ? 11.508 23.281 20.297 1 87.69 409 TRP A C 1
ATOM 3285 O O . TRP A 1 409 ? 12.562 23.828 20.641 1 87.69 409 TRP A O 1
ATOM 3295 N N . MET A 1 410 ? 10.406 23.641 20.781 1 81.31 410 MET A N 1
ATOM 3296 C CA . MET A 1 410 ? 10.219 24.812 21.625 1 81.31 410 MET A CA 1
ATOM 3297 C C . MET A 1 410 ? 11.086 24.734 22.875 1 81.31 410 MET A C 1
ATOM 3299 O O . MET A 1 410 ? 11.57 25.766 23.359 1 81.31 410 MET A O 1
ATOM 3303 N N . GLU A 1 411 ? 11.266 23.516 23.297 1 82.12 411 GLU A N 1
ATOM 3304 C CA . GLU A 1 411 ? 12.055 23.328 24.516 1 82.12 411 GLU A CA 1
ATOM 3305 C C . GLU A 1 411 ? 13.516 23.703 24.281 1 82.12 411 GLU A C 1
ATOM 3307 O O . GLU A 1 411 ? 14.219 24.062 25.219 1 82.12 411 GLU A O 1
ATOM 3312 N N . ASN A 1 412 ? 13.891 23.688 23.078 1 89.12 412 ASN A N 1
ATOM 3313 C CA . ASN A 1 412 ? 15.281 23.984 22.734 1 89.12 412 ASN A CA 1
ATOM 3314 C C . ASN A 1 412 ? 15.406 25.312 21.984 1 89.12 412 ASN A C 1
ATOM 3316 O O . ASN A 1 412 ? 16.469 25.625 21.453 1 89.12 412 ASN A O 1
ATOM 3320 N N . LEU A 1 413 ? 14.359 26.078 21.984 1 92.5 413 LEU A N 1
ATOM 3321 C CA . LEU A 1 413 ? 14.344 27.328 21.234 1 92.5 413 LEU A CA 1
ATOM 3322 C C . LEU A 1 413 ? 15.039 28.438 22.016 1 92.5 413 LEU A C 1
ATOM 3324 O O . LEU A 1 413 ? 14.719 28.688 23.172 1 92.5 413 LEU A O 1
ATOM 3328 N N . SER A 1 414 ? 16 28.969 21.484 1 95.94 414 SER A N 1
ATOM 3329 C CA . SER A 1 414 ? 16.734 30.125 21.953 1 95.94 414 SER A CA 1
ATOM 3330 C C . SER A 1 414 ? 17.203 31 20.797 1 95.94 414 SER A C 1
ATOM 3332 O O . SER A 1 414 ? 17.125 30.594 19.641 1 95.94 414 SER A O 1
ATOM 3334 N N . THR A 1 415 ? 17.578 32.188 21.156 1 96.81 415 THR A N 1
ATOM 3335 C CA . THR A 1 415 ? 18.109 33.094 20.125 1 96.81 415 THR A CA 1
ATOM 3336 C C . THR A 1 415 ? 19.281 32.438 19.406 1 96.81 415 THR A C 1
ATOM 3338 O O . THR A 1 415 ? 19.359 32.469 18.172 1 96.81 415 THR A O 1
ATOM 3341 N N . ASP A 1 416 ? 20.109 31.703 20.156 1 97.31 416 ASP A N 1
ATOM 3342 C CA . ASP A 1 416 ? 21.297 31.094 19.594 1 97.31 416 ASP A CA 1
ATOM 3343 C C . ASP A 1 416 ? 20.953 29.906 18.703 1 97.31 416 ASP A C 1
ATOM 3345 O O . ASP A 1 416 ? 21.516 29.734 17.625 1 97.31 416 ASP A O 1
ATOM 3349 N N . SER A 1 417 ? 20.109 29.109 19.172 1 97.31 417 SER A N 1
ATOM 3350 C CA . SER A 1 417 ? 19.766 27.906 18.422 1 97.31 417 SER A CA 1
ATOM 3351 C C . SER A 1 417 ? 19.047 28.266 17.109 1 97.31 417 SER A C 1
ATOM 3353 O O . SER A 1 417 ? 19.297 27.656 16.078 1 97.31 417 SER A O 1
ATOM 3355 N N . LEU A 1 418 ? 18.156 29.234 17.188 1 97.88 418 LEU A N 1
ATOM 3356 C CA . LEU A 1 418 ? 17.438 29.656 16 1 97.88 418 LEU A CA 1
ATOM 3357 C C . LEU A 1 418 ? 18.391 30.312 15 1 97.88 418 LEU A C 1
ATOM 3359 O O . LEU A 1 418 ? 18.312 30.031 13.797 1 97.88 418 LEU A O 1
ATOM 3363 N N . LEU A 1 419 ? 19.266 31.172 15.531 1 97.94 419 LEU A N 1
ATOM 3364 C CA . LEU A 1 419 ? 20.25 31.828 14.68 1 97.94 419 LEU A CA 1
ATOM 3365 C C . LEU A 1 419 ? 21.125 30.797 13.984 1 97.94 419 LEU A C 1
ATOM 3367 O O . LEU A 1 419 ? 21.359 30.891 12.773 1 97.94 419 LEU A O 1
ATOM 3371 N N . SER A 1 420 ? 21.562 29.828 14.727 1 97.94 420 SER A N 1
ATOM 3372 C CA . SER A 1 420 ? 22.438 28.797 14.195 1 97.94 420 SER A CA 1
ATOM 3373 C C . SER A 1 420 ? 21.734 27.984 13.109 1 97.94 420 SER A C 1
ATOM 3375 O O . SER A 1 420 ? 22.344 27.641 12.094 1 97.94 420 SER A O 1
ATOM 3377 N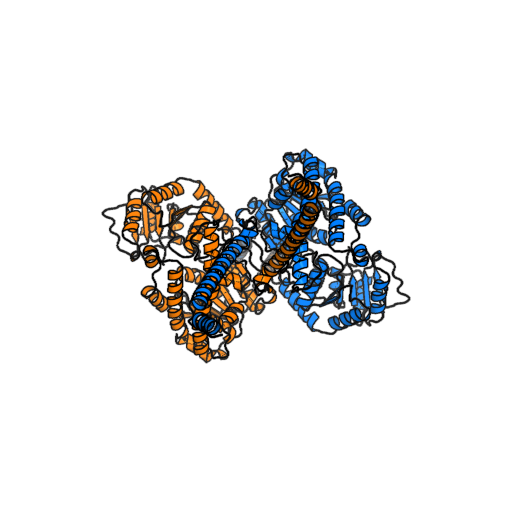 N . ALA A 1 421 ? 20.5 27.641 13.336 1 98.25 421 ALA A N 1
ATOM 3378 C CA . ALA A 1 421 ? 19.719 26.859 12.367 1 98.25 421 ALA A CA 1
ATOM 3379 C C . ALA A 1 421 ? 19.531 27.625 11.07 1 98.25 421 ALA A C 1
ATOM 3381 O O . ALA A 1 421 ? 19.703 27.078 9.977 1 98.25 421 ALA A O 1
ATOM 3382 N N . ILE A 1 422 ? 19.219 28.922 11.203 1 98.5 422 ILE A N 1
ATOM 3383 C CA . ILE A 1 422 ? 18.953 29.766 10.039 1 98.5 422 ILE A CA 1
ATOM 3384 C C . ILE A 1 422 ? 20.234 29.906 9.203 1 98.5 422 ILE A C 1
ATOM 3386 O O . ILE A 1 422 ? 20.219 29.672 7.992 1 98.5 422 ILE A O 1
ATOM 3390 N N . VAL A 1 423 ? 21.312 30.172 9.82 1 98.19 423 VAL A N 1
ATOM 3391 C CA . VAL A 1 423 ? 22.578 30.391 9.133 1 98.19 423 VAL A CA 1
ATOM 3392 C C . VAL A 1 423 ? 23.031 29.078 8.477 1 98.19 423 VAL A C 1
ATOM 3394 O O . VAL A 1 423 ? 23.516 29.094 7.34 1 98.19 423 VAL A O 1
ATOM 3397 N N . GLU A 1 424 ? 22.812 28.016 9.141 1 98.44 424 GLU A N 1
ATOM 3398 C CA . GLU A 1 424 ? 23.203 26.703 8.609 1 98.44 424 GLU A CA 1
ATOM 3399 C C . GLU A 1 424 ? 22.391 26.359 7.363 1 98.44 424 GLU A C 1
ATOM 3401 O O . GLU A 1 424 ? 22.969 25.969 6.34 1 98.44 424 GLU A O 1
ATOM 3406 N N . VAL A 1 425 ? 21.125 26.516 7.418 1 98.69 425 VAL A N 1
ATOM 3407 C CA . VAL A 1 425 ? 20.25 26.062 6.34 1 98.69 425 VAL A CA 1
ATOM 3408 C C . VAL A 1 425 ? 20.453 26.938 5.109 1 98.69 425 VAL A C 1
ATOM 3410 O O . VAL A 1 425 ? 20.453 26.453 3.979 1 98.69 425 VAL A O 1
ATOM 3413 N N . ILE A 1 426 ? 20.656 28.25 5.324 1 98.19 426 ILE A N 1
ATOM 3414 C CA . ILE A 1 426 ? 20.859 29.156 4.195 1 98.19 426 ILE A CA 1
ATOM 3415 C C . ILE A 1 426 ? 22.266 28.984 3.643 1 98.19 426 ILE A C 1
ATOM 3417 O O . ILE A 1 426 ? 22.469 28.984 2.426 1 98.19 426 ILE A O 1
ATOM 3421 N N . GLY A 1 427 ? 23.203 28.766 4.477 1 97.69 427 GLY A N 1
ATOM 3422 C CA . GLY A 1 427 ? 24.609 28.766 4.098 1 97.69 427 GLY A CA 1
ATOM 3423 C C . GLY A 1 427 ? 25.062 27.453 3.488 1 97.69 427 GLY A C 1
ATOM 3424 O O . GLY A 1 427 ? 25.953 27.438 2.643 1 97.69 427 GLY A O 1
ATOM 3425 N N . ASN A 1 428 ? 24.562 26.375 3.984 1 98.12 428 ASN A N 1
ATOM 3426 C CA . ASN A 1 428 ? 24.922 25.047 3.486 1 98.12 428 ASN A CA 1
ATOM 3427 C C . ASN A 1 428 ? 24.094 24.672 2.256 1 98.12 428 ASN A C 1
ATOM 3429 O O . ASN A 1 428 ? 22.906 24.406 2.361 1 98.12 428 ASN A O 1
ATOM 3433 N N . LYS A 1 429 ? 24.703 24.578 1.161 1 97.75 429 LYS A N 1
ATOM 3434 C CA . LYS A 1 429 ? 24.062 24.391 -0.134 1 97.75 429 LYS A CA 1
ATOM 3435 C C . LYS A 1 429 ? 23.375 23.031 -0.212 1 97.75 429 LYS A C 1
ATOM 3437 O O . LYS A 1 429 ? 22.562 22.781 -1.105 1 97.75 429 LYS A O 1
ATOM 3442 N N . LYS A 1 430 ? 23.734 22.188 0.702 1 98.19 430 LYS A N 1
ATOM 3443 C CA . LYS A 1 430 ? 23.156 20.844 0.693 1 98.19 430 LYS A CA 1
ATOM 3444 C C . LYS A 1 430 ? 21.625 20.906 0.824 1 98.19 430 LYS A C 1
ATOM 3446 O O . LYS A 1 430 ? 20.922 20.109 0.194 1 98.19 430 LYS A O 1
ATOM 3451 N N . TYR A 1 431 ? 21.141 21.797 1.624 1 98.62 431 TYR A N 1
ATOM 3452 C CA . TYR A 1 431 ? 19.703 21.891 1.854 1 98.62 431 TYR A CA 1
ATOM 3453 C C . TYR A 1 431 ? 18.969 22.328 0.587 1 98.62 431 TYR A C 1
ATOM 3455 O O . TYR A 1 431 ? 17.922 21.781 0.248 1 98.62 431 TYR A O 1
ATOM 3463 N N . LYS A 1 432 ? 19.562 23.281 -0.12 1 98.44 432 LYS A N 1
ATOM 3464 C CA . LYS A 1 432 ? 18.969 23.75 -1.374 1 98.44 432 LYS A CA 1
ATOM 3465 C C . LYS A 1 432 ? 19.016 22.656 -2.439 1 98.44 432 LYS A C 1
ATOM 3467 O O . LYS A 1 432 ? 18.031 22.422 -3.145 1 98.44 432 LYS A O 1
ATOM 3472 N N . ARG A 1 433 ? 20.109 21.984 -2.543 1 98.44 433 ARG A N 1
ATOM 3473 C CA . ARG A 1 433 ? 20.25 20.891 -3.506 1 98.44 433 ARG A CA 1
ATOM 3474 C C . ARG A 1 433 ? 19.25 19.781 -3.217 1 98.44 433 ARG A C 1
ATOM 3476 O O . ARG A 1 433 ? 18.609 19.25 -4.133 1 98.44 433 ARG A O 1
ATOM 3483 N N . ASN A 1 434 ? 19.141 19.469 -1.965 1 98.5 434 ASN A N 1
ATOM 3484 C CA . ASN A 1 434 ? 18.234 18.391 -1.572 1 98.5 434 ASN A CA 1
ATOM 3485 C C . ASN A 1 434 ? 16.781 18.75 -1.861 1 98.5 434 ASN A C 1
ATOM 3487 O O . ASN A 1 434 ? 16.016 17.891 -2.318 1 98.5 434 ASN A O 1
ATOM 3491 N N . ILE A 1 435 ? 16.391 19.938 -1.562 1 98.62 435 ILE A N 1
ATOM 3492 C CA . ILE A 1 435 ? 14.984 20.281 -1.731 1 98.62 435 ILE A CA 1
ATOM 3493 C C . ILE A 1 435 ? 14.656 20.406 -3.219 1 98.62 435 ILE A C 1
ATOM 3495 O O . ILE A 1 435 ? 13.539 20.125 -3.645 1 98.62 435 ILE A O 1
ATOM 3499 N N . GLU A 1 436 ? 15.602 20.859 -4.031 1 98.44 436 GLU A N 1
ATOM 3500 C CA . GLU A 1 436 ? 15.422 20.859 -5.477 1 98.44 436 GLU A CA 1
ATOM 3501 C C . GLU A 1 436 ? 15.227 19.453 -6.016 1 98.44 436 GLU A C 1
ATOM 3503 O O . GLU A 1 436 ? 14.344 19.219 -6.844 1 98.44 436 GLU A O 1
ATOM 3508 N N . ARG A 1 437 ? 16.031 18.562 -5.531 1 97.94 437 ARG A N 1
ATOM 3509 C CA . ARG A 1 437 ? 15.891 17.156 -5.91 1 97.94 437 ARG A CA 1
ATOM 3510 C C . ARG A 1 437 ? 14.539 16.594 -5.469 1 97.94 437 ARG A C 1
ATOM 3512 O O . ARG A 1 437 ? 13.867 15.906 -6.238 1 97.94 437 ARG A O 1
ATOM 3519 N N . LEU A 1 438 ? 14.195 16.906 -4.246 1 98.12 438 LEU A N 1
ATOM 3520 C CA . LEU A 1 438 ? 12.922 16.406 -3.715 1 98.12 438 LEU A CA 1
ATOM 3521 C C . LEU A 1 438 ? 11.75 16.953 -4.531 1 98.12 438 LEU A C 1
ATOM 3523 O O . LEU A 1 438 ? 10.797 16.219 -4.805 1 98.12 438 LEU A O 1
ATOM 3527 N N . SER A 1 439 ? 11.805 18.203 -4.855 1 98.19 439 SER A N 1
ATOM 3528 C CA . SER A 1 439 ? 10.758 18.828 -5.664 1 98.19 439 SER A CA 1
ATOM 3529 C C . SER A 1 439 ? 10.586 18.094 -6.992 1 98.19 439 SER A C 1
ATOM 3531 O O . SER A 1 439 ? 9.461 17.875 -7.438 1 98.19 439 SER A O 1
ATOM 3533 N N . LYS A 1 440 ? 11.656 17.719 -7.586 1 97.38 440 LYS A N 1
ATOM 3534 C CA . LYS A 1 440 ? 11.609 16.969 -8.844 1 97.38 440 LYS A CA 1
ATOM 3535 C C . LYS A 1 440 ? 10.992 15.594 -8.641 1 97.38 440 LYS A C 1
ATOM 3537 O O . LYS A 1 440 ? 10.195 15.141 -9.469 1 97.38 440 LYS A O 1
ATOM 3542 N N . LEU A 1 441 ? 11.344 14.953 -7.59 1 97.38 441 LEU A N 1
ATOM 3543 C CA . LEU A 1 441 ? 10.828 13.617 -7.293 1 97.38 441 LEU A CA 1
ATOM 3544 C C . LEU A 1 441 ? 9.32 13.664 -7.062 1 97.38 441 LEU A C 1
ATOM 3546 O O . LEU A 1 441 ? 8.594 12.781 -7.523 1 97.38 441 LEU A O 1
ATOM 3550 N N . VAL A 1 442 ? 8.867 14.688 -6.344 1 96.62 442 VAL A N 1
ATOM 3551 C CA . VAL A 1 442 ? 7.445 14.828 -6.031 1 96.62 442 VAL A CA 1
ATOM 3552 C C . VAL A 1 442 ? 6.645 14.977 -7.324 1 96.62 442 VAL A C 1
ATOM 3554 O O . VAL A 1 442 ? 5.52 14.484 -7.426 1 96.62 442 VAL A O 1
ATOM 3557 N N . ARG A 1 443 ? 7.223 15.578 -8.305 1 95.62 443 ARG A N 1
ATOM 3558 C CA . ARG A 1 443 ? 6.535 15.852 -9.562 1 95.62 443 ARG A CA 1
ATOM 3559 C C . ARG A 1 443 ? 6.594 14.648 -10.492 1 95.62 443 ARG A C 1
ATOM 3561 O O . ARG A 1 443 ? 5.77 14.516 -11.398 1 95.62 443 ARG A O 1
ATOM 3568 N N . ASP A 1 444 ? 7.559 13.805 -10.273 1 96.94 444 ASP A N 1
ATOM 3569 C CA . ASP A 1 444 ? 7.746 12.641 -11.133 1 96.94 444 ASP A CA 1
ATOM 3570 C C . ASP A 1 444 ? 6.77 11.523 -10.766 1 96.94 444 ASP A C 1
ATOM 3572 O O . ASP A 1 444 ? 7.141 10.562 -10.086 1 96.94 444 ASP A O 1
ATOM 3576 N N . GLN A 1 445 ? 5.562 11.641 -11.172 1 95.25 445 GLN A N 1
ATOM 3577 C CA . GLN A 1 445 ? 4.488 10.688 -10.922 1 95.25 445 GLN A CA 1
ATOM 3578 C C . GLN A 1 445 ? 3.744 10.352 -12.211 1 95.25 445 GLN A C 1
ATOM 3580 O O . GLN A 1 445 ? 3.686 11.172 -13.133 1 95.25 445 GLN A O 1
ATOM 3585 N N . PRO A 1 446 ? 3.205 9.117 -12.242 1 93.38 446 PRO A N 1
ATOM 3586 C CA . PRO A 1 446 ? 2.49 8.75 -13.469 1 93.38 446 PRO A CA 1
ATOM 3587 C C . PRO A 1 446 ? 1.216 9.57 -13.672 1 93.38 446 PRO A C 1
ATOM 3589 O O . PRO A 1 446 ? 0.779 9.758 -14.812 1 93.38 446 PRO A O 1
ATOM 3592 N N . MET A 1 447 ? 0.58 9.969 -12.609 1 94 447 MET A N 1
ATOM 3593 C CA . MET A 1 447 ? -0.63 10.789 -12.617 1 94 447 MET A CA 1
ATOM 3594 C C . MET A 1 447 ? -0.535 11.906 -11.578 1 94 447 MET A C 1
ATOM 3596 O O . MET A 1 447 ? -0.098 11.68 -10.453 1 94 447 MET A O 1
ATOM 3600 N N . GLN A 1 448 ? -0.952 13.094 -11.992 1 94.88 448 GLN A N 1
ATOM 3601 C CA . GLN A 1 448 ? -0.972 14.18 -11.016 1 94.88 448 GLN A CA 1
ATOM 3602 C C . GLN A 1 448 ? -1.957 13.883 -9.883 1 94.88 448 GLN A C 1
ATOM 3604 O O . GLN A 1 448 ? -2.998 13.266 -10.109 1 94.88 448 GLN A O 1
ATOM 3609 N N . PRO A 1 449 ? -1.661 14.367 -8.695 1 96.88 449 PRO A N 1
ATOM 3610 C CA . PRO A 1 449 ? -2.461 13.992 -7.527 1 96.88 449 PRO A CA 1
ATOM 3611 C C . PRO A 1 449 ? -3.941 14.328 -7.695 1 96.88 449 PRO A C 1
ATOM 3613 O O . PRO A 1 449 ? -4.801 13.508 -7.359 1 96.88 449 PRO A O 1
ATOM 3616 N N . LEU A 1 450 ? -4.273 15.492 -8.172 1 97.75 450 LEU A N 1
ATOM 3617 C CA . LEU A 1 450 ? -5.668 15.875 -8.344 1 97.75 450 LEU A CA 1
ATOM 3618 C C . LEU A 1 450 ? -6.367 14.969 -9.352 1 97.75 450 LEU A C 1
ATOM 3620 O O . LEU A 1 450 ? -7.5 14.539 -9.125 1 97.75 450 LEU A O 1
ATOM 3624 N N . ASP A 1 451 ? -5.711 14.656 -10.469 1 97.38 451 ASP A N 1
ATOM 3625 C CA . ASP A 1 451 ? -6.262 13.75 -11.469 1 97.38 451 ASP A CA 1
ATOM 3626 C C . ASP A 1 451 ? -6.5 12.359 -10.875 1 97.38 451 ASP A C 1
ATOM 3628 O O . ASP A 1 451 ? -7.5 11.711 -11.18 1 97.38 451 ASP A O 1
ATOM 3632 N N . LYS A 1 452 ? -5.523 11.969 -10.102 1 97.5 452 LYS A N 1
ATOM 3633 C CA . LYS A 1 452 ? -5.637 10.68 -9.422 1 97.5 452 LYS A CA 1
ATOM 3634 C C . LYS A 1 452 ? -6.852 10.656 -8.5 1 97.5 452 LYS A C 1
ATOM 3636 O O . LYS A 1 452 ? -7.613 9.688 -8.5 1 97.5 452 LYS A O 1
ATOM 3641 N N . ALA A 1 453 ? -7.059 11.695 -7.707 1 98.56 453 ALA A N 1
ATOM 3642 C CA . ALA A 1 453 ? -8.195 11.797 -6.801 1 98.56 453 ALA A CA 1
ATOM 3643 C C . ALA A 1 453 ? -9.516 11.758 -7.566 1 98.56 453 ALA A C 1
ATOM 3645 O O . ALA A 1 453 ? -10.461 11.078 -7.16 1 98.56 453 ALA A O 1
ATOM 3646 N N . ILE A 1 454 ? -9.586 12.461 -8.648 1 98.38 454 ILE A N 1
ATOM 3647 C CA . ILE A 1 454 ? -10.797 12.539 -9.461 1 98.38 454 ILE A CA 1
ATOM 3648 C C . ILE A 1 454 ? -11.078 11.18 -10.094 1 98.38 454 ILE A C 1
ATOM 3650 O O . ILE A 1 454 ? -12.219 10.695 -10.055 1 98.38 454 ILE A O 1
ATOM 3654 N N . TRP A 1 455 ? -10.039 10.523 -10.656 1 98.19 455 TRP A N 1
ATOM 3655 C CA . TRP A 1 455 ? -10.219 9.227 -11.289 1 98.19 455 TRP A CA 1
ATOM 3656 C C . TRP A 1 455 ? -10.805 8.219 -10.305 1 98.19 455 TRP A C 1
ATOM 3658 O O . TRP A 1 455 ? -11.75 7.492 -10.633 1 98.19 455 TRP A O 1
ATOM 3668 N N . TRP A 1 456 ? -10.305 8.18 -9.109 1 98.38 456 TRP A N 1
ATOM 3669 C CA . TRP A 1 456 ? -10.75 7.199 -8.125 1 98.38 456 TRP A CA 1
ATOM 3670 C C . TRP A 1 456 ? -12.133 7.543 -7.602 1 98.38 456 TRP A C 1
ATOM 3672 O O . TRP A 1 456 ? -12.922 6.648 -7.281 1 98.38 456 TRP A O 1
ATOM 3682 N N . THR A 1 457 ? -12.398 8.867 -7.484 1 98.75 457 THR A N 1
ATOM 3683 C CA . THR A 1 457 ? -13.773 9.25 -7.156 1 98.75 457 THR A CA 1
ATOM 3684 C C . THR A 1 457 ? -14.75 8.695 -8.188 1 98.75 457 THR A C 1
ATOM 3686 O O . THR A 1 457 ? -15.75 8.078 -7.828 1 98.75 457 THR A O 1
ATOM 3689 N N . GLU A 1 458 ? -14.453 8.867 -9.422 1 98.5 458 GLU A N 1
ATOM 3690 C CA . GLU A 1 458 ? -15.289 8.375 -10.508 1 98.5 458 GLU A CA 1
ATOM 3691 C C . GLU A 1 458 ? -15.328 6.852 -10.523 1 98.5 458 GLU A C 1
ATOM 3693 O O . GLU A 1 458 ? -16.359 6.254 -10.859 1 98.5 458 GLU A O 1
ATOM 3698 N N . TYR A 1 459 ? -14.211 6.227 -10.18 1 98.19 459 TYR A N 1
ATOM 3699 C CA . TYR A 1 459 ? -14.156 4.777 -10.047 1 98.19 459 TYR A CA 1
ATOM 3700 C C . TYR A 1 459 ? -15.172 4.285 -9.023 1 98.19 459 TYR A C 1
ATOM 3702 O O . TYR A 1 459 ? -15.898 3.322 -9.281 1 98.19 459 TYR A O 1
ATOM 3710 N N . ILE A 1 460 ? -15.211 4.926 -7.855 1 98.5 460 ILE A N 1
ATOM 3711 C CA . ILE A 1 460 ? -16.125 4.539 -6.785 1 98.5 460 ILE A CA 1
ATOM 3712 C C . ILE A 1 460 ? -17.562 4.746 -7.234 1 98.5 460 ILE A C 1
ATOM 3714 O O . ILE A 1 460 ? -18.438 3.938 -6.922 1 98.5 460 ILE A O 1
ATOM 3718 N N . ILE A 1 461 ? -17.812 5.816 -7.98 1 98.19 461 ILE A N 1
ATOM 3719 C CA . ILE A 1 461 ? -19.156 6.129 -8.461 1 98.19 461 ILE A CA 1
ATOM 3720 C C . ILE A 1 461 ? -19.609 5.066 -9.461 1 98.19 461 ILE A C 1
ATOM 3722 O O . ILE A 1 461 ? -20.656 4.449 -9.281 1 98.19 461 ILE A O 1
ATOM 3726 N N . ARG A 1 462 ? -18.781 4.801 -10.461 1 96.75 462 ARG A N 1
ATOM 3727 C CA . ARG A 1 462 ? -19.234 3.945 -11.555 1 96.75 462 ARG A CA 1
ATOM 3728 C C . ARG A 1 462 ? -19.266 2.482 -11.133 1 96.75 462 ARG A C 1
ATOM 3730 O O . ARG A 1 462 ? -20.016 1.68 -11.688 1 96.75 462 ARG A O 1
ATOM 3737 N N . ASN A 1 463 ? -18.516 2.102 -10.07 1 97.25 463 ASN A N 1
ATOM 3738 C CA . ASN A 1 463 ? -18.5 0.717 -9.609 1 97.25 463 ASN A CA 1
ATOM 3739 C C . ASN A 1 463 ? -19.344 0.551 -8.336 1 97.25 463 ASN A C 1
ATOM 3741 O O . ASN A 1 463 ? -19.391 -0.538 -7.762 1 97.25 463 ASN A O 1
ATOM 3745 N N . LYS A 1 464 ? -19.938 1.674 -7.84 1 96.81 464 LYS A N 1
ATOM 3746 C CA . LYS A 1 464 ? -20.812 1.665 -6.672 1 96.81 464 LYS A CA 1
ATOM 3747 C C . LYS A 1 464 ? -20.078 1.163 -5.434 1 96.81 464 LYS A C 1
ATOM 3749 O O . LYS A 1 464 ? -20.578 0.301 -4.711 1 96.81 464 LYS A O 1
ATOM 3754 N N . GLY A 1 465 ? -18.891 1.66 -5.316 1 97.44 465 GLY A N 1
ATOM 3755 C CA . GLY A 1 465 ? -18.047 1.287 -4.191 1 97.44 465 GLY A CA 1
ATOM 3756 C C . GLY A 1 465 ? -16.797 0.542 -4.605 1 97.44 465 GLY A C 1
ATOM 3757 O O . GLY A 1 465 ? -16.406 0.567 -5.773 1 97.44 465 GLY A O 1
ATOM 3758 N N . ALA A 1 466 ? -16.078 -0.017 -3.611 1 97.38 466 ALA A N 1
ATOM 3759 C CA . ALA A 1 466 ? -14.852 -0.767 -3.869 1 97.38 466 ALA A CA 1
ATOM 3760 C C . ALA A 1 466 ? -14.719 -1.947 -2.91 1 97.38 466 ALA A C 1
ATOM 3762 O O . ALA A 1 466 ? -13.625 -2.232 -2.414 1 97.38 466 ALA A O 1
ATOM 3763 N N . SER A 1 467 ? -15.781 -2.592 -2.621 1 95.19 467 SER A N 1
ATOM 3764 C CA . SER A 1 467 ? -15.781 -3.703 -1.677 1 95.19 467 SER A CA 1
ATOM 3765 C C . SER A 1 467 ? -14.836 -4.812 -2.127 1 95.19 467 SER A C 1
ATOM 3767 O O . SER A 1 467 ? -14.273 -5.531 -1.296 1 95.19 467 SER A O 1
ATOM 3769 N N . HIS A 1 468 ? -14.602 -4.977 -3.443 1 96.12 468 HIS A N 1
ATOM 3770 C CA . HIS A 1 468 ? -13.727 -5.996 -4.004 1 96.12 468 HIS A CA 1
ATOM 3771 C C . HIS A 1 468 ? -12.266 -5.715 -3.65 1 96.12 468 HIS A C 1
ATOM 3773 O O . HIS A 1 468 ? -11.414 -6.594 -3.787 1 96.12 468 HIS A O 1
ATOM 3779 N N . LEU A 1 469 ? -11.945 -4.539 -3.131 1 97.19 469 LEU A N 1
ATOM 3780 C CA . LEU A 1 469 ? -10.586 -4.172 -2.76 1 97.19 469 LEU A CA 1
ATOM 3781 C C . LEU A 1 469 ? -10.414 -4.16 -1.244 1 97.19 469 LEU A C 1
ATOM 3783 O O . LEU A 1 469 ? -9.352 -3.799 -0.736 1 97.19 469 LEU A O 1
ATOM 3787 N N . ARG A 1 470 ? -11.422 -4.547 -0.51 1 95.88 470 ARG A N 1
ATOM 3788 C CA . ARG A 1 470 ? -11.422 -4.461 0.946 1 95.88 470 ARG A CA 1
ATOM 3789 C C . ARG A 1 470 ? -10.453 -5.469 1.555 1 95.88 470 ARG A C 1
ATOM 3791 O O . ARG A 1 470 ? -10.422 -6.629 1.143 1 95.88 470 ARG A O 1
ATOM 3798 N N . TYR A 1 471 ? -9.633 -5.02 2.436 1 95.25 471 TYR A N 1
ATOM 3799 C CA . TYR A 1 471 ? -8.766 -5.871 3.244 1 95.25 471 TYR A CA 1
ATOM 3800 C C . TYR A 1 471 ? -9.523 -6.426 4.449 1 95.25 471 TYR A C 1
ATOM 3802 O O . TYR A 1 471 ? -9.477 -5.848 5.535 1 95.25 471 TYR A O 1
ATOM 3810 N N . LYS A 1 472 ? -10.094 -7.516 4.352 1 91.31 472 LYS A N 1
ATOM 3811 C CA . LYS A 1 472 ? -10.984 -8.094 5.352 1 91.31 472 LYS A CA 1
ATOM 3812 C C . LYS A 1 472 ? -10.234 -8.391 6.648 1 91.31 472 LYS A C 1
ATOM 3814 O O . LYS A 1 472 ? -10.82 -8.367 7.73 1 91.31 472 LYS A O 1
ATOM 3819 N N . GLN A 1 473 ? -8.969 -8.633 6.551 1 90.88 473 GLN A N 1
ATOM 3820 C CA . GLN A 1 473 ? -8.156 -9.031 7.699 1 90.88 473 GLN A CA 1
ATOM 3821 C C . GLN A 1 473 ? -7.949 -7.859 8.656 1 90.88 473 GLN A C 1
ATOM 3823 O O . GLN A 1 473 ? -7.492 -8.047 9.789 1 90.88 473 GLN A O 1
ATOM 3828 N N . ALA A 1 474 ? -8.32 -6.688 8.227 1 88.88 474 ALA A N 1
ATOM 3829 C CA . ALA A 1 474 ? -8.266 -5.527 9.109 1 88.88 474 ALA A CA 1
ATOM 3830 C C . ALA A 1 474 ? -9.195 -5.707 10.312 1 88.88 474 ALA A C 1
ATOM 3832 O O . ALA A 1 474 ? -9 -5.086 11.352 1 88.88 474 ALA A O 1
ATOM 3833 N N . ARG A 1 475 ? -10.18 -6.566 10.211 1 88.5 475 ARG A N 1
ATOM 3834 C CA . ARG A 1 475 ? -11.156 -6.766 11.273 1 88.5 475 ARG A CA 1
ATOM 3835 C C . ARG A 1 475 ? -10.789 -7.965 12.141 1 88.5 475 ARG A C 1
ATOM 3837 O O . ARG A 1 475 ? -11.508 -8.305 13.078 1 88.5 475 ARG A O 1
ATOM 3844 N N . MET A 1 476 ? -9.703 -8.594 11.773 1 89.12 476 MET A N 1
ATOM 3845 C CA . MET A 1 476 ? -9.227 -9.688 12.617 1 89.12 476 MET A CA 1
ATOM 3846 C C . MET A 1 476 ? -8.812 -9.172 13.992 1 89.12 476 MET A C 1
ATOM 3848 O O . MET A 1 476 ? -8.18 -8.117 14.102 1 89.12 476 MET A O 1
ATOM 3852 N N . PRO A 1 477 ? -9.219 -9.922 15.016 1 88.56 477 PRO A N 1
ATOM 3853 C CA . PRO A 1 477 ? -8.742 -9.5 16.328 1 88.56 477 PRO A CA 1
ATOM 3854 C C . PRO A 1 477 ? -7.223 -9.391 16.406 1 88.56 477 PRO A C 1
ATOM 3856 O O . PRO A 1 477 ? -6.516 -10.219 15.828 1 88.56 477 PRO A O 1
ATOM 3859 N N . ALA A 1 478 ? -6.789 -8.406 17.125 1 84.81 478 ALA A N 1
ATOM 3860 C CA . ALA A 1 478 ? -5.363 -8.094 17.203 1 84.81 478 ALA A CA 1
ATOM 3861 C C . ALA A 1 478 ? -4.566 -9.297 17.688 1 84.81 478 ALA A C 1
ATOM 3863 O O . ALA A 1 478 ? -3.449 -9.547 17.234 1 84.81 478 ALA A O 1
ATOM 3864 N N . TRP A 1 479 ? -5.102 -10.008 18.688 1 88.62 479 TRP A N 1
ATOM 3865 C CA . TRP A 1 479 ? -4.352 -11.117 19.266 1 88.62 479 TRP A CA 1
ATOM 3866 C C . TRP A 1 479 ? -4.184 -12.25 18.25 1 88.62 479 TRP A C 1
ATOM 3868 O O . TRP A 1 479 ? -3.252 -13.055 18.359 1 88.62 479 TRP A O 1
ATOM 3878 N N . GLN A 1 480 ? -5.043 -12.344 17.266 1 91.44 480 GLN A N 1
ATOM 3879 C CA . GLN A 1 480 ? -4.883 -13.312 16.188 1 91.44 480 GLN A CA 1
ATOM 3880 C C . GLN A 1 480 ? -3.969 -12.766 15.086 1 91.44 480 GLN A C 1
ATOM 3882 O O . GLN A 1 480 ? -3.074 -13.469 14.617 1 91.44 480 GLN A O 1
ATOM 3887 N N . TYR A 1 481 ? -4.188 -11.531 14.773 1 89.88 481 TYR A N 1
ATOM 3888 C CA . TYR A 1 481 ? -3.461 -10.898 13.68 1 89.88 481 TYR A CA 1
ATOM 3889 C C . TYR A 1 481 ? -1.97 -10.828 13.984 1 89.88 481 TYR A C 1
ATOM 3891 O O . TYR A 1 481 ? -1.136 -10.992 13.094 1 89.88 481 TYR A O 1
ATOM 3899 N N . HIS A 1 482 ? -1.627 -10.57 15.258 1 88.19 482 HIS A N 1
ATOM 3900 C CA . HIS A 1 482 ? -0.232 -10.43 15.664 1 88.19 482 HIS A CA 1
ATOM 3901 C C . HIS A 1 482 ? 0.29 -11.711 16.297 1 88.19 482 HIS A C 1
ATOM 3903 O O . HIS A 1 482 ? 1.359 -11.711 16.922 1 88.19 482 HIS A O 1
ATOM 3909 N N . TYR A 1 483 ? -0.386 -12.797 16.312 1 90.88 483 TYR A N 1
ATOM 3910 C CA . TYR A 1 483 ? -0.006 -14.141 16.734 1 90.88 483 TYR A CA 1
ATOM 3911 C C . TYR A 1 483 ? 0.194 -14.195 18.25 1 90.88 483 TYR A C 1
ATOM 3913 O O . TYR A 1 483 ? 1.045 -14.938 18.75 1 90.88 483 TYR A O 1
ATOM 3921 N N . TYR A 1 484 ? -0.404 -13.305 19 1 89.31 484 TYR A N 1
ATOM 3922 C CA . TYR A 1 484 ? -0.188 -13.297 20.438 1 89.31 484 TYR A CA 1
ATOM 3923 C C . TYR A 1 484 ? -0.616 -14.625 21.062 1 89.31 484 TYR A C 1
ATOM 3925 O O . TYR A 1 484 ? 0.056 -15.141 21.953 1 89.31 484 TYR A O 1
ATOM 3933 N N . ASP A 1 485 ? -1.759 -15.102 20.641 1 92.06 485 ASP A N 1
ATOM 3934 C CA . ASP A 1 485 ? -2.271 -16.344 21.188 1 92.06 485 ASP A CA 1
ATOM 3935 C C . ASP A 1 485 ? -1.353 -17.516 20.828 1 92.06 485 ASP A C 1
ATOM 3937 O O . ASP A 1 485 ? -1.074 -18.375 21.688 1 92.06 485 ASP A O 1
ATOM 3941 N N . VAL A 1 486 ? -0.822 -17.531 19.625 1 93.31 486 VAL A N 1
ATOM 3942 C CA . VAL A 1 486 ? 0.074 -18.594 19.172 1 93.31 486 VAL A CA 1
ATOM 3943 C C . VAL A 1 486 ? 1.397 -18.5 19.922 1 93.31 486 VAL A C 1
ATOM 3945 O O . VAL A 1 486 ? 1.888 -19.516 20.453 1 93.31 486 VAL A O 1
ATOM 3948 N N . VAL A 1 487 ? 1.969 -17.328 20.062 1 90.06 487 VAL A N 1
ATOM 3949 C CA . VAL A 1 487 ? 3.25 -17.125 20.734 1 90.06 487 VAL A CA 1
ATOM 3950 C C . VAL A 1 487 ? 3.123 -17.484 22.203 1 90.06 487 VAL A C 1
ATOM 3952 O O . VAL A 1 487 ? 4 -18.141 22.781 1 90.06 487 VAL A O 1
ATOM 3955 N N . ALA A 1 488 ? 2.09 -17.062 22.797 1 90.31 488 ALA A N 1
ATOM 3956 C CA . ALA A 1 488 ? 1.854 -17.375 24.203 1 90.31 488 ALA A CA 1
ATOM 3957 C C . ALA A 1 488 ? 1.775 -18.891 24.422 1 90.31 488 ALA A C 1
ATOM 3959 O O . ALA A 1 488 ? 2.324 -19.422 25.391 1 90.31 488 ALA A O 1
ATOM 3960 N N . THR A 1 489 ? 1.07 -19.531 23.547 1 93.88 489 THR A N 1
ATOM 3961 C CA . THR A 1 489 ? 0.914 -20.984 23.641 1 93.88 489 THR A CA 1
ATOM 3962 C C . THR A 1 489 ? 2.258 -21.688 23.469 1 93.88 489 THR A C 1
ATOM 3964 O O . THR A 1 489 ? 2.58 -22.609 24.219 1 93.88 489 THR A O 1
ATOM 3967 N N . LEU A 1 490 ? 3.039 -21.266 22.5 1 92.12 490 LEU A N 1
ATOM 3968 C CA . LEU A 1 490 ? 4.348 -21.859 22.266 1 92.12 490 LEU A CA 1
ATOM 3969 C C . LEU A 1 490 ? 5.289 -21.609 23.438 1 92.12 490 LEU A C 1
ATOM 3971 O O . LEU A 1 490 ? 6.062 -22.484 23.812 1 92.12 490 LEU A O 1
ATOM 3975 N N . LEU A 1 491 ? 5.242 -20.438 23.984 1 90 491 LEU A N 1
ATOM 3976 C CA . LEU A 1 491 ? 6.07 -20.125 25.141 1 90 491 LEU A CA 1
ATOM 3977 C C . LEU A 1 491 ? 5.652 -20.953 26.359 1 90 491 LEU A C 1
ATOM 3979 O O . LEU A 1 491 ? 6.5 -21.406 27.109 1 90 491 LEU A O 1
ATOM 3983 N N . ALA A 1 492 ? 4.379 -21.094 26.547 1 92.06 492 ALA A N 1
ATOM 3984 C CA . ALA A 1 492 ? 3.873 -21.922 27.641 1 92.06 492 ALA A CA 1
ATOM 3985 C C . ALA A 1 492 ? 4.344 -23.375 27.484 1 92.06 492 ALA A C 1
ATOM 3987 O O . ALA A 1 492 ? 4.762 -24 28.453 1 92.06 492 ALA A O 1
ATOM 3988 N N . ALA A 1 493 ? 4.223 -23.828 26.281 1 93.38 493 ALA A N 1
ATOM 3989 C CA . ALA A 1 493 ? 4.684 -25.188 26 1 93.38 493 ALA A CA 1
ATOM 3990 C C . ALA A 1 493 ? 6.176 -25.328 26.281 1 93.38 493 ALA A C 1
ATOM 3992 O O . ALA A 1 493 ? 6.621 -26.328 26.844 1 93.38 493 ALA A O 1
ATOM 3993 N N . ALA A 1 494 ? 6.883 -24.344 25.875 1 92.25 494 ALA A N 1
ATOM 3994 C CA . ALA A 1 494 ? 8.32 -24.344 26.125 1 92.25 494 ALA A CA 1
ATOM 3995 C C . ALA A 1 494 ? 8.625 -24.344 27.625 1 92.25 494 ALA A C 1
ATOM 3997 O O . ALA A 1 494 ? 9.531 -25.031 28.078 1 92.25 494 ALA A O 1
ATOM 3998 N N . LEU A 1 495 ? 7.898 -23.594 28.328 1 92.12 495 LEU A N 1
ATOM 3999 C CA . LEU A 1 495 ? 8.086 -23.531 29.766 1 92.12 495 LEU A CA 1
ATOM 4000 C C . LEU A 1 495 ? 7.781 -24.875 30.422 1 92.12 495 LEU A C 1
ATOM 4002 O O . LEU A 1 495 ? 8.469 -25.281 31.359 1 92.12 495 LEU A O 1
ATOM 4006 N N . VAL A 1 496 ? 6.781 -25.5 29.984 1 94.19 496 VAL A N 1
ATOM 4007 C CA . VAL A 1 496 ? 6.426 -26.828 30.5 1 94.19 496 VAL A CA 1
ATOM 4008 C C . VAL A 1 496 ? 7.551 -27.812 30.219 1 94.19 496 VAL A C 1
ATOM 4010 O O . VAL A 1 496 ? 7.914 -28.625 31.078 1 94.19 496 VAL A O 1
ATOM 4013 N N . ILE A 1 497 ? 8.047 -27.703 29.062 1 94.44 497 ILE A N 1
ATOM 4014 C CA . ILE A 1 497 ? 9.141 -28.578 28.672 1 94.44 497 ILE A CA 1
ATOM 4015 C C . ILE A 1 497 ? 10.359 -28.312 29.547 1 94.44 497 ILE A C 1
ATOM 4017 O O . ILE A 1 497 ? 10.992 -29.25 30.047 1 94.44 497 ILE A O 1
ATOM 4021 N N . VAL A 1 498 ? 10.656 -27.125 29.766 1 93.69 498 VAL A N 1
ATOM 4022 C CA . VAL A 1 498 ? 11.789 -26.75 30.609 1 93.69 498 VAL A CA 1
ATOM 4023 C C . VAL A 1 498 ? 11.555 -27.219 32.031 1 93.69 498 VAL A C 1
ATOM 4025 O O . VAL A 1 498 ? 12.461 -27.734 32.688 1 93.69 498 VAL A O 1
ATOM 4028 N N . ALA A 1 499 ? 10.391 -27.047 32.469 1 94.44 499 ALA A N 1
ATOM 4029 C CA . ALA A 1 499 ? 10.031 -27.484 33.812 1 94.44 499 ALA A CA 1
ATOM 4030 C C . ALA A 1 499 ? 10.156 -29 33.938 1 94.44 499 ALA A C 1
ATOM 4032 O O . ALA A 1 499 ? 10.617 -29.484 34.969 1 94.44 499 ALA A O 1
ATOM 4033 N N . LEU A 1 500 ? 9.742 -29.656 33 1 95.5 500 LEU A N 1
ATOM 4034 C CA . LEU A 1 500 ? 9.828 -31.109 33 1 95.5 500 LEU A CA 1
ATOM 4035 C C . LEU A 1 500 ? 11.289 -31.562 32.969 1 95.5 500 LEU A C 1
ATOM 4037 O O . LEU A 1 500 ? 11.648 -32.5 33.688 1 95.5 500 LEU A O 1
ATOM 4041 N N . ILE A 1 501 ? 11.969 -30.953 32.188 1 95 501 ILE A N 1
ATOM 4042 C CA . ILE A 1 501 ? 13.398 -31.266 32.125 1 95 501 ILE A CA 1
ATOM 4043 C C . ILE A 1 501 ? 14.031 -31 33.5 1 95 501 ILE A C 1
ATOM 4045 O O . ILE A 1 501 ? 14.797 -31.812 34 1 95 501 ILE A O 1
ATOM 4049 N N . ALA A 1 502 ? 13.742 -29.859 34.031 1 94.44 502 ALA A N 1
ATOM 4050 C CA . ALA A 1 502 ? 14.266 -29.5 35.344 1 94.44 502 ALA A CA 1
ATOM 4051 C C . ALA A 1 502 ? 13.836 -30.516 36.406 1 94.44 502 ALA A C 1
ATOM 4053 O O . ALA A 1 502 ? 14.625 -30.891 37.281 1 94.44 502 ALA A O 1
ATOM 4054 N N . TYR A 1 503 ? 12.641 -30.891 36.312 1 94.12 503 TYR A N 1
ATOM 4055 C CA . TYR A 1 503 ? 12.109 -31.891 37.219 1 94.12 503 TYR A CA 1
ATOM 4056 C C . TYR A 1 503 ? 12.859 -33.219 37.094 1 94.12 503 TYR A C 1
ATOM 4058 O O . TYR A 1 503 ? 13.234 -33.812 38.125 1 94.12 503 TYR A O 1
ATOM 4066 N N . VAL A 1 504 ? 13.062 -33.625 35.938 1 94.69 504 VAL A N 1
ATOM 4067 C CA . VAL A 1 504 ? 13.75 -34.875 35.688 1 94.69 504 VAL A CA 1
ATOM 4068 C C . VAL A 1 504 ? 15.195 -34.781 36.156 1 94.69 504 VAL A C 1
ATOM 4070 O O . VAL A 1 504 ? 15.711 -35.719 36.781 1 94.69 504 VAL A O 1
ATOM 4073 N N . VAL A 1 505 ? 15.742 -33.688 35.875 1 94.44 505 VAL A N 1
ATOM 4074 C CA . VAL A 1 505 ? 17.125 -33.5 36.312 1 94.44 505 VAL A CA 1
ATOM 4075 C C . VAL A 1 505 ? 17.188 -33.5 37.844 1 94.44 505 VAL A C 1
ATOM 4077 O O . VAL A 1 505 ? 18.094 -34.094 38.406 1 94.44 505 VAL A O 1
ATOM 4080 N N . LYS A 1 506 ? 16.266 -32.812 38.406 1 93.62 506 LYS A N 1
ATOM 4081 C CA . LYS A 1 506 ? 16.219 -32.781 39.844 1 93.62 506 LYS A CA 1
ATOM 4082 C C . LYS A 1 506 ? 16 -34.188 40.438 1 93.62 506 LYS A C 1
ATOM 4084 O O . LYS A 1 506 ? 16.625 -34.531 41.438 1 93.62 506 LYS A O 1
ATOM 4089 N N . ARG A 1 507 ? 15.211 -34.906 39.906 1 92.06 507 ARG A N 1
ATOM 4090 C CA . ARG A 1 507 ? 14.922 -36.281 40.344 1 92.06 507 ARG A CA 1
ATOM 4091 C C . ARG A 1 507 ? 16.125 -37.188 40.156 1 92.06 507 ARG A C 1
ATOM 4093 O O . ARG A 1 507 ? 16.406 -38.031 41 1 92.06 507 ARG A O 1
ATOM 4100 N N . LEU A 1 508 ? 16.734 -36.969 39.062 1 92.38 508 LEU A N 1
ATOM 4101 C CA . LEU A 1 508 ? 17.938 -37.781 38.781 1 92.38 508 LEU A CA 1
ATOM 4102 C C . LEU A 1 508 ? 19.062 -37.406 39.781 1 92.38 508 LEU A C 1
ATOM 4104 O O . LEU A 1 508 ? 19.75 -38.312 40.25 1 92.38 508 LEU A O 1
ATOM 4108 N N . LEU A 1 509 ? 19.188 -36.156 40.031 1 91.12 509 LEU A N 1
ATOM 4109 C CA . LEU A 1 509 ? 20.188 -35.719 41 1 91.12 509 LEU A CA 1
ATOM 4110 C C . LEU A 1 509 ? 19.875 -36.188 42.406 1 91.12 509 LEU A C 1
ATOM 4112 O O . LEU A 1 509 ? 20.766 -36.625 43.125 1 91.12 509 LEU A O 1
ATOM 4116 N N . SER A 1 510 ? 18.641 -36.219 42.75 1 90.06 510 SER A N 1
ATOM 4117 C CA . SER A 1 510 ? 18.203 -36.719 44.062 1 90.06 510 SER A CA 1
ATOM 4118 C C . SER A 1 510 ? 18.438 -38.219 44.188 1 90.06 510 SER A C 1
ATOM 4120 O O . SER A 1 510 ? 18.844 -38.719 45.25 1 90.06 510 SER A O 1
ATOM 4122 N N . TYR A 1 511 ? 18.281 -38.844 43.062 1 87.19 511 TYR A N 1
ATOM 4123 C CA . TYR A 1 511 ? 18.516 -40.281 43.031 1 87.19 511 TYR A CA 1
ATOM 4124 C C . TYR A 1 511 ? 20 -40.594 43.156 1 87.19 511 TYR A C 1
ATOM 4126 O O . TYR A 1 511 ? 20.391 -41.5 43.906 1 87.19 511 TYR A O 1
ATOM 4134 N N . LEU A 1 512 ? 20.781 -39.812 42.625 1 85.25 512 LEU A N 1
ATOM 4135 C CA . LEU A 1 512 ? 22.234 -40.031 42.656 1 85.25 512 LEU A CA 1
ATOM 4136 C C . LEU A 1 512 ? 22.797 -39.625 44.031 1 85.25 512 LEU A C 1
ATOM 4138 O O . LEU A 1 512 ? 23.719 -40.281 44.531 1 85.25 512 LEU A O 1
ATOM 4142 N N . LEU A 1 513 ? 22.266 -38.562 44.594 1 82.25 513 LEU A N 1
ATOM 4143 C CA . LEU A 1 513 ? 22.719 -38.125 45.906 1 82.25 513 LEU A CA 1
ATOM 4144 C C . LEU A 1 513 ? 22.266 -39.062 47 1 82.25 513 LEU A C 1
ATOM 4146 O O . LEU A 1 513 ? 22.969 -39.281 48 1 82.25 513 LEU A O 1
ATOM 4150 N N . LEU A 1 514 ? 21.156 -39.594 46.969 1 68.19 514 LEU A N 1
ATOM 4151 C CA . LEU A 1 514 ? 20.641 -40.531 47.969 1 68.19 514 LEU A CA 1
ATOM 4152 C C . LEU A 1 514 ? 21.281 -41.906 47.812 1 68.19 514 LEU A C 1
ATOM 4154 O O . LEU A 1 514 ? 21.453 -42.625 48.781 1 68.19 514 LEU A O 1
ATOM 4158 N N . ARG A 1 515 ? 21.672 -42.25 46.688 1 61 515 ARG A N 1
ATOM 4159 C CA . ARG A 1 515 ? 22.281 -43.562 46.531 1 61 515 ARG A CA 1
ATOM 4160 C C . ARG A 1 515 ? 23.781 -43.438 46.312 1 61 515 ARG A C 1
ATOM 4162 O O . ARG A 1 515 ? 24.469 -44.438 46.094 1 61 515 ARG A O 1
ATOM 4169 N N . GLY A 1 516 ? 24.125 -42.156 46.281 1 54.78 516 GLY A N 1
ATOM 4170 C CA . GLY A 1 516 ? 25.578 -42.062 46.125 1 54.78 516 GLY A CA 1
ATOM 4171 C C . GLY A 1 516 ? 26.344 -42.562 47.344 1 54.78 516 GLY A C 1
ATOM 4172 O O . GLY A 1 516 ? 25.797 -42.594 48.438 1 54.78 516 GLY A O 1
ATOM 4173 N N . PRO A 1 517 ? 27.328 -43.406 46.969 1 55.5 517 PRO A N 1
ATOM 4174 C CA . PRO A 1 517 ? 28.172 -43.938 48.031 1 55.5 517 PRO A CA 1
ATOM 4175 C C . PRO A 1 517 ? 28.609 -42.875 49.062 1 55.5 517 PRO A C 1
ATOM 4177 O O . PRO A 1 517 ? 29.234 -43.188 50.062 1 55.5 517 PRO A O 1
ATOM 4180 N N . TRP A 1 518 ? 28.234 -41.656 48.719 1 49.84 518 TRP A N 1
ATOM 4181 C CA . TRP A 1 518 ? 28.766 -40.656 49.625 1 49.84 518 TRP A CA 1
ATOM 4182 C C . TRP A 1 518 ? 27.969 -40.625 50.938 1 49.84 518 TRP A C 1
ATOM 4184 O O . TRP A 1 518 ? 28.516 -40.344 52 1 49.84 518 TRP A O 1
ATOM 4194 N N . LEU A 1 519 ? 26.672 -40.844 50.875 1 49.41 519 LEU A N 1
ATOM 4195 C CA . LEU A 1 519 ? 25.953 -40.938 52.156 1 49.41 519 LEU A CA 1
ATOM 4196 C C . LEU A 1 519 ? 26.234 -42.25 52.875 1 49.41 519 LEU A C 1
ATOM 4198 O O . LEU A 1 519 ? 26.156 -42.312 54.094 1 49.41 519 LEU A O 1
ATOM 4202 N N . ALA A 1 520 ? 26.641 -43.25 52.156 1 50.81 520 ALA A N 1
ATOM 4203 C CA . ALA A 1 520 ? 27.156 -44.406 52.875 1 50.81 520 ALA A CA 1
ATOM 4204 C C . ALA A 1 520 ? 28.484 -44.094 53.562 1 50.81 520 ALA A C 1
ATOM 4206 O O . ALA A 1 520 ? 28.734 -44.562 54.688 1 50.81 520 ALA A O 1
ATOM 4207 N N . ALA A 1 521 ? 29.25 -43.219 53 1 52.28 521 ALA A N 1
ATOM 4208 C CA . ALA A 1 521 ? 30.5 -42.875 53.656 1 52.28 521 ALA A CA 1
ATOM 4209 C C . ALA A 1 521 ? 30.266 -41.938 54.844 1 52.28 521 ALA A C 1
ATOM 4211 O O . ALA A 1 521 ? 30.938 -42.031 55.875 1 52.28 521 ALA A O 1
ATOM 4212 N N . LEU A 1 522 ? 29.266 -41.156 54.812 1 48.41 522 LEU A N 1
ATOM 4213 C CA . LEU A 1 522 ? 29.016 -40.281 55.938 1 48.41 522 LEU A CA 1
ATOM 4214 C C . LEU A 1 522 ? 28.281 -41 57.062 1 48.41 522 LEU A C 1
ATOM 4216 O O . LEU A 1 522 ? 28.438 -40.656 58.25 1 48.41 522 LEU A O 1
ATOM 4220 N N . ARG A 1 523 ? 27.531 -42.031 56.812 1 51.97 523 ARG A N 1
ATOM 4221 C CA . ARG A 1 523 ? 26.938 -42.844 57.844 1 51.97 523 ARG A CA 1
ATOM 4222 C C . ARG A 1 523 ? 27.969 -43.781 58.5 1 51.97 523 ARG A C 1
ATOM 4224 O O . ARG A 1 523 ? 27.906 -44.031 59.688 1 51.97 523 ARG A O 1
ATOM 4231 N N . VAL A 1 524 ? 28.906 -44.219 57.812 1 49.53 524 VAL A N 1
ATOM 4232 C CA . VAL A 1 524 ? 29.938 -45.031 58.469 1 49.53 524 VAL A CA 1
ATOM 4233 C C . VAL A 1 524 ? 30.812 -44.156 59.344 1 49.53 524 VAL A C 1
ATOM 4235 O O . VAL A 1 524 ? 31.328 -44.594 60.375 1 49.53 524 VAL A O 1
ATOM 4238 N N . LYS A 1 525 ? 30.844 -42.844 59.062 1 50.84 525 LYS A N 1
ATOM 4239 C CA . LYS A 1 525 ? 31.672 -42.031 59.938 1 50.84 525 LYS A CA 1
ATOM 4240 C C . LYS A 1 525 ? 30.938 -41.688 61.219 1 50.84 525 LYS A C 1
ATOM 4242 O O . LYS A 1 525 ? 31.562 -41.5 62.281 1 50.84 525 LYS A O 1
ATOM 4247 N N . GLN A 1 526 ? 29.641 -41.562 61.281 1 48.38 526 GLN A N 1
ATOM 4248 C CA . GLN A 1 526 ? 29 -41.25 62.562 1 48.38 526 GLN A CA 1
ATOM 4249 C C . GLN A 1 526 ? 28.953 -42.5 63.469 1 48.38 526 GLN A C 1
ATOM 4251 O O . GLN A 1 526 ? 28.703 -42.375 64.688 1 48.38 526 GLN A O 1
ATOM 4256 N N . LYS A 1 527 ? 28.984 -43.625 62.812 1 49.06 527 LYS A N 1
ATOM 4257 C CA . LYS A 1 527 ? 29.031 -44.812 63.719 1 49.06 527 LYS A CA 1
ATOM 4258 C C . LYS A 1 527 ? 30.422 -44.969 64.312 1 49.06 527 LYS A C 1
ATOM 4260 O O . LYS A 1 527 ? 30.609 -45.719 65.25 1 49.06 527 LYS A O 1
ATOM 4265 N N . ALA A 1 528 ? 31.375 -44.344 63.594 1 47.66 528 ALA A N 1
ATOM 4266 C CA . ALA A 1 528 ? 32.719 -44.531 64.125 1 47.66 528 ALA A CA 1
ATOM 4267 C C . ALA A 1 528 ? 33.031 -43.469 65.188 1 47.66 528 ALA A C 1
ATOM 4269 O O . ALA A 1 528 ? 34.062 -43.562 65.875 1 47.66 528 ALA A O 1
ATOM 4270 N N . LEU A 1 529 ? 32.25 -42.375 65.312 1 37.5 529 LEU A N 1
ATOM 4271 C CA . LEU A 1 529 ? 32.438 -41.562 66.5 1 37.5 529 LEU A CA 1
ATOM 4272 C C . LEU A 1 529 ? 31.547 -42.094 67.625 1 37.5 529 LEU A C 1
ATOM 4274 O O . LEU A 1 529 ? 30.375 -42.406 67.438 1 37.5 529 LEU A O 1
ATOM 4278 N N . MET B 1 1 ? -11.758 33.312 -46.375 1 26.64 1 MET B N 1
ATOM 4279 C CA . MET B 1 1 ? -12.367 32.469 -45.344 1 26.64 1 MET B CA 1
ATOM 4280 C C . MET B 1 1 ? -11.586 31.172 -45.156 1 26.64 1 MET B C 1
ATOM 4282 O O . MET B 1 1 ? -11.688 30.531 -44.094 1 26.64 1 MET B O 1
ATOM 4286 N N . LEU B 1 2 ? -10.898 30.703 -46.219 1 26.09 2 LEU B N 1
ATOM 4287 C CA . LEU B 1 2 ? -10.148 29.453 -46.344 1 26.09 2 LEU B CA 1
ATOM 4288 C C . LEU B 1 2 ? -8.812 29.547 -45.625 1 26.09 2 LEU B C 1
ATOM 4290 O O . LEU B 1 2 ? -8.266 28.531 -45.188 1 26.09 2 LEU B O 1
ATOM 4294 N N . ALA B 1 3 ? -8.133 30.719 -45.531 1 34.78 3 ALA B N 1
ATOM 4295 C CA . ALA B 1 3 ? -6.773 30.906 -45.031 1 34.78 3 ALA B CA 1
ATOM 4296 C C . ALA B 1 3 ? -6.707 30.609 -43.531 1 34.78 3 ALA B C 1
ATOM 4298 O O . ALA B 1 3 ? -5.66 30.219 -43 1 34.78 3 ALA B O 1
ATOM 4299 N N . HIS B 1 4 ? -7.77 30.938 -42.75 1 31.94 4 HIS B N 1
ATOM 4300 C CA . HIS B 1 4 ? -7.645 30.875 -41.281 1 31.94 4 HIS B CA 1
ATOM 4301 C C . HIS B 1 4 ? -7.688 29.422 -40.812 1 31.94 4 HIS B C 1
ATOM 4303 O O . HIS B 1 4 ? -7.387 29.141 -39.656 1 31.94 4 HIS B O 1
ATOM 4309 N N . LYS B 1 5 ? -8.227 28.516 -41.656 1 37.16 5 LYS B N 1
ATOM 4310 C CA . LYS B 1 5 ? -8.375 27.125 -41.219 1 37.16 5 LYS B CA 1
ATOM 4311 C C . LYS B 1 5 ? -7.027 26.391 -41.25 1 37.16 5 LYS B C 1
ATOM 4313 O O . LYS B 1 5 ? -6.84 25.406 -40.531 1 37.16 5 LYS B O 1
ATOM 4318 N N . ILE B 1 6 ? -6.176 26.875 -42.188 1 36.81 6 ILE B N 1
ATOM 4319 C CA . ILE B 1 6 ? -4.91 26.172 -42.375 1 36.81 6 ILE B CA 1
ATOM 4320 C C . ILE B 1 6 ? -3.994 26.422 -41.188 1 36.81 6 ILE B C 1
ATOM 4322 O O . ILE B 1 6 ? -3.283 25.531 -40.719 1 36.81 6 ILE B O 1
ATOM 4326 N N . LEU B 1 7 ? -4.125 27.672 -40.625 1 36.56 7 LEU B N 1
ATOM 4327 C CA . LEU B 1 7 ? -3.205 28.016 -39.562 1 36.56 7 LEU B CA 1
ATOM 4328 C C . LEU B 1 7 ? -3.562 27.25 -38.281 1 36.56 7 LEU B C 1
ATOM 4330 O O . LEU B 1 7 ? -2.678 26.844 -37.531 1 36.56 7 LEU B O 1
ATOM 4334 N N . ASP B 1 8 ? -4.922 26.984 -38.156 1 37.69 8 ASP B N 1
ATOM 4335 C CA . ASP B 1 8 ? -5.344 26.406 -36.906 1 37.69 8 ASP B CA 1
ATOM 4336 C C . ASP B 1 8 ? -4.984 24.922 -36.812 1 37.69 8 ASP B C 1
ATOM 4338 O O . ASP B 1 8 ? -4.73 24.406 -35.75 1 37.69 8 ASP B O 1
ATOM 4342 N N . PHE B 1 9 ? -4.965 24.234 -38.031 1 36.66 9 PHE B N 1
ATOM 4343 C CA . PHE B 1 9 ? -4.641 22.812 -38 1 36.66 9 PHE B CA 1
ATOM 4344 C C . PHE B 1 9 ? -3.172 22.594 -37.625 1 36.66 9 PHE B C 1
ATOM 4346 O O . PHE B 1 9 ? -2.805 21.578 -37.062 1 36.66 9 PHE B O 1
ATOM 4353 N N . ALA B 1 10 ? -2.248 23.5 -38.062 1 34.03 10 ALA B N 1
ATOM 4354 C CA . ALA B 1 10 ? -0.828 23.391 -37.75 1 34.03 10 ALA B CA 1
ATOM 4355 C C . ALA B 1 10 ? -0.598 23.469 -36.25 1 34.03 10 ALA B C 1
ATOM 4357 O O . ALA B 1 10 ? 0.259 22.766 -35.688 1 34.03 10 ALA B O 1
ATOM 4358 N N . VAL B 1 11 ? -1.413 24.359 -35.656 1 35.66 11 VAL B N 1
ATOM 4359 C CA . VAL B 1 11 ? -1.133 24.562 -34.219 1 35.66 11 VAL B CA 1
ATOM 4360 C C . VAL B 1 11 ? -1.617 23.359 -33.438 1 35.66 11 VAL B C 1
ATOM 4362 O O . VAL B 1 11 ? -0.957 22.922 -32.469 1 35.66 11 VAL B O 1
ATOM 4365 N N . LEU B 1 12 ? -2.814 22.781 -33.906 1 33.62 12 LEU B N 1
ATOM 4366 C CA . LEU B 1 12 ? -3.322 21.703 -33.094 1 33.62 12 LEU B CA 1
ATOM 4367 C C . LEU B 1 12 ? -2.449 20.453 -33.219 1 33.62 12 LEU B C 1
ATOM 4369 O O . LEU B 1 12 ? -2.232 19.734 -32.25 1 33.62 12 LEU B O 1
ATOM 4373 N N . PHE B 1 13 ? -1.934 20.172 -34.438 1 35.41 13 PHE B N 1
ATOM 4374 C CA . PHE B 1 13 ? -1.018 19.047 -34.594 1 35.41 13 PHE B CA 1
ATOM 4375 C C . PHE B 1 13 ? 0.218 19.234 -33.719 1 35.41 13 PHE B C 1
ATOM 4377 O O . PHE B 1 13 ? 0.79 18.25 -33.25 1 35.41 13 PHE B O 1
ATOM 4384 N N . ALA B 1 14 ? 0.628 20.484 -33.531 1 32.91 14 ALA B N 1
ATOM 4385 C CA . ALA B 1 14 ? 1.828 20.672 -32.688 1 32.91 14 ALA B CA 1
ATOM 4386 C C . ALA B 1 14 ? 1.587 20.219 -31.266 1 32.91 14 ALA B C 1
ATOM 4388 O O . ALA B 1 14 ? 2.496 19.719 -30.609 1 32.91 14 ALA B O 1
ATOM 4389 N N . ILE B 1 15 ? 0.336 20.453 -30.734 1 32.78 15 ILE B N 1
ATOM 4390 C CA . ILE B 1 15 ? 0.324 20.375 -29.281 1 32.78 15 ILE B CA 1
ATOM 4391 C C . ILE B 1 15 ? 0.151 18.906 -28.844 1 32.78 15 ILE B C 1
ATOM 4393 O O . ILE B 1 15 ? 0.339 18.578 -27.672 1 32.78 15 ILE B O 1
ATOM 4397 N N . VAL B 1 16 ? -0.587 18.125 -29.609 1 34.38 16 VAL B N 1
ATOM 4398 C CA . VAL B 1 16 ? -0.543 16.812 -28.984 1 34.38 16 VAL B CA 1
ATOM 4399 C C . VAL B 1 16 ? 0.879 16.25 -29.031 1 34.38 16 VAL B C 1
ATOM 4401 O O . VAL B 1 16 ? 1.178 15.367 -29.844 1 34.38 16 VAL B O 1
ATOM 4404 N N . MET B 1 17 ? 1.884 17.062 -29.234 1 30.48 17 MET B N 1
ATOM 4405 C CA . MET B 1 17 ? 3.201 16.516 -28.922 1 30.48 17 MET B CA 1
ATOM 4406 C C . MET B 1 17 ? 3.148 15.688 -27.641 1 30.48 17 MET B C 1
ATOM 4408 O O . MET B 1 17 ? 2.918 16.219 -26.547 1 30.48 17 MET B O 1
ATOM 4412 N N . THR B 1 18 ? 2.527 14.469 -27.609 1 34.84 18 THR B N 1
ATOM 4413 C CA . THR B 1 18 ? 3.037 13.5 -26.641 1 34.84 18 THR B CA 1
ATOM 4414 C C . THR B 1 18 ? 4.496 13.789 -26.297 1 34.84 18 THR B C 1
ATOM 4416 O O . THR B 1 18 ? 5.363 13.75 -27.172 1 34.84 18 THR B O 1
ATOM 4419 N N . VAL B 1 19 ? 4.758 14.758 -25.672 1 35.06 19 VAL B N 1
ATOM 4420 C CA . VAL B 1 19 ? 6.098 14.75 -25.109 1 35.06 19 VAL B CA 1
ATOM 4421 C C . VAL B 1 19 ? 6.512 13.312 -24.781 1 35.06 19 VAL B C 1
ATOM 4423 O O . VAL B 1 19 ? 6.168 12.773 -23.734 1 35.06 19 VAL B O 1
ATOM 4426 N N . ALA B 1 20 ? 6.34 12.383 -25.688 1 38.94 20 ALA B N 1
ATOM 4427 C CA . ALA B 1 20 ? 7.234 11.234 -25.562 1 38.94 20 ALA B CA 1
ATOM 4428 C C . ALA B 1 20 ? 8.609 11.672 -25.047 1 38.94 20 ALA B C 1
ATOM 4430 O O . ALA B 1 20 ? 9.344 12.359 -25.75 1 38.94 20 ALA B O 1
ATOM 4431 N N . SER B 1 21 ? 8.75 12.023 -23.844 1 41.5 21 SER B N 1
ATOM 4432 C CA . SER B 1 21 ? 10.133 12.086 -23.391 1 41.5 21 SER B CA 1
ATOM 4433 C C . SER B 1 21 ? 11.023 11.125 -24.172 1 41.5 21 SER B C 1
ATOM 4435 O O . SER B 1 21 ? 10.758 9.922 -24.219 1 41.5 21 SER B O 1
ATOM 4437 N N . ILE B 1 22 ? 11.398 11.43 -25.281 1 46.66 22 ILE B N 1
ATOM 4438 C CA . ILE B 1 22 ? 12.508 10.703 -25.891 1 46.66 22 ILE B CA 1
ATOM 4439 C C . ILE B 1 22 ? 13.383 10.086 -24.797 1 46.66 22 ILE B C 1
ATOM 4441 O O . ILE B 1 22 ? 14.133 10.797 -24.125 1 46.66 22 ILE B O 1
ATOM 4445 N N . VAL B 1 23 ? 12.781 9.266 -24.047 1 53.97 23 VAL B N 1
ATOM 4446 C CA . VAL B 1 23 ? 13.672 8.562 -23.141 1 53.97 23 VAL B CA 1
ATOM 4447 C C . VAL B 1 23 ? 14.836 7.953 -23.922 1 53.97 23 VAL B C 1
ATOM 4449 O O . VAL B 1 23 ? 14.633 7.293 -24.938 1 53.97 23 VAL B O 1
ATOM 4452 N N . GLU B 1 24 ? 15.906 8.523 -23.938 1 70.75 24 GLU B N 1
ATOM 4453 C CA . GLU B 1 24 ? 17.125 7.844 -24.391 1 70.75 24 GLU B CA 1
ATOM 4454 C C . GLU B 1 24 ? 17.141 6.387 -23.922 1 70.75 24 GLU B C 1
ATOM 4456 O O . GLU B 1 24 ? 16.828 6.094 -22.766 1 70.75 24 GLU B O 1
ATOM 4461 N N . GLY B 1 25 ? 17.031 5.43 -24.828 1 90.75 25 GLY B N 1
ATOM 4462 C CA . GLY B 1 25 ? 17.062 4.004 -24.547 1 90.75 25 GLY B CA 1
ATOM 4463 C C . GLY B 1 25 ? 18.109 3.621 -23.516 1 90.75 25 GLY B C 1
ATOM 4464 O O . GLY B 1 25 ? 19.25 4.086 -23.578 1 90.75 25 GLY B O 1
ATOM 4465 N N . ALA B 1 26 ? 17.625 3.006 -22.453 1 97.38 26 ALA B N 1
ATOM 4466 C CA . ALA B 1 26 ? 18.516 2.51 -21.406 1 97.38 26 ALA B CA 1
ATOM 4467 C C . ALA B 1 26 ? 19.016 1.104 -21.734 1 97.38 26 ALA B C 1
ATOM 4469 O O . ALA B 1 26 ? 18.469 0.429 -22.609 1 97.38 26 ALA B O 1
ATOM 4470 N N . ARG B 1 27 ? 20.125 0.756 -21.172 1 98.31 27 ARG B N 1
ATOM 4471 C CA . ARG B 1 27 ? 20.641 -0.606 -21.25 1 98.31 27 ARG B CA 1
ATOM 4472 C C . ARG B 1 27 ? 20.281 -1.406 -20.016 1 98.31 27 ARG B C 1
ATOM 4474 O O . ARG B 1 27 ? 20.703 -1.062 -18.906 1 98.31 27 ARG B O 1
ATOM 4481 N N . ILE B 1 28 ? 19.5 -2.496 -20.172 1 98.81 28 ILE B N 1
ATOM 4482 C CA . ILE B 1 28 ? 18.891 -3.211 -19.062 1 98.81 28 ILE B CA 1
ATOM 4483 C C . ILE B 1 28 ? 19.422 -4.645 -19.016 1 98.81 28 ILE B C 1
ATOM 4485 O O . ILE B 1 28 ? 19.5 -5.312 -20.047 1 98.81 28 ILE B O 1
ATOM 4489 N N . LEU B 1 29 ? 19.875 -5.086 -17.875 1 98.88 29 LEU B N 1
ATOM 4490 C CA . LEU B 1 29 ? 20.141 -6.496 -17.609 1 98.88 29 LEU B CA 1
ATOM 4491 C C . LEU B 1 29 ? 18.953 -7.16 -16.938 1 98.88 29 LEU B C 1
ATOM 4493 O O . LEU B 1 29 ? 18.469 -6.684 -15.906 1 98.88 29 LEU B O 1
ATOM 4497 N N . ALA B 1 30 ? 18.391 -8.219 -17.547 1 98.94 30 ALA B N 1
ATOM 4498 C CA . ALA B 1 30 ? 17.25 -8.93 -17 1 98.94 30 ALA B CA 1
ATOM 4499 C C . ALA B 1 30 ? 17.562 -10.398 -16.766 1 98.94 30 ALA B C 1
ATOM 4501 O O . ALA B 1 30 ? 18.047 -11.086 -17.672 1 98.94 30 ALA B O 1
ATOM 4502 N N . ILE B 1 31 ? 17.312 -10.883 -15.508 1 98.88 31 ILE B N 1
ATOM 4503 C CA . ILE B 1 31 ? 17.688 -12.242 -15.141 1 98.88 31 ILE B CA 1
ATOM 4504 C C . ILE B 1 31 ? 16.484 -12.977 -14.562 1 98.88 31 ILE B C 1
ATOM 4506 O O . ILE B 1 31 ? 16 -12.625 -13.484 1 98.88 31 ILE B O 1
ATOM 4510 N N . PHE B 1 32 ? 16.047 -14.047 -15.25 1 98.75 32 PHE B N 1
ATOM 4511 C CA . PHE B 1 32 ? 14.883 -14.836 -14.852 1 98.75 32 PHE B CA 1
ATOM 4512 C C . PHE B 1 32 ? 15.219 -16.312 -14.82 1 98.75 32 PHE B C 1
ATOM 4514 O O . PHE B 1 32 ? 14.914 -17.047 -15.766 1 98.75 32 PHE B O 1
ATOM 4521 N N . PRO B 1 33 ? 15.648 -16.844 -13.711 1 98.31 33 PRO B N 1
ATOM 4522 C CA . PRO B 1 33 ? 16.312 -18.141 -13.664 1 98.31 33 PRO B CA 1
ATOM 4523 C C . PRO B 1 33 ? 15.328 -19.312 -13.641 1 98.31 33 PRO B C 1
ATOM 4525 O O . PRO B 1 33 ? 15.664 -20.422 -14.078 1 98.31 33 PRO B O 1
ATOM 4528 N N . SER B 1 34 ? 14.156 -19.188 -13.117 1 96.19 34 SER B N 1
ATOM 4529 C CA . SER B 1 34 ? 13.258 -20.312 -12.844 1 96.19 34 SER B CA 1
ATOM 4530 C C . SER B 1 34 ? 12.828 -21 -14.133 1 96.19 34 SER B C 1
ATOM 4532 O O . SER B 1 34 ? 12.273 -20.359 -15.031 1 96.19 34 SER B O 1
ATOM 4534 N N . PRO B 1 35 ? 13.078 -22.328 -14.211 1 95.31 35 PRO B N 1
ATOM 4535 C CA . PRO B 1 35 ? 12.602 -23.078 -15.383 1 95.31 35 PRO B CA 1
ATOM 4536 C C . PRO B 1 35 ? 11.125 -23.438 -15.297 1 95.31 35 PRO B C 1
ATOM 4538 O O . PRO B 1 35 ? 10.781 -24.625 -15.273 1 95.31 35 PRO B O 1
ATOM 4541 N N . ALA B 1 36 ? 10.289 -22.484 -15.25 1 92.25 36 ALA B N 1
ATOM 4542 C CA . ALA B 1 36 ? 8.828 -22.594 -15.219 1 92.25 36 ALA B CA 1
ATOM 4543 C C . ALA B 1 36 ? 8.195 -21.688 -16.266 1 92.25 36 ALA B C 1
ATOM 4545 O O . ALA B 1 36 ? 8.273 -20.469 -16.172 1 92.25 36 ALA B O 1
ATOM 4546 N N . LYS B 1 37 ? 7.559 -22.328 -17.172 1 90.94 37 LYS B N 1
ATOM 4547 C CA . LYS B 1 37 ? 6.988 -21.594 -18.297 1 90.94 37 LYS B CA 1
ATOM 4548 C C . LYS B 1 37 ? 5.977 -20.562 -17.812 1 90.94 37 LYS B C 1
ATOM 4550 O O . LYS B 1 37 ? 5.871 -19.469 -18.375 1 90.94 37 LYS B O 1
ATOM 4555 N N . SER B 1 38 ? 5.215 -20.922 -16.781 1 91.19 38 SER B N 1
ATOM 4556 C CA . SER B 1 38 ? 4.203 -20.016 -16.25 1 91.19 38 SER B CA 1
ATOM 4557 C C . SER B 1 38 ? 4.832 -18.734 -15.711 1 91.19 38 SER B C 1
ATOM 4559 O O . SER B 1 38 ? 4.23 -17.656 -15.797 1 91.19 38 SER B O 1
ATOM 4561 N N . HIS B 1 39 ? 6.043 -18.828 -15.195 1 94.44 39 HIS B N 1
ATOM 4562 C CA . HIS B 1 39 ? 6.766 -17.641 -14.758 1 94.44 39 HIS B CA 1
ATOM 4563 C C . HIS B 1 39 ? 7.281 -16.828 -15.945 1 94.44 39 HIS B C 1
ATOM 4565 O O . HIS B 1 39 ? 7.098 -15.617 -16 1 94.44 39 HIS B O 1
ATOM 4571 N N . GLN B 1 40 ? 7.832 -17.578 -16.828 1 97 40 GLN B N 1
ATOM 4572 C CA . GLN B 1 40 ? 8.594 -16.953 -17.922 1 97 40 GLN B CA 1
ATOM 4573 C C . GLN B 1 40 ? 7.684 -16.156 -18.844 1 97 40 GLN B C 1
ATOM 4575 O O . GLN B 1 40 ? 8.094 -15.133 -19.391 1 97 40 GLN B O 1
ATOM 4580 N N . ILE B 1 41 ? 6.418 -16.547 -19 1 96.25 41 ILE B N 1
ATOM 4581 C CA . ILE B 1 41 ? 5.527 -15.828 -19.906 1 96.25 41 ILE B CA 1
ATOM 4582 C C . ILE B 1 41 ? 5.242 -14.43 -19.344 1 96.25 41 ILE B C 1
ATOM 4584 O O . ILE B 1 41 ? 5.035 -13.484 -20.109 1 96.25 41 ILE B O 1
ATOM 4588 N N . VAL B 1 42 ? 5.223 -14.297 -18.062 1 97.94 42 VAL B N 1
ATOM 4589 C CA . VAL B 1 42 ? 5.043 -13.008 -17.406 1 97.94 42 VAL B CA 1
ATOM 4590 C C . VAL B 1 42 ? 6.258 -12.117 -17.672 1 97.94 42 VAL B C 1
ATOM 4592 O O . VAL B 1 42 ? 6.113 -10.961 -18.062 1 97.94 42 VAL B O 1
ATOM 4595 N N . PHE B 1 43 ? 7.434 -12.656 -17.484 1 98.56 43 PHE B N 1
ATOM 4596 C CA . PHE B 1 43 ? 8.672 -11.906 -17.656 1 98.56 43 PHE B CA 1
ATOM 4597 C C . PHE B 1 43 ? 8.867 -11.516 -19.125 1 98.56 43 PHE B C 1
ATOM 4599 O O . PHE B 1 43 ? 9.344 -10.414 -19.422 1 98.56 43 PHE B O 1
ATOM 4606 N N . GLN B 1 44 ? 8.484 -12.414 -19.984 1 98.25 44 GLN B N 1
ATOM 4607 C CA . GLN B 1 44 ? 8.594 -12.141 -21.406 1 98.25 44 GLN B CA 1
ATOM 4608 C C . GLN B 1 44 ? 7.738 -10.938 -21.812 1 98.25 44 GLN B C 1
ATOM 4610 O O . GLN B 1 44 ? 8.141 -10.125 -22.641 1 98.25 44 GLN B O 1
ATOM 4615 N N . ALA B 1 45 ? 6.547 -10.875 -21.219 1 98.19 45 ALA B N 1
ATOM 4616 C CA . ALA B 1 45 ? 5.672 -9.742 -21.516 1 98.19 45 ALA B CA 1
ATOM 4617 C C . ALA B 1 45 ? 6.34 -8.422 -21.141 1 98.19 45 ALA B C 1
ATOM 4619 O O . ALA B 1 45 ? 6.277 -7.449 -21.891 1 98.19 45 ALA B O 1
ATOM 4620 N N . LEU B 1 46 ? 6.98 -8.359 -20.016 1 98.56 46 LEU B N 1
ATOM 4621 C CA . LEU B 1 46 ? 7.68 -7.164 -19.562 1 98.56 46 LEU B CA 1
ATOM 4622 C C . LEU B 1 46 ? 8.836 -6.828 -20.5 1 98.56 46 LEU B C 1
ATOM 4624 O O . LEU B 1 46 ? 9 -5.672 -20.891 1 98.56 46 LEU B O 1
ATOM 4628 N N . ILE B 1 47 ? 9.633 -7.855 -20.891 1 98.62 47 ILE B N 1
ATOM 4629 C CA . ILE B 1 47 ? 10.789 -7.668 -21.75 1 98.62 47 ILE B CA 1
ATOM 4630 C C . ILE B 1 47 ? 10.344 -7.105 -23.094 1 98.62 47 ILE B C 1
ATOM 4632 O O . ILE B 1 47 ? 10.93 -6.145 -23.609 1 98.62 47 ILE B O 1
ATOM 4636 N N . LYS B 1 48 ? 9.328 -7.668 -23.641 1 98.06 48 LYS B N 1
ATOM 4637 C CA . LYS B 1 48 ? 8.828 -7.215 -24.922 1 98.06 48 LYS B CA 1
ATOM 4638 C C . LYS B 1 48 ? 8.344 -5.773 -24.859 1 98.06 48 LYS B C 1
ATOM 4640 O O . LYS B 1 48 ? 8.57 -4.988 -25.781 1 98.06 48 LYS B O 1
ATOM 4645 N N . GLY B 1 49 ? 7.629 -5.406 -23.75 1 97.75 49 GLY B N 1
ATOM 4646 C CA . GLY B 1 49 ? 7.199 -4.027 -23.562 1 97.75 49 GLY B CA 1
ATOM 4647 C C . GLY B 1 49 ? 8.352 -3.045 -23.516 1 97.75 49 GLY B C 1
ATOM 4648 O O . GLY B 1 49 ? 8.289 -1.973 -24.109 1 97.75 49 GLY B O 1
ATOM 4649 N N . LEU B 1 50 ? 9.406 -3.418 -22.828 1 98.44 50 LEU B N 1
ATOM 4650 C CA . LEU B 1 50 ? 10.578 -2.553 -22.688 1 98.44 50 LEU B CA 1
ATOM 4651 C C . LEU B 1 50 ? 11.32 -2.424 -24.016 1 98.44 50 LEU B C 1
ATOM 4653 O O . LEU B 1 50 ? 11.828 -1.351 -24.344 1 98.44 50 LEU B O 1
ATOM 4657 N N . LEU B 1 51 ? 11.391 -3.496 -24.812 1 97.88 51 LEU B N 1
ATOM 4658 C CA . LEU B 1 51 ? 12.008 -3.465 -26.141 1 97.88 51 LEU B CA 1
ATOM 4659 C C . LEU B 1 51 ? 11.242 -2.527 -27.062 1 97.88 51 LEU B C 1
ATOM 4661 O O . LEU B 1 51 ? 11.852 -1.78 -27.828 1 97.88 51 LEU B O 1
ATOM 4665 N N . GLU B 1 52 ? 9.922 -2.598 -26.953 1 96.38 52 GLU B N 1
ATOM 4666 C CA . GLU B 1 52 ? 9.078 -1.746 -27.781 1 96.38 52 GLU B CA 1
ATOM 4667 C C . GLU B 1 52 ? 9.297 -0.269 -27.469 1 96.38 52 GLU B C 1
ATOM 4669 O O . GLU B 1 52 ? 9.117 0.589 -28.328 1 96.38 52 GLU B O 1
ATOM 4674 N N . ARG B 1 53 ? 9.703 0.025 -26.266 1 95.88 53 ARG B N 1
ATOM 4675 C CA . ARG B 1 53 ? 9.977 1.394 -25.844 1 95.88 53 ARG B CA 1
ATOM 4676 C C . ARG B 1 53 ? 11.367 1.834 -26.266 1 95.88 53 ARG B C 1
ATOM 4678 O O . ARG B 1 53 ? 11.773 2.971 -26.016 1 95.88 53 ARG B O 1
ATOM 4685 N N . GLY B 1 54 ? 12.188 0.941 -26.828 1 96.62 54 GLY B N 1
ATOM 4686 C CA . GLY B 1 54 ? 13.469 1.313 -27.406 1 96.62 54 GLY B CA 1
ATOM 4687 C C . GLY B 1 54 ? 14.648 0.995 -26.5 1 96.62 54 GLY B C 1
ATOM 4688 O O . GLY B 1 54 ? 15.781 1.378 -26.797 1 96.62 54 GLY B O 1
ATOM 4689 N N . HIS B 1 55 ? 14.445 0.262 -25.438 1 98.19 55 HIS B N 1
ATOM 4690 C CA . HIS B 1 55 ? 15.539 -0.095 -24.531 1 98.19 55 HIS B CA 1
ATOM 4691 C C . HIS B 1 55 ? 16.359 -1.243 -25.109 1 98.19 55 HIS B C 1
ATOM 4693 O O . HIS B 1 55 ? 15.859 -2.053 -25.891 1 98.19 55 HIS B O 1
ATOM 4699 N N . SER B 1 56 ? 17.656 -1.251 -24.812 1 97.94 56 SER B N 1
ATOM 4700 C CA . SER B 1 56 ? 18.547 -2.375 -25.125 1 97.94 56 SER B CA 1
ATOM 4701 C C . SER B 1 56 ? 18.656 -3.322 -23.938 1 97.94 56 SER B C 1
ATOM 4703 O O . SER B 1 56 ? 18.719 -2.879 -22.781 1 97.94 56 SER B O 1
ATOM 4705 N N . MET B 1 57 ? 18.688 -4.68 -24.297 1 98.12 57 MET B N 1
ATOM 4706 C CA . MET B 1 57 ? 18.594 -5.574 -23.156 1 98.12 57 MET B CA 1
ATOM 4707 C C . MET B 1 57 ? 19.5 -6.793 -23.328 1 98.12 57 MET B C 1
ATOM 4709 O O . MET B 1 57 ? 19.688 -7.266 -24.453 1 98.12 57 MET B O 1
ATOM 4713 N N . VAL B 1 58 ? 20.125 -7.227 -22.266 1 98.69 58 VAL B N 1
ATOM 4714 C CA . VAL B 1 58 ? 20.672 -8.57 -22.109 1 98.69 58 VAL B CA 1
ATOM 4715 C C . VAL B 1 58 ? 19.766 -9.383 -21.172 1 98.69 58 VAL B C 1
ATOM 4717 O O . VAL B 1 58 ? 19.531 -9 -20.031 1 98.69 58 VAL B O 1
ATOM 4720 N N . VAL B 1 59 ? 19.234 -10.5 -21.703 1 98.81 59 VAL B N 1
ATOM 4721 C CA . VAL B 1 59 ? 18.25 -11.289 -20.953 1 98.81 59 VAL B CA 1
ATOM 4722 C C . VAL B 1 59 ? 18.797 -12.703 -20.734 1 98.81 59 VAL B C 1
ATOM 4724 O O . VAL B 1 59 ? 19.203 -13.367 -21.688 1 98.81 59 VAL B O 1
ATOM 4727 N N . MET B 1 60 ? 18.828 -13.141 -19.5 1 98.81 60 MET B N 1
ATOM 4728 C CA . MET B 1 60 ? 19.156 -14.523 -19.141 1 98.81 60 MET B CA 1
ATOM 4729 C C . MET B 1 60 ? 17.891 -15.297 -18.766 1 98.81 60 MET B C 1
ATOM 4731 O O . MET B 1 60 ? 17.172 -14.906 -17.844 1 98.81 60 MET B O 1
ATOM 4735 N N . THR B 1 61 ? 17.547 -16.359 -19.453 1 98.75 61 THR B N 1
ATOM 4736 C CA . THR B 1 61 ? 16.266 -17.016 -19.234 1 98.75 61 THR B CA 1
ATOM 4737 C C . THR B 1 61 ? 16.312 -18.453 -19.75 1 98.75 61 THR B C 1
ATOM 4739 O O . THR B 1 61 ? 17.047 -18.766 -20.688 1 98.75 61 THR B O 1
ATOM 4742 N N . PRO B 1 62 ? 15.555 -19.328 -19.125 1 98.25 62 PRO B N 1
ATOM 4743 C CA . PRO B 1 62 ? 15.398 -20.688 -19.672 1 98.25 62 PRO B CA 1
ATOM 4744 C C . PRO B 1 62 ? 14.461 -20.734 -20.875 1 98.25 62 PRO B C 1
ATOM 4746 O O . PRO B 1 62 ? 14.391 -21.75 -21.562 1 98.25 62 PRO B O 1
ATOM 4749 N N . ASP B 1 63 ? 13.766 -19.625 -21.125 1 97.44 63 ASP B N 1
ATOM 4750 C CA . ASP B 1 63 ? 12.781 -19.609 -22.188 1 97.44 63 ASP B CA 1
ATOM 4751 C C . ASP B 1 63 ? 13 -18.422 -23.125 1 97.44 63 ASP B C 1
ATOM 4753 O O . ASP B 1 63 ? 12.125 -17.562 -23.234 1 97.44 63 ASP B O 1
ATOM 4757 N N . PRO B 1 64 ? 14.094 -18.453 -23.812 1 97.75 64 PRO B N 1
ATOM 4758 C CA . PRO B 1 64 ? 14.25 -17.375 -24.797 1 97.75 64 PRO B CA 1
ATOM 4759 C C . PRO B 1 64 ? 13.148 -17.375 -25.859 1 97.75 64 PRO B C 1
ATOM 4761 O O . PRO B 1 64 ? 12.5 -18.406 -26.078 1 97.75 64 PRO B O 1
ATOM 4764 N N . PHE B 1 65 ? 12.867 -16.234 -26.391 1 96.31 65 PHE B N 1
ATOM 4765 C CA . PHE B 1 65 ? 11.844 -16.141 -27.422 1 96.31 65 PHE B CA 1
ATOM 4766 C C . PHE B 1 65 ? 12.43 -15.617 -28.734 1 96.31 65 PHE B C 1
ATOM 4768 O O . PHE B 1 65 ? 13.461 -14.938 -28.719 1 96.31 65 PHE B O 1
ATOM 4775 N N . GLU B 1 66 ? 11.797 -15.961 -29.828 1 95.69 66 GLU B N 1
ATOM 4776 C CA . GLU B 1 66 ? 12.242 -15.516 -31.141 1 95.69 66 GLU B CA 1
ATOM 4777 C C . GLU B 1 66 ? 11.852 -14.062 -31.391 1 95.69 66 GLU B C 1
ATOM 4779 O O . GLU B 1 66 ? 10.727 -13.656 -31.078 1 95.69 66 GLU B O 1
ATOM 4784 N N . THR B 1 67 ? 12.797 -13.352 -31.766 1 96 67 THR B N 1
ATOM 4785 C CA . THR B 1 67 ? 12.555 -11.953 -32.094 1 96 67 THR B CA 1
ATOM 4786 C C . THR B 1 67 ? 13.617 -11.438 -33.062 1 96 67 THR B C 1
ATOM 4788 O O . THR B 1 67 ? 14.758 -11.914 -33.031 1 96 67 THR B O 1
ATOM 4791 N N . ASP B 1 68 ? 13.227 -10.477 -33.938 1 94.94 68 ASP B N 1
ATOM 4792 C CA . ASP B 1 68 ? 14.164 -9.836 -34.844 1 94.94 68 ASP B CA 1
ATOM 4793 C C . ASP B 1 68 ? 14.633 -8.484 -34.312 1 94.94 68 ASP B C 1
ATOM 4795 O O . ASP B 1 68 ? 15.32 -7.742 -35 1 94.94 68 ASP B O 1
ATOM 4799 N N . ASN B 1 69 ? 14.219 -8.219 -33.094 1 96.19 69 ASN B N 1
ATOM 4800 C CA . ASN B 1 69 ? 14.641 -6.961 -32.5 1 96.19 69 ASN B CA 1
ATOM 4801 C C . ASN B 1 69 ? 16.141 -6.949 -32.219 1 96.19 69 ASN B C 1
ATOM 4803 O O . ASN B 1 69 ? 16.641 -7.789 -31.469 1 96.19 69 ASN B O 1
ATOM 4807 N N . PRO B 1 70 ? 16.953 -6.031 -32.781 1 95.88 70 PRO B N 1
ATOM 4808 C CA . PRO B 1 70 ? 18.406 -6.039 -32.625 1 95.88 70 PRO B CA 1
ATOM 4809 C C . PRO B 1 70 ? 18.859 -5.598 -31.25 1 95.88 70 PRO B C 1
ATOM 4811 O O . PRO B 1 70 ? 20.031 -5.746 -30.891 1 95.88 70 PRO B O 1
ATOM 4814 N N . ASN B 1 71 ? 17.906 -5.062 -30.422 1 97.19 71 ASN B N 1
ATOM 4815 C CA . ASN B 1 71 ? 18.266 -4.484 -29.141 1 97.19 71 ASN B CA 1
ATOM 4816 C C . ASN B 1 71 ? 18.312 -5.543 -28.047 1 97.19 71 ASN B C 1
ATOM 4818 O O . ASN B 1 71 ? 18.453 -5.215 -26.859 1 97.19 71 ASN B O 1
ATOM 4822 N N . ILE B 1 72 ? 18.234 -6.832 -28.391 1 98.06 72 ILE B N 1
ATOM 4823 C CA . ILE B 1 72 ? 18.172 -7.828 -27.328 1 98.06 72 ILE B CA 1
ATOM 4824 C C . ILE B 1 72 ? 19.234 -8.906 -27.578 1 98.06 72 ILE B C 1
ATOM 4826 O O . ILE B 1 72 ? 19.453 -9.32 -28.719 1 98.06 72 ILE B O 1
ATOM 4830 N N . THR B 1 73 ? 19.984 -9.219 -26.578 1 98.12 73 THR B N 1
ATOM 4831 C CA . THR B 1 73 ? 20.828 -10.398 -26.5 1 98.12 73 THR B CA 1
ATOM 4832 C C . THR B 1 73 ? 20.281 -11.375 -25.453 1 98.12 73 THR B C 1
ATOM 4834 O O . THR B 1 73 ? 20.094 -11.008 -24.297 1 98.12 73 THR B O 1
ATOM 4837 N N . GLN B 1 74 ? 20.031 -12.578 -25.859 1 98.44 74 GLN B N 1
ATOM 4838 C CA . GLN B 1 74 ? 19.469 -13.562 -24.938 1 98.44 74 GLN B CA 1
ATOM 4839 C C . GLN B 1 74 ? 20.484 -14.656 -24.609 1 98.44 74 GLN B C 1
ATOM 4841 O O . GLN B 1 74 ? 21.062 -15.25 -25.531 1 98.44 74 GLN B O 1
ATOM 4846 N N . ILE B 1 75 ? 20.75 -14.852 -23.344 1 98.62 75 ILE B N 1
ATOM 4847 C CA . ILE B 1 75 ? 21.531 -15.984 -22.859 1 98.62 75 ILE B CA 1
ATOM 4848 C C . ILE B 1 75 ? 20.594 -17.156 -22.531 1 98.62 75 ILE B C 1
ATOM 4850 O O . ILE B 1 75 ? 19.75 -17.062 -21.641 1 98.62 75 ILE B O 1
ATOM 4854 N N . ASN B 1 76 ? 20.766 -18.266 -23.203 1 98.44 76 ASN B N 1
ATOM 4855 C CA . ASN B 1 76 ? 19.812 -19.375 -23.219 1 98.44 76 ASN B CA 1
ATOM 4856 C C . ASN B 1 76 ? 20.141 -20.406 -22.141 1 98.44 76 ASN B C 1
ATOM 4858 O O . ASN B 1 76 ? 21.141 -21.109 -22.219 1 98.44 76 ASN B O 1
ATOM 4862 N N . TRP B 1 77 ? 19.234 -20.547 -21.141 1 98.5 77 TRP B N 1
ATOM 4863 C CA . TRP B 1 77 ? 19.359 -21.5 -20.047 1 98.5 77 TRP B CA 1
ATOM 4864 C C . TRP B 1 77 ? 18.344 -22.641 -20.188 1 98.5 77 TRP B C 1
ATOM 4866 O O . TRP B 1 77 ? 17.859 -23.172 -19.188 1 98.5 77 TRP B O 1
ATOM 4876 N N . ASN B 1 78 ? 18 -23 -21.359 1 97.25 78 ASN B N 1
ATOM 4877 C CA . ASN B 1 78 ? 16.953 -23.984 -21.609 1 97.25 78 ASN B CA 1
ATOM 4878 C C . ASN B 1 78 ? 17.266 -25.312 -20.922 1 97.25 78 ASN B C 1
ATOM 4880 O O . ASN B 1 78 ? 16.344 -26.062 -20.578 1 97.25 78 ASN B O 1
ATOM 4884 N N . TYR B 1 79 ? 18.562 -25.641 -20.656 1 97.19 79 TYR B N 1
ATOM 4885 C CA . TYR B 1 79 ? 18.969 -26.875 -19.984 1 97.19 79 TYR B CA 1
ATOM 4886 C C . TYR B 1 79 ? 18.422 -26.938 -18.562 1 97.19 79 TYR B C 1
ATOM 4888 O O . TYR B 1 79 ? 18.359 -28 -17.969 1 97.19 79 TYR B O 1
ATOM 4896 N N . ALA B 1 80 ? 18.062 -25.797 -17.984 1 97.12 80 ALA B N 1
ATOM 4897 C CA . ALA B 1 80 ? 17.531 -25.75 -16.625 1 97.12 80 ALA B CA 1
ATOM 4898 C C . ALA B 1 80 ? 16.219 -26.531 -16.516 1 97.12 80 ALA B C 1
ATOM 4900 O O . ALA B 1 80 ? 15.93 -27.125 -15.477 1 97.12 80 ALA B O 1
ATOM 4901 N N . HIS B 1 81 ? 15.414 -26.594 -17.578 1 94.44 81 HIS B N 1
ATOM 4902 C CA . HIS B 1 81 ? 14.195 -27.391 -17.594 1 94.44 81 HIS B CA 1
ATOM 4903 C C . HIS B 1 81 ? 14.5 -28.875 -17.375 1 94.44 81 HIS B C 1
ATOM 4905 O O . HIS B 1 81 ? 13.773 -29.562 -16.656 1 94.44 81 HIS B O 1
ATOM 4911 N N . LYS B 1 82 ? 15.477 -29.312 -18.047 1 94.38 82 LYS B N 1
ATOM 4912 C CA . LYS B 1 82 ? 15.883 -30.703 -17.891 1 94.38 82 LYS B CA 1
ATOM 4913 C C . LYS B 1 82 ? 16.328 -31.016 -16.469 1 94.38 82 LYS B C 1
ATOM 4915 O O . LYS B 1 82 ? 15.984 -32.062 -15.914 1 94.38 82 LYS B O 1
ATOM 4920 N N . ILE B 1 83 ? 17.062 -30.094 -15.859 1 95.44 83 ILE B N 1
ATOM 4921 C CA . ILE B 1 83 ? 17.5 -30.25 -14.484 1 95.44 83 ILE B CA 1
ATOM 4922 C C . ILE B 1 83 ? 16.297 -30.375 -13.562 1 95.44 83 ILE B C 1
ATOM 4924 O O . ILE B 1 83 ? 16.25 -31.25 -12.688 1 95.44 83 ILE B O 1
ATOM 4928 N N . MET B 1 84 ? 15.359 -29.562 -13.789 1 91.88 84 MET B N 1
ATOM 4929 C CA . MET B 1 84 ? 14.133 -29.594 -12.992 1 91.88 84 MET B CA 1
ATOM 4930 C C . MET B 1 84 ? 13.383 -30.906 -13.195 1 91.88 84 MET B C 1
ATOM 4932 O O . MET B 1 84 ? 13 -31.562 -12.227 1 91.88 84 MET B O 1
ATOM 4936 N N . GLU B 1 85 ? 13.188 -31.312 -14.414 1 87.56 85 GLU B N 1
ATOM 4937 C CA . GLU B 1 85 ? 12.422 -32.5 -14.766 1 87.56 85 GLU B CA 1
ATOM 4938 C C . GLU B 1 85 ? 13.047 -33.75 -14.172 1 87.56 85 GLU B C 1
ATOM 4940 O O . GLU B 1 85 ? 12.344 -34.656 -13.734 1 87.56 85 GLU B O 1
ATOM 4945 N N . GLU B 1 86 ? 14.312 -33.812 -14.125 1 90.12 86 GLU B N 1
ATOM 4946 C CA . GLU B 1 86 ? 15.031 -35 -13.703 1 90.12 86 GLU B CA 1
ATOM 4947 C C . GLU B 1 86 ? 15.117 -35.094 -12.18 1 90.12 86 GLU B C 1
ATOM 4949 O O . GLU B 1 86 ? 15.305 -36.188 -11.625 1 90.12 86 GLU B O 1
ATOM 4954 N N . ASN B 1 87 ? 14.883 -33.938 -11.531 1 88.06 87 ASN B N 1
ATOM 4955 C CA . ASN B 1 87 ? 15.258 -33.969 -10.117 1 88.06 87 ASN B CA 1
ATOM 4956 C C . ASN B 1 87 ? 14.07 -33.594 -9.219 1 88.06 87 ASN B C 1
ATOM 4958 O O . ASN B 1 87 ? 14.133 -33.781 -8.008 1 88.06 87 ASN B O 1
ATOM 4962 N N . PHE B 1 88 ? 13.023 -33.188 -9.789 1 82.81 88 PHE B N 1
ATOM 4963 C CA . PHE B 1 88 ? 11.945 -32.719 -8.93 1 82.81 88 PHE B CA 1
ATOM 4964 C C . PHE B 1 88 ? 10.594 -32.906 -9.602 1 82.81 88 PHE B C 1
ATOM 4966 O O . PHE B 1 88 ? 10.352 -32.375 -10.688 1 82.81 88 PHE B O 1
ATOM 4973 N N . ASP B 1 89 ? 9.711 -33.562 -9 1 78.88 89 ASP B N 1
ATOM 4974 C CA . ASP B 1 89 ? 8.344 -33.781 -9.453 1 78.88 89 ASP B CA 1
ATOM 4975 C C . ASP B 1 89 ? 7.344 -33.562 -8.32 1 78.88 89 ASP B C 1
ATOM 4977 O O . ASP B 1 89 ? 7.059 -34.5 -7.551 1 78.88 89 ASP B O 1
ATOM 4981 N N . VAL B 1 90 ? 6.738 -32.438 -8.352 1 75.88 90 VAL B N 1
ATOM 4982 C CA . VAL B 1 90 ? 5.906 -32.031 -7.227 1 75.88 90 VAL B CA 1
ATOM 4983 C C . VAL B 1 90 ? 4.617 -32.844 -7.215 1 75.88 90 VAL B C 1
ATOM 4985 O O . VAL B 1 90 ? 4.102 -33.188 -6.148 1 75.88 90 VAL B O 1
ATOM 4988 N N . ALA B 1 91 ? 4.07 -33.094 -8.367 1 73.12 91 ALA B N 1
ATOM 4989 C CA . ALA B 1 91 ? 2.828 -33.875 -8.438 1 73.12 91 ALA B CA 1
ATOM 4990 C C . ALA B 1 91 ? 3.004 -35.25 -7.836 1 73.12 91 ALA B C 1
ATOM 4992 O O . ALA B 1 91 ? 2.139 -35.719 -7.094 1 73.12 91 ALA B O 1
ATOM 4993 N N . LYS B 1 92 ? 4.086 -35.812 -8.148 1 75.5 92 LYS B N 1
ATOM 4994 C CA . LYS B 1 92 ? 4.387 -37.125 -7.602 1 75.5 92 LYS B CA 1
ATOM 4995 C C . LYS B 1 92 ? 4.555 -37.062 -6.086 1 75.5 92 LYS B C 1
ATOM 4997 O O . LYS B 1 92 ? 4.02 -37.906 -5.359 1 75.5 92 LYS B O 1
ATOM 5002 N N . LEU B 1 93 ? 5.184 -36.094 -5.637 1 77.38 93 LEU B N 1
ATOM 5003 C CA . LEU B 1 93 ? 5.453 -35.938 -4.211 1 77.38 93 LEU B CA 1
ATOM 5004 C C . LEU B 1 93 ? 4.16 -35.719 -3.434 1 77.38 93 LEU B C 1
ATOM 5006 O O . LEU B 1 93 ? 3.969 -36.281 -2.357 1 77.38 93 LEU B O 1
ATOM 5010 N N . ARG B 1 94 ? 3.297 -34.938 -4.004 1 73.62 94 ARG B N 1
ATOM 5011 C CA . ARG B 1 94 ? 2.035 -34.625 -3.334 1 73.62 94 ARG B CA 1
ATOM 5012 C C . ARG B 1 94 ? 1.127 -35.844 -3.299 1 73.62 94 ARG B C 1
ATOM 5014 O O . ARG B 1 94 ? 0.441 -36.094 -2.303 1 73.62 94 ARG B O 1
ATOM 5021 N N . GLN B 1 95 ? 1.126 -36.594 -4.379 1 71.81 95 GLN B N 1
ATOM 5022 C CA . GLN B 1 95 ? 0.296 -37.781 -4.441 1 71.81 95 GLN B CA 1
ATOM 5023 C C . GLN B 1 95 ? 0.82 -38.875 -3.5 1 71.81 95 GLN B C 1
ATOM 5025 O O . GLN B 1 95 ? 0.079 -39.781 -3.115 1 71.81 95 GLN B O 1
ATOM 5030 N N . GLN B 1 96 ? 2.121 -38.688 -3.123 1 72.75 96 GLN B N 1
ATOM 5031 C CA . GLN B 1 96 ? 2.721 -39.594 -2.156 1 72.75 96 GLN B CA 1
ATOM 5032 C C . GLN B 1 96 ? 2.584 -39.062 -0.734 1 72.75 96 GLN B C 1
ATOM 5034 O O . GLN B 1 96 ? 3.18 -39.625 0.2 1 72.75 96 GLN B O 1
ATOM 5039 N N . ASN B 1 97 ? 1.892 -38.031 -0.567 1 70.19 97 ASN B N 1
ATOM 5040 C CA . ASN B 1 97 ? 1.556 -37.406 0.71 1 70.19 97 ASN B CA 1
ATOM 5041 C C . ASN B 1 97 ? 2.797 -36.875 1.416 1 70.19 97 ASN B C 1
ATOM 5043 O O . ASN B 1 97 ? 2.932 -37 2.633 1 70.19 97 ASN B O 1
ATOM 5047 N N . CYS B 1 98 ? 3.658 -36.406 0.634 1 73.75 98 CYS B N 1
ATOM 5048 C CA . CYS B 1 98 ? 4.809 -35.75 1.237 1 73.75 98 CYS B CA 1
ATOM 5049 C C . CYS B 1 98 ? 4.398 -34.438 1.893 1 73.75 98 CYS B C 1
ATOM 5051 O O . CYS B 1 98 ? 3.516 -33.719 1.391 1 73.75 98 CYS B O 1
ATOM 5053 N N . ASN B 1 99 ? 5.023 -34.125 3.002 1 73.88 99 ASN B N 1
ATOM 5054 C CA . ASN B 1 99 ? 4.664 -32.906 3.699 1 73.88 99 ASN B CA 1
ATOM 5055 C C . ASN B 1 99 ? 5.262 -31.672 3.016 1 73.88 99 ASN B C 1
ATOM 5057 O O . ASN B 1 99 ? 6.105 -31.797 2.125 1 73.88 99 ASN B O 1
ATOM 5061 N N . SER B 1 100 ? 4.805 -30.547 3.34 1 74.81 100 SER B N 1
ATOM 5062 C CA . SER B 1 100 ? 5.168 -29.281 2.699 1 74.81 100 SER B CA 1
ATOM 5063 C C . SER B 1 100 ? 6.648 -28.969 2.902 1 74.81 100 SER B C 1
ATOM 5065 O O . SER B 1 100 ? 7.281 -28.359 2.037 1 74.81 100 SER B O 1
ATOM 5067 N N . LEU B 1 101 ? 7.18 -29.438 3.977 1 77.38 101 LEU B N 1
ATOM 5068 C CA . LEU B 1 101 ? 8.586 -29.188 4.258 1 77.38 101 LEU B CA 1
ATOM 5069 C C . LEU B 1 101 ? 9.484 -29.984 3.305 1 77.38 101 LEU B C 1
ATOM 5071 O O . LEU B 1 101 ? 10.508 -29.469 2.85 1 77.38 101 LEU B O 1
ATOM 5075 N N . ASP B 1 102 ? 9.023 -31.172 3.039 1 79.31 102 ASP B N 1
ATOM 5076 C CA . ASP B 1 102 ? 9.773 -32 2.098 1 79.31 102 ASP B CA 1
ATOM 5077 C C . ASP B 1 102 ? 9.719 -31.406 0.688 1 79.31 102 ASP B C 1
ATOM 5079 O O . ASP B 1 102 ? 10.719 -31.422 -0.033 1 79.31 102 ASP B O 1
ATOM 5083 N N . ILE B 1 103 ? 8.656 -30.969 0.359 1 81.25 103 ILE B N 1
ATOM 5084 C CA . ILE B 1 103 ? 8.484 -30.375 -0.957 1 81.25 103 ILE B CA 1
ATOM 5085 C C . ILE B 1 103 ? 9.336 -29.109 -1.062 1 81.25 103 ILE B C 1
ATOM 5087 O O . ILE B 1 103 ? 10.031 -28.906 -2.061 1 81.25 103 ILE B O 1
ATOM 5091 N N . ALA B 1 104 ? 9.328 -28.344 -0.025 1 83.56 104 ALA B N 1
ATOM 5092 C CA . ALA B 1 104 ? 10.125 -27.109 -0.012 1 83.56 104 ALA B CA 1
ATOM 5093 C C . ALA B 1 104 ? 11.617 -27.438 -0.093 1 83.56 104 ALA B C 1
ATOM 5095 O O . ALA B 1 104 ? 12.359 -26.766 -0.822 1 83.56 104 ALA B O 1
ATOM 5096 N N . THR B 1 105 ? 12.008 -28.453 0.627 1 85.81 105 THR B N 1
ATOM 5097 C CA . THR B 1 105 ? 13.406 -28.859 0.628 1 85.81 105 THR B CA 1
ATOM 5098 C C . THR B 1 105 ? 13.828 -29.375 -0.745 1 85.81 105 THR B C 1
ATOM 5100 O O . THR B 1 105 ? 14.93 -29.094 -1.213 1 85.81 105 THR B O 1
ATOM 5103 N N . GLY B 1 106 ? 12.914 -30.172 -1.335 1 86.38 106 GLY B N 1
ATOM 5104 C CA . GLY B 1 106 ? 13.18 -30.656 -2.682 1 86.38 106 GLY B CA 1
ATOM 5105 C C . GLY B 1 106 ? 13.312 -29.547 -3.699 1 86.38 106 GLY B C 1
ATOM 5106 O O . GLY B 1 106 ? 14.203 -29.578 -4.555 1 86.38 106 GLY B O 1
ATOM 5107 N N . LEU B 1 107 ? 12.469 -28.594 -3.572 1 88.06 107 LEU B N 1
ATOM 5108 C CA . LEU B 1 107 ? 12.508 -27.438 -4.477 1 88.06 107 LEU B CA 1
ATOM 5109 C C . LEU B 1 107 ? 13.797 -26.656 -4.301 1 88.06 107 LEU B C 1
ATOM 5111 O O . LEU B 1 107 ? 14.398 -26.219 -5.285 1 88.06 107 LEU B O 1
ATOM 5115 N N . LEU B 1 108 ? 14.219 -26.453 -3.082 1 91.06 108 LEU B N 1
ATOM 5116 C CA . LEU B 1 108 ? 15.438 -25.703 -2.803 1 91.06 108 LEU B CA 1
ATOM 5117 C C . LEU B 1 108 ? 16.656 -26.438 -3.338 1 91.06 108 LEU B C 1
ATOM 5119 O O . LEU B 1 108 ? 17.578 -25.812 -3.863 1 91.06 108 LEU B O 1
ATOM 5123 N N . LYS B 1 109 ? 16.609 -27.75 -3.225 1 92.56 109 LYS B N 1
ATOM 5124 C CA . LYS B 1 109 ? 17.719 -28.547 -3.719 1 92.56 109 LYS B CA 1
ATOM 5125 C C . LYS B 1 109 ? 17.859 -28.438 -5.234 1 92.56 109 LYS B C 1
ATOM 5127 O O . LYS B 1 109 ? 18.969 -28.25 -5.75 1 92.56 109 LYS B O 1
ATOM 5132 N N . VAL B 1 110 ? 16.781 -28.578 -5.906 1 94.38 110 VAL B N 1
ATOM 5133 C CA . VAL B 1 110 ? 16.812 -28.516 -7.359 1 94.38 110 VAL B CA 1
ATOM 5134 C C . VAL B 1 110 ? 17.172 -27.094 -7.793 1 94.38 110 VAL B C 1
ATOM 5136 O O . VAL B 1 110 ? 17.859 -26.891 -8.797 1 94.38 110 VAL B O 1
ATOM 5139 N N . SER B 1 111 ? 16.734 -26.078 -7.066 1 95.75 111 SER B N 1
ATOM 5140 C CA . SER B 1 111 ? 17.078 -24.688 -7.359 1 95.75 111 SER B CA 1
ATOM 5141 C C . SER B 1 111 ? 18.578 -24.469 -7.293 1 95.75 111 SER B C 1
ATOM 5143 O O . SER B 1 111 ? 19.156 -23.797 -8.156 1 95.75 111 SER B O 1
ATOM 5145 N N . GLU B 1 112 ? 19.141 -25.016 -6.273 1 96.12 112 GLU B N 1
ATOM 5146 C CA . GLU B 1 112 ? 20.594 -24.906 -6.156 1 96.12 112 GLU B CA 1
ATOM 5147 C C . GLU B 1 112 ? 21.281 -25.469 -7.391 1 96.12 112 GLU B C 1
ATOM 5149 O O . GLU B 1 112 ? 22.266 -24.891 -7.875 1 96.12 112 GLU B O 1
ATOM 5154 N N . GLN B 1 113 ? 20.766 -26.578 -7.914 1 96.69 113 GLN B N 1
ATOM 5155 C CA . GLN B 1 113 ? 21.375 -27.25 -9.055 1 96.69 113 GLN B CA 1
ATOM 5156 C C . GLN B 1 113 ? 21.312 -26.391 -10.312 1 96.69 113 GLN B C 1
ATOM 5158 O O . GLN B 1 113 ? 22.312 -26.203 -11 1 96.69 113 GLN B O 1
ATOM 5163 N N . PHE B 1 114 ? 20.156 -25.844 -10.578 1 97.25 114 PHE B N 1
ATOM 5164 C CA . PHE B 1 114 ? 20.094 -25.094 -11.828 1 97.25 114 PHE B CA 1
ATOM 5165 C C . PHE B 1 114 ? 20.75 -23.719 -11.664 1 97.25 114 PHE B C 1
ATOM 5167 O O . PHE B 1 114 ? 21.266 -23.156 -12.633 1 97.25 114 PHE B O 1
ATOM 5174 N N . ILE B 1 115 ? 20.797 -23.156 -10.453 1 98.12 115 ILE B N 1
ATOM 5175 C CA . ILE B 1 115 ? 21.5 -21.891 -10.219 1 98.12 115 ILE B CA 1
ATOM 5176 C C . ILE B 1 115 ? 22.984 -22.078 -10.492 1 98.12 115 ILE B C 1
ATOM 5178 O O . ILE B 1 115 ? 23.609 -21.25 -11.164 1 98.12 115 ILE B O 1
ATOM 5182 N N . LYS B 1 116 ? 23.547 -23.188 -9.977 1 97.75 116 LYS B N 1
ATOM 5183 C CA . LYS B 1 116 ? 24.953 -23.484 -10.203 1 97.75 116 LYS B CA 1
ATOM 5184 C C . LYS B 1 116 ? 25.25 -23.625 -11.695 1 97.75 116 LYS B C 1
ATOM 5186 O O . LYS B 1 116 ? 26.25 -23.109 -12.195 1 97.75 116 LYS B O 1
ATOM 5191 N N . ALA B 1 117 ? 24.359 -24.312 -12.359 1 98.19 117 ALA B N 1
ATOM 5192 C CA . ALA B 1 117 ? 24.531 -24.531 -13.789 1 98.19 117 ALA B CA 1
ATOM 5193 C C . ALA B 1 117 ? 24.422 -23.219 -14.562 1 98.19 117 ALA B C 1
ATOM 5195 O O . ALA B 1 117 ? 25.172 -22.984 -15.508 1 98.19 117 ALA B O 1
ATOM 5196 N N . GLU B 1 118 ? 23.5 -22.391 -14.18 1 98.69 118 GLU B N 1
ATOM 5197 C CA . GLU B 1 118 ? 23.234 -21.141 -14.859 1 98.69 118 GLU B CA 1
ATOM 5198 C C . GLU B 1 118 ? 24.375 -20.141 -14.664 1 98.69 118 GLU B C 1
ATOM 5200 O O . GLU B 1 118 ? 24.797 -19.484 -15.609 1 98.69 118 GLU B O 1
ATOM 5205 N N . ILE B 1 119 ? 24.875 -20.047 -13.43 1 98.38 119 ILE B N 1
ATOM 5206 C CA . ILE B 1 119 ? 25.969 -19.125 -13.141 1 98.38 119 ILE B CA 1
ATOM 5207 C C . ILE B 1 119 ? 27.234 -19.578 -13.859 1 98.38 119 ILE B C 1
ATOM 5209 O O . ILE B 1 119 ? 28.047 -18.75 -14.281 1 98.38 119 ILE B O 1
ATOM 5213 N N . ALA B 1 120 ? 27.375 -20.859 -14.086 1 97.81 120 ALA B N 1
ATOM 5214 C CA . ALA B 1 120 ? 28.562 -21.422 -14.719 1 97.81 120 ALA B CA 1
ATOM 5215 C C . ALA B 1 120 ? 28.516 -21.266 -16.234 1 97.81 120 ALA B C 1
ATOM 5217 O O . ALA B 1 120 ? 29.5 -21.516 -16.922 1 97.81 120 ALA B O 1
ATOM 5218 N N . HIS B 1 121 ? 27.359 -20.891 -16.766 1 98.19 121 HIS B N 1
ATOM 5219 C CA . HIS B 1 121 ? 27.234 -20.688 -18.219 1 98.19 121 HIS B CA 1
ATOM 5220 C C . HIS B 1 121 ? 28.359 -19.797 -18.75 1 98.19 121 HIS B C 1
ATOM 5222 O O . HIS B 1 121 ? 28.672 -18.781 -18.156 1 98.19 121 HIS B O 1
ATOM 5228 N N . PRO B 1 122 ? 28.953 -20.109 -19.891 1 98 122 PRO B N 1
ATOM 5229 C CA . PRO B 1 122 ? 30.125 -19.391 -20.391 1 98 122 PRO B CA 1
ATOM 5230 C C . PRO B 1 122 ? 29.844 -17.906 -20.625 1 98 122 PRO B C 1
ATOM 5232 O O . PRO B 1 122 ? 30.688 -17.062 -20.312 1 98 122 PRO B O 1
ATOM 5235 N N . GLU B 1 123 ? 28.703 -17.594 -21.172 1 98 123 GLU B N 1
ATOM 5236 C CA . GLU B 1 123 ? 28.391 -16.203 -21.453 1 98 123 GLU B CA 1
ATOM 5237 C C . GLU B 1 123 ? 28.156 -15.414 -20.172 1 98 123 GLU B C 1
ATOM 5239 O O . GLU B 1 123 ? 28.438 -14.219 -20.109 1 98 123 GLU B O 1
ATOM 5244 N N . VAL B 1 124 ? 27.625 -16.078 -19.172 1 98.56 124 VAL B N 1
ATOM 5245 C CA . VAL B 1 124 ? 27.453 -15.438 -17.875 1 98.56 124 VAL B CA 1
ATOM 5246 C C . VAL B 1 124 ? 28.812 -15.164 -17.25 1 98.56 124 VAL B C 1
ATOM 5248 O O . VAL B 1 124 ? 29.078 -14.062 -16.75 1 98.56 124 VAL B O 1
ATOM 5251 N N . GLN B 1 125 ? 29.688 -16.188 -17.312 1 98.25 125 GLN B N 1
ATOM 5252 C CA . GLN B 1 125 ? 31.047 -16.047 -16.781 1 98.25 125 GLN B CA 1
ATOM 5253 C C . GLN B 1 125 ? 31.797 -14.945 -17.516 1 98.25 125 GLN B C 1
ATOM 5255 O O . GLN B 1 125 ? 32.562 -14.203 -16.906 1 98.25 125 GLN B O 1
ATOM 5260 N N . ALA B 1 126 ? 31.594 -14.82 -18.797 1 97.69 126 ALA B N 1
ATOM 5261 C CA . ALA B 1 126 ? 32.219 -13.758 -19.562 1 97.69 126 ALA B CA 1
ATOM 5262 C C . ALA B 1 126 ? 31.766 -12.383 -19.109 1 97.69 126 ALA B C 1
ATOM 5264 O O . ALA B 1 126 ? 32.562 -11.438 -19.047 1 97.69 126 ALA B O 1
ATOM 5265 N N . LEU B 1 127 ? 30.469 -12.266 -18.844 1 97.38 127 LEU B N 1
ATOM 5266 C CA . LEU B 1 127 ? 29.922 -11.008 -18.359 1 97.38 127 LEU B CA 1
ATOM 5267 C C . LEU B 1 127 ? 30.531 -10.625 -17.016 1 97.38 127 LEU B C 1
ATOM 5269 O O . LEU B 1 127 ? 30.812 -9.453 -16.766 1 97.38 127 LEU B O 1
ATOM 5273 N N . ILE B 1 128 ? 30.75 -11.609 -16.125 1 97.81 128 ILE B N 1
ATOM 5274 C CA . ILE B 1 128 ? 31.328 -11.391 -14.805 1 97.81 128 ILE B CA 1
ATOM 5275 C C . ILE B 1 128 ? 32.781 -10.969 -14.953 1 97.81 128 ILE B C 1
ATOM 5277 O O . ILE B 1 128 ? 33.219 -9.984 -14.352 1 97.81 128 ILE B O 1
ATOM 5281 N N . ARG B 1 129 ? 33.5 -11.609 -15.789 1 96.44 129 ARG B N 1
ATOM 5282 C CA . ARG B 1 129 ? 34.938 -11.367 -15.969 1 96.44 129 ARG B CA 1
ATOM 5283 C C . ARG B 1 129 ? 35.188 -10.008 -16.625 1 96.44 129 ARG B C 1
ATOM 5285 O O . ARG B 1 129 ? 36.125 -9.32 -16.297 1 96.44 129 ARG B O 1
ATOM 5292 N N . ASN B 1 130 ? 34.25 -9.648 -17.516 1 96 130 ASN B N 1
ATOM 5293 C CA . ASN B 1 130 ? 34.438 -8.414 -18.281 1 96 130 ASN B CA 1
ATOM 5294 C C . ASN B 1 130 ? 33.5 -7.312 -17.797 1 96 130 ASN B C 1
ATOM 5296 O O . ASN B 1 130 ? 33 -6.512 -18.594 1 96 130 ASN B O 1
ATOM 5300 N N . ALA B 1 131 ? 33.156 -7.328 -16.578 1 95.56 131 ALA B N 1
ATOM 5301 C CA . ALA B 1 131 ? 32.156 -6.41 -16.016 1 95.56 131 ALA B CA 1
ATOM 5302 C C . ALA B 1 131 ? 32.562 -4.957 -16.234 1 95.56 131 ALA B C 1
ATOM 5304 O O . ALA B 1 131 ? 31.719 -4.09 -16.422 1 95.56 131 ALA B O 1
ATOM 5305 N N . ASN B 1 132 ? 33.812 -4.676 -16.297 1 94.31 132 ASN B N 1
ATOM 5306 C CA . ASN B 1 132 ? 34.312 -3.312 -16.453 1 94.31 132 ASN B CA 1
ATOM 5307 C C . ASN B 1 132 ? 34.094 -2.801 -17.875 1 94.31 132 ASN B C 1
ATOM 5309 O O . ASN B 1 132 ? 34.188 -1.598 -18.125 1 94.31 132 ASN B O 1
ATOM 5313 N N . GLU B 1 133 ? 33.844 -3.678 -18.75 1 93.75 133 GLU B N 1
ATOM 5314 C CA . GLU B 1 133 ? 33.625 -3.312 -20.156 1 93.75 133 GLU B CA 1
ATOM 5315 C C . GLU B 1 133 ? 32.156 -3.16 -20.484 1 93.75 133 GLU B C 1
ATOM 5317 O O . GLU B 1 133 ? 31.797 -2.783 -21.594 1 93.75 133 GLU B O 1
ATOM 5322 N N . GLU B 1 134 ? 31.406 -3.465 -19.547 1 93 134 GLU B N 1
ATOM 5323 C CA . GLU B 1 134 ? 29.953 -3.438 -19.75 1 93 134 GLU B CA 1
ATOM 5324 C C . GLU B 1 134 ? 29.297 -2.406 -18.844 1 93 134 GLU B C 1
ATOM 5326 O O . GLU B 1 134 ? 29.812 -2.098 -17.766 1 93 134 GLU B O 1
ATOM 5331 N N . HIS B 1 135 ? 28.25 -1.865 -19.375 1 95.06 135 HIS B N 1
ATOM 5332 C CA . HIS B 1 135 ? 27.469 -0.913 -18.594 1 95.06 135 HIS B CA 1
ATOM 5333 C C . HIS B 1 135 ? 25.984 -1.213 -18.672 1 95.06 135 HIS B C 1
ATOM 5335 O O . HIS B 1 135 ? 25.469 -1.557 -19.75 1 95.06 135 HIS B O 1
ATOM 5341 N N . PHE B 1 136 ? 25.344 -1.139 -17.547 1 98.38 136 PHE B N 1
ATOM 5342 C CA . PHE B 1 136 ? 23.891 -1.25 -17.453 1 98.38 136 PHE B CA 1
ATOM 5343 C C . PHE B 1 136 ? 23.297 -0.105 -16.641 1 98.38 136 PHE B C 1
ATOM 5345 O O . PHE B 1 136 ? 24.016 0.522 -15.852 1 98.38 136 PHE B O 1
ATOM 5352 N N . ASP B 1 137 ? 22.016 0.168 -16.875 1 98.56 137 ASP B N 1
ATOM 5353 C CA . ASP B 1 137 ? 21.344 1.232 -16.141 1 98.56 137 ASP B CA 1
ATOM 5354 C C . ASP B 1 137 ? 20.5 0.663 -15.008 1 98.56 137 ASP B C 1
ATOM 5356 O O . ASP B 1 137 ? 20.172 1.37 -14.055 1 98.56 137 ASP B O 1
ATOM 5360 N N . VAL B 1 138 ? 20.141 -0.597 -15.117 1 98.75 138 VAL B N 1
ATOM 5361 C CA . VAL B 1 138 ? 19.281 -1.224 -14.109 1 98.75 138 VAL B CA 1
ATOM 5362 C C . VAL B 1 138 ? 19.344 -2.742 -14.266 1 98.75 138 VAL B C 1
ATOM 5364 O O . VAL B 1 138 ? 19.625 -3.254 -15.352 1 98.75 138 VAL B O 1
ATOM 5367 N N . LEU B 1 139 ? 19.188 -3.439 -13.18 1 98.88 139 LEU B N 1
ATOM 5368 C CA . LEU B 1 139 ? 19 -4.887 -13.148 1 98.88 139 LEU B CA 1
ATOM 5369 C C . LEU B 1 139 ? 17.562 -5.238 -12.82 1 98.88 139 LEU B C 1
ATOM 5371 O O . LEU B 1 139 ? 17 -4.738 -11.844 1 98.88 139 LEU B O 1
ATOM 5375 N N . ILE B 1 140 ? 16.906 -6.02 -13.672 1 98.94 140 ILE B N 1
ATOM 5376 C CA . ILE B 1 140 ? 15.602 -6.617 -13.383 1 98.94 140 ILE B CA 1
ATOM 5377 C C . ILE B 1 140 ? 15.766 -8.109 -13.102 1 98.94 140 ILE B C 1
ATOM 5379 O O . ILE B 1 140 ? 16.312 -8.844 -13.922 1 98.94 140 ILE B O 1
ATOM 5383 N N . VAL B 1 141 ? 15.289 -8.562 -11.969 1 98.69 141 VAL B N 1
ATOM 5384 C CA . VAL B 1 141 ? 15.539 -9.953 -11.594 1 98.69 141 VAL B CA 1
ATOM 5385 C C . VAL B 1 141 ? 14.242 -10.594 -11.109 1 98.69 141 VAL B C 1
ATOM 5387 O O . VAL B 1 141 ? 13.383 -9.922 -10.531 1 98.69 141 VAL B O 1
ATOM 5390 N N . GLU B 1 142 ? 14.07 -11.867 -11.453 1 98.38 142 GLU B N 1
ATOM 5391 C CA . GLU B 1 142 ? 13.078 -12.648 -10.727 1 98.38 142 GLU B CA 1
ATOM 5392 C C . GLU B 1 142 ? 13.391 -12.68 -9.234 1 98.38 142 GLU B C 1
ATOM 5394 O O . GLU B 1 142 ? 14.414 -13.219 -8.812 1 98.38 142 GLU B O 1
ATOM 5399 N N . TYR B 1 143 ? 12.484 -12.102 -8.445 1 97.19 143 TYR B N 1
ATOM 5400 C CA . TYR B 1 143 ? 12.844 -11.812 -7.059 1 97.19 143 TYR B CA 1
ATOM 5401 C C . TYR B 1 143 ? 12.289 -12.875 -6.117 1 97.19 143 TYR B C 1
ATOM 5403 O O . TYR B 1 143 ? 11.297 -12.641 -5.418 1 97.19 143 TYR B O 1
ATOM 5411 N N . PHE B 1 144 ? 12.945 -13.953 -6.078 1 91.69 144 PHE B N 1
ATOM 5412 C CA . PHE B 1 144 ? 12.781 -15.016 -5.094 1 91.69 144 PHE B CA 1
ATOM 5413 C C . PHE B 1 144 ? 14.023 -15.141 -4.219 1 91.69 144 PHE B C 1
ATOM 5415 O O . PHE B 1 144 ? 14.641 -14.133 -3.869 1 91.69 144 PHE B O 1
ATOM 5422 N N . GLN B 1 145 ? 14.477 -16.328 -3.91 1 90.56 145 GLN B N 1
ATOM 5423 C CA . GLN B 1 145 ? 15.609 -16.469 -3.002 1 90.56 145 GLN B CA 1
ATOM 5424 C C . GLN B 1 145 ? 16.906 -16.688 -3.771 1 90.56 145 GLN B C 1
ATOM 5426 O O . GLN B 1 145 ? 17.938 -17.047 -3.184 1 90.56 145 GLN B O 1
ATOM 5431 N N . MET B 1 146 ? 16.938 -16.438 -5.113 1 96.19 146 MET B N 1
ATOM 5432 C CA . MET B 1 146 ? 18.094 -16.75 -5.934 1 96.19 146 MET B CA 1
ATOM 5433 C C . MET B 1 146 ? 19.094 -15.602 -5.941 1 96.19 146 MET B C 1
ATOM 5435 O O . MET B 1 146 ? 19.359 -15.008 -6.984 1 96.19 146 MET B O 1
ATOM 5439 N N . THR B 1 147 ? 19.797 -15.398 -4.855 1 97.88 147 THR B N 1
ATOM 5440 C CA . THR B 1 147 ? 20.562 -14.203 -4.531 1 97.88 147 THR B CA 1
ATOM 5441 C C . THR B 1 147 ? 21.859 -14.156 -5.324 1 97.88 147 THR B C 1
ATOM 5443 O O . THR B 1 147 ? 22.453 -13.086 -5.512 1 97.88 147 THR B O 1
ATOM 5446 N N . PRO B 1 148 ? 22.438 -15.328 -5.801 1 98.5 148 PRO B N 1
ATOM 5447 C CA . PRO B 1 148 ? 23.625 -15.203 -6.652 1 98.5 148 PRO B CA 1
ATOM 5448 C C . PRO B 1 148 ? 23.406 -14.266 -7.84 1 98.5 148 PRO B C 1
ATOM 5450 O O . PRO B 1 148 ? 24.328 -13.578 -8.273 1 98.5 148 PRO B O 1
ATOM 5453 N N . PHE B 1 149 ? 22.219 -14.172 -8.312 1 98.75 149 PHE B N 1
ATOM 5454 C CA . PHE B 1 149 ? 21.922 -13.32 -9.461 1 98.75 149 PHE B CA 1
ATOM 5455 C C . PHE B 1 149 ? 21.734 -11.875 -9.023 1 98.75 149 PHE B C 1
ATOM 5457 O O . PHE B 1 149 ? 21.797 -10.953 -9.844 1 98.75 149 PHE B O 1
ATOM 5464 N N . PHE B 1 150 ? 21.453 -11.664 -7.727 1 98.62 150 PHE B N 1
ATOM 5465 C CA . PHE B 1 150 ? 21.328 -10.312 -7.203 1 98.62 150 PHE B CA 1
ATOM 5466 C C . PHE B 1 150 ? 22.703 -9.641 -7.121 1 98.62 150 PHE B C 1
ATOM 5468 O O . PHE B 1 150 ? 22.797 -8.406 -7.074 1 98.62 150 PHE B O 1
ATOM 5475 N N . ALA B 1 151 ? 23.766 -10.469 -7.125 1 98.62 151 ALA B N 1
ATOM 5476 C CA . ALA B 1 151 ? 25.125 -9.969 -7.051 1 98.62 151 ALA B CA 1
ATOM 5477 C C . ALA B 1 151 ? 25.453 -9.078 -8.242 1 98.62 151 ALA B C 1
ATOM 5479 O O . ALA B 1 151 ? 26.328 -8.211 -8.156 1 98.62 151 ALA B O 1
ATOM 5480 N N . PHE B 1 152 ? 24.75 -9.234 -9.328 1 98.69 152 PHE B N 1
ATOM 5481 C CA . PHE B 1 152 ? 25 -8.438 -10.531 1 98.69 152 PHE B CA 1
ATOM 5482 C C . PHE B 1 152 ? 24.672 -6.969 -10.281 1 98.69 152 PHE B C 1
ATOM 5484 O O . PHE B 1 152 ? 25.25 -6.086 -10.914 1 98.69 152 PHE B O 1
ATOM 5491 N N . ALA B 1 153 ? 23.703 -6.695 -9.398 1 98.38 153 ALA B N 1
ATOM 5492 C CA . ALA B 1 153 ? 23.406 -5.309 -9.055 1 98.38 153 ALA B CA 1
ATOM 5493 C C . ALA B 1 153 ? 24.609 -4.613 -8.445 1 98.38 153 ALA B C 1
ATOM 5495 O O . ALA B 1 153 ? 24.859 -3.434 -8.719 1 98.38 153 ALA B O 1
ATOM 5496 N N . GLU B 1 154 ? 25.281 -5.336 -7.578 1 97.31 154 GLU B N 1
ATOM 5497 C CA . GLU B 1 154 ? 26.484 -4.797 -6.957 1 97.31 154 GLU B CA 1
ATOM 5498 C C . GLU B 1 154 ? 27.656 -4.77 -7.941 1 97.31 154 GLU B C 1
ATOM 5500 O O . GLU B 1 154 ? 28.422 -3.811 -7.973 1 97.31 154 GLU B O 1
ATOM 5505 N N . LEU B 1 155 ? 27.797 -5.844 -8.719 1 97.94 155 LEU B N 1
ATOM 5506 C CA . LEU B 1 155 ? 28.875 -5.945 -9.703 1 97.94 155 LEU B CA 1
ATOM 5507 C C . LEU B 1 155 ? 28.875 -4.738 -10.633 1 97.94 155 LEU B C 1
ATOM 5509 O O . LEU B 1 155 ? 29.922 -4.164 -10.914 1 97.94 155 LEU B O 1
ATOM 5513 N N . PHE B 1 156 ? 27.719 -4.309 -11.086 1 98.06 156 PHE B N 1
ATOM 5514 C CA . PHE B 1 156 ? 27.609 -3.229 -12.055 1 98.06 156 PHE B CA 1
ATOM 5515 C C . PHE B 1 156 ? 27.219 -1.925 -11.375 1 98.06 156 PHE B C 1
ATOM 5517 O O . PHE B 1 156 ? 27.125 -0.88 -12.023 1 98.06 156 PHE B O 1
ATOM 5524 N N . ASP B 1 157 ? 26.938 -1.939 -10.047 1 97.19 157 ASP B N 1
ATOM 5525 C CA . ASP B 1 157 ? 26.531 -0.791 -9.242 1 97.19 157 ASP B CA 1
ATOM 5526 C C . ASP B 1 157 ? 25.297 -0.111 -9.844 1 97.19 157 ASP B C 1
ATOM 5528 O O . ASP B 1 157 ? 25.328 1.088 -10.133 1 97.19 157 ASP B O 1
ATOM 5532 N N . VAL B 1 158 ? 24.25 -0.854 -9.984 1 98.31 158 VAL B N 1
ATOM 5533 C CA . VAL B 1 158 ? 23.016 -0.367 -10.586 1 98.31 158 VAL B CA 1
ATOM 5534 C C . VAL B 1 158 ? 21.828 -0.669 -9.672 1 98.31 158 VAL B C 1
ATOM 5536 O O . VAL B 1 158 ? 21.922 -1.55 -8.812 1 98.31 158 VAL B O 1
ATOM 5539 N N . PRO B 1 159 ? 20.719 0.109 -9.805 1 98.62 159 PRO B N 1
ATOM 5540 C CA . PRO B 1 159 ? 19.5 -0.236 -9.062 1 98.62 159 PRO B CA 1
ATOM 5541 C C . PRO B 1 159 ? 18.953 -1.605 -9.453 1 98.62 159 PRO B C 1
ATOM 5543 O O . PRO B 1 159 ? 19.203 -2.094 -10.555 1 98.62 159 PRO B O 1
ATOM 5546 N N . MET B 1 160 ? 18.234 -2.207 -8.531 1 98.75 160 MET B N 1
ATOM 5547 C CA . MET B 1 160 ? 17.672 -3.543 -8.742 1 98.75 160 MET B CA 1
ATOM 5548 C C . MET B 1 160 ? 16.156 -3.529 -8.625 1 98.75 160 MET B C 1
ATOM 5550 O O . MET B 1 160 ? 15.609 -3.113 -7.602 1 98.75 160 MET B O 1
ATOM 5554 N N . ILE B 1 161 ? 15.492 -3.957 -9.672 1 98.88 161 ILE B N 1
ATOM 5555 C CA . ILE B 1 161 ? 14.047 -4.156 -9.688 1 98.88 161 ILE B CA 1
ATOM 5556 C C . ILE B 1 161 ? 13.727 -5.648 -9.57 1 98.88 161 ILE B C 1
ATOM 5558 O O . ILE B 1 161 ? 14.227 -6.457 -10.359 1 98.88 161 ILE B O 1
ATOM 5562 N N . GLY B 1 162 ? 13.023 -5.973 -8.531 1 98.62 162 GLY B N 1
ATOM 5563 C CA . GLY B 1 162 ? 12.516 -7.332 -8.422 1 98.62 162 GLY B CA 1
ATOM 5564 C C . GLY B 1 162 ? 11.148 -7.516 -9.047 1 98.62 162 GLY B C 1
ATOM 5565 O O . GLY B 1 162 ? 10.273 -6.652 -8.914 1 98.62 162 GLY B O 1
ATOM 5566 N N . VAL B 1 163 ? 10.984 -8.633 -9.773 1 98.56 163 VAL B N 1
ATOM 5567 C CA . VAL B 1 163 ? 9.688 -8.977 -10.344 1 98.56 163 VAL B CA 1
ATOM 5568 C C . VAL B 1 163 ? 9.297 -10.391 -9.938 1 98.56 163 VAL B C 1
ATOM 5570 O O . VAL B 1 163 ? 10.141 -11.289 -9.922 1 98.56 163 VAL B O 1
ATOM 5573 N N . THR B 1 164 ? 8.094 -10.531 -9.531 1 97.12 164 THR B N 1
ATOM 5574 C CA . THR B 1 164 ? 7.566 -11.852 -9.219 1 97.12 164 THR B CA 1
ATOM 5575 C C . THR B 1 164 ? 6.355 -12.172 -10.094 1 97.12 164 THR B C 1
ATOM 5577 O O . THR B 1 164 ? 5.625 -11.273 -10.5 1 97.12 164 THR B O 1
ATOM 5580 N N . SER B 1 165 ? 6.176 -13.445 -10.352 1 95.5 165 SER B N 1
ATOM 5581 C CA . SER B 1 165 ? 5.035 -13.883 -11.156 1 95.5 165 SER B CA 1
ATOM 5582 C C . SER B 1 165 ? 3.85 -14.258 -10.273 1 95.5 165 SER B C 1
ATOM 5584 O O . SER B 1 165 ? 2.732 -14.43 -10.766 1 95.5 165 SER B O 1
ATOM 5586 N N . ILE B 1 166 ? 4.062 -14.32 -8.938 1 92.31 166 ILE B N 1
ATOM 5587 C CA . ILE B 1 166 ? 3.023 -14.672 -7.977 1 92.31 166 ILE B CA 1
ATOM 5588 C C . ILE B 1 166 ? 3.123 -13.766 -6.75 1 92.31 166 ILE B C 1
ATOM 5590 O O . ILE B 1 166 ? 4.125 -13.07 -6.566 1 92.31 166 ILE B O 1
ATOM 5594 N N . ASP B 1 167 ? 2.131 -13.773 -5.891 1 88.25 167 ASP B N 1
ATOM 5595 C CA . ASP B 1 167 ? 2.09 -12.93 -4.699 1 88.25 167 ASP B CA 1
ATOM 5596 C C . ASP B 1 167 ? 2.693 -13.648 -3.496 1 88.25 167 ASP B C 1
ATOM 5598 O O . ASP B 1 167 ? 3.297 -13.016 -2.627 1 88.25 167 ASP B O 1
ATOM 5602 N N . SER B 1 168 ? 2.457 -14.922 -3.436 1 81.56 168 SER B N 1
ATOM 5603 C CA . SER B 1 168 ? 2.748 -15.695 -2.232 1 81.56 168 SER B CA 1
ATOM 5604 C C . SER B 1 168 ? 4.25 -15.906 -2.059 1 81.56 168 SER B C 1
ATOM 5606 O O . SER B 1 168 ? 4.723 -17.047 -2.025 1 81.56 168 SER B O 1
ATOM 5608 N N . ILE B 1 169 ? 4.945 -14.836 -1.984 1 86.69 169 ILE B N 1
ATOM 5609 C CA . ILE B 1 169 ? 6.383 -14.812 -1.752 1 86.69 169 ILE B CA 1
ATOM 5610 C C . ILE B 1 169 ? 6.691 -14 -0.494 1 86.69 169 ILE B C 1
ATOM 5612 O O . ILE B 1 169 ? 7.129 -12.852 -0.58 1 86.69 169 ILE B O 1
ATOM 5616 N N . SER B 1 170 ? 6.648 -14.609 0.603 1 89.5 170 SER B N 1
ATOM 5617 C CA . SER B 1 170 ? 6.703 -13.969 1.91 1 89.5 170 SER B CA 1
ATOM 5618 C C . SER B 1 170 ? 8 -13.18 2.086 1 89.5 170 SER B C 1
ATOM 5620 O O . SER B 1 170 ? 7.98 -12.031 2.539 1 89.5 170 SER B O 1
ATOM 5622 N N . MET B 1 171 ? 9.109 -13.797 1.664 1 90.75 171 MET B N 1
ATOM 5623 C CA . MET B 1 171 ? 10.406 -13.172 1.887 1 90.75 171 MET B CA 1
ATOM 5624 C C . MET B 1 171 ? 10.523 -11.859 1.11 1 90.75 171 MET B C 1
ATOM 5626 O O . MET B 1 171 ? 11.07 -10.883 1.616 1 90.75 171 MET B O 1
ATOM 5630 N N . ALA B 1 172 ? 10.055 -11.844 -0.105 1 94 172 ALA B N 1
ATOM 5631 C CA . ALA B 1 172 ? 10.094 -10.633 -0.919 1 94 172 ALA B CA 1
ATOM 5632 C C . ALA B 1 172 ? 9.305 -9.508 -0.258 1 94 172 ALA B C 1
ATOM 5634 O O . ALA B 1 172 ? 9.773 -8.367 -0.202 1 94 172 ALA B O 1
ATOM 5635 N N . HIS B 1 173 ? 8.117 -9.844 0.254 1 95.25 173 HIS B N 1
ATOM 5636 C CA . HIS B 1 173 ? 7.266 -8.867 0.923 1 95.25 173 HIS B CA 1
ATOM 5637 C C . HIS B 1 173 ? 7.914 -8.359 2.207 1 95.25 173 HIS B C 1
ATOM 5639 O O . HIS B 1 173 ? 7.91 -7.156 2.475 1 95.25 173 HIS B O 1
ATOM 5645 N N . GLN B 1 174 ? 8.461 -9.281 2.896 1 93.06 174 GLN B N 1
ATOM 5646 C CA . GLN B 1 174 ? 9.094 -8.914 4.156 1 93.06 174 GLN B CA 1
ATOM 5647 C C . GLN B 1 174 ? 10.273 -7.977 3.93 1 93.06 174 GLN B C 1
ATOM 5649 O O . GLN B 1 174 ? 10.422 -6.973 4.629 1 93.06 174 GLN B O 1
ATOM 5654 N N . VAL B 1 175 ? 11.109 -8.297 2.963 1 94.62 175 VAL B N 1
ATOM 5655 C CA . VAL B 1 175 ? 12.344 -7.555 2.721 1 94.62 175 VAL B CA 1
ATOM 5656 C C . VAL B 1 175 ? 12.016 -6.137 2.27 1 94.62 175 VAL B C 1
ATOM 5658 O O . VAL B 1 175 ? 12.617 -5.172 2.752 1 94.62 175 VAL B O 1
ATOM 5661 N N . ILE B 1 176 ? 11.016 -5.977 1.402 1 95.94 176 ILE B N 1
ATOM 5662 C CA . ILE B 1 176 ? 10.719 -4.664 0.836 1 95.94 176 ILE B CA 1
ATOM 5663 C C . ILE B 1 176 ? 9.891 -3.848 1.827 1 95.94 176 ILE B C 1
ATOM 5665 O O . ILE B 1 176 ? 9.828 -2.621 1.732 1 95.94 176 ILE B O 1
ATOM 5669 N N . GLY B 1 177 ? 9.195 -4.504 2.768 1 95.38 177 GLY B N 1
ATOM 5670 C CA . GLY B 1 177 ? 8.445 -3.807 3.797 1 95.38 177 GLY B CA 1
ATOM 5671 C C . GLY B 1 177 ? 6.941 -3.918 3.613 1 95.38 177 GLY B C 1
ATOM 5672 O O . GLY B 1 177 ? 6.176 -3.301 4.355 1 95.38 177 GLY B O 1
ATOM 5673 N N . ASN B 1 178 ? 6.465 -4.707 2.629 1 96.56 178 ASN B N 1
ATOM 5674 C CA . ASN B 1 178 ? 5.051 -5.059 2.572 1 96.56 178 ASN B CA 1
ATOM 5675 C C . ASN B 1 178 ? 4.621 -5.859 3.799 1 96.56 178 ASN B C 1
ATOM 5677 O O . ASN B 1 178 ? 5.457 -6.477 4.465 1 96.56 178 ASN B O 1
ATOM 5681 N N . VAL B 1 179 ? 3.33 -5.816 4.02 1 93.06 179 VAL B N 1
ATOM 5682 C CA . VAL B 1 179 ? 2.852 -6.625 5.133 1 93.06 179 VAL B CA 1
ATOM 5683 C C . VAL B 1 179 ? 2.986 -8.109 4.793 1 93.06 179 VAL B C 1
ATOM 5685 O O . VAL B 1 179 ? 2.475 -8.562 3.766 1 93.06 179 VAL B O 1
ATOM 5688 N N . MET B 1 180 ? 3.736 -8.742 5.59 1 91.75 180 MET B N 1
ATOM 5689 C CA . MET B 1 180 ? 3.846 -10.195 5.559 1 91.75 180 MET B CA 1
ATOM 5690 C C . MET B 1 180 ? 3.275 -10.812 6.832 1 91.75 180 MET B C 1
ATOM 5692 O O . MET B 1 180 ? 3.867 -10.688 7.902 1 91.75 180 MET B O 1
ATOM 5696 N N . ASN B 1 181 ? 2.115 -11.312 6.754 1 91.62 181 ASN B N 1
ATOM 5697 C CA . ASN B 1 181 ? 1.388 -11.93 7.859 1 91.62 181 ASN B CA 1
ATOM 5698 C C . ASN B 1 181 ? 0.871 -13.312 7.484 1 91.62 181 ASN B C 1
ATOM 5700 O O . ASN B 1 181 ? -0.074 -13.438 6.703 1 91.62 181 ASN B O 1
ATOM 5704 N N . VAL B 1 182 ? 1.354 -14.32 8.086 1 88.88 182 VAL B N 1
ATOM 5705 C CA . VAL B 1 182 ? 1.119 -15.688 7.648 1 88.88 182 VAL B CA 1
ATOM 5706 C C . VAL B 1 182 ? -0.291 -16.125 8.039 1 88.88 182 VAL B C 1
ATOM 5708 O O . VAL B 1 182 ? -0.805 -17.125 7.535 1 88.88 182 VAL B O 1
ATOM 5711 N N . VAL B 1 183 ? -0.858 -15.383 8.906 1 89.31 183 VAL B N 1
ATOM 5712 C CA . VAL B 1 183 ? -2.221 -15.711 9.312 1 89.31 183 VAL B CA 1
ATOM 5713 C C . VAL B 1 183 ? -3.219 -14.961 8.43 1 89.31 183 VAL B C 1
ATOM 5715 O O . VAL B 1 183 ? -4.297 -15.477 8.133 1 89.31 183 VAL B O 1
ATOM 5718 N N . ALA B 1 184 ? -2.809 -13.797 7.992 1 90.19 184 ALA B N 1
ATOM 5719 C CA . ALA B 1 184 ? -3.705 -12.953 7.211 1 90.19 184 ALA B CA 1
ATOM 5720 C C . ALA B 1 184 ? -3.58 -13.25 5.719 1 90.19 184 ALA B C 1
ATOM 5722 O O . ALA B 1 184 ? -4.535 -13.055 4.961 1 90.19 184 ALA B O 1
ATOM 5723 N N . HIS B 1 185 ? -2.391 -13.688 5.316 1 89.88 185 HIS B N 1
ATOM 5724 C CA . HIS B 1 185 ? -2.135 -13.922 3.9 1 89.88 185 HIS B CA 1
ATOM 5725 C C . HIS B 1 185 ? -1.702 -15.359 3.646 1 89.88 185 HIS B C 1
ATOM 5727 O O . HIS B 1 185 ? -0.805 -15.875 4.32 1 89.88 185 HIS B O 1
ATOM 5733 N N . GLN B 1 186 ? -2.287 -15.891 2.703 1 83.38 186 GLN B N 1
ATOM 5734 C CA . GLN B 1 186 ? -1.914 -17.25 2.344 1 83.38 186 GLN B CA 1
ATOM 5735 C C . GLN B 1 186 ? -0.612 -17.281 1.548 1 83.38 186 GLN B C 1
ATOM 5737 O O . GLN B 1 186 ? -0.489 -16.594 0.528 1 83.38 186 GLN B O 1
ATOM 5742 N N . GLU B 1 187 ? 0.272 -18.016 2.025 1 83.75 187 GLU B N 1
ATOM 5743 C CA . GLU B 1 187 ? 1.544 -18.219 1.339 1 83.75 187 GLU B CA 1
ATOM 5744 C C . GLU B 1 187 ? 1.594 -19.578 0.658 1 83.75 187 GLU B C 1
ATOM 5746 O O . GLU B 1 187 ? 0.715 -20.422 0.871 1 83.75 187 GLU B O 1
ATOM 5751 N N . MET B 1 188 ? 2.539 -19.781 -0.161 1 78.38 188 MET B N 1
ATOM 5752 C CA . MET B 1 188 ? 2.584 -20.938 -1.05 1 78.38 188 MET B CA 1
ATOM 5753 C C . MET B 1 188 ? 2.691 -22.234 -0.252 1 78.38 188 MET B C 1
ATOM 5755 O O . MET B 1 188 ? 2.311 -23.297 -0.737 1 78.38 188 MET B O 1
ATOM 5759 N N . TYR B 1 189 ? 3.105 -22.172 0.959 1 72.75 189 TYR B N 1
ATOM 5760 C CA . TYR B 1 189 ? 3.312 -23.391 1.72 1 72.75 189 TYR B CA 1
ATOM 5761 C C . TYR B 1 189 ? 2.109 -23.703 2.607 1 72.75 189 TYR B C 1
ATOM 5763 O O . TYR B 1 189 ? 2.092 -24.703 3.318 1 72.75 189 TYR B O 1
ATOM 5771 N N . HIS B 1 190 ? 1.118 -22.828 2.504 1 76.12 190 HIS B N 1
ATOM 5772 C CA . HIS B 1 190 ? -0.064 -23.031 3.336 1 76.12 190 HIS B CA 1
ATOM 5773 C C . HIS B 1 190 ? -1.117 -23.859 2.613 1 76.12 190 HIS B C 1
ATOM 5775 O O . HIS B 1 190 ? -1.32 -23.703 1.407 1 76.12 190 HIS B O 1
ATOM 5781 N N . LYS B 1 191 ? -1.632 -24.812 3.381 1 71.38 191 LYS B N 1
ATOM 5782 C CA . LYS B 1 191 ? -2.744 -25.594 2.854 1 71.38 191 LYS B CA 1
ATOM 5783 C C . LYS B 1 191 ? -4.023 -25.328 3.643 1 71.38 191 LYS B C 1
ATOM 5785 O O . LYS B 1 191 ? -4.59 -26.25 4.242 1 71.38 191 LYS B O 1
ATOM 5790 N N . PHE B 1 192 ? -4.355 -24.094 3.848 1 68.62 192 PHE B N 1
ATOM 5791 C CA . PHE B 1 192 ? -5.633 -23.781 4.473 1 68.62 192 PHE B CA 1
ATOM 5792 C C . PHE B 1 192 ? -6.289 -22.578 3.795 1 68.62 192 PHE B C 1
ATOM 5794 O O . PHE B 1 192 ? -5.621 -21.812 3.096 1 68.62 192 PHE B O 1
ATOM 5801 N N . SER B 1 193 ? -7.582 -22.578 3.947 1 66.19 193 SER B N 1
ATOM 5802 C CA . SER B 1 193 ? -8.398 -21.531 3.332 1 66.19 193 SER B CA 1
ATOM 5803 C C . SER B 1 193 ? -8.305 -20.234 4.121 1 66.19 193 SER B C 1
ATOM 5805 O O . SER B 1 193 ? -7.605 -20.156 5.129 1 66.19 193 SER B O 1
ATOM 5807 N N . THR B 1 194 ? -9.172 -19.281 3.588 1 68.62 194 THR B N 1
ATOM 5808 C CA . THR B 1 194 ? -9.266 -17.938 4.168 1 68.62 194 THR B CA 1
ATOM 5809 C C . THR B 1 194 ? -9.828 -18 5.586 1 68.62 194 THR B C 1
ATOM 5811 O O . THR B 1 194 ? -10.68 -18.844 5.883 1 68.62 194 THR B O 1
ATOM 5814 N N . ASN B 1 195 ? -9.273 -17.688 6.715 1 78.75 195 ASN B N 1
ATOM 5815 C CA . ASN B 1 195 ? -9.648 -17.609 8.125 1 78.75 195 ASN B CA 1
ATOM 5816 C C . ASN B 1 195 ? -9.18 -18.844 8.891 1 78.75 195 ASN B C 1
ATOM 5818 O O . ASN B 1 195 ? -10 -19.641 9.367 1 78.75 195 ASN B O 1
ATOM 5822 N N . PRO B 1 196 ? -8.07 -19.031 8.969 1 86.94 196 PRO B N 1
ATOM 5823 C CA . PRO B 1 196 ? -7.516 -20.203 9.641 1 86.94 196 PRO B CA 1
ATOM 5824 C C . PRO B 1 196 ? -7.961 -20.328 11.094 1 86.94 196 PRO B C 1
ATOM 5826 O O . PRO B 1 196 ? -8.102 -19.312 11.789 1 86.94 196 PRO B O 1
ATOM 5829 N N . ASP B 1 197 ? -8.195 -21.578 11.508 1 90.12 197 ASP B N 1
ATOM 5830 C CA . ASP B 1 197 ? -8.477 -21.812 12.922 1 90.12 197 ASP B CA 1
ATOM 5831 C C . ASP B 1 197 ? -7.191 -21.75 13.75 1 90.12 197 ASP B C 1
ATOM 5833 O O . ASP B 1 197 ? -6.125 -21.422 13.227 1 90.12 197 ASP B O 1
ATOM 5837 N N . PHE B 1 198 ? -7.344 -22.031 15.117 1 93.06 198 PHE B N 1
ATOM 5838 C CA . PHE B 1 198 ? -6.227 -21.844 16.031 1 93.06 198 PHE B CA 1
ATOM 5839 C C . PHE B 1 198 ? -5.055 -22.734 15.656 1 93.06 198 PHE B C 1
ATOM 5841 O O . PHE B 1 198 ? -3.904 -22.297 15.633 1 93.06 198 PHE B O 1
ATOM 5848 N N . PHE B 1 199 ? -5.254 -23.953 15.297 1 91.38 199 PHE B N 1
ATOM 5849 C CA . PHE B 1 199 ? -4.195 -24.906 14.992 1 91.38 199 PHE B CA 1
ATOM 5850 C C . PHE B 1 199 ? -3.553 -24.594 13.648 1 91.38 199 PHE B C 1
ATOM 5852 O O . PHE B 1 199 ? -2.346 -24.766 13.469 1 91.38 199 PHE B O 1
ATOM 5859 N N . GLN B 1 200 ? -4.363 -24.188 12.711 1 90.25 200 GLN B N 1
ATOM 5860 C CA . GLN B 1 200 ? -3.838 -23.766 11.414 1 90.25 200 GLN B CA 1
ATOM 5861 C C . GLN B 1 200 ? -2.932 -22.547 11.562 1 90.25 200 GLN B C 1
ATOM 5863 O O . GLN B 1 200 ? -1.932 -22.422 10.852 1 90.25 200 GLN B O 1
ATOM 5868 N N . ARG B 1 201 ? -3.328 -21.672 12.484 1 92.81 201 ARG B N 1
ATOM 5869 C CA . ARG B 1 201 ? -2.49 -20.5 12.734 1 92.81 201 ARG B CA 1
ATOM 5870 C C . ARG B 1 201 ? -1.16 -20.906 13.359 1 92.81 201 ARG B C 1
ATOM 5872 O O . ARG B 1 201 ? -0.115 -20.344 13.023 1 92.81 201 ARG B O 1
ATOM 5879 N N . ILE B 1 202 ? -1.21 -21.875 14.25 1 92.75 202 ILE B N 1
ATOM 5880 C CA . ILE B 1 202 ? 0.025 -22.391 14.828 1 92.75 202 ILE B CA 1
ATOM 5881 C C . ILE B 1 202 ? 0.912 -22.953 13.727 1 92.75 202 ILE B C 1
ATOM 5883 O O . ILE B 1 202 ? 2.111 -22.672 13.68 1 92.75 202 ILE B O 1
ATOM 5887 N N . GLU B 1 203 ? 0.317 -23.766 12.859 1 89.31 203 GLU B N 1
ATOM 5888 C CA . GLU B 1 203 ? 1.062 -24.359 11.758 1 89.31 203 GLU B CA 1
ATOM 5889 C C . GLU B 1 203 ? 1.687 -23.297 10.867 1 89.31 203 GLU B C 1
ATOM 5891 O O . GLU B 1 203 ? 2.842 -23.422 10.461 1 89.31 203 GLU B O 1
ATOM 5896 N N . ALA B 1 204 ? 0.892 -22.297 10.594 1 89.25 204 ALA B N 1
ATOM 5897 C CA . ALA B 1 204 ? 1.363 -21.219 9.727 1 89.25 204 ALA B CA 1
ATOM 5898 C C . ALA B 1 204 ? 2.555 -20.5 10.344 1 89.25 204 ALA B C 1
ATOM 5900 O O . ALA B 1 204 ? 3.561 -20.25 9.672 1 89.25 204 ALA B O 1
ATOM 5901 N N . VAL B 1 205 ? 2.434 -20.188 11.617 1 91.06 205 VAL B N 1
ATOM 5902 C CA . VAL B 1 205 ? 3.479 -19.438 12.305 1 91.06 205 VAL B CA 1
ATOM 5903 C C . VAL B 1 205 ? 4.734 -20.297 12.43 1 91.06 205 VAL B C 1
ATOM 5905 O O . VAL B 1 205 ? 5.844 -19.828 12.156 1 91.06 205 VAL B O 1
ATOM 5908 N N . VAL B 1 206 ? 4.578 -21.5 12.789 1 90.31 206 VAL B N 1
ATOM 5909 C CA . VAL B 1 206 ? 5.707 -22.406 12.969 1 90.31 206 VAL B CA 1
ATOM 5910 C C . VAL B 1 206 ? 6.398 -22.656 11.633 1 90.31 206 VAL B C 1
ATOM 5912 O O . VAL B 1 206 ? 7.629 -22.656 11.555 1 90.31 206 VAL B O 1
ATOM 5915 N N . ALA B 1 207 ? 5.59 -22.906 10.578 1 87.56 207 ALA B N 1
ATOM 5916 C CA . ALA B 1 207 ? 6.16 -23.094 9.25 1 87.56 207 ALA B CA 1
ATOM 5917 C C . ALA B 1 207 ? 6.988 -21.891 8.828 1 87.56 207 ALA B C 1
ATOM 5919 O O . ALA B 1 207 ? 8.062 -22.031 8.242 1 87.56 207 ALA B O 1
ATOM 5920 N N . ASN B 1 208 ? 6.457 -20.766 9.117 1 88.62 208 ASN B N 1
ATOM 5921 C CA . ASN B 1 208 ? 7.172 -19.547 8.773 1 88.62 208 ASN B CA 1
ATOM 5922 C C . ASN B 1 208 ? 8.484 -19.422 9.555 1 88.62 208 ASN B C 1
ATOM 5924 O O . ASN B 1 208 ? 9.492 -18.969 9.008 1 88.62 208 ASN B O 1
ATOM 5928 N N . LEU B 1 209 ? 8.469 -19.75 10.805 1 88.81 209 LEU B N 1
ATOM 5929 C CA . LEU B 1 209 ? 9.672 -19.703 11.625 1 88.81 209 LEU B CA 1
ATOM 5930 C C . LEU B 1 209 ? 10.727 -20.672 11.102 1 88.81 209 LEU B C 1
ATOM 5932 O O . LEU B 1 209 ? 11.914 -20.344 11.039 1 88.81 209 LEU B O 1
ATOM 5936 N N . ILE B 1 210 ? 10.297 -21.828 10.727 1 89.94 210 ILE B N 1
ATOM 5937 C CA . ILE B 1 210 ? 11.211 -22.828 10.195 1 89.94 210 ILE B CA 1
ATOM 5938 C C . ILE B 1 210 ? 11.812 -22.328 8.883 1 89.94 210 ILE B C 1
ATOM 5940 O O . ILE B 1 210 ? 13.016 -22.469 8.648 1 89.94 210 ILE B O 1
ATOM 5944 N N . LEU B 1 211 ? 10.977 -21.766 8.078 1 88.25 211 LEU B N 1
ATOM 5945 C CA . LEU B 1 211 ? 11.453 -21.25 6.797 1 88.25 211 LEU B CA 1
ATOM 5946 C C . LEU B 1 211 ? 12.469 -20.141 7.004 1 88.25 211 LEU B C 1
ATOM 5948 O O . LEU B 1 211 ? 13.562 -20.172 6.434 1 88.25 211 LEU B O 1
ATOM 5952 N N . ASP B 1 212 ? 12.188 -19.203 7.852 1 87.88 212 ASP B N 1
ATOM 5953 C CA . ASP B 1 212 ? 12.969 -17.969 8 1 87.88 212 ASP B CA 1
ATOM 5954 C C . ASP B 1 212 ? 14.25 -18.234 8.781 1 87.88 212 ASP B C 1
ATOM 5956 O O . ASP B 1 212 ? 15.281 -17.594 8.531 1 87.88 212 ASP B O 1
ATOM 5960 N N . TYR B 1 213 ? 14.172 -19.188 9.703 1 90.88 213 TYR B N 1
ATOM 5961 C CA . TYR B 1 213 ? 15.289 -19.25 10.641 1 90.88 213 TYR B CA 1
ATOM 5962 C C . TYR B 1 213 ? 16.047 -20.578 10.484 1 90.88 213 TYR B C 1
ATOM 5964 O O . TYR B 1 213 ? 17.109 -20.766 11.078 1 90.88 213 TYR B O 1
ATOM 5972 N N . TYR B 1 214 ? 15.523 -21.406 9.695 1 92.38 214 TYR B N 1
ATOM 5973 C CA . TYR B 1 214 ? 16.219 -22.672 9.516 1 92.38 214 TYR B CA 1
ATOM 5974 C C . TYR B 1 214 ? 16.516 -22.938 8.047 1 92.38 214 TYR B C 1
ATOM 5976 O O . TYR B 1 214 ? 17.672 -23.047 7.645 1 92.38 214 TYR B O 1
ATOM 5984 N N . LEU B 1 215 ? 15.516 -22.969 7.191 1 91.56 215 LEU B N 1
ATOM 5985 C CA . LEU B 1 215 ? 15.68 -23.375 5.805 1 91.56 215 LEU B CA 1
ATOM 5986 C C . LEU B 1 215 ? 16.422 -22.312 5.008 1 91.56 215 LEU B C 1
ATOM 5988 O O . LEU B 1 215 ? 17.422 -22.594 4.355 1 91.56 215 LEU B O 1
ATOM 5992 N N . MET B 1 216 ? 15.969 -21.094 5.082 1 92.56 216 MET B N 1
ATOM 5993 C CA . MET B 1 216 ? 16.516 -20.047 4.227 1 92.56 216 MET B CA 1
ATOM 5994 C C . MET B 1 216 ? 17.938 -19.703 4.625 1 92.56 216 MET B C 1
ATOM 5996 O O . MET B 1 216 ? 18.812 -19.562 3.764 1 92.56 216 MET B O 1
ATOM 6000 N N . PRO B 1 217 ? 18.25 -19.578 5.926 1 94 217 PRO B N 1
ATOM 6001 C CA . PRO B 1 217 ? 19.641 -19.328 6.281 1 94 217 PRO B CA 1
ATOM 6002 C C . PRO B 1 217 ? 20.594 -20.406 5.773 1 94 217 PRO B C 1
ATOM 6004 O O . PRO B 1 217 ? 21.719 -20.094 5.344 1 94 217 PRO B O 1
ATOM 6007 N N . ARG B 1 218 ? 20.156 -21.609 5.801 1 94.56 218 ARG B N 1
ATOM 6008 C CA . ARG B 1 218 ? 20.984 -22.703 5.297 1 94.56 218 ARG B CA 1
ATOM 6009 C C . ARG B 1 218 ? 21.172 -22.594 3.787 1 94.56 218 ARG B C 1
ATOM 6011 O O . ARG B 1 218 ? 22.266 -22.844 3.271 1 94.56 218 ARG B O 1
ATOM 6018 N N . GLU B 1 219 ? 20.125 -22.281 3.1 1 95.06 219 GLU B N 1
ATOM 6019 C CA . GLU B 1 219 ? 20.203 -22.078 1.655 1 95.06 219 GLU B CA 1
ATOM 6020 C C . GLU B 1 219 ? 21.125 -20.906 1.311 1 95.06 219 GLU B C 1
ATOM 6022 O O . GLU B 1 219 ? 21.906 -20.984 0.352 1 95.06 219 GLU B O 1
ATOM 6027 N N . PHE B 1 220 ? 21.078 -19.875 2.088 1 97.06 220 PHE B N 1
ATOM 6028 C CA . PHE B 1 220 ? 21.859 -18.672 1.817 1 97.06 220 PHE B CA 1
ATOM 6029 C C . PHE B 1 220 ? 23.344 -18.938 2.035 1 97.06 220 PHE B C 1
ATOM 6031 O O . PHE B 1 220 ? 24.203 -18.344 1.355 1 97.06 220 PHE B O 1
ATOM 6038 N N . VAL B 1 221 ? 23.672 -19.844 2.941 1 97.19 221 VAL B N 1
ATOM 6039 C CA . VAL B 1 221 ? 25.062 -20.219 3.119 1 97.19 221 VAL B CA 1
ATOM 6040 C C . VAL B 1 221 ? 25.609 -20.828 1.827 1 97.19 221 VAL B C 1
ATOM 6042 O O . VAL B 1 221 ? 26.734 -20.516 1.408 1 97.19 221 VAL B O 1
ATOM 6045 N N . LYS B 1 222 ? 24.844 -21.688 1.214 1 97.25 222 LYS B N 1
ATOM 6046 C CA . LYS B 1 222 ? 25.234 -22.281 -0.06 1 97.25 222 LYS B CA 1
ATOM 6047 C C . LYS B 1 222 ? 25.375 -21.219 -1.146 1 97.25 222 LYS B C 1
ATOM 6049 O O . LYS B 1 222 ? 26.328 -21.234 -1.918 1 97.25 222 LYS B O 1
ATOM 6054 N N . TYR B 1 223 ? 24.422 -20.344 -1.209 1 98.19 223 TYR B N 1
ATOM 6055 C CA . TYR B 1 223 ? 24.438 -19.281 -2.207 1 98.19 223 TYR B CA 1
ATOM 6056 C C . TYR B 1 223 ? 25.625 -18.344 -1.99 1 98.19 223 TYR B C 1
ATOM 6058 O O . TYR B 1 223 ? 26.219 -17.844 -2.953 1 98.19 223 TYR B O 1
ATOM 6066 N N . ASP B 1 224 ? 25.938 -18.078 -0.734 1 98.31 224 ASP B N 1
ATOM 6067 C CA . ASP B 1 224 ? 27.078 -17.234 -0.424 1 98.31 224 ASP B CA 1
ATOM 6068 C C . ASP B 1 224 ? 28.375 -17.844 -0.973 1 98.31 224 ASP B C 1
ATOM 6070 O O . ASP B 1 224 ? 29.266 -17.125 -1.432 1 98.31 224 ASP B O 1
ATOM 6074 N N . ARG B 1 225 ? 28.484 -19.141 -0.912 1 97.88 225 ARG B N 1
ATOM 6075 C CA . ARG B 1 225 ? 29.641 -19.828 -1.484 1 97.88 225 ARG B CA 1
ATOM 6076 C C . ARG B 1 225 ? 29.688 -19.656 -3 1 97.88 225 ARG B C 1
ATOM 6078 O O . ARG B 1 225 ? 30.75 -19.406 -3.572 1 97.88 225 ARG B O 1
ATOM 6085 N N . ILE B 1 226 ? 28.547 -19.797 -3.625 1 98.12 226 ILE B N 1
ATOM 6086 C CA . ILE B 1 226 ? 28.438 -19.594 -5.07 1 98.12 226 ILE B CA 1
ATOM 6087 C C . ILE B 1 226 ? 28.844 -18.172 -5.43 1 98.12 226 ILE B C 1
ATOM 6089 O O . ILE B 1 226 ? 29.594 -17.953 -6.383 1 98.12 226 ILE B O 1
ATOM 6093 N N . ILE B 1 227 ? 28.375 -17.203 -4.672 1 98.5 227 ILE B N 1
ATOM 6094 C CA . ILE B 1 227 ? 28.656 -15.789 -4.895 1 98.5 227 ILE B CA 1
ATOM 6095 C C . ILE B 1 227 ? 30.156 -15.531 -4.738 1 98.5 227 ILE B C 1
ATOM 6097 O O . ILE B 1 227 ? 30.781 -14.914 -5.602 1 98.5 227 ILE B O 1
ATOM 6101 N N . GLU B 1 228 ? 30.734 -16.062 -3.699 1 98 228 GLU B N 1
ATOM 6102 C CA . GLU B 1 228 ? 32.156 -15.867 -3.436 1 98 228 GLU B CA 1
ATOM 6103 C C . GLU B 1 228 ? 33 -16.484 -4.539 1 98 228 GLU B C 1
ATOM 6105 O O . GLU B 1 228 ? 33.969 -15.875 -4.992 1 98 228 GLU B O 1
ATOM 6110 N N . GLN B 1 229 ? 32.688 -17.609 -4.992 1 97.75 229 GLN B N 1
ATOM 6111 C CA . GLN B 1 229 ? 33.438 -18.359 -5.988 1 97.75 229 GLN B CA 1
ATOM 6112 C C . GLN B 1 229 ? 33.375 -17.672 -7.348 1 97.75 229 GLN B C 1
ATOM 6114 O O . GLN B 1 229 ? 34.344 -17.734 -8.125 1 97.75 229 GLN B O 1
ATOM 6119 N N . ASN B 1 230 ? 32.312 -16.969 -7.648 1 97.81 230 ASN B N 1
ATOM 6120 C CA . ASN B 1 230 ? 32.125 -16.484 -9.008 1 97.81 230 ASN B CA 1
ATOM 6121 C C . ASN B 1 230 ? 32.344 -14.969 -9.086 1 97.81 230 ASN B C 1
ATOM 6123 O O . ASN B 1 230 ? 32.75 -14.445 -10.125 1 97.81 230 ASN B O 1
ATOM 6127 N N . PHE B 1 231 ? 32.031 -14.234 -8 1 97.62 231 PHE B N 1
ATOM 6128 C CA . PHE B 1 231 ? 32.062 -12.773 -8.039 1 97.62 231 PHE B CA 1
ATOM 6129 C C . PHE B 1 231 ? 33.219 -12.234 -7.195 1 97.62 231 PHE B C 1
ATOM 6131 O O . PHE B 1 231 ? 33.562 -11.055 -7.297 1 97.62 231 PHE B O 1
ATOM 6138 N N . GLY B 1 232 ? 33.812 -13.055 -6.324 1 95.75 232 GLY B N 1
ATOM 6139 C CA . GLY B 1 232 ? 34.906 -12.625 -5.473 1 95.75 232 GLY B CA 1
ATOM 6140 C C . GLY B 1 232 ? 34.5 -12.508 -4.012 1 95.75 232 GLY B C 1
ATOM 6141 O O . GLY B 1 232 ? 33.312 -12.461 -3.682 1 95.75 232 GLY B O 1
ATOM 6142 N N . SER B 1 233 ? 35.406 -12.414 -3.123 1 93.81 233 SER B N 1
ATOM 6143 C CA . SER B 1 233 ? 35.188 -12.461 -1.679 1 93.81 233 SER B CA 1
ATOM 6144 C C . SER B 1 233 ? 34.688 -11.125 -1.149 1 93.81 233 SER B C 1
ATOM 6146 O O . SER B 1 233 ? 34.156 -11.055 -0.036 1 93.81 233 SER B O 1
ATOM 6148 N N . ASN B 1 234 ? 34.75 -10.094 -1.896 1 95.12 234 ASN B N 1
ATOM 6149 C CA . ASN B 1 234 ? 34.312 -8.773 -1.437 1 95.12 234 ASN B CA 1
ATOM 6150 C C . ASN B 1 234 ? 32.844 -8.531 -1.706 1 95.12 234 ASN B C 1
ATOM 6152 O O . ASN B 1 234 ? 32.281 -7.527 -1.266 1 95.12 234 ASN B O 1
ATOM 6156 N N . MET B 1 235 ? 32.25 -9.422 -2.414 1 96.81 235 MET B N 1
ATOM 6157 C CA . MET B 1 235 ? 30.812 -9.281 -2.717 1 96.81 235 MET B CA 1
ATOM 6158 C C . MET B 1 235 ? 29.969 -9.469 -1.461 1 96.81 235 MET B C 1
ATOM 6160 O O . MET B 1 235 ? 30.328 -10.258 -0.581 1 96.81 235 MET B O 1
ATOM 6164 N N . SER B 1 236 ? 28.859 -8.711 -1.353 1 97.75 236 SER B N 1
ATOM 6165 C CA . SER B 1 236 ? 27.922 -8.828 -0.237 1 97.75 236 SER B CA 1
ATOM 6166 C C . SER B 1 236 ? 27.312 -10.234 -0.175 1 97.75 236 SER B C 1
ATOM 6168 O O . SER B 1 236 ? 27.266 -10.938 -1.184 1 97.75 236 SER B O 1
ATOM 6170 N N . LYS B 1 237 ? 26.875 -10.57 0.981 1 97.56 237 LYS B N 1
ATOM 6171 C CA . LYS B 1 237 ? 26.234 -11.867 1.195 1 97.56 237 LYS B CA 1
ATOM 6172 C C . LYS B 1 237 ? 24.75 -11.82 0.812 1 97.56 237 LYS B C 1
ATOM 6174 O O . LYS B 1 237 ? 24.219 -10.742 0.534 1 97.56 237 LYS B O 1
ATOM 6179 N N . SER B 1 238 ? 24.156 -13.008 0.815 1 97.5 238 SER B N 1
ATOM 6180 C CA . SER B 1 238 ? 22.812 -13.203 0.281 1 97.5 238 SER B CA 1
ATOM 6181 C C . SER B 1 238 ? 21.812 -12.281 0.959 1 97.5 238 SER B C 1
ATOM 6183 O O . SER B 1 238 ? 21.031 -11.594 0.287 1 97.5 238 SER B O 1
ATOM 6185 N N . MET B 1 239 ? 21.781 -12.219 2.254 1 94.5 239 MET B N 1
ATOM 6186 C CA . MET B 1 239 ? 20.781 -11.414 2.967 1 94.5 239 MET B CA 1
ATOM 6187 C C . MET B 1 239 ? 20.953 -9.93 2.646 1 94.5 239 MET B C 1
ATOM 6189 O O . MET B 1 239 ? 19.969 -9.211 2.471 1 94.5 239 MET B O 1
ATOM 6193 N N . ASP B 1 240 ? 22.172 -9.484 2.6 1 96.19 240 ASP B N 1
ATOM 6194 C CA . ASP B 1 240 ? 22.438 -8.094 2.246 1 96.19 240 ASP B CA 1
ATOM 6195 C C . ASP B 1 240 ? 22.016 -7.797 0.809 1 96.19 240 ASP B C 1
ATOM 6197 O O . ASP B 1 240 ? 21.516 -6.715 0.516 1 96.19 240 ASP B O 1
ATOM 6201 N N . LEU B 1 241 ? 22.266 -8.766 -0.052 1 97.75 241 LEU B N 1
ATOM 6202 C CA . LEU B 1 241 ? 21.891 -8.594 -1.451 1 97.75 241 LEU B CA 1
ATOM 6203 C C . LEU B 1 241 ? 20.375 -8.531 -1.603 1 97.75 241 LEU B C 1
ATOM 6205 O O . LEU B 1 241 ? 19.875 -7.797 -2.453 1 97.75 241 LEU B O 1
ATOM 6209 N N . MET B 1 242 ? 19.688 -9.336 -0.833 1 96.5 242 MET B N 1
ATOM 6210 C CA . MET B 1 242 ? 18.234 -9.242 -0.837 1 96.5 242 MET B CA 1
ATOM 6211 C C . MET B 1 242 ? 17.766 -7.832 -0.49 1 96.5 242 MET B C 1
ATOM 6213 O O . MET B 1 242 ? 16.859 -7.293 -1.123 1 96.5 242 MET B O 1
ATOM 6217 N N . HIS B 1 243 ? 18.453 -7.191 0.472 1 94.94 243 HIS B N 1
ATOM 6218 C CA . HIS B 1 243 ? 18.047 -5.891 0.996 1 94.94 243 HIS B CA 1
ATOM 6219 C C . HIS B 1 243 ? 18.453 -4.766 0.052 1 94.94 243 HIS B C 1
ATOM 6221 O O . HIS B 1 243 ? 18.078 -3.611 0.253 1 94.94 243 HIS B O 1
ATOM 6227 N N . ARG B 1 244 ? 19.109 -5.047 -1.026 1 95.94 244 ARG B N 1
ATOM 6228 C CA . ARG B 1 244 ? 19.531 -4.043 -1.998 1 95.94 244 ARG B CA 1
ATOM 6229 C C . ARG B 1 244 ? 18.391 -3.693 -2.951 1 95.94 244 ARG B C 1
ATOM 6231 O O . ARG B 1 244 ? 18.5 -2.754 -3.74 1 95.94 244 ARG B O 1
ATOM 6238 N N . ILE B 1 245 ? 17.312 -4.371 -2.889 1 97.31 245 ILE B N 1
ATOM 6239 C CA . ILE B 1 245 ? 16.203 -4.176 -3.822 1 97.31 245 ILE B CA 1
ATOM 6240 C C . ILE B 1 245 ? 15.727 -2.727 -3.758 1 97.31 245 ILE B C 1
ATOM 6242 O O . ILE B 1 245 ? 15.617 -2.15 -2.674 1 97.31 245 ILE B O 1
ATOM 6246 N N . ASP B 1 246 ? 15.516 -2.127 -4.922 1 97.94 246 ASP B N 1
ATOM 6247 C CA . ASP B 1 246 ? 15.055 -0.745 -5.004 1 97.94 246 ASP B CA 1
ATOM 6248 C C . ASP B 1 246 ? 13.555 -0.681 -5.258 1 97.94 246 ASP B C 1
ATOM 6250 O O . ASP B 1 246 ? 12.891 0.291 -4.883 1 97.94 246 ASP B O 1
ATOM 6254 N N . PHE B 1 247 ? 13.031 -1.671 -5.938 1 98.5 247 PHE B N 1
ATOM 6255 C CA . PHE B 1 247 ? 11.633 -1.646 -6.336 1 98.5 247 PHE B CA 1
ATOM 6256 C C . PHE B 1 247 ? 11.109 -3.057 -6.582 1 98.5 247 PHE B C 1
ATOM 6258 O O . PHE B 1 247 ? 11.828 -3.9 -7.129 1 98.5 247 PHE B O 1
ATOM 6265 N N . LEU B 1 248 ? 9.875 -3.322 -6.148 1 98.56 248 LEU B N 1
ATOM 6266 C CA . LEU B 1 248 ? 9.289 -4.652 -6.293 1 98.56 248 LEU B CA 1
ATOM 6267 C C . LEU B 1 248 ? 8.016 -4.598 -7.129 1 98.56 248 LEU B C 1
ATOM 6269 O O . LEU B 1 248 ? 7.125 -3.789 -6.855 1 98.56 248 LEU B O 1
ATOM 6273 N N . MET B 1 249 ? 7.98 -5.41 -8.141 1 98.56 249 MET B N 1
ATOM 6274 C CA . MET B 1 249 ? 6.773 -5.586 -8.945 1 98.56 249 MET B CA 1
ATOM 6275 C C . MET B 1 249 ? 6.215 -6.996 -8.781 1 98.56 249 MET B C 1
ATOM 6277 O O . MET B 1 249 ? 6.898 -7.977 -9.07 1 98.56 249 MET B O 1
ATOM 6281 N N . THR B 1 250 ? 5.031 -7.066 -8.281 1 97.5 250 THR B N 1
ATOM 6282 C CA . THR B 1 250 ? 4.375 -8.367 -8.172 1 97.5 250 THR B CA 1
ATOM 6283 C C . THR B 1 250 ? 3.262 -8.5 -9.211 1 97.5 250 THR B C 1
ATOM 6285 O O . THR B 1 250 ? 2.393 -7.633 -9.312 1 97.5 250 THR B O 1
ATOM 6288 N N . ASN B 1 251 ? 3.289 -9.562 -9.992 1 97.06 251 ASN B N 1
ATOM 6289 C CA . ASN B 1 251 ? 2.305 -9.742 -11.055 1 97.06 251 ASN B CA 1
ATOM 6290 C C . ASN B 1 251 ? 0.992 -10.305 -10.508 1 97.06 251 ASN B C 1
ATOM 6292 O O . ASN B 1 251 ? 0.585 -11.406 -10.875 1 97.06 251 ASN B O 1
ATOM 6296 N N . VAL B 1 252 ? 0.308 -9.508 -9.742 1 95.25 252 VAL B N 1
ATOM 6297 C CA . VAL B 1 252 ? -0.998 -9.867 -9.195 1 95.25 252 VAL B CA 1
ATOM 6298 C C . VAL B 1 252 ? -1.919 -8.648 -9.219 1 95.25 252 VAL B C 1
ATOM 6300 O O . VAL B 1 252 ? -1.453 -7.508 -9.133 1 95.25 252 VAL B O 1
ATOM 6303 N N . ASP B 1 253 ? -3.135 -8.914 -9.383 1 96.44 253 ASP B N 1
ATOM 6304 C CA . ASP B 1 253 ? -4.148 -7.859 -9.359 1 96.44 253 ASP B CA 1
ATOM 6305 C C . ASP B 1 253 ? -4.977 -7.926 -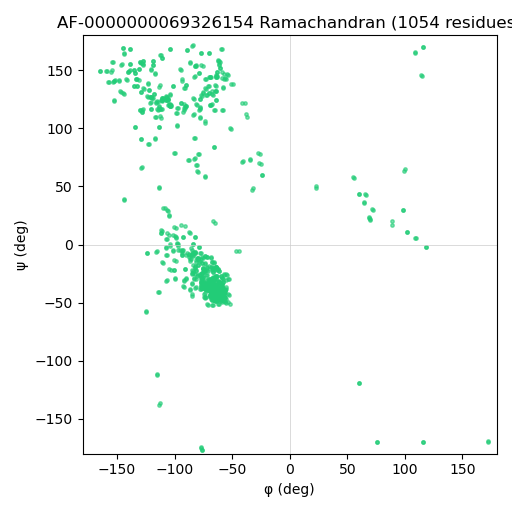8.078 1 96.44 253 ASP B C 1
ATOM 6307 O O . ASP B 1 253 ? -5.617 -8.945 -7.801 1 96.44 253 ASP B O 1
ATOM 6311 N N . PRO B 1 254 ? -5.008 -6.832 -7.359 1 96.12 254 PRO B N 1
ATOM 6312 C CA . PRO B 1 254 ? -5.75 -6.863 -6.098 1 96.12 254 PRO B CA 1
ATOM 6313 C C . PRO B 1 254 ? -7.227 -7.199 -6.289 1 96.12 254 PRO B C 1
ATOM 6315 O O . PRO B 1 254 ? -7.852 -7.785 -5.402 1 96.12 254 PRO B O 1
ATOM 6318 N N . THR B 1 255 ? -7.844 -6.91 -7.414 1 96.75 255 THR B N 1
ATOM 6319 C CA . THR B 1 255 ? -9.258 -7.168 -7.652 1 96.75 255 THR B CA 1
ATOM 6320 C C . THR B 1 255 ? -9.547 -8.664 -7.629 1 96.75 255 THR B C 1
ATOM 6322 O O . THR B 1 255 ? -10.672 -9.086 -7.359 1 96.75 255 THR B O 1
ATOM 6325 N N . MET B 1 256 ? -8.484 -9.477 -7.816 1 95.62 256 MET B N 1
ATOM 6326 C CA . MET B 1 256 ? -8.633 -10.93 -7.824 1 95.62 256 MET B CA 1
ATOM 6327 C C . MET B 1 256 ? -8.617 -11.484 -6.406 1 95.62 256 MET B C 1
ATOM 6329 O O . MET B 1 256 ? -8.891 -12.672 -6.195 1 95.62 256 MET B O 1
ATOM 6333 N N . GLY B 1 257 ? -8.305 -10.664 -5.523 1 92.69 257 GLY B N 1
ATOM 6334 C CA . GLY B 1 257 ? -8.32 -11.102 -4.137 1 92.69 257 GLY B CA 1
ATOM 6335 C C . GLY B 1 257 ? -6.957 -11.016 -3.473 1 92.69 257 GLY B C 1
ATOM 6336 O O . GLY B 1 257 ? -6.824 -11.312 -2.283 1 92.69 257 GLY B O 1
ATOM 6337 N N . PHE B 1 258 ? -5.977 -10.617 -4.219 1 92.5 258 PHE B N 1
ATOM 6338 C CA . PHE B 1 258 ? -4.629 -10.469 -3.676 1 92.5 258 PHE B CA 1
ATOM 6339 C C . PHE B 1 258 ? -4.477 -9.125 -2.973 1 92.5 258 PHE B C 1
ATOM 6341 O O . PHE B 1 258 ? -3.781 -8.234 -3.471 1 92.5 258 PHE B O 1
ATOM 6348 N N . ILE B 1 259 ? -5.105 -9.078 -1.812 1 94.75 259 ILE B N 1
ATOM 6349 C CA . ILE B 1 259 ? -5.152 -7.816 -1.084 1 94.75 259 ILE B CA 1
ATOM 6350 C C . ILE B 1 259 ? -4.16 -7.852 0.076 1 94.75 259 ILE B C 1
ATOM 6352 O O . ILE B 1 259 ? -4.234 -8.734 0.937 1 94.75 259 ILE B O 1
ATOM 6356 N N . ARG B 1 260 ? -3.225 -6.961 0.043 1 94.12 260 ARG B N 1
ATOM 6357 C CA . ARG B 1 260 ? -2.217 -6.785 1.083 1 94.12 260 ARG B CA 1
ATOM 6358 C C . ARG B 1 260 ? -1.725 -5.344 1.132 1 94.12 260 ARG B C 1
ATOM 6360 O O . ARG B 1 260 ? -1.587 -4.691 0.094 1 94.12 260 ARG B O 1
ATOM 6367 N N . PRO B 1 261 ? -1.496 -4.816 2.367 1 97.25 261 PRO B N 1
ATOM 6368 C CA . PRO B 1 261 ? -0.848 -3.504 2.398 1 97.25 261 PRO B CA 1
ATOM 6369 C C . PRO B 1 261 ? 0.565 -3.529 1.82 1 97.25 261 PRO B C 1
ATOM 6371 O O . PRO B 1 261 ? 1.363 -4.402 2.17 1 97.25 261 PRO B O 1
ATOM 6374 N N . ILE B 1 262 ? 0.847 -2.629 0.991 1 98 262 ILE B N 1
ATOM 6375 C CA . ILE B 1 262 ? 2.158 -2.588 0.353 1 98 262 ILE B CA 1
ATOM 6376 C C . ILE B 1 262 ? 2.77 -1.199 0.521 1 98 262 ILE B C 1
ATOM 6378 O O . ILE B 1 262 ? 2.061 -0.231 0.804 1 98 262 ILE B O 1
ATOM 6382 N N . VAL B 1 263 ? 4.059 -1.112 0.418 1 97.94 263 VAL B N 1
ATOM 6383 C CA . VAL B 1 263 ? 4.785 0.147 0.541 1 97.94 263 VAL B CA 1
ATOM 6384 C C . VAL B 1 263 ? 4.895 0.815 -0.828 1 97.94 263 VAL B C 1
ATOM 6386 O O . VAL B 1 263 ? 4.645 0.183 -1.856 1 97.94 263 VAL B O 1
ATOM 6389 N N . PRO B 1 264 ? 5.293 2.072 -0.875 1 97.19 264 PRO B N 1
ATOM 6390 C CA . PRO B 1 264 ? 5.379 2.791 -2.148 1 97.19 264 PRO B CA 1
ATOM 6391 C C . PRO B 1 264 ? 6.477 2.246 -3.061 1 97.19 264 PRO B C 1
ATOM 6393 O O . PRO B 1 264 ? 6.465 2.502 -4.27 1 97.19 264 PRO B O 1
ATOM 6396 N N . GLN B 1 265 ? 7.391 1.468 -2.582 1 97.5 265 GLN B N 1
ATOM 6397 C CA . GLN B 1 265 ? 8.453 0.85 -3.367 1 97.5 265 GLN B CA 1
ATOM 6398 C C . GLN B 1 265 ? 7.961 -0.417 -4.059 1 97.5 265 GLN B C 1
ATOM 6400 O O . GLN B 1 265 ? 8.75 -1.15 -4.66 1 97.5 265 GLN B O 1
ATOM 6405 N N . ALA B 1 266 ? 6.723 -0.644 -3.945 1 97.94 266 ALA B N 1
ATOM 6406 C CA . ALA B 1 266 ? 6.164 -1.849 -4.555 1 97.94 266 ALA B CA 1
ATOM 6407 C C . ALA B 1 266 ? 4.871 -1.536 -5.301 1 97.94 266 ALA B C 1
ATOM 6409 O O . ALA B 1 266 ? 4.117 -0.646 -4.906 1 97.94 266 ALA B O 1
ATOM 6410 N N . ILE B 1 267 ? 4.652 -2.277 -6.363 1 97.56 267 ILE B N 1
ATOM 6411 C CA . ILE B 1 267 ? 3.387 -2.156 -7.086 1 97.56 267 ILE B CA 1
ATOM 6412 C C . ILE B 1 267 ? 2.848 -3.547 -7.414 1 97.56 267 ILE B C 1
ATOM 6414 O O . ILE B 1 267 ? 3.607 -4.516 -7.48 1 97.56 267 ILE B O 1
ATOM 6418 N N . GLN B 1 268 ? 1.597 -3.572 -7.473 1 97.31 268 GLN B N 1
ATOM 6419 C CA . GLN B 1 268 ? 0.898 -4.758 -7.957 1 97.31 268 GLN B CA 1
ATOM 6420 C C . GLN B 1 268 ? 0.431 -4.574 -9.398 1 97.31 268 GLN B C 1
ATOM 6422 O O . GLN B 1 268 ? -0.015 -3.49 -9.773 1 97.31 268 GLN B O 1
ATOM 6427 N N . LEU B 1 269 ? 0.61 -5.566 -10.203 1 97.88 269 LEU B N 1
ATOM 6428 C CA . LEU B 1 269 ? 0.271 -5.547 -11.617 1 97.88 269 LEU B CA 1
ATOM 6429 C C . LEU B 1 269 ? -0.831 -6.555 -11.93 1 97.88 269 LEU B C 1
ATOM 6431 O O . LEU B 1 269 ? -1.972 -6.387 -11.492 1 97.88 269 LEU B O 1
ATOM 6435 N N . GLY B 1 270 ? -0.554 -7.559 -12.617 1 96.69 270 GLY B N 1
ATOM 6436 C CA . GLY B 1 270 ? -1.471 -8.617 -13.008 1 96.69 270 GLY B CA 1
ATOM 6437 C C . GLY B 1 270 ? -1.712 -8.664 -14.508 1 96.69 270 GLY B C 1
ATOM 6438 O O . GLY B 1 270 ? -1.525 -7.668 -15.203 1 96.69 270 GLY B O 1
ATOM 6439 N N . PHE B 1 271 ? -1.894 -9.805 -15.062 1 97.69 271 PHE B N 1
ATOM 6440 C CA . PHE B 1 271 ? -2.367 -10.023 -16.422 1 97.69 271 PHE B CA 1
ATOM 6441 C C . PHE B 1 271 ? -1.315 -9.594 -17.438 1 97.69 271 PHE B C 1
ATOM 6443 O O . PHE B 1 271 ? -1.644 -9.281 -18.578 1 97.69 271 PHE B O 1
ATOM 6450 N N . LEU B 1 272 ? -0.077 -9.516 -17.047 1 97.88 272 LEU B N 1
ATOM 6451 C CA . LEU B 1 272 ? 0.969 -9.039 -17.953 1 97.88 272 LEU B CA 1
ATOM 6452 C C . LEU B 1 272 ? 1.051 -9.914 -19.188 1 97.88 272 LEU B C 1
ATOM 6454 O O . LEU B 1 272 ? 1.305 -9.414 -20.297 1 97.88 272 LEU B O 1
ATOM 6458 N N . HIS B 1 273 ? 0.795 -11.219 -19 1 97.25 273 HIS B N 1
ATOM 6459 C CA . HIS B 1 273 ? 1.019 -12.188 -20.078 1 97.25 273 HIS B CA 1
ATOM 6460 C C . HIS B 1 273 ? -0.198 -12.297 -20.984 1 97.25 273 HIS B C 1
ATOM 6462 O O . HIS B 1 273 ? -0.133 -12.922 -22.047 1 97.25 273 HIS B O 1
ATOM 6468 N N . VAL B 1 274 ? -1.302 -11.742 -20.562 1 97.44 274 VAL B N 1
ATOM 6469 C CA . VAL B 1 274 ? -2.551 -11.906 -21.297 1 97.44 274 VAL B CA 1
ATOM 6470 C C . VAL B 1 274 ? -2.502 -11.086 -22.594 1 97.44 274 VAL B C 1
ATOM 6472 O O . VAL B 1 274 ? -2.188 -9.891 -22.562 1 97.44 274 VAL B O 1
ATOM 6475 N N . LYS B 1 275 ? -2.814 -11.734 -23.688 1 95.06 275 LYS B N 1
ATOM 6476 C CA . LYS B 1 275 ? -2.807 -11.117 -25.016 1 95.06 275 LYS B CA 1
ATOM 6477 C C . LYS B 1 275 ? -4.195 -11.156 -25.641 1 95.06 275 LYS B C 1
ATOM 6479 O O . LYS B 1 275 ? -5.043 -11.961 -25.25 1 95.06 275 LYS B O 1
ATOM 6484 N N . PRO B 1 276 ? -4.426 -10.258 -26.609 1 94.94 276 PRO B N 1
ATOM 6485 C CA . PRO B 1 276 ? -5.691 -10.367 -27.328 1 94.94 276 PRO B CA 1
ATOM 6486 C C . PRO B 1 276 ? -5.859 -11.719 -28.016 1 94.94 276 PRO B C 1
ATOM 6488 O O . PRO B 1 276 ? -4.879 -12.305 -28.5 1 94.94 276 PRO B O 1
ATOM 6491 N N . PRO B 1 277 ? -7.062 -12.164 -28.109 1 96 277 PRO B N 1
ATOM 6492 C CA . PRO B 1 277 ? -7.301 -13.477 -28.719 1 96 277 PRO B CA 1
ATOM 6493 C C . PRO B 1 277 ? -6.902 -13.523 -30.188 1 96 277 PRO B C 1
ATOM 6495 O O . PRO B 1 277 ? -7.109 -12.555 -30.922 1 96 277 PRO B O 1
ATOM 6498 N N . LYS B 1 278 ? -6.395 -14.641 -30.578 1 96.25 278 LYS B N 1
ATOM 6499 C CA . LYS B 1 278 ? -6.078 -14.938 -31.969 1 96.25 278 LYS B CA 1
ATOM 6500 C C . LYS B 1 278 ? -7.012 -16 -32.531 1 96.25 278 LYS B C 1
ATOM 6502 O O . LYS B 1 278 ? -7.629 -16.766 -31.766 1 96.25 278 LYS B O 1
ATOM 6507 N N . PRO B 1 279 ? -7.078 -16.047 -33.906 1 96.56 279 PRO B N 1
ATOM 6508 C CA . PRO B 1 279 ? -7.898 -17.109 -34.469 1 96.56 279 PRO B CA 1
ATOM 6509 C C . PRO B 1 279 ? -7.367 -18.516 -34.156 1 96.56 279 PRO B C 1
ATOM 6511 O O . PRO B 1 279 ? -6.152 -18.734 -34.156 1 96.56 279 PRO B O 1
ATOM 6514 N N . LEU B 1 280 ? -8.336 -19.391 -34 1 97.56 280 LEU B N 1
ATOM 6515 C CA . LEU B 1 280 ? -7.973 -20.781 -33.719 1 97.56 280 LEU B CA 1
ATOM 6516 C C . LEU B 1 280 ? -7.625 -21.531 -35 1 97.56 280 LEU B C 1
ATOM 6518 O O . LEU B 1 280 ? -8.109 -21.188 -36.062 1 97.56 280 LEU B O 1
ATOM 6522 N N . PRO B 1 281 ? -6.746 -22.609 -34.812 1 96.25 281 PRO B N 1
ATOM 6523 C CA . PRO B 1 281 ? -6.613 -23.516 -35.969 1 96.25 281 PRO B CA 1
ATOM 6524 C C . PRO B 1 281 ? -7.957 -24.047 -36.438 1 96.25 281 PRO B C 1
ATOM 6526 O O . PRO B 1 281 ? -8.844 -24.328 -35.625 1 96.25 281 PRO B O 1
ATOM 6529 N N . GLN B 1 282 ? -8.07 -24.25 -37.719 1 96.12 282 GLN B N 1
ATOM 6530 C CA . GLN B 1 282 ? -9.344 -24.547 -38.375 1 96.12 282 GLN B CA 1
ATOM 6531 C C . GLN B 1 282 ? -10.008 -25.766 -37.75 1 96.12 282 GLN B C 1
ATOM 6533 O O . GLN B 1 282 ? -11.203 -25.734 -37.438 1 96.12 282 GLN B O 1
ATOM 6538 N N . GLU B 1 283 ? -9.312 -26.797 -37.531 1 95.56 283 GLU B N 1
ATOM 6539 C CA . GLU B 1 283 ? -9.867 -28.016 -36.969 1 95.56 283 GLU B CA 1
ATOM 6540 C C . GLU B 1 283 ? -10.414 -27.781 -35.562 1 95.56 283 GLU B C 1
ATOM 6542 O O . GLU B 1 283 ? -11.484 -28.297 -35.219 1 95.56 283 GLU B O 1
ATOM 6547 N N . LEU B 1 284 ? -9.672 -27.078 -34.812 1 96.88 284 LEU B N 1
ATOM 6548 C CA . LEU B 1 284 ? -10.086 -26.781 -33.438 1 96.88 284 LEU B CA 1
ATOM 6549 C C . LEU B 1 284 ? -11.297 -25.859 -33.438 1 96.88 284 LEU B C 1
ATOM 6551 O O . LEU B 1 284 ? -12.219 -26.047 -32.625 1 96.88 284 LEU B O 1
ATOM 6555 N N . GLN B 1 285 ? -11.312 -24.859 -34.281 1 97.19 285 GLN B N 1
ATOM 6556 C CA . GLN B 1 285 ? -12.445 -23.953 -34.406 1 97.19 285 GLN B CA 1
ATOM 6557 C C . GLN B 1 285 ? -13.727 -24.719 -34.75 1 97.19 285 GLN B C 1
ATOM 6559 O O . GLN B 1 285 ? -14.766 -24.5 -34.125 1 97.19 285 GLN B O 1
ATOM 6564 N N . GLN B 1 286 ? -13.594 -25.625 -35.688 1 96.44 286 GLN B N 1
ATOM 6565 C CA . GLN B 1 286 ? -14.75 -26.422 -36.125 1 96.44 286 GLN B CA 1
ATOM 6566 C C . GLN B 1 286 ? -15.25 -27.297 -34.969 1 96.44 286 GLN B C 1
ATOM 6568 O O . GLN B 1 286 ? -16.453 -27.438 -34.781 1 96.44 286 GLN B O 1
ATOM 6573 N N . TYR B 1 287 ? -14.289 -27.828 -34.312 1 95.81 287 TYR B N 1
ATOM 6574 C CA . TYR B 1 287 ? -14.633 -28.688 -33.188 1 95.81 287 TYR B CA 1
ATOM 6575 C C . TYR B 1 287 ? -15.422 -27.922 -32.125 1 95.81 287 TYR B C 1
ATOM 6577 O O . TYR B 1 287 ? -16.438 -28.406 -31.625 1 95.81 287 TYR B O 1
ATOM 6585 N N . LEU B 1 288 ? -15.023 -26.766 -31.797 1 97.88 288 LEU B N 1
ATOM 6586 C CA . LEU B 1 288 ? -15.664 -25.938 -30.781 1 97.88 288 LEU B CA 1
ATOM 6587 C C . LEU B 1 288 ? -17.016 -25.422 -31.266 1 97.88 288 LEU B C 1
ATOM 6589 O O . LEU B 1 288 ? -17.984 -25.406 -30.516 1 97.88 288 LEU B O 1
ATOM 6593 N N . ASP B 1 289 ? -17.109 -25.047 -32.531 1 97.25 289 ASP B N 1
ATOM 6594 C CA . ASP B 1 289 ? -18.344 -24.531 -33.125 1 97.25 289 ASP B CA 1
ATOM 6595 C C . ASP B 1 289 ? -19.422 -25.594 -33.125 1 97.25 289 ASP B C 1
ATOM 6597 O O . ASP B 1 289 ? -20.609 -25.281 -33 1 97.25 289 ASP B O 1
ATOM 6601 N N . ALA B 1 290 ? -19.047 -26.766 -33.312 1 95.81 290 ALA B N 1
ATOM 6602 C CA . ALA B 1 290 ? -19.984 -27.859 -33.531 1 95.81 290 ALA B CA 1
ATOM 6603 C C . ALA B 1 290 ? -20.578 -28.328 -32.188 1 95.81 290 ALA B C 1
ATOM 6605 O O . ALA B 1 290 ? -21.594 -29.031 -32.188 1 95.81 290 ALA B O 1
ATOM 6606 N N . SER B 1 291 ? -19.953 -27.859 -31.141 1 96.69 291 SER B N 1
ATOM 6607 C CA . SER B 1 291 ? -20.422 -28.328 -29.844 1 96.69 291 SER B CA 1
ATOM 6608 C C . SER B 1 291 ? -21.828 -27.797 -29.547 1 96.69 291 SER B C 1
ATOM 6610 O O . SER B 1 291 ? -22.062 -26.594 -29.578 1 96.69 291 SER B O 1
ATOM 6612 N N . ARG B 1 292 ? -22.703 -28.625 -29.188 1 95.31 292 ARG B N 1
ATOM 6613 C CA . ARG B 1 292 ? -24.109 -28.266 -29.016 1 95.31 292 ARG B CA 1
ATOM 6614 C C . ARG B 1 292 ? -24.375 -27.734 -27.609 1 95.31 292 ARG B C 1
ATOM 6616 O O . ARG B 1 292 ? -25.156 -26.812 -27.422 1 95.31 292 ARG B O 1
ATOM 6623 N N . HIS B 1 293 ? -23.75 -28.328 -26.656 1 96.31 293 HIS B N 1
ATOM 6624 C CA . HIS B 1 293 ? -24.062 -28 -25.266 1 96.31 293 HIS B CA 1
ATOM 6625 C C . HIS B 1 293 ? -22.953 -27.172 -24.625 1 96.31 293 HIS B C 1
ATOM 6627 O O . HIS B 1 293 ? -23.109 -26.672 -23.5 1 96.31 293 HIS B O 1
ATOM 6633 N N . GLY B 1 294 ? -21.859 -27.047 -25.312 1 97.69 294 GLY B N 1
ATOM 6634 C CA . GLY B 1 294 ? -20.719 -26.312 -24.781 1 97.69 294 GLY B CA 1
ATOM 6635 C C . GLY B 1 294 ? -19.5 -27.188 -24.547 1 97.69 294 GLY B C 1
ATOM 6636 O O . GLY B 1 294 ? -19.578 -28.406 -24.609 1 97.69 294 GLY B O 1
ATOM 6637 N N . VAL B 1 295 ? -18.391 -26.516 -24.266 1 98.56 295 VAL B N 1
ATOM 6638 C CA . VAL B 1 295 ? -17.109 -27.203 -24.141 1 98.56 295 VAL B CA 1
ATOM 6639 C C . VAL B 1 295 ? -16.516 -26.906 -22.766 1 98.56 295 VAL B C 1
ATOM 6641 O O . VAL B 1 295 ? -16.609 -25.797 -22.25 1 98.56 295 VAL B O 1
ATOM 6644 N N . ILE B 1 296 ? -15.945 -27.922 -22.156 1 98.56 296 ILE B N 1
ATOM 6645 C CA . ILE B 1 296 ? -15.117 -27.797 -20.953 1 98.56 296 ILE B CA 1
ATOM 6646 C C . ILE B 1 296 ? -13.648 -27.969 -21.328 1 98.56 296 ILE B C 1
ATOM 6648 O O . ILE B 1 296 ? -13.258 -28.953 -21.953 1 98.56 296 ILE B O 1
ATOM 6652 N N . TYR B 1 297 ? -12.891 -26.953 -21.031 1 98.38 297 TYR B N 1
ATOM 6653 C CA . TYR B 1 297 ? -11.445 -27.047 -21.219 1 98.38 297 TYR B CA 1
ATOM 6654 C C . TYR B 1 297 ? -10.758 -27.531 -19.953 1 98.38 297 TYR B C 1
ATOM 6656 O O . TYR B 1 297 ? -10.93 -26.953 -18.891 1 98.38 297 TYR B O 1
ATOM 6664 N N . PHE B 1 298 ? -10.047 -28.656 -20.016 1 96.56 298 PHE B N 1
ATOM 6665 C CA . PHE B 1 298 ? -9.359 -29.25 -18.875 1 96.56 298 PHE B CA 1
ATOM 6666 C C . PHE B 1 298 ? -7.852 -29.234 -19.094 1 96.56 298 PHE B C 1
ATOM 6668 O O . PHE B 1 298 ? -7.348 -29.859 -20.031 1 96.56 298 PHE B O 1
ATOM 6675 N N . SER B 1 299 ? -7.168 -28.484 -18.219 1 93.25 299 SER B N 1
ATOM 6676 C CA . SER B 1 299 ? -5.711 -28.406 -18.25 1 93.25 299 SER B CA 1
ATOM 6677 C C . SER B 1 299 ? -5.133 -28.297 -16.828 1 93.25 299 SER B C 1
ATOM 6679 O O . SER B 1 299 ? -5.562 -27.469 -16.031 1 93.25 299 SER B O 1
ATOM 6681 N N . LEU B 1 300 ? -4.168 -29.109 -16.531 1 84.38 300 LEU B N 1
ATOM 6682 C CA . LEU B 1 300 ? -3.551 -29.078 -15.211 1 84.38 300 LEU B CA 1
ATOM 6683 C C . LEU B 1 300 ? -2.176 -28.422 -15.273 1 84.38 300 LEU B C 1
ATOM 6685 O O . LEU B 1 300 ? -1.303 -28.734 -14.453 1 84.38 300 LEU B O 1
ATOM 6689 N N . GLY B 1 301 ? -1.993 -27.625 -16.219 1 74.94 301 GLY B N 1
ATOM 6690 C CA . GLY B 1 301 ? -0.81 -26.781 -16.297 1 74.94 301 GLY B CA 1
ATOM 6691 C C . GLY B 1 301 ? 0.433 -27.531 -16.734 1 74.94 301 GLY B C 1
ATOM 6692 O O . GLY B 1 301 ? 0.342 -28.656 -17.219 1 74.94 301 GLY B O 1
ATOM 6693 N N . THR B 1 302 ? 1.548 -26.891 -16.625 1 65.31 302 THR B N 1
ATOM 6694 C CA . THR B 1 302 ? 2.816 -27.391 -17.156 1 65.31 302 THR B CA 1
ATOM 6695 C C . THR B 1 302 ? 3.549 -28.219 -16.094 1 65.31 302 THR B C 1
ATOM 6697 O O . THR B 1 302 ? 4.395 -29.047 -16.438 1 65.31 302 THR B O 1
ATOM 6700 N N . LEU B 1 303 ? 3.139 -27.938 -14.906 1 58.97 303 LEU B N 1
ATOM 6701 C CA . LEU B 1 303 ? 3.922 -28.562 -13.844 1 58.97 303 LEU B CA 1
ATOM 6702 C C . LEU B 1 303 ? 3.434 -29.969 -13.555 1 58.97 303 LEU B C 1
ATOM 6704 O O . LEU B 1 303 ? 4.176 -30.781 -13 1 58.97 303 LEU B O 1
ATOM 6708 N N . ILE B 1 304 ? 2.221 -30.156 -13.875 1 62.78 304 ILE B N 1
ATOM 6709 C CA . ILE B 1 304 ? 1.652 -31.484 -13.633 1 62.78 304 ILE B CA 1
ATOM 6710 C C . ILE B 1 304 ? 1.688 -32.312 -14.914 1 62.78 304 ILE B C 1
ATOM 6712 O O . ILE B 1 304 ? 0.895 -32.062 -15.828 1 62.78 304 ILE B O 1
ATOM 6716 N N . ARG B 1 305 ? 2.658 -33.156 -14.867 1 66.69 305 ARG B N 1
ATOM 6717 C CA . ARG B 1 305 ? 2.746 -34.062 -15.992 1 66.69 305 ARG B CA 1
ATOM 6718 C C . ARG B 1 305 ? 1.661 -35.156 -15.906 1 66.69 305 ARG B C 1
ATOM 6720 O O . ARG B 1 305 ? 1.346 -35.625 -14.812 1 66.69 305 ARG B O 1
ATOM 6727 N N . SER B 1 306 ? 1.076 -35.281 -16.906 1 62.62 306 SER B N 1
ATOM 6728 C CA . SER B 1 306 ? -0.013 -36.25 -16.938 1 62.62 306 SER B CA 1
ATOM 6729 C C . SER B 1 306 ? 0.463 -37.625 -16.484 1 62.62 306 SER B C 1
ATOM 6731 O O . SER B 1 306 ? -0.304 -38.406 -15.898 1 62.62 306 SER B O 1
ATOM 6733 N N . ASP B 1 307 ? 1.72 -37.781 -16.703 1 67.69 307 ASP B N 1
ATOM 6734 C CA . ASP B 1 307 ? 2.227 -39.094 -16.281 1 67.69 307 ASP B CA 1
ATOM 6735 C C . ASP B 1 307 ? 2.414 -39.125 -14.766 1 67.69 307 ASP B C 1
ATOM 6737 O O . ASP B 1 307 ? 2.623 -40.219 -14.203 1 67.69 307 ASP B O 1
ATOM 6741 N N . SER B 1 308 ? 2.23 -37.969 -14.242 1 73.38 308 SER B N 1
ATOM 6742 C CA . SER B 1 308 ? 2.412 -37.906 -12.797 1 73.38 308 SER B CA 1
ATOM 6743 C C . SER B 1 308 ? 1.088 -38.094 -12.07 1 73.38 308 SER B C 1
ATOM 6745 O O . SER B 1 308 ? 1.066 -38.281 -10.852 1 73.38 308 SER B O 1
ATOM 6747 N N . ILE B 1 309 ? 0.055 -38.156 -12.859 1 76.38 309 ILE B N 1
ATOM 6748 C CA . ILE B 1 309 ? -1.256 -38.344 -12.258 1 76.38 309 ILE B CA 1
ATOM 6749 C C . ILE B 1 309 ? -1.479 -39.844 -12.016 1 76.38 309 ILE B C 1
ATOM 6751 O O . ILE B 1 309 ? -1.322 -40.656 -12.938 1 76.38 309 ILE B O 1
ATOM 6755 N N . ASN B 1 310 ? -1.778 -40.125 -10.836 1 80.56 310 ASN B N 1
ATOM 6756 C CA . ASN B 1 310 ? -1.974 -41.562 -10.531 1 80.56 310 ASN B CA 1
ATOM 6757 C C . ASN B 1 310 ? -3.242 -42.094 -11.188 1 80.56 310 ASN B C 1
ATOM 6759 O O . ASN B 1 310 ? -4.113 -41.312 -11.594 1 80.56 310 ASN B O 1
ATOM 6763 N N . GLN B 1 311 ? -3.369 -43.344 -11.25 1 82.62 311 GLN B N 1
ATOM 6764 C CA . GLN B 1 311 ? -4.441 -44.031 -11.961 1 82.62 311 GLN B CA 1
ATOM 6765 C C . GLN B 1 311 ? -5.797 -43.719 -11.328 1 82.62 311 GLN B C 1
ATOM 6767 O O . GLN B 1 311 ? -6.809 -43.625 -12.023 1 82.62 311 GLN B O 1
ATOM 6772 N N . LYS B 1 312 ? -5.746 -43.594 -10.094 1 86.19 312 LYS B N 1
ATOM 6773 C CA . LYS B 1 312 ? -6.996 -43.312 -9.398 1 86.19 312 LYS B CA 1
ATOM 6774 C C . LYS B 1 312 ? -7.598 -42 -9.852 1 86.19 312 LYS B C 1
ATOM 6776 O O . LYS B 1 312 ? -8.773 -41.938 -10.203 1 86.19 312 LYS B O 1
ATOM 6781 N N . ASN B 1 313 ? -6.84 -41 -9.836 1 86.75 313 ASN B N 1
ATOM 6782 C CA . ASN B 1 313 ? -7.316 -39.656 -10.227 1 86.75 313 ASN B CA 1
ATOM 6783 C C . ASN B 1 313 ? -7.652 -39.594 -11.711 1 86.75 313 ASN B C 1
ATOM 6785 O O . ASN B 1 313 ? -8.617 -38.969 -12.109 1 86.75 313 ASN B O 1
ATOM 6789 N N . LEU B 1 314 ? -6.867 -40.281 -12.469 1 87.31 314 LEU B N 1
ATOM 6790 C CA . LEU B 1 314 ? -7.148 -40.375 -13.906 1 87.31 314 LEU B CA 1
ATOM 6791 C C . LEU B 1 314 ? -8.523 -40.969 -14.164 1 87.31 314 LEU B C 1
ATOM 6793 O O . LEU B 1 314 ? -9.258 -40.5 -15.023 1 87.31 314 LEU B O 1
ATOM 6797 N N . LYS B 1 315 ? -8.758 -41.969 -13.477 1 88.94 315 LYS B N 1
ATOM 6798 C CA . LYS B 1 315 ? -10.047 -42.625 -13.617 1 88.94 315 LYS B CA 1
ATOM 6799 C C . LYS B 1 315 ? -11.188 -41.719 -13.219 1 88.94 315 LYS B C 1
ATOM 6801 O O . LYS B 1 315 ? -12.242 -41.688 -13.867 1 88.94 315 LYS B O 1
ATOM 6806 N N . ILE B 1 316 ? -10.977 -40.938 -12.211 1 92.62 316 ILE B N 1
ATOM 6807 C CA . ILE B 1 316 ? -11.984 -40 -11.766 1 92.62 316 ILE B CA 1
ATOM 6808 C C . ILE B 1 316 ? -12.281 -39 -12.875 1 92.62 316 ILE B C 1
ATOM 6810 O O . ILE B 1 316 ? -13.438 -38.719 -13.18 1 92.62 316 ILE B O 1
ATOM 6814 N N . PHE B 1 317 ? -11.25 -38.5 -13.508 1 92.12 317 PHE B N 1
ATOM 6815 C CA . PHE B 1 317 ? -11.414 -37.5 -14.57 1 92.12 317 PHE B CA 1
ATOM 6816 C C . PHE B 1 317 ? -12.164 -38.125 -15.75 1 92.12 317 PHE B C 1
ATOM 6818 O O . PHE B 1 317 ? -13.148 -37.562 -16.234 1 92.12 317 PHE B O 1
ATOM 6825 N N . VAL B 1 318 ? -11.734 -39.281 -16.141 1 91.44 318 VAL B N 1
ATOM 6826 C CA . VAL B 1 318 ? -12.32 -39.969 -17.297 1 91.44 318 VAL B CA 1
ATOM 6827 C C . VAL B 1 318 ? -13.789 -40.281 -17.031 1 91.44 318 VAL B C 1
ATOM 6829 O O . VAL B 1 318 ? -14.648 -39.969 -17.859 1 91.44 318 VAL B O 1
ATOM 6832 N N . ASP B 1 319 ? -14.023 -40.812 -15.883 1 92.88 319 ASP B N 1
ATOM 6833 C CA . ASP B 1 319 ? -15.391 -41.219 -15.539 1 92.88 319 ASP B CA 1
ATOM 6834 C C . ASP B 1 319 ? -16.297 -40 -15.469 1 92.88 319 ASP B C 1
ATOM 6836 O O . ASP B 1 319 ? -17.438 -40.031 -15.938 1 92.88 319 ASP B O 1
ATOM 6840 N N . THR B 1 320 ? -15.812 -38.938 -14.891 1 95.88 320 THR B N 1
ATOM 6841 C CA . THR B 1 320 ? -16.594 -37.719 -14.766 1 95.88 320 THR B CA 1
ATOM 6842 C C . THR B 1 320 ? -16.891 -37.125 -16.141 1 95.88 320 THR B C 1
ATOM 6844 O O . THR B 1 320 ? -18.047 -36.844 -16.453 1 95.88 320 THR B O 1
ATOM 6847 N N . PHE B 1 321 ? -15.945 -37.031 -16.984 1 95.25 321 PHE B N 1
ATOM 6848 C CA . PHE B 1 321 ? -16.062 -36.344 -18.25 1 95.25 321 PHE B CA 1
ATOM 6849 C C . PHE B 1 321 ? -16.922 -37.156 -19.219 1 95.25 321 PHE B C 1
ATOM 6851 O O . PHE B 1 321 ? -17.688 -36.594 -20.016 1 95.25 321 PHE B O 1
ATOM 6858 N N . LYS B 1 322 ? -16.797 -38.406 -19.094 1 92.69 322 LYS B N 1
ATOM 6859 C CA . LYS B 1 322 ? -17.594 -39.281 -19.969 1 92.69 322 LYS B CA 1
ATOM 6860 C C . LYS B 1 322 ? -19.094 -39.156 -19.656 1 92.69 322 LYS B C 1
ATOM 6862 O O . LYS B 1 322 ? -19.922 -39.344 -20.531 1 92.69 322 LYS B O 1
ATOM 6867 N N . SER B 1 323 ? -19.375 -38.844 -18.5 1 93.38 323 SER B N 1
ATOM 6868 C CA . SER B 1 323 ? -20.766 -38.812 -18.062 1 93.38 323 SER B CA 1
ATOM 6869 C C . SER B 1 323 ? -21.422 -37.469 -18.375 1 93.38 323 SER B C 1
ATOM 6871 O O . SER B 1 323 ? -22.641 -37.344 -18.234 1 93.38 323 SER B O 1
ATOM 6873 N N . LEU B 1 324 ? -20.719 -36.531 -18.906 1 96 324 LEU B N 1
ATOM 6874 C CA . LEU B 1 324 ? -21.219 -35.188 -19.125 1 96 324 LEU B CA 1
ATOM 6875 C C . LEU B 1 324 ? -21.75 -35.031 -20.547 1 96 324 LEU B C 1
ATOM 6877 O O . LEU B 1 324 ? -21.266 -35.688 -21.469 1 96 324 LEU B O 1
ATOM 6881 N N . LYS B 1 325 ? -22.719 -34.156 -20.734 1 95.81 325 LYS B N 1
ATOM 6882 C CA . LYS B 1 325 ? -23.25 -33.875 -22.062 1 95.81 325 LYS B CA 1
ATOM 6883 C C . LYS B 1 325 ? -22.328 -32.906 -22.828 1 95.81 325 LYS B C 1
ATOM 6885 O O . LYS B 1 325 ? -22.453 -32.75 -24.047 1 95.81 325 LYS B O 1
ATOM 6890 N N . TYR B 1 326 ? -21.375 -32.312 -22.125 1 97.62 326 TYR B N 1
ATOM 6891 C CA . TYR B 1 326 ? -20.453 -31.344 -22.703 1 97.62 326 TYR B CA 1
ATOM 6892 C C . TYR B 1 326 ? -19.312 -32.031 -23.438 1 97.62 326 TYR B C 1
ATOM 6894 O O . TYR B 1 326 ? -18.953 -33.188 -23.109 1 97.62 326 TYR B O 1
ATOM 6902 N N . ASP B 1 327 ? -18.75 -31.344 -24.391 1 97.31 327 ASP B N 1
ATOM 6903 C CA . ASP B 1 327 ? -17.5 -31.797 -24.984 1 97.31 327 ASP B CA 1
ATOM 6904 C C . ASP B 1 327 ? -16.297 -31.359 -24.156 1 97.31 327 ASP B C 1
ATOM 6906 O O . ASP B 1 327 ? -16.312 -30.297 -23.531 1 97.31 327 ASP B O 1
ATOM 6910 N N . ILE B 1 328 ? -15.305 -32.25 -24.125 1 96.88 328 ILE B N 1
ATOM 6911 C CA . ILE B 1 328 ? -14.148 -32 -23.281 1 96.88 328 ILE B CA 1
ATOM 6912 C C . ILE B 1 328 ? -12.898 -31.812 -24.141 1 96.88 328 ILE B C 1
ATOM 6914 O O . ILE B 1 328 ? -12.578 -32.656 -24.969 1 96.88 328 ILE B O 1
ATOM 6918 N N . LEU B 1 329 ? -12.266 -30.703 -23.984 1 96.06 329 LEU B N 1
ATOM 6919 C CA . LEU B 1 329 ? -10.906 -30.516 -24.484 1 96.06 329 LEU B CA 1
ATOM 6920 C C . LEU B 1 329 ? -9.891 -30.719 -23.359 1 96.06 329 LEU B C 1
ATOM 6922 O O . LEU B 1 329 ? -9.82 -29.938 -22.422 1 96.06 329 LEU B O 1
ATOM 6926 N N . TRP B 1 330 ? -9.102 -31.781 -23.5 1 93.69 330 TRP B N 1
ATOM 6927 C CA . TRP B 1 330 ? -8.203 -32.188 -22.422 1 93.69 330 TRP B CA 1
ATOM 6928 C C . TRP B 1 330 ? -6.75 -32.062 -22.859 1 93.69 330 TRP B C 1
ATOM 6930 O O . TRP B 1 330 ? -6.285 -32.844 -23.703 1 93.69 330 TRP B O 1
ATOM 6940 N N . LYS B 1 331 ? -6.047 -31.094 -22.281 1 92.25 331 LYS B N 1
ATOM 6941 C CA . LYS B 1 331 ? -4.605 -30.984 -22.484 1 92.25 331 LYS B CA 1
ATOM 6942 C C . LYS B 1 331 ? -3.857 -32 -21.625 1 92.25 331 LYS B C 1
ATOM 6944 O O . LYS B 1 331 ? -3.805 -31.891 -20.391 1 92.25 331 LYS B O 1
ATOM 6949 N N . CYS B 1 332 ? -3.309 -33 -22.281 1 83.69 332 CYS B N 1
ATOM 6950 C CA . CYS B 1 332 ? -2.648 -34.094 -21.578 1 83.69 332 CYS B CA 1
ATOM 6951 C C . CYS B 1 332 ? -1.471 -34.625 -22.391 1 83.69 332 CYS B C 1
ATOM 6953 O O . CYS B 1 332 ? -1.594 -34.844 -23.594 1 83.69 332 CYS B O 1
ATOM 6955 N N . ASP B 1 333 ? -0.336 -34.75 -21.641 1 75.44 333 ASP B N 1
ATOM 6956 C CA . ASP B 1 333 ? 0.882 -35.188 -22.312 1 75.44 333 ASP B CA 1
ATOM 6957 C C . ASP B 1 333 ? 0.941 -36.719 -22.406 1 75.44 333 ASP B C 1
ATOM 6959 O O . ASP B 1 333 ? 1.814 -37.281 -23.062 1 75.44 333 ASP B O 1
ATOM 6963 N N . SER B 1 334 ? 0.06 -37.375 -21.781 1 73.75 334 SER B N 1
ATOM 6964 C CA . SER B 1 334 ? 0.131 -38.812 -21.734 1 73.75 334 SER B CA 1
ATOM 6965 C C . SER B 1 334 ? -1.018 -39.469 -22.5 1 73.75 334 SER B C 1
ATOM 6967 O O . SER B 1 334 ? -1.982 -38.781 -22.859 1 73.75 334 SER B O 1
ATOM 6969 N N . GLU B 1 335 ? -0.731 -40.75 -22.75 1 72.5 335 GLU B N 1
ATOM 6970 C CA . GLU B 1 335 ? -1.775 -41.531 -23.422 1 72.5 335 GLU B CA 1
ATOM 6971 C C . GLU B 1 335 ? -2.852 -41.969 -22.438 1 72.5 335 GLU B C 1
ATOM 6973 O O . GLU B 1 335 ? -2.539 -42.469 -21.344 1 72.5 335 GLU B O 1
ATOM 6978 N N . VAL B 1 336 ? -3.943 -41.469 -22.703 1 77.56 336 VAL B N 1
ATOM 6979 C CA . VAL B 1 336 ? -5.078 -41.844 -21.859 1 77.56 336 VAL B CA 1
ATOM 6980 C C . VAL B 1 336 ? -6.008 -42.781 -22.641 1 77.56 336 VAL B C 1
ATOM 6982 O O . VAL B 1 336 ? -6.273 -42.562 -23.828 1 77.56 336 VAL B O 1
ATOM 6985 N N . ASN B 1 337 ? -6.297 -43.906 -22.062 1 75.81 337 ASN B N 1
ATOM 6986 C CA . ASN B 1 337 ? -7.262 -44.812 -22.688 1 75.81 337 ASN B CA 1
ATOM 6987 C C . ASN B 1 337 ? -8.688 -44.281 -22.547 1 75.81 337 ASN B C 1
ATOM 6989 O O . ASN B 1 337 ? -9.266 -44.312 -21.469 1 75.81 337 ASN B O 1
ATOM 6993 N N . LEU B 1 338 ? -9.242 -43.75 -23.578 1 77.69 338 LEU B N 1
ATOM 6994 C CA . LEU B 1 338 ? -10.562 -43.156 -23.531 1 77.69 338 LEU B CA 1
ATOM 6995 C C . LEU B 1 338 ? -11.656 -44.156 -23.859 1 77.69 338 LEU B C 1
ATOM 6997 O O . LEU B 1 338 ? -12.844 -43.875 -23.688 1 77.69 338 LEU B O 1
ATOM 7001 N N . ASN B 1 339 ? -11.336 -45.5 -23.828 1 65.38 339 ASN B N 1
ATOM 7002 C CA . ASN B 1 339 ? -12.242 -46.625 -24.062 1 65.38 339 ASN B CA 1
ATOM 7003 C C . ASN B 1 339 ? -13.453 -46.188 -24.891 1 65.38 339 ASN B C 1
ATOM 7005 O O . ASN B 1 339 ? -14.594 -46.406 -24.469 1 65.38 339 ASN B O 1
ATOM 7009 N N . ASP B 1 340 ? -13.445 -45.5 -26.047 1 67.5 340 ASP B N 1
ATOM 7010 C CA . ASP B 1 340 ? -14.523 -45.281 -27 1 67.5 340 ASP B CA 1
ATOM 7011 C C . ASP B 1 340 ? -15.328 -44.031 -26.641 1 67.5 340 ASP B C 1
ATOM 7013 O O . ASP B 1 340 ? -16.516 -43.938 -26.969 1 67.5 340 ASP B O 1
ATOM 7017 N N . THR B 1 341 ? -14.828 -43.188 -25.844 1 76.19 341 THR B N 1
ATOM 7018 C CA . THR B 1 341 ? -15.539 -41.938 -25.516 1 76.19 341 THR B CA 1
ATOM 7019 C C . THR B 1 341 ? -15.508 -40.969 -26.688 1 76.19 341 THR B C 1
ATOM 7021 O O . THR B 1 341 ? -14.469 -40.812 -27.344 1 76.19 341 THR B O 1
ATOM 7024 N N . ARG B 1 342 ? -16.688 -40.375 -27.016 1 83.25 342 ARG B N 1
ATOM 7025 C CA . ARG B 1 342 ? -16.812 -39.531 -28.203 1 83.25 342 ARG B CA 1
ATOM 7026 C C . ARG B 1 342 ? -16.719 -38.062 -27.859 1 83.25 342 ARG B C 1
ATOM 7028 O O . ARG B 1 342 ? -16.484 -37.219 -28.734 1 83.25 342 ARG B O 1
ATOM 7035 N N . ASN B 1 343 ? -16.828 -37.781 -26.609 1 93.25 343 ASN B N 1
ATOM 7036 C CA . ASN B 1 343 ? -16.953 -36.344 -26.312 1 93.25 343 ASN B CA 1
ATOM 7037 C C . ASN B 1 343 ? -15.648 -35.781 -25.75 1 93.25 343 ASN B C 1
ATOM 7039 O O . ASN B 1 343 ? -15.617 -34.688 -25.234 1 93.25 343 ASN B O 1
ATOM 7043 N N . ILE B 1 344 ? -14.562 -36.594 -25.766 1 94 344 ILE B N 1
ATOM 7044 C CA . ILE B 1 344 ? -13.297 -36.125 -25.188 1 94 344 ILE B CA 1
ATOM 7045 C C . ILE B 1 344 ? -12.242 -36.031 -26.281 1 94 344 ILE B C 1
ATOM 7047 O O . ILE B 1 344 ? -11.945 -37.031 -26.953 1 94 344 ILE B O 1
ATOM 7051 N N . LYS B 1 345 ? -11.711 -34.906 -26.438 1 92.31 345 LYS B N 1
ATOM 7052 C CA . LYS B 1 345 ? -10.578 -34.688 -27.328 1 92.31 345 LYS B CA 1
ATOM 7053 C C . LYS B 1 345 ? -9.305 -34.375 -26.547 1 92.31 345 LYS B C 1
ATOM 7055 O O . LYS B 1 345 ? -9.281 -33.438 -25.734 1 92.31 345 LYS B O 1
ATOM 7060 N N . ILE B 1 346 ? -8.227 -35.125 -26.781 1 91 346 ILE B N 1
ATOM 7061 C CA . ILE B 1 346 ? -6.973 -34.969 -26.047 1 91 346 ILE B CA 1
ATOM 7062 C C . ILE B 1 346 ? -5.887 -34.438 -26.984 1 91 346 ILE B C 1
ATOM 7064 O O . ILE B 1 346 ? -5.809 -34.844 -28.141 1 91 346 ILE B O 1
ATOM 7068 N N . SER B 1 347 ? -5.168 -33.531 -26.484 1 89.56 347 SER B N 1
ATOM 7069 C CA . SER B 1 347 ? -3.98 -33.031 -27.188 1 89.56 347 SER B CA 1
ATOM 7070 C C . SER B 1 347 ? -2.887 -32.625 -26.219 1 89.56 347 SER B C 1
ATOM 7072 O O . SER B 1 347 ? -3.17 -32.312 -25.062 1 89.56 347 SER B O 1
ATOM 7074 N N . LYS B 1 348 ? -1.66 -32.656 -26.672 1 87.06 348 LYS B N 1
ATOM 7075 C CA . LYS B 1 348 ? -0.522 -32.281 -25.844 1 87.06 348 LYS B CA 1
ATOM 7076 C C . LYS B 1 348 ? -0.474 -30.781 -25.625 1 87.06 348 LYS B C 1
ATOM 7078 O O . LYS B 1 348 ? 0.142 -30.312 -24.672 1 87.06 348 LYS B O 1
ATOM 7083 N N . TRP B 1 349 ? -1.047 -30.125 -26.578 1 88.94 349 TRP B N 1
ATOM 7084 C CA . TRP B 1 349 ? -1.018 -28.672 -26.469 1 88.94 349 TRP B CA 1
ATOM 7085 C C . TRP B 1 349 ? -2.258 -28.047 -27.094 1 88.94 349 TRP B C 1
ATOM 7087 O O . TRP B 1 349 ? -2.748 -28.531 -28.125 1 88.94 349 TRP B O 1
ATOM 7097 N N . PHE B 1 350 ? -2.789 -26.984 -26.453 1 94.06 350 PHE B N 1
ATOM 7098 C CA . PHE B 1 350 ? -3.824 -26.109 -27 1 94.06 350 PHE B CA 1
ATOM 7099 C C . PHE B 1 350 ? -3.449 -24.641 -26.797 1 94.06 350 PHE B C 1
ATOM 7101 O O . PHE B 1 350 ? -2.758 -24.297 -25.844 1 94.06 350 PHE B O 1
ATOM 7108 N N . PRO B 1 351 ? -3.766 -23.797 -27.781 1 95.81 351 PRO B N 1
ATOM 7109 C CA . PRO B 1 351 ? -3.646 -22.375 -27.5 1 95.81 351 PRO B CA 1
ATOM 7110 C C . PRO B 1 351 ? -4.645 -21.891 -26.438 1 95.81 351 PRO B C 1
ATOM 7112 O O . PRO B 1 351 ? -5.68 -21.312 -26.781 1 95.81 351 PRO B O 1
ATOM 7115 N N . GLN B 1 352 ? -4.32 -22.047 -25.219 1 96.12 352 GLN B N 1
ATOM 7116 C CA . GLN B 1 352 ? -5.215 -21.938 -24.078 1 96.12 352 GLN B CA 1
ATOM 7117 C C . GLN B 1 352 ? -5.961 -20.609 -24.078 1 96.12 352 GLN B C 1
ATOM 7119 O O . GLN B 1 352 ? -7.184 -20.578 -23.938 1 96.12 352 GLN B O 1
ATOM 7124 N N . GLN B 1 353 ? -5.258 -19.5 -24.25 1 97.06 353 GLN B N 1
ATOM 7125 C CA . GLN B 1 353 ? -5.887 -18.188 -24.203 1 97.06 353 GLN B CA 1
ATOM 7126 C C . GLN B 1 353 ? -6.938 -18.047 -25.297 1 97.06 353 GLN B C 1
ATOM 7128 O O . GLN B 1 353 ? -8 -17.469 -25.078 1 97.06 353 GLN B O 1
ATOM 7133 N N . ASP B 1 354 ? -6.613 -18.609 -26.453 1 98.31 354 ASP B N 1
ATOM 7134 C CA . ASP B 1 354 ? -7.531 -18.516 -27.578 1 98.31 354 ASP B CA 1
ATOM 7135 C C . ASP B 1 354 ? -8.711 -19.484 -27.406 1 98.31 354 ASP B C 1
ATOM 7137 O O . ASP B 1 354 ? -9.836 -19.156 -27.797 1 98.31 354 ASP B O 1
ATOM 7141 N N . VAL B 1 355 ? -8.445 -20.625 -26.875 1 98.25 355 VAL B N 1
ATOM 7142 C CA . VAL B 1 355 ? -9.508 -21.578 -26.578 1 98.25 355 VAL B CA 1
ATOM 7143 C C . VAL B 1 355 ? -10.5 -20.984 -25.594 1 98.25 355 VAL B C 1
ATOM 7145 O O . VAL B 1 355 ? -11.711 -21.031 -25.812 1 98.25 355 VAL B O 1
ATOM 7148 N N . LEU B 1 356 ? -10 -20.344 -24.562 1 98.44 356 LEU B N 1
ATOM 7149 C CA . LEU B 1 356 ? -10.844 -19.766 -23.516 1 98.44 356 LEU B CA 1
ATOM 7150 C C . LEU B 1 356 ? -11.672 -18.609 -24.047 1 98.44 356 LEU B C 1
ATOM 7152 O O . LEU B 1 356 ? -12.703 -18.266 -23.469 1 98.44 356 LEU B O 1
ATOM 7156 N N . ALA B 1 357 ? -11.227 -18.047 -25.141 1 98.38 357 ALA B N 1
ATOM 7157 C CA . ALA B 1 357 ? -11.922 -16.906 -25.719 1 98.38 357 ALA B CA 1
ATOM 7158 C C . ALA B 1 357 ? -13.125 -17.359 -26.547 1 98.38 357 ALA B C 1
ATOM 7160 O O . ALA B 1 357 ? -13.969 -16.531 -26.922 1 98.38 357 ALA B O 1
ATOM 7161 N N . HIS B 1 358 ? -13.234 -18.609 -26.891 1 98.38 358 HIS B N 1
ATOM 7162 C CA . HIS B 1 358 ? -14.328 -19.109 -27.719 1 98.38 358 HIS B CA 1
ATOM 7163 C C . HIS B 1 358 ? -15.648 -19.094 -26.938 1 98.38 358 HIS B C 1
ATOM 7165 O O . HIS B 1 358 ? -15.703 -19.531 -25.797 1 98.38 358 HIS B O 1
ATOM 7171 N N . PRO B 1 359 ? -16.734 -18.672 -27.516 1 97.25 359 PRO B N 1
ATOM 7172 C CA . PRO B 1 359 ? -18 -18.484 -26.797 1 97.25 359 PRO B CA 1
ATOM 7173 C C . PRO B 1 359 ? -18.609 -19.812 -26.312 1 97.25 359 PRO B C 1
ATOM 7175 O O . PRO B 1 359 ? -19.391 -19.828 -25.375 1 97.25 359 PRO B O 1
ATOM 7178 N N . ASN B 1 360 ? -18.172 -20.922 -26.922 1 98.25 360 ASN B N 1
ATOM 7179 C CA . ASN B 1 360 ? -18.75 -22.203 -26.547 1 98.25 360 ASN B CA 1
ATOM 7180 C C . ASN B 1 360 ? -18.016 -22.812 -25.359 1 98.25 360 ASN B C 1
ATOM 7182 O O . ASN B 1 360 ? -18.438 -23.828 -24.812 1 98.25 360 ASN B O 1
ATOM 7186 N N . VAL B 1 361 ? -16.906 -22.266 -24.938 1 98.69 361 VAL B N 1
ATOM 7187 C CA . VAL B 1 361 ? -16.219 -22.75 -23.75 1 98.69 361 VAL B CA 1
ATOM 7188 C C . VAL B 1 361 ? -16.938 -22.219 -22.5 1 98.69 361 VAL B C 1
ATOM 7190 O O . VAL B 1 361 ? -16.969 -21.016 -22.25 1 98.69 361 VAL B O 1
ATOM 7193 N N . LYS B 1 362 ? -17.438 -23.156 -21.75 1 98.38 362 LYS B N 1
ATOM 7194 C CA . LYS B 1 362 ? -18.328 -22.781 -20.641 1 98.38 362 LYS B CA 1
ATOM 7195 C C . LYS B 1 362 ? -17.609 -22.891 -19.297 1 98.38 362 LYS B C 1
ATOM 7197 O O . LYS B 1 362 ? -18.031 -22.297 -18.312 1 98.38 362 LYS B O 1
ATOM 7202 N N . LEU B 1 363 ? -16.578 -23.656 -19.312 1 98.75 363 LEU B N 1
ATOM 7203 C CA . LEU B 1 363 ? -15.914 -23.953 -18.047 1 98.75 363 LEU B CA 1
ATOM 7204 C C . LEU B 1 363 ? -14.438 -24.281 -18.266 1 98.75 363 LEU B C 1
ATOM 7206 O O . LEU B 1 363 ? -14.086 -24.938 -19.25 1 98.75 363 LEU B O 1
ATOM 7210 N N . PHE B 1 364 ? -13.609 -23.812 -17.422 1 98.75 364 PHE B N 1
ATOM 7211 C CA . PHE B 1 364 ? -12.195 -24.156 -17.359 1 98.75 364 PHE B CA 1
ATOM 7212 C C . PHE B 1 364 ? -11.875 -24.953 -16.109 1 98.75 364 PHE B C 1
ATOM 7214 O O . PHE B 1 364 ? -11.977 -24.438 -15 1 98.75 364 PHE B O 1
ATOM 7221 N N . VAL B 1 365 ? -11.586 -26.203 -16.219 1 97.81 365 VAL B N 1
ATOM 7222 C CA . VAL B 1 365 ? -11.102 -27.016 -15.125 1 97.81 365 VAL B CA 1
ATOM 7223 C C . VAL B 1 365 ? -9.57 -27 -15.094 1 97.81 365 VAL B C 1
ATOM 7225 O O . VAL B 1 365 ? -8.914 -27.406 -16.047 1 97.81 365 VAL B O 1
ATOM 7228 N N . THR B 1 366 ? -9.016 -26.484 -14.016 1 95.44 366 THR B N 1
ATOM 7229 C CA . THR B 1 366 ? -7.578 -26.219 -13.977 1 95.44 366 THR B CA 1
ATOM 7230 C C . THR B 1 366 ? -7.027 -26.469 -12.57 1 95.44 366 THR B C 1
ATOM 7232 O O . THR B 1 366 ? -7.789 -26.734 -11.641 1 95.44 366 THR B O 1
ATOM 7235 N N . GLN B 1 367 ? -5.758 -26.484 -12.445 1 91.81 367 GLN B N 1
ATOM 7236 C CA . GLN B 1 367 ? -5.113 -26.672 -11.148 1 91.81 367 GLN B CA 1
ATOM 7237 C C . GLN B 1 367 ? -5.102 -25.375 -10.344 1 91.81 367 GLN B C 1
ATOM 7239 O O . GLN B 1 367 ? -4.84 -25.391 -9.141 1 91.81 367 GLN B O 1
ATOM 7244 N N . GLY B 1 368 ? -5.309 -24.281 -11.008 1 92.25 368 GLY B N 1
ATOM 7245 C CA . GLY B 1 368 ? -5.402 -23.016 -10.273 1 92.25 368 GLY B CA 1
ATOM 7246 C C . GLY B 1 368 ? -4.109 -22.219 -10.289 1 92.25 368 GLY B C 1
ATOM 7247 O O . GLY B 1 368 ? -3.795 -21.531 -9.32 1 92.25 368 GLY B O 1
ATOM 7248 N N . GLY B 1 369 ? -3.314 -22.375 -11.375 1 92.31 369 GLY B N 1
ATOM 7249 C CA . GLY B 1 369 ? -2.193 -21.469 -11.555 1 92.31 369 GLY B CA 1
ATOM 7250 C C . GLY B 1 369 ? -2.619 -20.016 -11.742 1 92.31 369 GLY B C 1
ATOM 7251 O O . GLY B 1 369 ? -3.639 -19.734 -12.375 1 92.31 369 GLY B O 1
ATOM 7252 N N . GLN B 1 370 ? -1.863 -19.188 -11.227 1 93.12 370 GLN B N 1
ATOM 7253 C CA . GLN B 1 370 ? -2.227 -17.781 -11.234 1 93.12 370 GLN B CA 1
ATOM 7254 C C . GLN B 1 370 ? -2.424 -17.266 -12.656 1 93.12 370 GLN B C 1
ATOM 7256 O O . GLN B 1 370 ? -3.379 -16.547 -12.938 1 93.12 370 GLN B O 1
ATOM 7261 N N . GLN B 1 371 ? -1.523 -17.625 -13.578 1 95.06 371 GLN B N 1
ATOM 7262 C CA . GLN B 1 371 ? -1.609 -17.141 -14.953 1 95.06 371 GLN B CA 1
ATOM 7263 C C . GLN B 1 371 ? -2.842 -17.703 -15.656 1 95.06 371 GLN B C 1
ATOM 7265 O O . GLN B 1 371 ? -3.508 -16.984 -16.422 1 95.06 371 GLN B O 1
ATOM 7270 N N . SER B 1 372 ? -3.113 -18.938 -15.398 1 95.5 372 SER B N 1
ATOM 7271 C CA . SER B 1 372 ? -4.309 -19.547 -15.969 1 95.5 372 SER B CA 1
ATOM 7272 C C . SER B 1 372 ? -5.574 -18.891 -15.43 1 95.5 372 SER B C 1
ATOM 7274 O O . SER B 1 372 ? -6.527 -18.656 -16.172 1 95.5 372 SER B O 1
ATOM 7276 N N . MET B 1 373 ? -5.566 -18.656 -14.211 1 95.88 373 MET B N 1
ATOM 7277 C CA . MET B 1 373 ? -6.707 -17.984 -13.594 1 95.88 373 MET B CA 1
ATOM 7278 C C . MET B 1 373 ? -6.93 -16.609 -14.219 1 95.88 373 MET B C 1
ATOM 7280 O O . MET B 1 373 ? -8.07 -16.219 -14.484 1 95.88 373 MET B O 1
ATOM 7284 N N . GLU B 1 374 ? -5.855 -15.867 -14.391 1 97.56 374 GLU B N 1
ATOM 7285 C CA . GLU B 1 374 ? -5.949 -14.555 -15.016 1 97.56 374 GLU B CA 1
ATOM 7286 C C . GLU B 1 374 ? -6.531 -14.656 -16.422 1 97.56 374 GLU B C 1
ATOM 7288 O O . GLU B 1 374 ? -7.359 -13.828 -16.828 1 97.56 374 GLU B O 1
ATOM 7293 N N . GLU B 1 375 ? -6.109 -15.664 -17.172 1 97.88 375 GLU B N 1
ATOM 7294 C CA . GLU B 1 375 ? -6.633 -15.875 -18.516 1 97.88 375 GLU B CA 1
ATOM 7295 C C . GLU B 1 375 ? -8.133 -16.156 -18.484 1 97.88 375 GLU B C 1
ATOM 7297 O O . GLU B 1 375 ? -8.891 -15.617 -19.297 1 97.88 375 GLU B O 1
ATOM 7302 N N . ALA B 1 376 ? -8.484 -16.984 -17.547 1 98.44 376 ALA B N 1
ATOM 7303 C CA . ALA B 1 376 ? -9.898 -17.328 -17.422 1 98.44 376 ALA B CA 1
ATOM 7304 C C . ALA B 1 376 ? -10.742 -16.094 -17.094 1 98.44 376 ALA B C 1
ATOM 7306 O O . ALA B 1 376 ? -11.82 -15.914 -17.656 1 98.44 376 ALA B O 1
ATOM 7307 N N . VAL B 1 377 ? -10.258 -15.273 -16.219 1 98.5 377 VAL B N 1
ATOM 7308 C CA . VAL B 1 377 ? -10.984 -14.07 -15.82 1 98.5 377 VAL B CA 1
ATOM 7309 C C . VAL B 1 377 ? -11.062 -13.102 -17 1 98.5 377 VAL B C 1
ATOM 7311 O O . VAL B 1 377 ? -12.125 -12.547 -17.281 1 98.5 377 VAL B O 1
ATOM 7314 N N . ASP B 1 378 ? -9.953 -12.953 -17.656 1 98.31 378 ASP B N 1
ATOM 7315 C CA . ASP B 1 378 ? -9.93 -12.062 -18.828 1 98.31 378 ASP B CA 1
ATOM 7316 C C . ASP B 1 378 ? -10.93 -12.516 -19.875 1 98.31 378 ASP B C 1
ATOM 7318 O O . ASP B 1 378 ? -11.555 -11.688 -20.547 1 98.31 378 ASP B O 1
ATOM 7322 N N . ARG B 1 379 ? -11.078 -13.805 -20.016 1 98.56 379 ARG B N 1
ATOM 7323 C CA . ARG B 1 379 ? -11.945 -14.375 -21.047 1 98.56 379 ARG B CA 1
ATOM 7324 C C . ARG B 1 379 ? -13.344 -14.633 -20.5 1 98.56 379 ARG B C 1
ATOM 7326 O O . ARG B 1 379 ? -14.234 -15.086 -21.234 1 98.56 379 ARG B O 1
ATOM 7333 N N . GLN B 1 380 ? -13.562 -14.422 -19.203 1 98.56 380 GLN B N 1
ATOM 7334 C CA . GLN B 1 380 ? -14.859 -14.531 -18.547 1 98.56 380 GLN B CA 1
ATOM 7335 C C . GLN B 1 380 ? -15.359 -15.969 -18.547 1 98.56 380 GLN B C 1
ATOM 7337 O O . GLN B 1 380 ? -16.516 -16.234 -18.875 1 98.56 380 GLN B O 1
ATOM 7342 N N . VAL B 1 381 ? -14.461 -16.906 -18.266 1 98.81 381 VAL B N 1
ATOM 7343 C CA . VAL B 1 381 ? -14.812 -18.312 -18.188 1 98.81 381 VAL B CA 1
ATOM 7344 C C . VAL B 1 381 ? -14.719 -18.781 -16.734 1 98.81 381 VAL B C 1
ATOM 7346 O O . VAL B 1 381 ? -13.633 -18.797 -16.141 1 98.81 381 VAL B O 1
ATOM 7349 N N . PRO B 1 382 ? -15.812 -19.203 -16.125 1 98.75 382 PRO B N 1
ATOM 7350 C CA . PRO B 1 382 ? -15.758 -19.734 -14.758 1 98.75 382 PRO B CA 1
ATOM 7351 C C . PRO B 1 382 ? -14.844 -20.953 -14.633 1 98.75 382 PRO B C 1
ATOM 7353 O O . PRO B 1 382 ? -14.461 -21.547 -15.641 1 98.75 382 PRO B O 1
ATOM 7356 N N . MET B 1 383 ? -14.562 -21.328 -13.336 1 98.75 383 MET B N 1
ATOM 7357 C CA . MET B 1 383 ? -13.523 -22.344 -13.18 1 98.75 383 MET B CA 1
ATOM 7358 C C . MET B 1 383 ? -13.906 -23.359 -12.109 1 98.75 383 MET B C 1
ATOM 7360 O O . MET B 1 383 ? -14.672 -23.047 -11.195 1 98.75 383 MET B O 1
ATOM 7364 N N . VAL B 1 384 ? -13.445 -24.516 -12.281 1 98.44 384 VAL B N 1
ATOM 7365 C CA . VAL B 1 384 ? -13.273 -25.5 -11.219 1 98.44 384 VAL B CA 1
ATOM 7366 C C . VAL B 1 384 ? -11.789 -25.781 -11.008 1 98.44 384 VAL B C 1
ATOM 7368 O O . VAL B 1 384 ? -11.109 -26.281 -11.922 1 98.44 384 VAL B O 1
ATOM 7371 N N . VAL B 1 385 ? -11.344 -25.438 -9.828 1 96.56 385 VAL B N 1
ATOM 7372 C CA . VAL B 1 385 ? -9.914 -25.531 -9.547 1 96.56 385 VAL B CA 1
ATOM 7373 C C . VAL B 1 385 ? -9.633 -26.75 -8.68 1 96.56 385 VAL B C 1
ATOM 7375 O O . VAL B 1 385 ? -10.297 -26.969 -7.668 1 96.56 385 VAL B O 1
ATOM 7378 N N . ILE B 1 386 ? -8.711 -27.516 -9.109 1 93.06 386 ILE B N 1
ATOM 7379 C CA . ILE B 1 386 ? -8.195 -28.656 -8.359 1 93.06 386 ILE B CA 1
ATOM 7380 C C . ILE B 1 386 ? -6.719 -28.438 -8.039 1 93.06 386 ILE B C 1
ATOM 7382 O O . ILE B 1 386 ? -5.844 -28.891 -8.789 1 93.06 386 ILE B O 1
ATOM 7386 N N . PRO B 1 387 ? -6.473 -27.828 -6.844 1 89.44 387 PRO B N 1
ATOM 7387 C CA . PRO B 1 387 ? -5.086 -27.469 -6.527 1 89.44 387 PRO B CA 1
ATOM 7388 C C . PRO B 1 387 ? -4.23 -28.688 -6.172 1 89.44 387 PRO B C 1
ATOM 7390 O O . PRO B 1 387 ? -4.711 -29.609 -5.512 1 89.44 387 PRO B O 1
ATOM 7393 N N . PHE B 1 388 ? -2.965 -28.641 -6.617 1 79.12 388 PHE B N 1
ATOM 7394 C CA . PHE B 1 388 ? -2.021 -29.719 -6.328 1 79.12 388 PHE B CA 1
ATOM 7395 C C . PHE B 1 388 ? -0.892 -29.219 -5.434 1 79.12 388 PHE B C 1
ATOM 7397 O O . PHE B 1 388 ? -0.438 -29.922 -4.539 1 79.12 388 PHE B O 1
ATOM 7404 N N . ASN B 1 389 ? -0.479 -27.953 -5.82 1 76.19 389 ASN B N 1
ATOM 7405 C CA . ASN B 1 389 ? 0.726 -27.547 -5.105 1 76.19 389 ASN B CA 1
ATOM 7406 C C . ASN B 1 389 ? 0.822 -26.016 -4.996 1 76.19 389 ASN B C 1
ATOM 7408 O O . ASN B 1 389 ? 0.173 -25.297 -5.754 1 76.19 389 ASN B O 1
ATOM 7412 N N . PHE B 1 390 ? 1.639 -25.594 -3.914 1 82 390 PHE B N 1
ATOM 7413 C CA . PHE B 1 390 ? 2.154 -24.234 -3.748 1 82 390 PHE B CA 1
ATOM 7414 C C . PHE B 1 390 ? 1.014 -23.234 -3.643 1 82 390 PHE B C 1
ATOM 7416 O O . PHE B 1 390 ? 0.157 -23.344 -2.764 1 82 390 PHE B O 1
ATOM 7423 N N . ASP B 1 391 ? 0.995 -22.25 -4.664 1 85.88 391 ASP B N 1
ATOM 7424 C CA . ASP B 1 391 ? 0.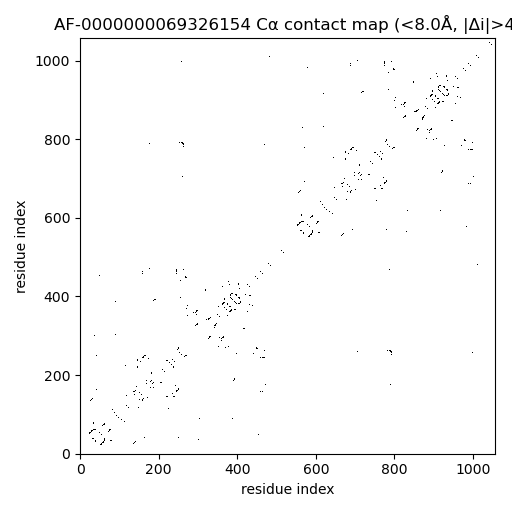085 -21.109 -4.52 1 85.88 391 ASP B CA 1
ATOM 7425 C C . ASP B 1 391 ? -1.317 -21.469 -5.008 1 85.88 391 ASP B C 1
ATOM 7427 O O . ASP B 1 391 ? -2.262 -20.703 -4.809 1 85.88 391 ASP B O 1
ATOM 7431 N N . GLN B 1 392 ? -1.485 -22.656 -5.449 1 89.88 392 GLN B N 1
ATOM 7432 C CA . GLN B 1 392 ? -2.734 -23.062 -6.094 1 89.88 392 GLN B CA 1
ATOM 7433 C C . GLN B 1 392 ? -3.875 -23.125 -5.082 1 89.88 392 GLN B C 1
ATOM 7435 O O . GLN B 1 392 ? -5.027 -22.859 -5.418 1 89.88 392 GLN B O 1
ATOM 7440 N N . PHE B 1 393 ? -3.518 -23.531 -3.877 1 87.81 393 PHE B N 1
ATOM 7441 C CA . PHE B 1 393 ? -4.539 -23.609 -2.842 1 87.81 393 PHE B CA 1
ATOM 7442 C C . PHE B 1 393 ? -5.117 -22.234 -2.537 1 87.81 393 PHE B C 1
ATOM 7444 O O . PHE B 1 393 ? -6.336 -22.062 -2.479 1 87.81 393 PHE B O 1
ATOM 7451 N N . GLY B 1 394 ? -4.207 -21.297 -2.375 1 89.44 394 GLY B N 1
ATOM 7452 C CA . GLY B 1 394 ? -4.648 -19.938 -2.156 1 89.44 394 GLY B CA 1
ATOM 7453 C C . GLY B 1 394 ? -5.41 -19.359 -3.334 1 89.44 394 GLY B C 1
ATOM 7454 O O . GLY B 1 394 ? -6.383 -18.609 -3.148 1 89.44 394 GLY B O 1
ATOM 7455 N N . ASN B 1 395 ? -4.984 -19.688 -4.523 1 92.5 395 ASN B N 1
ATOM 7456 C CA . ASN B 1 395 ? -5.672 -19.234 -5.73 1 92.5 395 ASN B CA 1
ATOM 7457 C C . ASN B 1 395 ? -7.094 -19.781 -5.797 1 92.5 395 ASN B C 1
ATOM 7459 O O . ASN B 1 395 ? -8.023 -19.062 -6.164 1 92.5 395 ASN B O 1
ATOM 7463 N N . GLY B 1 396 ? -7.195 -21.078 -5.473 1 92.56 396 GLY B N 1
ATOM 7464 C CA . GLY B 1 396 ? -8.516 -21.688 -5.422 1 92.56 396 GLY B CA 1
ATOM 7465 C C . GLY B 1 396 ? -9.453 -20.984 -4.461 1 92.56 396 GLY B C 1
ATOM 7466 O O . GLY B 1 396 ? -10.633 -20.797 -4.762 1 92.56 396 GLY B O 1
ATOM 7467 N N . ASP B 1 397 ? -8.938 -20.594 -3.367 1 91.06 397 ASP B N 1
ATOM 7468 C CA . ASP B 1 397 ? -9.734 -19.875 -2.375 1 91.06 397 ASP B CA 1
ATOM 7469 C C . ASP B 1 397 ? -10.227 -18.531 -2.922 1 91.06 397 ASP B C 1
ATOM 7471 O O . ASP B 1 397 ? -11.344 -18.125 -2.639 1 91.06 397 ASP B O 1
ATOM 7475 N N . LYS B 1 398 ? -9.438 -17.906 -3.623 1 92.69 398 LYS B N 1
ATOM 7476 C CA . LYS B 1 398 ? -9.789 -16.609 -4.176 1 92.69 398 LYS B CA 1
ATOM 7477 C C . LYS B 1 398 ? -10.914 -16.734 -5.207 1 92.69 398 LYS B C 1
ATOM 7479 O O . LYS B 1 398 ? -11.727 -15.82 -5.359 1 92.69 398 LYS B O 1
ATOM 7484 N N . ILE B 1 399 ? -10.867 -17.797 -5.969 1 94.81 399 ILE B N 1
ATOM 7485 C CA . ILE B 1 399 ? -11.898 -18.031 -6.977 1 94.81 399 ILE B CA 1
ATOM 7486 C C . ILE B 1 399 ? -13.25 -18.25 -6.297 1 94.81 399 ILE B C 1
ATOM 7488 O O . ILE B 1 399 ? -14.273 -17.766 -6.781 1 94.81 399 ILE B O 1
ATOM 7492 N N . VAL B 1 400 ? -13.188 -18.969 -5.207 1 95.25 400 VAL B N 1
ATOM 7493 C CA . VAL B 1 400 ? -14.406 -19.234 -4.445 1 95.25 400 VAL B CA 1
ATOM 7494 C C . VAL B 1 400 ? -14.898 -17.938 -3.803 1 95.25 400 VAL B C 1
ATOM 7496 O O . VAL B 1 400 ? -16.094 -17.625 -3.854 1 95.25 400 VAL B O 1
ATOM 7499 N N . GLU B 1 401 ? -14 -17.188 -3.316 1 93.75 401 GLU B N 1
ATOM 7500 C CA . GLU B 1 401 ? -14.336 -15.938 -2.645 1 93.75 401 GLU B CA 1
ATOM 7501 C C . GLU B 1 401 ? -14.969 -14.938 -3.617 1 93.75 401 GLU B C 1
ATOM 7503 O O . GLU B 1 401 ? -15.883 -14.203 -3.248 1 93.75 401 GLU B O 1
ATOM 7508 N N . ARG B 1 402 ? -14.5 -14.906 -4.812 1 96.56 402 ARG B N 1
ATOM 7509 C CA . ARG B 1 402 ? -15 -13.969 -5.812 1 96.56 402 ARG B CA 1
ATOM 7510 C C . ARG B 1 402 ? -16.25 -14.516 -6.492 1 96.56 402 ARG B C 1
ATOM 7512 O O . ARG B 1 402 ? -16.875 -13.828 -7.309 1 96.56 402 ARG B O 1
ATOM 7519 N N . GLY B 1 403 ? -16.609 -15.766 -6.188 1 97.81 403 GLY B N 1
ATOM 7520 C CA . GLY B 1 403 ? -17.812 -16.375 -6.73 1 97.81 403 GLY B CA 1
ATOM 7521 C C . GLY B 1 403 ? -17.703 -16.703 -8.211 1 97.81 403 GLY B C 1
ATOM 7522 O O . GLY B 1 403 ? -18.688 -16.625 -8.945 1 97.81 403 GLY B O 1
ATOM 7523 N N . ILE B 1 404 ? -16.484 -17 -8.648 1 98.56 404 ILE B N 1
ATOM 7524 C CA . ILE B 1 404 ? -16.297 -17.219 -10.078 1 98.56 404 ILE B CA 1
ATOM 7525 C C . ILE B 1 404 ? -15.969 -18.688 -10.344 1 98.56 404 ILE B C 1
ATOM 7527 O O . ILE B 1 404 ? -15.578 -19.047 -11.453 1 98.56 404 ILE B O 1
ATOM 7531 N N . GLY B 1 405 ? -16.094 -19.516 -9.367 1 98.38 405 GLY B N 1
ATOM 7532 C CA . GLY B 1 405 ? -15.836 -20.938 -9.508 1 98.38 405 GLY B CA 1
ATOM 7533 C C . GLY B 1 405 ? -15.859 -21.688 -8.188 1 98.38 405 GLY B C 1
ATOM 7534 O O . GLY B 1 405 ? -16.344 -21.156 -7.184 1 98.38 405 GLY B O 1
ATOM 7535 N N . LYS B 1 406 ? -15.406 -22.953 -8.289 1 98 406 LYS B N 1
ATOM 7536 C CA . LYS B 1 406 ? -15.289 -23.828 -7.125 1 98 406 LYS B CA 1
ATOM 7537 C C . LYS B 1 406 ? -13.891 -24.422 -7.023 1 98 406 LYS B C 1
ATOM 7539 O O . LYS B 1 406 ? -13.156 -24.469 -8.016 1 98 406 LYS B O 1
ATOM 7544 N N . SER B 1 407 ? -13.555 -24.766 -5.836 1 95.62 407 SER B N 1
ATOM 7545 C CA . SER B 1 407 ? -12.273 -25.422 -5.582 1 95.62 407 SER B CA 1
ATOM 7546 C C . SER B 1 407 ? -12.469 -26.766 -4.879 1 95.62 407 SER B C 1
ATOM 7548 O O . SER B 1 407 ? -13.203 -26.859 -3.896 1 95.62 407 SER B O 1
ATOM 7550 N N . ILE B 1 408 ? -11.852 -27.781 -5.488 1 94.62 408 ILE B N 1
ATOM 7551 C CA . ILE B 1 408 ? -11.898 -29.125 -4.906 1 94.62 408 ILE B CA 1
ATOM 7552 C C . ILE B 1 408 ? -10.484 -29.609 -4.613 1 94.62 408 ILE B C 1
ATOM 7554 O O . ILE B 1 408 ? -9.695 -29.844 -5.535 1 94.62 408 ILE B O 1
ATOM 7558 N N . TRP B 1 409 ? -10.227 -29.812 -3.371 1 87.81 409 TRP B N 1
ATOM 7559 C CA . TRP B 1 409 ? -8.906 -30.344 -3.008 1 87.81 409 TRP B CA 1
ATOM 7560 C C . TRP B 1 409 ? -8.805 -31.828 -3.322 1 87.81 409 TRP B C 1
ATOM 7562 O O . TRP B 1 409 ? -9.805 -32.531 -3.305 1 87.81 409 TRP B O 1
ATOM 7572 N N . MET B 1 410 ? -7.668 -32.312 -3.555 1 81.5 410 MET B N 1
ATOM 7573 C CA . MET B 1 410 ? -7.418 -33.688 -3.994 1 81.5 410 MET B CA 1
ATOM 7574 C C . MET B 1 410 ? -7.984 -34.688 -2.996 1 81.5 410 MET B C 1
ATOM 7576 O O . MET B 1 410 ? -8.453 -35.75 -3.387 1 81.5 410 MET B O 1
ATOM 7580 N N . GLU B 1 411 ? -7.938 -34.25 -1.756 1 82.31 411 GLU B N 1
ATOM 7581 C CA . GLU B 1 411 ? -8.422 -35.156 -0.708 1 82.31 411 GLU B CA 1
ATOM 7582 C C . GLU B 1 411 ? -9.93 -35.375 -0.817 1 82.31 411 GLU B C 1
ATOM 7584 O O . GLU B 1 411 ? -10.445 -36.406 -0.385 1 82.31 411 GLU B O 1
ATOM 7589 N N . ASN B 1 412 ? -10.555 -34.469 -1.447 1 89.19 412 ASN B N 1
ATOM 7590 C CA . ASN B 1 412 ? -12.008 -34.531 -1.575 1 89.19 412 ASN B CA 1
ATOM 7591 C C . ASN B 1 412 ? -12.43 -34.812 -3.016 1 89.19 412 ASN B C 1
ATOM 7593 O O . ASN B 1 412 ? -13.609 -34.719 -3.35 1 89.19 412 ASN B O 1
ATOM 7597 N N . LEU B 1 413 ? -11.492 -35.188 -3.84 1 92.5 413 LEU B N 1
ATOM 7598 C CA . LEU B 1 413 ? -11.773 -35.406 -5.258 1 92.5 413 LEU B CA 1
ATOM 7599 C C . LEU B 1 413 ? -12.398 -36.781 -5.488 1 92.5 413 LEU B C 1
ATOM 7601 O O . LEU B 1 413 ? -11.859 -37.781 -5.043 1 92.5 413 LEU B O 1
ATOM 7605 N N . SER B 1 414 ? -13.508 -36.781 -5.996 1 96 414 SER B N 1
ATOM 7606 C CA . SER B 1 414 ? -14.242 -37.969 -6.441 1 96 414 SER B CA 1
ATOM 7607 C C . SER B 1 414 ? -15.039 -37.688 -7.711 1 96 414 SER B C 1
ATOM 7609 O O . SER B 1 414 ? -15.172 -36.531 -8.117 1 96 414 SER B O 1
ATOM 7611 N N . THR B 1 415 ? -15.438 -38.781 -8.328 1 96.88 415 THR B N 1
ATOM 7612 C CA . THR B 1 415 ? -16.266 -38.594 -9.516 1 96.88 415 THR B CA 1
ATOM 7613 C C . THR B 1 415 ? -17.5 -37.75 -9.203 1 96.88 415 THR B C 1
ATOM 7615 O O . THR B 1 415 ? -17.844 -36.844 -9.953 1 96.88 415 THR B O 1
ATOM 7618 N N . ASP B 1 416 ? -18.047 -37.938 -8.016 1 97.38 416 ASP B N 1
ATOM 7619 C CA . ASP B 1 416 ? -19.281 -37.25 -7.625 1 97.38 416 ASP B CA 1
ATOM 7620 C C . ASP B 1 416 ? -19 -35.781 -7.312 1 97.38 416 ASP B C 1
ATOM 7622 O O . ASP B 1 416 ? -19.766 -34.906 -7.711 1 97.38 416 ASP B O 1
ATOM 7626 N N . SER B 1 417 ? -18 -35.531 -6.605 1 97.31 417 SER B N 1
ATOM 7627 C CA . SER B 1 417 ? -17.703 -34.156 -6.223 1 97.31 417 SER B CA 1
ATOM 7628 C C . SER B 1 417 ? -17.344 -33.312 -7.438 1 97.31 417 SER B C 1
ATOM 7630 O O . SER B 1 417 ? -17.75 -32.156 -7.539 1 97.31 417 SER B O 1
ATOM 7632 N N . LEU B 1 418 ? -16.547 -33.906 -8.328 1 97.88 418 LEU B N 1
ATOM 7633 C CA . LEU B 1 418 ? -16.156 -33.188 -9.539 1 97.88 418 LEU B CA 1
ATOM 7634 C C . LEU B 1 418 ? -17.359 -32.938 -10.43 1 97.88 418 LEU B C 1
ATOM 7636 O O . LEU B 1 418 ? -17.531 -31.828 -10.953 1 97.88 418 LEU B O 1
ATOM 7640 N N . LEU B 1 419 ? -18.188 -33.969 -10.57 1 97.94 419 LEU B N 1
ATOM 7641 C CA . LEU B 1 419 ? -19.391 -33.812 -11.375 1 97.94 419 LEU B CA 1
ATOM 7642 C C . LEU B 1 419 ? -20.297 -32.75 -10.812 1 97.94 419 LEU B C 1
ATOM 7644 O O . LEU B 1 419 ? -20.797 -31.891 -11.555 1 97.94 419 LEU B O 1
ATOM 7648 N N . SER B 1 420 ? -20.453 -32.75 -9.523 1 97.94 420 SER B N 1
ATOM 7649 C CA . SER B 1 420 ? -21.312 -31.766 -8.859 1 97.94 420 SER B CA 1
ATOM 7650 C C . SER B 1 420 ? -20.797 -30.344 -9.039 1 97.94 420 SER B C 1
ATOM 7652 O O . SER B 1 420 ? -21.562 -29.422 -9.258 1 97.94 420 SER B O 1
ATOM 7654 N N . ALA B 1 421 ? -19.5 -30.172 -8.906 1 98.25 421 ALA B N 1
ATOM 7655 C CA . ALA B 1 421 ? -18.875 -28.859 -9.062 1 98.25 421 ALA B CA 1
ATOM 7656 C C . ALA B 1 421 ? -19.062 -28.328 -10.484 1 98.25 421 ALA B C 1
ATOM 7658 O O . ALA B 1 421 ? -19.406 -27.156 -10.672 1 98.25 421 ALA B O 1
ATOM 7659 N N . ILE B 1 422 ? -18.859 -29.203 -11.461 1 98.5 422 ILE B N 1
ATOM 7660 C CA . ILE B 1 422 ? -18.953 -28.828 -12.867 1 98.5 422 ILE B CA 1
ATOM 7661 C C . ILE B 1 422 ? -20.375 -28.406 -13.195 1 98.5 422 ILE B C 1
ATOM 7663 O O . ILE B 1 422 ? -20.609 -27.328 -13.766 1 98.5 422 ILE B O 1
ATOM 7667 N N . VAL B 1 423 ? -21.328 -29.156 -12.812 1 98.19 423 VAL B N 1
ATOM 7668 C CA . VAL B 1 423 ? -22.734 -28.906 -13.109 1 98.19 423 VAL B CA 1
ATOM 7669 C C . VAL B 1 423 ? -23.172 -27.625 -12.406 1 98.19 423 VAL B C 1
ATOM 7671 O O . VAL B 1 423 ? -23.891 -26.812 -12.992 1 98.19 423 VAL B O 1
ATOM 7674 N N . GLU B 1 424 ? -22.703 -27.438 -11.227 1 98.44 424 GLU B N 1
ATOM 7675 C CA . GLU B 1 424 ? -23.062 -26.25 -10.461 1 98.44 424 GLU B CA 1
ATOM 7676 C C . GLU B 1 424 ? -22.531 -24.984 -11.117 1 98.44 424 GLU B C 1
ATOM 7678 O O . GLU B 1 424 ? -23.266 -24.016 -11.312 1 98.44 424 GLU B O 1
ATOM 7683 N N . VAL B 1 425 ? -21.297 -24.984 -11.492 1 98.69 425 VAL B N 1
ATOM 7684 C CA . VAL B 1 425 ? -20.641 -23.781 -11.984 1 98.69 425 VAL B CA 1
ATOM 7685 C C . VAL B 1 425 ? -21.188 -23.406 -13.359 1 98.69 425 VAL B C 1
ATOM 7687 O O . VAL B 1 425 ? -21.391 -22.234 -13.656 1 98.69 425 VAL B O 1
ATOM 7690 N N . ILE B 1 426 ? -21.484 -24.422 -14.188 1 98.25 426 ILE B N 1
ATOM 7691 C CA . ILE B 1 426 ? -22.016 -24.141 -15.516 1 98.25 426 ILE B CA 1
ATOM 7692 C C . ILE B 1 426 ? -23.484 -23.766 -15.414 1 98.25 426 ILE B C 1
ATOM 7694 O O . ILE B 1 426 ? -23.953 -22.859 -16.094 1 98.25 426 ILE B O 1
ATOM 7698 N N . GLY B 1 427 ? -24.188 -24.375 -14.539 1 97.75 427 GLY B N 1
ATOM 7699 C CA . GLY B 1 427 ? -25.625 -24.219 -14.461 1 97.75 427 GLY B CA 1
ATOM 7700 C C . GLY B 1 427 ? -26.062 -22.969 -13.719 1 97.75 427 GLY B C 1
ATOM 7701 O O . GLY B 1 427 ? -27.109 -22.406 -14.008 1 97.75 427 GLY B O 1
ATOM 7702 N N . ASN B 1 428 ? -25.344 -22.609 -12.703 1 98.12 428 ASN B N 1
ATOM 7703 C CA . ASN B 1 428 ? -25.656 -21.438 -11.906 1 98.12 428 ASN B CA 1
ATOM 7704 C C . ASN B 1 428 ? -25.094 -20.172 -12.531 1 98.12 428 ASN B C 1
ATOM 7706 O O . ASN B 1 428 ? -23.875 -19.953 -12.523 1 98.12 428 ASN B O 1
ATOM 7710 N N . LYS B 1 429 ? -25.922 -19.344 -13 1 97.75 429 LYS B N 1
ATOM 7711 C CA . LYS B 1 429 ? -25.547 -18.156 -13.773 1 97.75 429 LYS B CA 1
ATOM 7712 C C . LYS B 1 429 ? -24.766 -17.156 -12.922 1 97.75 429 LYS B C 1
ATOM 7714 O O . LYS B 1 429 ? -24.156 -16.234 -13.453 1 97.75 429 LYS B O 1
ATOM 7719 N N . LYS B 1 430 ? -24.828 -17.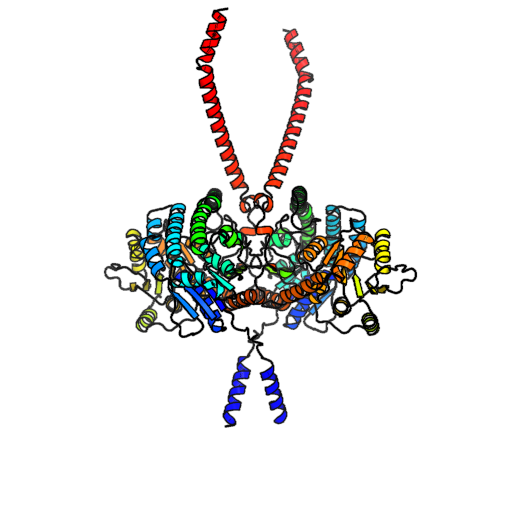359 -11.633 1 98.19 430 LYS B N 1
ATOM 7720 C CA . LYS B 1 430 ? -24.125 -16.438 -10.742 1 98.19 430 LYS B CA 1
ATOM 7721 C C . LYS B 1 430 ? -22.625 -16.422 -11.039 1 98.19 430 LYS B C 1
ATOM 7723 O O . LYS B 1 430 ? -21.984 -15.367 -10.969 1 98.19 430 LYS B O 1
ATOM 7728 N N . TYR B 1 431 ? -22.062 -17.562 -11.359 1 98.62 431 TYR B N 1
ATOM 7729 C CA . TYR B 1 431 ? -20.625 -17.641 -11.602 1 98.62 431 TYR B CA 1
ATOM 7730 C C . TYR B 1 431 ? -20.25 -16.859 -12.859 1 98.62 431 TYR B C 1
ATOM 7732 O O . TYR B 1 431 ? -19.234 -16.141 -12.867 1 98.62 431 TYR B O 1
ATOM 7740 N N . LYS B 1 432 ? -21.062 -16.984 -13.891 1 98.44 432 LYS B N 1
ATOM 7741 C CA . LYS B 1 432 ? -20.828 -16.266 -15.133 1 98.44 432 LYS B CA 1
ATOM 7742 C C . LYS B 1 432 ? -20.984 -14.758 -14.922 1 98.44 432 LYS B C 1
ATOM 7744 O O . LYS B 1 432 ? -20.156 -13.969 -15.391 1 98.44 432 LYS B O 1
ATOM 7749 N N . ARG B 1 433 ? -22 -14.367 -14.234 1 98.44 433 ARG B N 1
ATOM 7750 C CA . ARG B 1 433 ? -22.219 -12.953 -13.953 1 98.44 433 ARG B CA 1
ATOM 7751 C C . ARG B 1 433 ? -21.078 -12.367 -13.141 1 98.44 433 ARG B C 1
ATOM 7753 O O . ARG B 1 433 ? -20.609 -11.258 -13.422 1 98.44 433 ARG B O 1
ATOM 7760 N N . ASN B 1 434 ? -20.672 -13.117 -12.172 1 98.5 434 ASN B N 1
ATOM 7761 C CA . ASN B 1 434 ? -19.609 -12.641 -11.305 1 98.5 434 ASN B CA 1
ATOM 7762 C C . ASN B 1 434 ? -18.281 -12.492 -12.062 1 98.5 434 ASN B C 1
ATOM 7764 O O . ASN B 1 434 ? -17.547 -11.523 -11.852 1 98.5 434 ASN B O 1
ATOM 7768 N N . ILE B 1 435 ? -17.969 -13.438 -12.883 1 98.62 435 ILE B N 1
ATOM 7769 C CA . ILE B 1 435 ? -16.672 -13.375 -13.555 1 98.62 435 ILE B CA 1
ATOM 7770 C C . ILE B 1 435 ? -16.703 -12.281 -14.617 1 98.62 435 ILE B C 1
ATOM 7772 O O . ILE B 1 435 ? -15.672 -11.656 -14.898 1 98.62 435 ILE B O 1
ATOM 7776 N N . GLU B 1 436 ? -17.828 -12.039 -15.242 1 98.5 436 GLU B N 1
ATOM 7777 C CA . GLU B 1 436 ? -17.984 -10.914 -16.156 1 98.5 436 GLU B CA 1
ATOM 7778 C C . GLU B 1 436 ? -17.75 -9.586 -15.445 1 98.5 436 GLU B C 1
ATOM 7780 O O . GLU B 1 436 ? -17.062 -8.703 -15.953 1 98.5 436 GLU B O 1
ATOM 7785 N N . ARG B 1 437 ? -18.328 -9.469 -14.289 1 97.94 437 ARG B N 1
ATOM 7786 C CA . ARG B 1 437 ? -18.141 -8.281 -13.469 1 97.94 437 ARG B CA 1
ATOM 7787 C C . ARG B 1 437 ? -16.672 -8.125 -13.062 1 97.94 437 ARG B C 1
ATOM 7789 O O . ARG B 1 437 ? -16.109 -7.031 -13.148 1 97.94 437 ARG B O 1
ATOM 7796 N N . LEU B 1 438 ? -16.109 -9.227 -12.641 1 98.19 438 LEU B N 1
ATOM 7797 C CA . LEU B 1 438 ? -14.703 -9.188 -12.227 1 98.19 438 LEU B CA 1
ATOM 7798 C C . LEU B 1 438 ? -13.797 -8.781 -13.375 1 98.19 438 LEU B C 1
ATOM 7800 O O . LEU B 1 438 ? -12.859 -8.008 -13.188 1 98.19 438 LEU B O 1
ATOM 7804 N N . SER B 1 439 ? -14.055 -9.328 -14.531 1 98.19 439 SER B N 1
ATOM 7805 C CA . SER B 1 439 ? -13.281 -8.984 -15.719 1 98.19 439 SER B CA 1
ATOM 7806 C C . SER B 1 439 ? -13.328 -7.488 -16 1 98.19 439 SER B C 1
ATOM 7808 O O . SER B 1 439 ? -12.305 -6.883 -16.328 1 98.19 439 SER B O 1
ATOM 7810 N N . LYS B 1 440 ? -14.453 -6.902 -15.828 1 97.44 440 LYS B N 1
ATOM 7811 C CA . LYS B 1 440 ? -14.609 -5.465 -16.016 1 97.44 440 LYS B CA 1
ATOM 7812 C C . LYS B 1 440 ? -13.82 -4.68 -14.977 1 97.44 440 LYS B C 1
ATOM 7814 O O . LYS B 1 440 ? -13.188 -3.674 -15.297 1 97.44 440 LYS B O 1
ATOM 7819 N N . LEU B 1 441 ? -13.875 -5.117 -13.773 1 97.38 441 LEU B N 1
ATOM 7820 C CA . LEU B 1 441 ? -13.164 -4.453 -12.68 1 97.38 441 LEU B CA 1
ATOM 7821 C C . LEU B 1 441 ? -11.656 -4.496 -12.898 1 97.38 441 LEU B C 1
ATOM 7823 O O . LEU B 1 441 ? -10.961 -3.51 -12.656 1 97.38 441 LEU B O 1
ATOM 7827 N N . VAL B 1 442 ? -11.172 -5.652 -13.352 1 96.69 442 VAL B N 1
ATOM 7828 C CA . VAL B 1 442 ? -9.742 -5.836 -13.594 1 96.69 442 VAL B CA 1
ATOM 7829 C C . VAL B 1 442 ? -9.266 -4.855 -14.656 1 96.69 442 VAL B C 1
ATOM 7831 O O . VAL B 1 442 ? -8.141 -4.352 -14.586 1 96.69 442 VAL B O 1
ATOM 7834 N N . ARG B 1 443 ? -10.094 -4.535 -15.586 1 95.75 443 ARG B N 1
ATOM 7835 C CA . ARG B 1 443 ? -9.727 -3.674 -16.703 1 95.75 443 ARG B CA 1
ATOM 7836 C C . ARG B 1 443 ? -9.867 -2.203 -16.328 1 95.75 443 ARG B C 1
ATOM 7838 O O . ARG B 1 443 ? -9.25 -1.337 -16.953 1 95.75 443 ARG B O 1
ATOM 7845 N N . ASP B 1 444 ? -10.672 -1.939 -15.336 1 97 444 ASP B N 1
ATOM 7846 C CA . ASP B 1 444 ? -10.914 -0.564 -14.914 1 97 444 ASP B CA 1
ATOM 7847 C C . ASP B 1 444 ? -9.773 -0.04 -14.055 1 97 444 ASP B C 1
ATOM 7849 O O . ASP B 1 444 ? -9.883 0.009 -12.828 1 97 444 ASP B O 1
ATOM 7853 N N . GLN B 1 445 ? -8.695 0.325 -14.648 1 95.31 445 GLN B N 1
ATOM 7854 C CA . GLN B 1 445 ? -7.496 0.851 -14 1 95.31 445 GLN B CA 1
ATOM 7855 C C . GLN B 1 445 ? -7.023 2.129 -14.688 1 95.31 445 GLN B C 1
ATOM 7857 O O . GLN B 1 445 ? -7.254 2.326 -15.875 1 95.31 445 GLN B O 1
ATOM 7862 N N . PRO B 1 446 ? -6.379 2.99 -13.867 1 93.44 446 PRO B N 1
ATOM 7863 C CA . PRO B 1 446 ? -5.914 4.234 -14.484 1 93.44 446 PRO B CA 1
ATOM 7864 C C . PRO B 1 446 ? -4.812 4.012 -15.516 1 93.44 446 PRO B C 1
ATOM 7866 O O . PRO B 1 446 ? -4.66 4.809 -16.438 1 93.44 446 PRO B O 1
ATOM 7869 N N . MET B 1 447 ? -3.994 3 -15.328 1 94.06 447 MET B N 1
ATOM 7870 C CA . MET B 1 447 ? -2.91 2.613 -16.219 1 94.06 447 MET B CA 1
ATOM 7871 C C . MET B 1 447 ? -2.895 1.104 -16.438 1 94.06 447 MET B C 1
ATOM 7873 O O . MET B 1 447 ? -3.051 0.334 -15.492 1 94.06 447 MET B O 1
ATOM 7877 N N . GLN B 1 448 ? -2.707 0.712 -17.688 1 94.94 448 GLN B N 1
ATOM 7878 C CA . GLN B 1 448 ? -2.584 -0.72 -17.938 1 94.94 448 GLN B CA 1
ATOM 7879 C C . GLN B 1 448 ? -1.354 -1.296 -17.25 1 94.94 448 GLN B C 1
ATOM 7881 O O . GLN B 1 448 ? -0.328 -0.624 -17.125 1 94.94 448 GLN B O 1
ATOM 7886 N N . PRO B 1 449 ? -1.432 -2.543 -16.844 1 96.88 449 PRO B N 1
ATOM 7887 C CA . PRO B 1 449 ? -0.363 -3.123 -16.031 1 96.88 449 PRO B CA 1
ATOM 7888 C C . PRO B 1 449 ? 1.004 -3.051 -16.703 1 96.88 449 PRO B C 1
ATOM 7890 O O . PRO B 1 449 ? 1.997 -2.703 -16.062 1 96.88 449 PRO B O 1
ATOM 7893 N N . LEU B 1 450 ? 1.101 -3.379 -17.953 1 97.75 450 LEU B N 1
ATOM 7894 C CA . LEU B 1 450 ? 2.381 -3.348 -18.656 1 97.75 450 LEU B CA 1
ATOM 7895 C C . LEU B 1 450 ? 2.934 -1.927 -18.719 1 97.75 450 LEU B C 1
ATOM 7897 O O . LEU B 1 450 ? 4.125 -1.711 -18.5 1 97.75 450 LEU B O 1
ATOM 7901 N N . ASP B 1 451 ? 2.082 -0.945 -19.016 1 97.44 451 ASP B N 1
ATOM 7902 C CA . ASP B 1 451 ? 2.494 0.455 -19.031 1 97.44 451 ASP B CA 1
ATOM 7903 C C . ASP B 1 451 ? 2.998 0.898 -17.656 1 97.44 451 ASP B C 1
ATOM 7905 O O . ASP B 1 451 ? 3.971 1.648 -17.562 1 97.44 451 ASP B O 1
ATOM 7909 N N . LYS B 1 452 ? 2.26 0.45 -16.688 1 97.56 452 LYS B N 1
ATOM 7910 C CA . LYS B 1 452 ? 2.65 0.75 -15.305 1 97.56 452 LYS B CA 1
ATOM 7911 C C . LYS B 1 452 ? 4.035 0.189 -14.992 1 97.56 452 LYS B C 1
ATOM 7913 O O . LYS B 1 452 ? 4.875 0.88 -14.414 1 97.56 452 LYS B O 1
ATOM 7918 N N . ALA B 1 453 ? 4.297 -1.053 -15.359 1 98.56 453 ALA B N 1
ATOM 7919 C CA . ALA B 1 453 ? 5.59 -1.699 -15.148 1 98.56 453 ALA B CA 1
ATOM 7920 C C . ALA B 1 453 ? 6.703 -0.948 -15.867 1 98.56 453 ALA B C 1
ATOM 7922 O O . ALA B 1 453 ? 7.781 -0.732 -15.305 1 98.56 453 ALA B O 1
ATOM 7923 N N . ILE B 1 454 ? 6.465 -0.548 -17.062 1 98.38 454 ILE B N 1
ATOM 7924 C CA . ILE B 1 454 ? 7.453 0.155 -17.875 1 98.38 454 ILE B CA 1
ATOM 7925 C C . ILE B 1 454 ? 7.738 1.527 -17.266 1 98.38 454 ILE B C 1
ATOM 7927 O O . ILE B 1 454 ? 8.898 1.922 -17.125 1 98.38 454 ILE B O 1
ATOM 7931 N N . TRP B 1 455 ? 6.676 2.26 -16.891 1 98.19 455 TRP B N 1
ATOM 7932 C CA . TRP B 1 455 ? 6.844 3.588 -16.312 1 98.19 455 TRP B CA 1
ATOM 7933 C C . TRP B 1 455 ? 7.73 3.533 -15.07 1 98.19 455 TRP B C 1
ATOM 7935 O O . TRP B 1 455 ? 8.648 4.34 -14.922 1 98.19 455 TRP B O 1
ATOM 7945 N N . TRP B 1 456 ? 7.504 2.582 -14.211 1 98.38 456 TRP B N 1
ATOM 7946 C CA . TRP B 1 456 ? 8.25 2.5 -12.961 1 98.38 456 TRP B CA 1
ATOM 7947 C C . TRP B 1 456 ? 9.68 2.023 -13.211 1 98.38 456 TRP B C 1
ATOM 7949 O O . TRP B 1 456 ? 10.609 2.422 -12.508 1 98.38 456 TRP B O 1
ATOM 7959 N N . THR B 1 457 ? 9.828 1.128 -14.219 1 98.75 457 THR B N 1
ATOM 7960 C CA . THR B 1 457 ? 11.188 0.779 -14.609 1 98.75 457 THR B CA 1
ATOM 7961 C C . THR B 1 457 ? 11.969 2.025 -15.016 1 98.75 457 THR B C 1
ATOM 7963 O O . THR B 1 457 ? 13.086 2.244 -14.547 1 98.75 457 THR B O 1
ATOM 7966 N N . GLU B 1 458 ? 11.391 2.824 -15.836 1 98.5 458 GLU B N 1
ATOM 7967 C CA . GLU B 1 458 ? 12.023 4.059 -16.297 1 98.5 458 GLU B CA 1
ATOM 7968 C C . GLU B 1 458 ? 12.219 5.039 -15.141 1 98.5 458 GLU B C 1
ATOM 7970 O O . GLU B 1 458 ? 13.195 5.785 -15.109 1 98.5 458 GLU B O 1
ATOM 7975 N N . TYR B 1 459 ? 11.273 5.051 -14.211 1 98.19 459 TYR B N 1
ATOM 7976 C CA . TYR B 1 459 ? 11.398 5.859 -13 1 98.19 459 TYR B CA 1
ATOM 7977 C C . TYR B 1 459 ? 12.664 5.488 -12.227 1 98.19 459 TYR B C 1
ATOM 7979 O O . TYR B 1 459 ? 13.414 6.367 -11.797 1 98.19 459 TYR B O 1
ATOM 7987 N N . ILE B 1 460 ? 12.891 4.191 -12.023 1 98.5 460 ILE B N 1
ATOM 7988 C CA . ILE B 1 460 ? 14.047 3.703 -11.281 1 98.5 460 ILE B CA 1
ATOM 7989 C C . ILE B 1 460 ? 15.328 4.07 -12.023 1 98.5 460 ILE B C 1
ATOM 7991 O O . ILE B 1 460 ? 16.328 4.43 -11.406 1 98.5 460 ILE B O 1
ATOM 7995 N N . ILE B 1 461 ? 15.289 4.004 -13.352 1 98.19 461 ILE B N 1
ATOM 7996 C CA . ILE B 1 461 ? 16.453 4.312 -14.172 1 98.19 461 ILE B CA 1
ATOM 7997 C C . ILE B 1 461 ? 16.781 5.801 -14.055 1 98.19 461 ILE B C 1
ATOM 7999 O O . ILE B 1 461 ? 17.906 6.168 -13.703 1 98.19 461 ILE B O 1
ATOM 8003 N N . ARG B 1 462 ? 15.797 6.645 -14.273 1 96.75 462 ARG B N 1
ATOM 8004 C CA . ARG B 1 462 ? 16.078 8.07 -14.367 1 96.75 462 ARG B CA 1
ATOM 8005 C C . ARG B 1 462 ? 16.359 8.672 -12.992 1 96.75 462 ARG B C 1
ATOM 8007 O O . ARG B 1 462 ? 17.047 9.688 -12.883 1 96.75 462 ARG B O 1
ATOM 8014 N N . ASN B 1 463 ? 15.898 8.023 -11.914 1 97.25 463 ASN B N 1
ATOM 8015 C CA . ASN B 1 463 ? 16.141 8.547 -10.57 1 97.25 463 ASN B CA 1
ATOM 8016 C C . ASN B 1 463 ? 17.234 7.758 -9.859 1 97.25 463 ASN B C 1
ATOM 8018 O O . ASN B 1 463 ? 17.531 8.016 -8.688 1 97.25 463 ASN B O 1
ATOM 8022 N N . LYS B 1 464 ? 17.812 6.734 -10.555 1 96.88 464 LYS B N 1
ATOM 8023 C CA . LYS B 1 464 ? 18.922 5.934 -10.031 1 96.88 464 LYS B CA 1
ATOM 8024 C C . LYS B 1 464 ? 18.531 5.223 -8.742 1 96.88 464 LYS B C 1
ATOM 8026 O O . LYS B 1 464 ? 19.266 5.262 -7.754 1 96.88 464 LYS B O 1
ATOM 8031 N N . GLY B 1 465 ? 17.344 4.695 -8.797 1 97.44 465 GLY B N 1
ATOM 8032 C CA . GLY B 1 465 ? 16.812 3.977 -7.648 1 97.44 465 GLY B CA 1
ATOM 8033 C C . GLY B 1 465 ? 15.586 4.633 -7.051 1 97.44 465 GLY B C 1
ATOM 8034 O O . GLY B 1 465 ? 14.953 5.473 -7.688 1 97.44 465 GLY B O 1
ATOM 8035 N N . ALA B 1 466 ? 15.172 4.145 -5.863 1 97.38 466 ALA B N 1
ATOM 8036 C CA . ALA B 1 466 ? 14 4.684 -5.172 1 97.38 466 ALA B CA 1
ATOM 8037 C C . ALA B 1 466 ? 14.203 4.688 -3.662 1 97.38 466 ALA B C 1
ATOM 8039 O O . ALA B 1 466 ? 13.289 4.375 -2.902 1 97.38 466 ALA B O 1
ATOM 8040 N N . SER B 1 467 ? 15.367 4.984 -3.229 1 95.25 467 SER B N 1
ATOM 8041 C CA . SER B 1 467 ? 15.695 4.965 -1.807 1 95.25 467 SER B CA 1
ATOM 8042 C C . SER B 1 467 ? 14.797 5.914 -1.019 1 95.25 467 SER B C 1
ATOM 8044 O O . SER B 1 467 ? 14.516 5.676 0.156 1 95.25 467 SER B O 1
ATOM 8046 N N . HIS B 1 468 ? 14.305 7 -1.638 1 96.06 468 HIS B N 1
ATOM 8047 C CA . HIS B 1 468 ? 13.438 7.984 -0.998 1 96.06 468 HIS B CA 1
ATOM 8048 C C . HIS B 1 468 ? 12.062 7.387 -0.682 1 96.06 468 HIS B C 1
ATOM 8050 O O . HIS B 1 468 ? 11.297 7.957 0.097 1 96.06 468 HIS B O 1
ATOM 8056 N N . LEU B 1 469 ? 11.75 6.211 -1.196 1 97.19 469 LEU B N 1
ATOM 8057 C CA . LEU B 1 469 ? 10.469 5.551 -0.958 1 97.19 469 LEU B CA 1
ATOM 8058 C C . LEU B 1 469 ? 10.633 4.363 -0.019 1 97.19 469 LEU B C 1
ATOM 8060 O O . LEU B 1 469 ? 9.672 3.633 0.242 1 97.19 469 LEU B O 1
ATOM 8064 N N . ARG B 1 470 ? 11.805 4.148 0.498 1 95.88 470 ARG B N 1
ATOM 8065 C CA . ARG B 1 470 ? 12.117 2.975 1.309 1 95.88 470 ARG B CA 1
ATOM 8066 C C . ARG B 1 470 ? 11.414 3.043 2.66 1 95.88 470 ARG B C 1
ATOM 8068 O O . ARG B 1 470 ? 11.406 4.09 3.311 1 95.88 470 ARG B O 1
ATOM 8075 N N . TYR B 1 471 ? 10.766 1.992 3.021 1 95.19 471 TYR B N 1
ATOM 8076 C CA . TYR B 1 471 ? 10.195 1.819 4.352 1 95.19 471 TYR B CA 1
ATOM 8077 C C . TYR B 1 471 ? 11.242 1.32 5.336 1 95.19 471 TYR B C 1
ATOM 8079 O O . TYR B 1 471 ? 11.37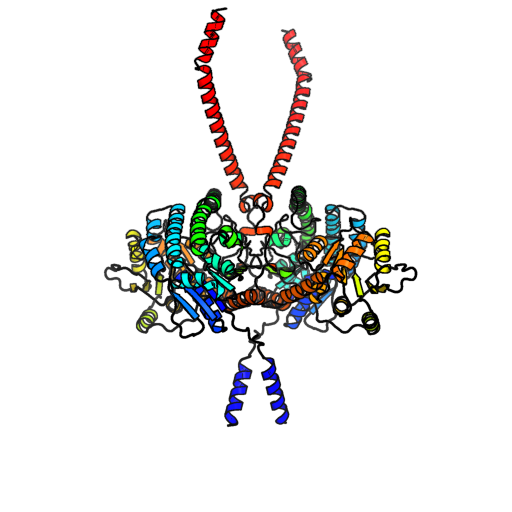5 0.114 5.555 1 95.19 471 TYR B O 1
ATOM 8087 N N . LYS B 1 472 ? 11.891 2.154 5.996 1 91.25 472 LYS B N 1
ATOM 8088 C CA . LYS B 1 472 ? 13.031 1.838 6.844 1 91.25 472 LYS B CA 1
ATOM 8089 C C . LYS B 1 472 ? 12.617 0.954 8.016 1 91.25 472 LYS B C 1
ATOM 8091 O O . LYS B 1 472 ? 13.422 0.164 8.523 1 91.25 472 LYS B O 1
ATOM 8096 N N . GLN B 1 473 ? 11.391 1.043 8.422 1 90.94 473 GLN B N 1
ATOM 8097 C CA . GLN B 1 473 ? 10.891 0.326 9.594 1 90.94 473 GLN B CA 1
ATOM 8098 C C . GLN B 1 473 ? 10.773 -1.17 9.312 1 90.94 473 GLN B C 1
ATOM 8100 O O . GLN B 1 473 ? 10.602 -1.967 10.234 1 90.94 473 GLN B O 1
ATOM 8105 N N . ALA B 1 474 ? 10.914 -1.545 8.078 1 89 474 ALA B N 1
ATOM 8106 C CA . ALA B 1 474 ? 10.938 -2.963 7.73 1 89 474 ALA B CA 1
ATOM 8107 C C . ALA B 1 474 ? 12.117 -3.674 8.383 1 89 474 ALA B C 1
ATOM 8109 O O . ALA B 1 474 ? 12.094 -4.891 8.578 1 89 474 ALA B O 1
ATOM 8110 N N . ARG B 1 475 ? 13.141 -2.945 8.773 1 88.62 475 ARG B N 1
ATOM 8111 C CA . ARG B 1 475 ? 14.344 -3.541 9.352 1 88.62 475 ARG B CA 1
ATOM 8112 C C . ARG B 1 475 ? 14.305 -3.482 10.875 1 88.62 475 ARG B C 1
ATOM 8114 O O . ARG B 1 475 ? 15.242 -3.92 11.539 1 88.62 475 ARG B O 1
ATOM 8121 N N . MET B 1 476 ? 13.242 -2.936 11.375 1 89.19 476 MET B N 1
ATOM 8122 C CA . MET B 1 476 ? 13.078 -2.945 12.828 1 89.19 476 MET B CA 1
ATOM 8123 C C . MET B 1 476 ? 12.922 -4.371 13.352 1 89.19 476 MET B C 1
ATOM 8125 O O . MET B 1 476 ? 12.227 -5.184 12.742 1 89.19 476 MET B O 1
ATOM 8129 N N . PRO B 1 477 ? 13.609 -4.621 14.461 1 88.62 477 PRO B N 1
ATOM 8130 C CA . PRO B 1 477 ? 13.391 -5.953 15.023 1 88.62 477 PRO B CA 1
ATOM 8131 C C . PRO B 1 477 ? 11.914 -6.23 15.312 1 88.62 477 PRO B C 1
ATOM 8133 O O . PRO B 1 477 ? 11.188 -5.34 15.758 1 88.62 477 PRO B O 1
ATOM 8136 N N . ALA B 1 478 ? 11.547 -7.465 15.078 1 84.94 478 ALA B N 1
ATOM 8137 C CA . ALA B 1 478 ? 10.148 -7.859 15.195 1 84.94 478 ALA B CA 1
ATOM 8138 C C . ALA B 1 478 ? 9.602 -7.57 16.594 1 84.94 478 ALA B C 1
ATOM 8140 O O . ALA B 1 478 ? 8.445 -7.172 16.734 1 84.94 478 ALA B O 1
ATOM 8141 N N . TRP B 1 479 ? 10.398 -7.828 17.609 1 88.81 479 TRP B N 1
ATOM 8142 C CA . TRP B 1 479 ? 9.914 -7.652 18.984 1 88.81 479 TRP B CA 1
ATOM 8143 C C . TRP B 1 479 ? 9.656 -6.18 19.281 1 88.81 479 TRP B C 1
ATOM 8145 O O . TRP B 1 479 ? 8.859 -5.852 20.172 1 88.81 479 TRP B O 1
ATOM 8155 N N . GLN B 1 480 ? 10.281 -5.266 18.578 1 91.38 480 GLN B N 1
ATOM 8156 C CA . GLN B 1 480 ? 10 -3.838 18.703 1 91.38 480 GLN B CA 1
ATOM 8157 C C . GLN B 1 480 ? 8.82 -3.43 17.828 1 91.38 480 GLN B C 1
ATOM 8159 O O . GLN B 1 480 ? 7.914 -2.73 18.266 1 91.38 480 GLN B O 1
ATOM 8164 N N . TYR B 1 481 ? 8.836 -3.932 16.609 1 90 481 TYR B N 1
ATOM 8165 C CA . TYR B 1 481 ? 7.828 -3.557 15.617 1 90 481 TYR B CA 1
ATOM 8166 C C . TYR B 1 481 ? 6.438 -3.988 16.062 1 90 481 TYR B C 1
ATOM 8168 O O . TYR B 1 481 ? 5.457 -3.277 15.844 1 90 481 TYR B O 1
ATOM 8176 N N . HIS B 1 482 ? 6.379 -5.16 16.734 1 88.56 482 HIS B N 1
ATOM 8177 C CA . HIS B 1 482 ? 5.094 -5.703 17.172 1 88.56 482 HIS B CA 1
ATOM 8178 C C . HIS B 1 482 ? 4.859 -5.441 18.656 1 88.56 482 HIS B C 1
ATOM 8180 O O . HIS B 1 482 ? 3.953 -6.023 19.25 1 88.56 482 HIS B O 1
ATOM 8186 N N . TYR B 1 483 ? 5.621 -4.707 19.344 1 90.94 483 TYR B N 1
ATOM 8187 C CA . TYR B 1 483 ? 5.48 -4.23 20.719 1 90.94 483 TYR B CA 1
ATOM 8188 C C . TYR B 1 483 ? 5.621 -5.379 21.703 1 90.94 483 TYR B C 1
ATOM 8190 O O . TYR B 1 483 ? 4.984 -5.375 22.766 1 90.94 483 TYR B O 1
ATOM 8198 N N . TYR B 1 484 ? 6.262 -6.457 21.359 1 89.38 484 TYR B N 1
ATOM 8199 C CA . TYR B 1 484 ? 6.359 -7.594 22.266 1 89.38 484 TYR B CA 1
ATOM 8200 C C . TYR B 1 484 ? 7.051 -7.191 23.562 1 89.38 484 TYR B C 1
ATOM 8202 O O . TYR B 1 484 ? 6.648 -7.617 24.641 1 89.38 484 TYR B O 1
ATOM 8210 N N . ASP B 1 485 ? 8.125 -6.449 23.438 1 92.06 485 ASP B N 1
ATOM 8211 C CA . ASP B 1 485 ? 8.875 -6.027 24.609 1 92.06 485 ASP B CA 1
ATOM 8212 C C . ASP B 1 485 ? 8.031 -5.117 25.5 1 92.06 485 ASP B C 1
ATOM 8214 O O . ASP B 1 485 ? 8.031 -5.262 26.734 1 92.06 485 ASP B O 1
ATOM 8218 N N . VAL B 1 486 ? 7.25 -4.234 24.891 1 93.44 486 VAL B N 1
ATOM 8219 C CA . VAL B 1 486 ? 6.395 -3.312 25.625 1 93.44 486 VAL B CA 1
ATOM 8220 C C . VAL B 1 486 ? 5.266 -4.086 26.312 1 93.44 486 VAL B C 1
ATOM 8222 O O . VAL B 1 486 ? 5.008 -3.9 27.5 1 93.44 486 VAL B O 1
ATOM 8225 N N . VAL B 1 487 ? 4.621 -4.977 25.609 1 90.19 487 VAL B N 1
ATOM 8226 C CA . VAL B 1 487 ? 3.502 -5.754 26.141 1 90.19 487 VAL B CA 1
ATOM 8227 C C . VAL B 1 487 ? 3.984 -6.656 27.281 1 90.19 487 VAL B C 1
ATOM 8229 O O . VAL B 1 487 ? 3.328 -6.762 28.312 1 90.19 487 VAL B O 1
ATOM 8232 N N . ALA B 1 488 ? 5.07 -7.273 27.078 1 90.38 488 ALA B N 1
ATOM 8233 C CA . ALA B 1 488 ? 5.641 -8.125 28.125 1 90.38 488 ALA B CA 1
ATOM 8234 C C . ALA B 1 488 ? 5.922 -7.32 29.391 1 90.38 488 ALA B C 1
ATOM 8236 O O . ALA B 1 488 ? 5.656 -7.789 30.5 1 90.38 488 ALA B O 1
ATOM 8237 N N . THR B 1 489 ? 6.48 -6.176 29.219 1 93.88 489 THR B N 1
ATOM 8238 C CA . THR B 1 489 ? 6.805 -5.312 30.344 1 93.88 489 THR B CA 1
ATOM 8239 C C . THR B 1 489 ? 5.539 -4.879 31.078 1 93.88 489 THR B C 1
ATOM 8241 O O . THR B 1 489 ? 5.488 -4.898 32.312 1 93.88 489 THR B O 1
ATOM 8244 N N . LEU B 1 490 ? 4.523 -4.488 30.328 1 92.19 490 LEU B N 1
ATOM 8245 C CA . LEU B 1 490 ? 3.264 -4.059 30.938 1 92.19 490 LEU B CA 1
ATOM 8246 C C . LEU B 1 490 ? 2.578 -5.219 31.656 1 92.19 490 LEU B C 1
ATOM 8248 O O . LEU B 1 490 ? 2.002 -5.035 32.719 1 92.19 490 LEU B O 1
ATOM 8252 N N . LEU B 1 491 ? 2.625 -6.371 31.078 1 90.06 491 LEU B N 1
ATOM 8253 C CA . LEU B 1 491 ? 2.043 -7.551 31.703 1 90.06 491 LEU B CA 1
ATOM 8254 C C . LEU B 1 491 ? 2.797 -7.91 32.969 1 90.06 491 LEU B C 1
ATOM 8256 O O . LEU B 1 491 ? 2.186 -8.289 33.969 1 90.06 491 LEU B O 1
ATOM 8260 N N . ALA B 1 492 ? 4.09 -7.84 32.938 1 92.12 492 ALA B N 1
ATOM 8261 C CA . ALA B 1 492 ? 4.902 -8.086 34.125 1 92.12 492 ALA B CA 1
ATOM 8262 C C . ALA B 1 492 ? 4.562 -7.102 35.219 1 92.12 492 ALA B C 1
ATOM 8264 O O . ALA B 1 492 ? 4.438 -7.488 36.375 1 92.12 492 ALA B O 1
ATOM 8265 N N . ALA B 1 493 ? 4.461 -5.887 34.844 1 93.44 493 ALA B N 1
ATOM 8266 C CA . ALA B 1 493 ? 4.098 -4.855 35.812 1 93.44 493 ALA B CA 1
ATOM 8267 C C . ALA B 1 493 ? 2.723 -5.133 36.406 1 93.44 493 ALA B C 1
ATOM 8269 O O . ALA B 1 493 ? 2.525 -4.977 37.625 1 93.44 493 ALA B O 1
ATOM 8270 N N . ALA B 1 494 ? 1.853 -5.512 35.562 1 92.25 494 ALA B N 1
ATOM 8271 C CA . ALA B 1 494 ? 0.509 -5.848 36.031 1 92.25 494 ALA B CA 1
ATOM 8272 C C . ALA B 1 494 ? 0.542 -7.027 37 1 92.25 494 ALA B C 1
ATOM 8274 O O . ALA B 1 494 ? -0.165 -7.027 38 1 92.25 494 ALA B O 1
ATOM 8275 N N . LEU B 1 495 ? 1.315 -7.973 36.688 1 92.19 495 LEU B N 1
ATOM 8276 C CA . LEU B 1 495 ? 1.442 -9.148 37.562 1 92.19 495 LEU B CA 1
ATOM 8277 C C . LEU B 1 495 ? 2.023 -8.766 38.906 1 92.19 495 LEU B C 1
ATOM 8279 O O . LEU B 1 495 ? 1.603 -9.297 39.938 1 92.19 495 LEU B O 1
ATOM 8283 N N . VAL B 1 496 ? 2.967 -7.922 38.906 1 94.19 496 VAL B N 1
ATOM 8284 C CA . VAL B 1 496 ? 3.564 -7.449 40.156 1 94.19 496 VAL B CA 1
ATOM 8285 C C . VAL B 1 496 ? 2.516 -6.715 41 1 94.19 496 VAL B C 1
ATOM 8287 O O . VAL B 1 496 ? 2.439 -6.902 42.219 1 94.19 496 VAL B O 1
ATOM 8290 N N . ILE B 1 497 ? 1.763 -5.949 40.312 1 94.38 497 ILE B N 1
ATOM 8291 C CA . ILE B 1 497 ? 0.715 -5.203 41 1 94.38 497 ILE B CA 1
ATOM 8292 C C . ILE B 1 497 ? -0.302 -6.172 41.594 1 94.38 497 ILE B C 1
ATOM 8294 O O . ILE B 1 497 ? -0.708 -6.016 42.75 1 94.38 497 ILE B O 1
ATOM 8298 N N . VAL B 1 498 ? -0.672 -7.129 40.875 1 93.62 498 VAL B N 1
ATOM 8299 C CA . VAL B 1 498 ? -1.629 -8.125 41.344 1 93.62 498 VAL B CA 1
ATOM 8300 C C . VAL B 1 498 ? -1.031 -8.898 42.531 1 93.62 498 VAL B C 1
ATOM 8302 O O . VAL B 1 498 ? -1.717 -9.164 43.5 1 93.62 498 VAL B O 1
ATOM 8305 N N . ALA B 1 499 ? 0.174 -9.219 42.375 1 94.38 499 ALA B N 1
ATOM 8306 C CA . ALA B 1 499 ? 0.862 -9.938 43.438 1 94.38 499 ALA B CA 1
ATOM 8307 C C . ALA B 1 499 ? 0.934 -9.102 44.719 1 94.38 499 ALA B C 1
ATOM 8309 O O . ALA B 1 499 ? 0.762 -9.617 45.844 1 94.38 499 ALA B O 1
ATOM 8310 N N . LEU B 1 500 ? 1.201 -7.895 44.562 1 95.44 500 LEU B N 1
ATOM 8311 C CA . LEU B 1 500 ? 1.268 -6.98 45.688 1 95.44 500 LEU B CA 1
ATOM 8312 C C . LEU B 1 500 ? -0.098 -6.836 46.375 1 95.44 500 LEU B C 1
ATOM 8314 O O . LEU B 1 500 ? -0.198 -6.816 47.594 1 95.44 500 LEU B O 1
ATOM 8318 N N . ILE B 1 501 ? -1.015 -6.688 45.562 1 95.06 501 ILE B N 1
ATOM 8319 C CA . ILE B 1 501 ? -2.373 -6.602 46.062 1 95.06 501 ILE B CA 1
ATOM 8320 C C . ILE B 1 501 ? -2.717 -7.879 46.844 1 95.06 501 ILE B C 1
ATOM 8322 O O . ILE B 1 501 ? -3.262 -7.828 47.938 1 95.06 501 ILE B O 1
ATOM 8326 N N . ALA B 1 502 ? -2.445 -8.992 46.219 1 94.5 502 ALA B N 1
ATOM 8327 C CA . ALA B 1 502 ? -2.699 -10.281 46.875 1 94.5 502 ALA B CA 1
ATOM 8328 C C . ALA B 1 502 ? -1.941 -10.398 48.188 1 94.5 502 ALA B C 1
ATOM 8330 O O . ALA B 1 502 ? -2.475 -10.906 49.188 1 94.5 502 ALA B O 1
ATOM 8331 N N . TYR B 1 503 ? -0.771 -9.977 48.156 1 94.12 503 TYR B N 1
ATOM 8332 C CA . TYR B 1 503 ? 0.056 -10 49.375 1 94.12 503 TYR B CA 1
ATOM 8333 C C . TYR B 1 503 ? -0.563 -9.148 50.469 1 94.12 503 TYR B C 1
ATOM 8335 O O . TYR B 1 503 ? -0.642 -9.57 51.625 1 94.12 503 TYR B O 1
ATOM 8343 N N . VAL B 1 504 ? -0.971 -8.008 50.125 1 94.69 504 VAL B N 1
ATOM 8344 C CA . VAL B 1 504 ? -1.569 -7.078 51.062 1 94.69 504 VAL B CA 1
ATOM 8345 C C . VAL B 1 504 ? -2.873 -7.664 51.625 1 94.69 504 VAL B C 1
ATOM 8347 O O . VAL B 1 504 ? -3.139 -7.598 52.812 1 94.69 504 VAL B O 1
ATOM 8350 N N . VAL B 1 505 ? -3.58 -8.18 50.75 1 94.38 505 VAL B N 1
ATOM 8351 C CA . VAL B 1 505 ? -4.844 -8.789 51.125 1 94.38 505 VAL B CA 1
ATOM 8352 C C . VAL B 1 505 ? -4.582 -9.961 52.062 1 94.38 505 VAL B C 1
ATOM 8354 O O . VAL B 1 505 ? -5.262 -10.117 53.094 1 94.38 505 VAL B O 1
ATOM 8357 N N . LYS B 1 506 ? -3.637 -10.734 51.688 1 93.56 506 LYS B N 1
ATOM 8358 C CA . LYS B 1 506 ? -3.273 -11.875 52.531 1 93.56 506 LYS B CA 1
ATOM 8359 C C . LYS B 1 506 ? -2.793 -11.422 53.906 1 93.56 506 LYS B C 1
ATOM 8361 O O . LYS B 1 506 ? -3.145 -12.023 54.906 1 93.56 506 LYS B O 1
ATOM 8366 N N . ARG B 1 507 ? -2.061 -10.461 53.969 1 92.12 507 ARG B N 1
ATOM 8367 C CA . ARG B 1 507 ? -1.538 -9.922 55.219 1 92.12 507 ARG B CA 1
ATOM 8368 C C . ARG B 1 507 ? -2.656 -9.32 56.062 1 92.12 507 ARG B C 1
ATOM 8370 O O . ARG B 1 507 ? -2.654 -9.453 57.281 1 92.12 507 ARG B O 1
ATOM 8377 N N . LEU B 1 508 ? -3.508 -8.672 55.375 1 92.31 508 LEU B N 1
ATOM 8378 C CA . LEU B 1 508 ? -4.648 -8.094 56.094 1 92.31 508 LEU B CA 1
ATOM 8379 C C . LEU B 1 508 ? -5.559 -9.18 56.656 1 92.31 508 LEU B C 1
ATOM 8381 O O . LEU B 1 508 ? -6.035 -9.07 57.781 1 92.31 508 LEU B O 1
ATOM 8385 N N . LEU B 1 509 ? -5.754 -10.18 55.875 1 91.06 509 LEU B N 1
ATOM 8386 C CA . LEU B 1 509 ? -6.57 -11.297 56.312 1 91.06 509 LEU B CA 1
ATOM 8387 C C . LEU B 1 509 ? -5.895 -12.031 57.469 1 91.06 509 LEU B C 1
ATOM 8389 O O . LEU B 1 509 ? -6.559 -12.43 58.438 1 91.06 509 LEU B O 1
ATOM 8393 N N . SER B 1 510 ? -4.633 -12.195 57.406 1 89.94 510 SER B N 1
ATOM 8394 C CA . SER B 1 510 ? -3.883 -12.836 58.5 1 89.94 510 SER B CA 1
ATOM 8395 C C . SER B 1 510 ? -3.92 -12 59.781 1 89.94 510 SER B C 1
ATOM 8397 O O . SER B 1 510 ? -4.039 -12.539 60.875 1 89.94 510 SER B O 1
ATOM 8399 N N . TYR B 1 511 ? -3.91 -10.742 59.562 1 87.06 511 TYR B N 1
ATOM 8400 C CA . TYR B 1 511 ? -3.99 -9.828 60.688 1 87.06 511 TYR B CA 1
ATOM 8401 C C . TYR B 1 511 ? -5.371 -9.875 61.312 1 87.06 511 TYR B C 1
ATOM 8403 O O . TYR B 1 511 ? -5.488 -9.898 62.562 1 87.06 511 TYR B O 1
ATOM 8411 N N . LEU B 1 512 ? -6.352 -10.031 60.562 1 85.19 512 LEU B N 1
ATOM 8412 C CA . LEU B 1 512 ? -7.723 -10.078 61.062 1 85.19 512 LEU B CA 1
ATOM 8413 C C . LEU B 1 512 ? -8.016 -11.43 61.688 1 85.19 512 LEU B C 1
ATOM 8415 O O . LEU B 1 512 ? -8.727 -11.5 62.719 1 85.19 512 LEU B O 1
ATOM 8419 N N . LEU B 1 513 ? -7.512 -12.5 61.125 1 81.81 513 LEU B N 1
ATOM 8420 C CA . LEU B 1 513 ? -7.719 -13.836 61.656 1 81.81 513 LEU B CA 1
ATOM 8421 C C . LEU B 1 513 ? -6.926 -14.023 62.938 1 81.81 513 LEU B C 1
ATOM 8423 O O . LEU B 1 513 ? -7.379 -14.719 63.875 1 81.81 513 LEU B O 1
ATOM 8427 N N . LEU B 1 514 ? -5.812 -13.547 63.062 1 67.38 514 LEU B N 1
ATOM 8428 C CA . LEU B 1 514 ? -4.992 -13.68 64.25 1 67.38 514 LEU B CA 1
ATOM 8429 C C . LEU B 1 514 ? -5.5 -12.766 65.375 1 67.38 514 LEU B C 1
ATOM 8431 O O . LEU B 1 514 ? -5.359 -13.078 66.562 1 67.38 514 LEU B O 1
ATOM 8435 N N . ARG B 1 515 ? -6.09 -11.742 65 1 60.62 515 ARG B N 1
ATOM 8436 C CA . ARG B 1 515 ? -6.586 -10.852 66.062 1 60.62 515 ARG B CA 1
ATOM 8437 C C . ARG B 1 515 ? -8.102 -10.93 66.188 1 60.62 515 ARG B C 1
ATOM 8439 O O . ARG B 1 515 ? -8.711 -10.195 66.938 1 60.62 515 ARG B O 1
ATOM 8446 N N . GLY B 1 516 ? -8.602 -11.742 65.25 1 54.97 516 GLY B N 1
ATOM 8447 C CA . GLY B 1 516 ? -10.047 -11.844 65.375 1 54.97 516 GLY B CA 1
ATOM 8448 C C . GLY B 1 516 ? -10.477 -12.516 66.688 1 54.97 516 GLY B C 1
ATOM 8449 O O . GLY B 1 516 ? -9.719 -13.305 67.25 1 54.97 516 GLY B O 1
ATOM 8450 N N . PRO B 1 517 ? -11.414 -11.797 67.25 1 55.09 517 PRO B N 1
ATOM 8451 C CA . PRO B 1 517 ? -11.961 -12.359 68.5 1 55.09 517 PRO B CA 1
ATOM 8452 C C . PRO B 1 517 ? -12.297 -13.844 68.375 1 55.09 517 PRO B C 1
ATOM 8454 O O . PRO B 1 517 ? -12.68 -14.477 69.375 1 55.09 517 PRO B O 1
ATOM 8457 N N . TRP B 1 518 ? -12.148 -14.305 67.188 1 49.72 518 TRP B N 1
ATOM 8458 C CA . TRP B 1 518 ? -12.602 -15.688 67.062 1 49.72 518 TRP B CA 1
ATOM 8459 C C . TRP B 1 518 ? -11.562 -16.641 67.688 1 49.72 518 TRP B C 1
ATOM 8461 O O . TRP B 1 518 ? -11.914 -17.688 68.188 1 49.72 518 TRP B O 1
ATOM 8471 N N . LEU B 1 519 ? -10.305 -16.359 67.562 1 49.03 519 LEU B N 1
ATOM 8472 C CA . LEU B 1 519 ? -9.336 -17.219 68.188 1 49.03 519 LEU B CA 1
ATOM 8473 C C . LEU B 1 519 ? -9.336 -16.984 69.688 1 49.03 519 LEU B C 1
ATOM 8475 O O . LEU B 1 519 ? -9.008 -17.875 70.5 1 49.03 519 LEU B O 1
ATOM 8479 N N . ALA B 1 520 ? -9.758 -15.852 70.125 1 50.75 520 ALA B N 1
ATOM 8480 C CA . ALA B 1 520 ? -10 -15.703 71.562 1 50.75 520 ALA B CA 1
ATOM 8481 C C . ALA B 1 520 ? -11.195 -16.531 72 1 50.75 520 ALA B C 1
ATOM 8483 O O . ALA B 1 520 ? -11.18 -17.109 73.125 1 50.75 520 ALA B O 1
ATOM 8484 N N . ALA B 1 521 ? -12.148 -16.703 71.125 1 51.41 521 ALA B N 1
ATOM 8485 C CA . ALA B 1 521 ? -13.273 -17.547 71.562 1 51.41 521 ALA B CA 1
ATOM 8486 C C . ALA B 1 521 ? -12.922 -19.016 71.5 1 51.41 521 ALA B C 1
ATOM 8488 O O . ALA B 1 521 ? -13.367 -19.812 72.312 1 51.41 521 ALA B O 1
ATOM 8489 N N . LEU B 1 522 ? -12.023 -19.375 70.688 1 48.12 522 LEU B N 1
ATOM 8490 C CA . LEU B 1 522 ? -11.664 -20.797 70.625 1 48.12 522 LEU B CA 1
ATOM 8491 C C . LEU B 1 522 ? -10.664 -21.141 71.688 1 48.12 522 LEU B C 1
ATOM 8493 O O . LEU B 1 522 ? -10.625 -22.297 72.188 1 48.12 522 LEU B O 1
ATOM 8497 N N . ARG B 1 523 ? -9.875 -20.234 72.188 1 51.34 523 ARG B N 1
ATOM 8498 C CA . ARG B 1 523 ? -9.008 -20.484 73.312 1 51.34 523 ARG B CA 1
ATOM 8499 C C . ARG B 1 523 ? -9.812 -20.484 74.625 1 51.34 523 ARG B C 1
ATOM 8501 O O . ARG B 1 523 ? -9.508 -21.25 75.562 1 51.34 523 ARG B O 1
ATOM 8508 N N . VAL B 1 524 ? -10.773 -19.766 74.75 1 49.16 524 VAL B N 1
ATOM 8509 C CA . VAL B 1 524 ? -11.562 -19.828 75.938 1 49.16 524 VAL B CA 1
ATOM 8510 C C . VAL B 1 524 ? -12.367 -21.125 76 1 49.16 524 VAL B C 1
ATOM 8512 O O . VAL B 1 524 ? -12.648 -21.656 77.062 1 49.16 524 VAL B O 1
ATOM 8515 N N . LYS B 1 525 ? -12.586 -21.703 74.812 1 49.88 525 LYS B N 1
ATOM 8516 C CA . LYS B 1 525 ? -13.32 -22.953 74.875 1 49.88 525 LYS B CA 1
ATOM 8517 C C . LYS B 1 525 ? -12.391 -24.109 75.25 1 49.88 525 LYS B C 1
ATOM 8519 O O . LYS B 1 525 ? -12.828 -25.094 75.875 1 49.88 525 LYS B O 1
ATOM 8524 N N . GLN B 1 526 ? -11.148 -24.125 75 1 48.41 526 GLN B N 1
ATOM 8525 C CA . GLN B 1 526 ? -10.32 -25.25 75.375 1 48.41 526 GLN B CA 1
ATOM 8526 C C . GLN B 1 526 ? -9.969 -25.141 76.875 1 48.41 526 GLN B C 1
ATOM 8528 O O . GLN B 1 526 ? -9.516 -26.125 77.5 1 48.41 526 GLN B O 1
ATOM 8533 N N . LYS B 1 527 ? -9.977 -23.906 77.375 1 48.62 527 LYS B N 1
ATOM 8534 C CA . LYS B 1 527 ? -9.742 -23.859 78.812 1 48.62 527 LYS B CA 1
ATOM 8535 C C . LYS B 1 527 ? -10.969 -24.328 79.562 1 48.62 527 LYS B C 1
ATOM 8537 O O . LYS B 1 527 ? -10.891 -24.578 80.75 1 48.62 527 LYS B O 1
ATOM 8542 N N . ALA B 1 528 ? -12.062 -24.188 78.812 1 48.38 528 ALA B N 1
ATOM 8543 C CA . ALA B 1 528 ? -13.25 -24.594 79.625 1 48.38 528 ALA B CA 1
ATOM 8544 C C . ALA B 1 528 ? -13.477 -26.109 79.5 1 48.38 528 ALA B C 1
ATOM 8546 O O . ALA B 1 528 ? -14.367 -26.656 80.125 1 48.38 528 ALA B O 1
ATOM 8547 N N . LEU B 1 529 ? -12.773 -26.797 78.562 1 37.97 529 LEU B N 1
ATOM 8548 C CA . LEU B 1 529 ? -12.805 -28.25 78.75 1 37.97 529 LEU B CA 1
ATOM 8549 C C . LEU B 1 529 ? -11.68 -28.719 79.625 1 37.97 529 LEU B C 1
ATOM 8551 O O . LEU B 1 529 ? -10.539 -28.266 79.5 1 37.97 529 LEU B O 1
#

Nearest PDB structures (foldseek):
  2o6l-assembly1_B  TM=9.388E-01  e=5.823E-14  Homo sapiens
  7yf5-assembly1_A  TM=9.250E-01  e=3.936E-14  Homo sapiens
  7yan-assembly2_D-2  TM=9.380E-01  e=1.019E-13  Homo sapiens
  2o6l-assembly1_A  TM=9.432E-01  e=2.493E-13  Homo sapiens
  7cjx-assembly2_B  TM=9.329E-01  e=3.900E-13  Homo sapiens

pLDDT: mean 89.18, std 15.32, range [26.09, 98.94]

Solvent-accessible surface area (backbone atoms only — not comparable to full-atom values): 56496 Å² total; per-residue (Å²): 126,69,72,66,56,58,58,51,52,56,53,55,63,55,59,69,51,70,74,62,69,76,61,74,56,48,36,36,38,35,42,38,75,65,63,39,69,79,46,46,45,38,54,48,37,53,52,52,54,42,45,74,69,51,28,33,36,41,35,38,25,33,71,73,76,93,72,88,62,84,47,56,46,75,49,77,36,50,67,36,39,56,51,40,66,75,65,52,56,64,48,48,39,46,77,67,65,51,53,66,65,56,52,50,51,47,50,52,53,47,47,52,53,39,50,55,54,53,58,62,31,66,69,50,44,48,49,61,76,43,42,89,80,54,80,58,49,32,31,38,32,53,49,70,88,63,39,57,66,43,48,52,26,64,73,65,68,30,36,27,36,29,35,34,63,55,72,53,43,58,65,53,29,38,63,63,31,22,67,64,42,66,69,76,38,70,39,28,80,42,89,62,64,90,76,60,52,76,67,52,40,42,49,36,51,49,52,49,49,44,42,65,71,48,52,47,54,55,52,37,53,56,38,34,50,53,34,34,74,70,73,33,81,85,56,78,45,37,71,60,42,58,61,56,56,35,33,39,39,29,39,35,37,40,71,62,57,65,62,56,27,35,26,81,36,43,48,70,36,28,65,52,56,65,69,83,74,57,84,66,60,67,70,58,45,51,56,51,68,67,44,85,76,22,30,35,41,36,39,51,64,85,75,44,47,48,80,46,53,51,68,69,60,50,48,31,52,52,56,34,53,67,71,44,88,38,34,35,43,35,48,36,78,47,91,71,87,61,86,84,57,84,46,62,46,77,35,71,70,68,66,58,68,38,54,46,56,38,87,41,39,53,34,36,37,30,26,27,50,68,67,59,48,44,44,28,34,72,44,43,31,26,34,40,19,42,32,78,56,48,53,9,47,46,42,23,43,30,34,41,72,60,39,23,32,45,58,46,48,66,91,64,61,40,42,65,52,52,45,51,50,51,51,45,48,62,67,40,60,61,19,49,53,33,23,45,52,47,34,50,54,68,65,66,54,98,59,57,41,60,58,48,53,48,52,51,51,50,46,32,46,78,60,69,28,38,74,66,35,56,44,70,63,48,74,47,54,64,50,62,72,70,38,46,59,49,51,51,50,53,49,51,51,48,49,51,50,50,49,49,50,50,48,50,50,50,50,51,50,51,51,46,56,70,63,27,67,60,52,56,53,53,52,54,50,59,71,70,98,129,72,71,67,57,58,59,52,54,57,54,55,64,56,60,70,52,68,74,62,68,77,62,74,57,49,37,35,38,35,42,38,76,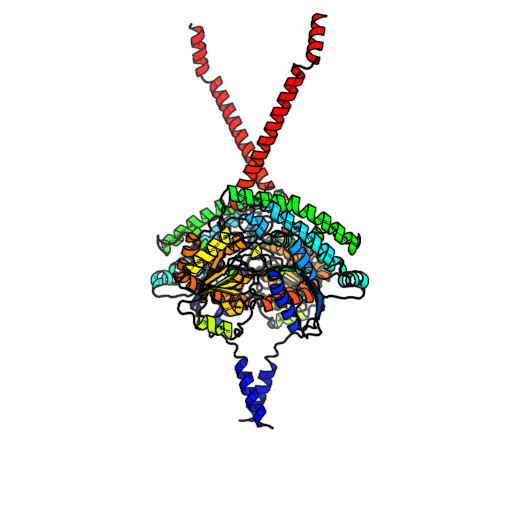67,63,39,69,79,44,45,47,37,53,47,37,53,51,52,54,42,44,73,68,52,29,31,37,43,36,36,25,32,70,74,76,92,72,87,62,85,46,56,46,74,47,76,37,50,68,37,40,56,52,40,66,77,64,53,57,64,48,48,40,46,77,67,63,53,52,64,65,55,53,51,51,48,51,52,53,44,47,52,52,38,49,54,53,54,60,62,32,66,69,49,44,47,48,61,76,43,41,88,80,53,80,57,49,33,30,38,33,54,49,71,87,65,39,57,66,44,48,52,26,63,73,63,68,32,35,27,36,29,36,33,65,54,73,53,43,58,67,53,29,38,63,64,30,23,66,64,43,62,68,76,41,71,39,28,79,44,88,65,62,89,75,58,53,75,65,53,39,42,49,35,51,50,52,48,48,44,40,65,71,46,51,46,54,55,51,36,54,56,38,35,52,54,34,34,74,70,72,33,80,84,56,77,45,37,71,60,42,59,62,56,56,34,32,38,40,28,39,36,36,41,70,62,57,64,61,55,27,34,24,78,38,42,48,71,36,27,64,53,55,64,69,84,74,58,88,64,59,67,70,59,44,52,55,52,68,66,44,85,75,22,29,34,39,36,39,51,65,86,76,43,47,47,80,45,54,50,69,68,60,50,47,30,52,51,56,35,53,67,71,44,88,39,34,34,42,33,48,36,77,46,91,71,87,63,86,86,56,86,46,62,45,77,34,70,71,71,66,57,67,37,53,46,55,38,87,42,39,52,34,36,38,29,27,27,49,68,68,58,48,45,44,28,34,72,46,46,30,26,34,41,19,43,32,77,57,47,53,9,46,47,43,24,44,30,35,40,72,60,38,22,31,46,58,45,47,67,92,64,61,40,44,63,53,51,44,51,50,52,51,46,46,63,66,39,60,61,18,47,53,34,22,45,51,47,33,51,54,66,66,67,52,98,58,56,41,59,58,48,54,47,50,52,52,50,46,32,46,78,60,69,28,37,72,67,37,56,42,71,64,48,72,46,55,62,51,64,72,70,38,47,61,49,50,51,50,52,50,51,51,48,48,51,50,50,48,49,50,49,49,50,50,49,50,51,48,50,52,46,57,70,64,27,67,60,54,56,51,53,52,54,50,57,69,71,96

Secondary structure (DSSP, 8-state):
--HHHHHHHHHHHHH-----------EEEEE-----HHHHHHHHHHHHHHHHTT-EEEEEESS------TTEEEEE-THHHHHHHHH--HHHHHHTT--HHHHHHHHHHHHHHHHHHHHT-HHHHHHHHTGGG---SEEEEE-SS-GGGGHHHHHTT--EEEEES-S--HHHHHHHT----TTTS--TT----SS--HHHHHHHHHHHHHIIIIIHHHHHHHHHHHHHHHH-TTSPPHHHHHTT--EEEE---GGGT----B-TTEEE---TT-----PPPHHHHHHHHH-SS-EEEEE-TTTS-GGGS-HHHHHHHHHHHHTSSSEEEEE-SS----TT-SSEEEES---HHHHHTSTTEEEEEE---HHHHHHHHHHT--EEE---STTHHHHHHHHHHTTSEEE--GGG--HHHHHHHHHHHHH-HHHHHHHHHHHHHHH--SS-HHHHHHHHHHHHHHHT--GGG--GGGGS-HHHHTTHHHHHHHHHHHHHHHHHHHHHHHHHHHHHHHSSHHHHHHHHHHHH-/--HHHHHHHHHHHHH-----------EEEEE-----HHHHHHHHHHHHHHHHTT-EEEEEESS------TTEEEEE-THHHHHHHHH--HHHHHHTT--HHHHHHHHHHHHHHHHHHHHT-HHHHHHHHTGGG---SEEEEE-SS-GGGGHHHHHTT--EEEEES-S--HHHHHHHT----TTTS--TT----SS--HHHHHHHHHHHHHIIIIIHHHHHHHHHHHHHHHH-TTSPPHHHHHTT--EEEE---GGGT----B-TTEEE---TT-----PPPHHHHHHHHH-SS-EEEEE-TTTS-GGGS-HHHHHHHHHHHHTSSSEEEEE-SS----TT-SSEEEES---HHHHHTSTTEEEEEE---HHHHHHHHHHT--EEE---STTHHHHHHHHHHTTSEEE--GGG--HHHHHHHHHHHHH-HHHHHHHHHHHHHHH--SS-HHHHHHHHHHHHHHHT--GGG--GGGGS-HHHHTTHHHHHHHHHHHHHHHHHHHHHHHHHHHHHHHSSHHHHHHHHHHHH-

=== Feature glossary ===
Each block in this record encodes a different view of the same protein. In brief:

Predicted aligned error. PAE(i, j) answers: if I align the predicted and true structures on residue i, how far off (in Å) do I expect residue j to be? A block-diagonal PAE matrix with low values on the blocks and high values off-diagonal is the signature of a multi-domain protein with confidently predicted domains but uncertain inter-domain orientation.

Contact-map, Ramachandran, and PAE plots. Plot images: a contact map (which residues are close in 3D, as an N×N binary image), a Ramachandran scatter (backbone torsion angles, revealing secondary-structure composition at a glance), and — for AlphaFold structures — a PAE heatmap (pairwise prediction confidence).

Backbone torsions (φ/ψ). φ (phi) and ψ (psi) are the two rotatable backbone dihedrals per residue: φ is the C(i-1)–N–Cα–C torsion, ψ is the N–Cα–C–N(i+1) torsion, both in degrees on (−180°, 180°]. α-helical residues cluster near (−60°, −45°); β-strand residues near (−120°, +130°). A Ramachandran plot is simply a scatter of (φ, ψ) for every residue.

Foldseek 3Di. A 3Di character summarizes, for each residue, the relative orientation of the Cα frame of its nearest spatial neighbor. Because it encodes fold topology rather than chemistry, 3Di alignments detect remote structural similarity that sequence alignment misses.

Radius of gyration, Cα contacts, bounding box. Three whole-structure scalars: the radius of gyration (RMS distance of Cα from centroid, in Å), the count of Cα–Cα contacts (pairs closer than 8 Å and separated by more than four residues in sequence — i.e. tertiary, not local, contacts), and the bounding-box dimensions. Together they distinguish compact globular folds from extended fibres or disordered chains.

Sequence. Sequence gives the chain of amino acids in standard one-letter code (A=alanine, C=cysteine, …, Y=tyrosine), read N→C. It is the only feature that is directly encoded by the gene; all structural features are derived from the folded form of this sequence.

mmCIF coordinates. Atomic coordinates in PDBx/mmCIF format — the same representation the Protein Data Bank distributes. Each line of the _atom_site loop places one backbone atom in Cartesian space (units: ångströms, origin: arbitrary).

Secondary structure (3-state, P-SEA). Three-state secondary structure (P-SEA) collapses the eight DSSP classes into helix (a), strand (b), and coil (c). P-SEA assigns these from Cα geometry alone — distances and angles — without requiring backbone oxygens, so it works on any Cα trace.

InterPro / GO / CATH / organism. Functional annotations link the protein to curated databases. InterPro entries identify conserved domains and families by matching the sequence against member-database signatures (Pfam, PROSITE, CDD, …). Gene Ontology (GO) terms describe molecular function, biological process, and cellular component in a controlled vocabulary. CATH places the structure in a hierarchical fold classification (Class/Architecture/Topology/Homologous-superfamily). The organism is the source species.

B-factor. B-factor (Debye–Waller factor) reflects atomic displacement in the crystal lattice. It is an experimental observable (units Å²), not a prediction; low values mean the atom is pinned down, high values mean it moves or is heterogeneous across the crystal.

Rendered structure images. Structure images are PyMOL renders from six orthogonal camera directions. Cartoon representation draws helices as coils and strands as arrows; sticks shows the backbone as bonds; surface shows the solvent-excluded envelope. Rainbow coloring maps sequence position to hue (blue→red, N→C); chain coloring assigns a distinct color per polypeptide.

Solvent-accessible surface area. Solvent-accessible surface area (SASA) is the area in Å² traced out by the centre of a 1.4 Å probe sphere (a water molecule) rolled over the protein's van der Waals surface (Shrake–Rupley / Lee–Richards construction). Buried residues have near-zero SASA; fully exposed residues can exceed 200 Å². The total SASA scales roughly with the number of surface residues.

Secondary structure (8-state, DSSP). The SS8 string is DSSP's per-residue secondary-structure call. α-helix (H) means an i→i+4 H-bond ladder; β-strand (E) means the residue participates in a β-sheet; 3₁₀ (G) and π (I) are tighter and wider helices; T/S are turns/bends; '-' is loop.

pLDDT. For AlphaFold models, the B-factor field carries pLDDT — the model's own estimate of local accuracy on a 0–100 scale. Regions with pLDDT<50 should be treated as essentially unmodeled; they often correspond to intrinsically disordered segments.

Nearest PDB structures. Nearest PDB neighbors are the top structural matches found by Foldseek when searching this structure against the entire Protein Data Bank. Each hit reports a TM-score (0 to 1; >0.5 almost always implies the same fold) and an E-value. These are *structural* homologs — they may share no detectable sequence similarity.